Protein 4OH3 (pdb70)

CATH classification: 1.20.1250.20

Organism: Arabidopsis thaliana (NCBI:txid3702)

GO terms:
  GO:0005886 plasma membrane (C, IDA)
  GO:0009414 response to water deprivation (P, IMP)
  GO:0010167 response to nitrate (P, IMP)
  GO:0010540 basipetal auxin transport (P, IMP)
  GO:0015112 nitrate transmembrane transporter activity (F, IMP)
  GO:0015706 nitrate transmembrane transport (P, IMP)
  GO:0048527 lateral root development (P, IMP)
  GO:0048573 photoperiodism, flowering (P, IMP)
  GO:0005515 protein binding (F, IPI)

Structure (mmCIF, N/CA/C/O backbone):
data_4OH3
#
_entry.id   4OH3
#
_cell.length_a   84.800
_cell.length_b   188.465
_cell.length_c   262.848
_cell.angle_alpha   90.00
_cell.angle_beta   90.00
_cell.angle_gamma   90.00
#
_symmetry.space_group_name_H-M   'C 2 2 21'
#
loop_
_entity.id
_entity.type
_entity.pdbx_description
1 polymer 'Nitrate transporter 1.1'
2 non-polymer DODECYL-BETA-D-MALTOSIDE
3 non-polymer 'NITRATE ION'
#
loop_
_atom_site.group_PDB
_atom_site.id
_atom_site.type_symbol
_atom_site.label_atom_id
_atom_site.label_alt_id
_atom_site.label_comp_id
_atom_site.label_asym_id
_atom_site.label_entity_id
_atom_site.label_seq_id
_atom_site.pdbx_PDB_ins_code
_atom_site.Cartn_x
_atom_site.Cartn_y
_atom_site.Cartn_z
_atom_site.occupancy
_atom_site.B_iso_or_equiv
_atom_site.auth_seq_id
_atom_site.auth_comp_id
_atom_site.auth_asym_id
_atom_site.auth_atom_id
_atom_site.pdbx_PDB_model_num
ATOM 1 N N . ASP A 1 9 ? 36.705 25.115 -72.869 1.00 142.38 9 ASP A N 1
ATOM 2 C CA . ASP A 1 9 ? 36.325 25.738 -71.608 1.00 139.46 9 ASP A CA 1
ATOM 3 C C . ASP A 1 9 ? 36.932 25.009 -70.415 1.00 138.64 9 ASP A C 1
ATOM 4 O O . ASP A 1 9 ? 37.637 24.013 -70.567 1.00 140.97 9 ASP A O 1
ATOM 9 N N . ASP A 1 10 ? 36.626 25.530 -69.232 1.00 135.74 10 ASP A N 1
ATOM 10 C CA . ASP A 1 10 ? 37.077 25.015 -67.937 1.00 134.83 10 ASP A CA 1
ATOM 11 C C . ASP A 1 10 ? 35.974 24.192 -67.273 1.00 133.09 10 ASP A C 1
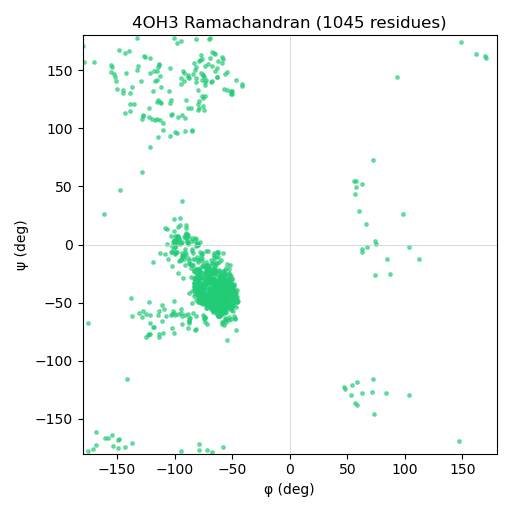ATOM 12 O O . ASP A 1 10 ? 36.217 23.082 -66.792 1.00 134.07 10 ASP A O 1
ATOM 17 N N . ILE A 1 11 ? 34.775 24.776 -67.248 1.00 124.03 11 ILE A N 1
ATOM 18 C CA . ILE A 1 11 ? 33.606 24.339 -66.482 1.00 122.50 11 ILE A CA 1
ATOM 19 C C . ILE A 1 11 ? 33.331 22.835 -66.455 1.00 124.35 11 ILE A C 1
ATOM 20 O O . ILE A 1 11 ? 33.428 22.148 -67.471 1.00 127.24 11 ILE A O 1
ATOM 25 N N . LEU A 1 12 ? 32.968 22.346 -65.272 1.00 139.57 12 LEU A N 1
ATOM 26 C CA . LEU A 1 12 ? 32.739 20.926 -65.021 1.00 141.68 12 LEU A CA 1
ATOM 27 C C . LEU A 1 12 ? 31.268 20.532 -65.207 1.00 142.42 12 LEU A C 1
ATOM 28 O O . LEU A 1 12 ? 30.364 21.341 -65.021 1.00 140.56 12 LEU A O 1
ATOM 33 N N . LEU A 1 13 ? 31.049 19.291 -65.627 1.00 99.92 13 LEU A N 1
ATOM 34 C CA . LEU A 1 13 ? 29.714 18.741 -65.853 1.00 100.47 13 LEU A CA 1
ATOM 35 C C . LEU A 1 13 ? 29.345 17.812 -64.697 1.00 100.62 13 LEU A C 1
ATOM 36 O O . LEU A 1 13 ? 30.231 17.272 -64.029 1.00 101.08 13 LEU A O 1
ATOM 41 N N . ASP A 1 14 ? 28.051 17.684 -64.409 1.00 152.07 14 ASP A N 1
ATOM 42 C CA . ASP A 1 14 ? 27.560 16.873 -63.277 1.00 152.82 14 ASP A CA 1
ATOM 43 C C . ASP A 1 14 ? 28.165 17.302 -61.926 1.00 148.56 14 ASP A C 1
ATOM 44 O O . ASP A 1 14 ? 28.600 16.478 -61.115 1.00 148.87 14 ASP A O 1
ATOM 49 N N . ALA A 1 15 ? 28.210 18.622 -61.757 1.00 94.64 15 ALA A N 1
ATOM 50 C CA . ALA A 1 15 ? 28.424 19.346 -60.510 1.00 93.13 15 ALA A CA 1
ATOM 51 C C . ALA A 1 15 ? 27.755 20.716 -60.719 1.00 91.82 15 ALA A C 1
ATOM 52 O O . ALA A 1 15 ? 27.648 21.176 -61.866 1.00 92.12 15 ALA A O 1
ATOM 54 N N . TRP A 1 16 ? 27.296 21.381 -59.662 1.00 95.85 16 TRP A N 1
ATOM 55 C CA . TRP A 1 16 ? 26.552 22.637 -59.861 1.00 95.17 16 TRP A CA 1
ATOM 56 C C . TRP A 1 16 ? 26.829 23.707 -58.802 1.00 91.79 16 TRP A C 1
ATOM 57 O O . TRP A 1 16 ? 27.694 23.536 -57.955 1.00 89.83 16 TRP A O 1
ATOM 68 N N . ASP A 1 17 ? 26.103 24.818 -58.863 1.00 111.58 17 ASP A N 1
ATOM 69 C CA . ASP A 1 17 ? 26.255 25.878 -57.871 1.00 109.10 17 ASP A CA 1
ATOM 70 C C . ASP A 1 17 ? 25.137 25.813 -56.821 1.00 110.28 17 ASP A C 1
ATOM 71 O O . ASP A 1 17 ? 24.238 24.961 -56.908 1.00 113.50 17 ASP A O 1
ATOM 76 N N . PHE A 1 18 ? 25.191 26.710 -55.833 1.00 88.10 18 PHE A N 1
ATOM 77 C CA . PHE A 1 18 ? 24.058 26.893 -54.937 1.00 88.78 18 PHE A CA 1
ATOM 78 C C . PHE A 1 18 ? 22.955 27.568 -55.745 1.00 90.39 18 PHE A C 1
ATOM 79 O O . PHE A 1 18 ? 21.763 27.373 -55.480 1.00 91.81 18 PHE A O 1
ATOM 87 N N . GLN A 1 19 ? 23.377 28.338 -56.751 1.00 90.65 19 GLN A N 1
ATOM 88 C CA . GLN A 1 19 ? 22.479 28.898 -57.764 1.00 92.78 19 GLN A CA 1
ATOM 89 C C . GLN A 1 19 ? 21.765 27.811 -58.566 1.00 93.91 19 GLN A C 1
ATOM 90 O O . GLN A 1 19 ? 20.605 27.962 -58.943 1.00 96.25 19 GLN A O 1
ATOM 96 N N . GLY A 1 20 ? 22.469 26.717 -58.830 1.00 99.49 20 GLY A N 1
ATOM 97 C CA . GLY A 1 20 ? 21.958 25.686 -59.712 1.00 103.50 20 GLY A CA 1
ATOM 98 C C . GLY A 1 20 ? 22.640 25.765 -61.068 1.00 102.86 20 GLY A C 1
ATOM 99 O O . GLY A 1 20 ? 22.382 24.957 -61.966 1.00 106.11 20 GLY A O 1
ATOM 100 N N . ARG A 1 21 ? 23.518 26.753 -61.207 1.00 129.48 21 ARG A N 1
ATOM 101 C CA . ARG A 1 21 ? 24.260 26.962 -62.442 1.00 129.11 21 ARG A CA 1
ATOM 102 C C . ARG A 1 21 ? 25.577 26.187 -62.405 1.00 126.94 21 ARG A C 1
ATOM 103 O O . ARG A 1 21 ? 26.361 26.343 -61.472 1.00 124.10 21 ARG A O 1
ATOM 111 N N . PRO A 1 22 ? 25.815 25.318 -63.402 1.00 124.73 22 PRO A N 1
ATOM 112 C CA . PRO A 1 22 ? 27.119 24.639 -63.449 1.00 123.65 22 PRO A CA 1
ATOM 113 C C . PRO A 1 22 ? 28.213 25.564 -63.989 1.00 122.21 22 PRO A C 1
ATOM 114 O O . PRO A 1 22 ? 27.836 26.365 -64.850 1.00 123.40 22 PRO A O 1
ATOM 118 N N . ALA A 1 23 ? 29.494 25.501 -63.590 1.00 91.49 23 ALA A N 1
ATOM 119 C CA . ALA A 1 23 ? 30.140 24.774 -62.480 1.00 90.52 23 ALA A CA 1
ATOM 120 C C . ALA A 1 23 ? 31.547 25.400 -62.454 1.00 90.69 23 ALA A C 1
ATOM 121 O O . ALA A 1 23 ? 31.710 26.497 -62.947 1.00 91.17 23 ALA A O 1
ATOM 123 N N . ASP A 1 24 ? 32.558 24.787 -61.850 1.00 132.95 24 ASP A N 1
ATOM 124 C CA . ASP A 1 24 ? 33.917 25.286 -62.143 1.00 133.62 24 ASP A CA 1
ATOM 125 C C . ASP A 1 24 ? 35.098 24.287 -62.126 1.00 135.83 24 ASP A C 1
ATOM 126 O O . ASP A 1 24 ? 34.984 23.124 -61.724 1.00 136.76 24 ASP A O 1
ATOM 131 N N . ARG A 1 25 ? 36.220 24.770 -62.650 1.00 179.78 25 ARG A N 1
ATOM 132 C CA . ARG A 1 25 ? 37.513 24.129 -62.524 1.00 182.65 25 ARG A CA 1
ATOM 133 C C . ARG A 1 25 ? 38.393 24.925 -61.555 1.00 182.80 25 ARG A C 1
ATOM 134 O O . ARG A 1 25 ? 38.814 24.405 -60.522 1.00 184.22 25 ARG A O 1
ATOM 142 N N . SER A 1 26 ? 38.675 26.180 -61.902 1.00 157.44 26 SER A N 1
ATOM 143 C CA . SER A 1 26 ? 39.654 26.998 -61.172 1.00 158.50 26 SER A CA 1
ATOM 144 C C . SER A 1 26 ? 39.141 28.003 -60.119 1.00 156.46 26 SER A C 1
ATOM 145 O O . SER A 1 26 ? 39.942 28.757 -59.571 1.00 157.92 26 SER A O 1
ATOM 148 N N . LYS A 1 27 ? 37.843 28.050 -59.834 1.00 133.64 27 LYS A N 1
ATOM 149 C CA . LYS A 1 27 ? 37.380 28.954 -58.772 1.00 132.51 27 LYS A CA 1
ATOM 150 C C . LYS A 1 27 ? 36.638 28.259 -57.598 1.00 130.79 27 LYS A C 1
ATOM 151 O O . LYS A 1 27 ? 37.159 28.217 -56.463 1.00 131.34 27 LYS A O 1
ATOM 157 N N . THR A 1 28 ? 35.445 27.714 -57.847 1.00 93.20 28 THR A N 1
ATOM 158 C CA . THR A 1 28 ? 34.665 27.120 -56.756 1.00 89.47 28 THR A CA 1
ATOM 159 C C . THR A 1 28 ? 34.974 25.649 -56.507 1.00 89.35 28 THR A C 1
ATOM 160 O O . THR A 1 28 ? 34.739 24.799 -57.359 1.00 91.49 28 THR A O 1
ATOM 164 N N . GLY A 1 29 ? 35.477 25.375 -55.310 1.00 98.96 29 GLY A N 1
ATOM 165 C CA . GLY A 1 29 ? 35.864 24.052 -54.848 1.00 98.46 29 GLY A CA 1
ATOM 166 C C . GLY A 1 29 ? 37.026 24.437 -53.969 1.00 97.73 29 GLY A C 1
ATOM 167 O O . GLY A 1 29 ? 37.191 25.628 -53.721 1.00 97.28 29 GLY A O 1
ATOM 168 N N . GLY A 1 30 ? 37.841 23.510 -53.486 1.00 90.95 30 GLY A N 1
ATOM 169 C CA . GLY A 1 30 ? 39.112 23.996 -52.990 1.00 91.63 30 GLY A CA 1
ATOM 170 C C . GLY A 1 30 ? 40.126 23.189 -52.211 1.00 91.50 30 GLY A C 1
ATOM 171 O O . GLY A 1 30 ? 39.830 22.176 -51.577 1.00 89.61 30 GLY A O 1
ATOM 172 N N . TRP A 1 31 ? 41.348 23.716 -52.239 1.00 190.50 31 TRP A N 1
ATOM 173 C CA . TRP A 1 31 ? 42.441 23.253 -51.403 1.00 190.55 31 TRP A CA 1
ATOM 174 C C . TRP A 1 31 ? 42.033 23.419 -49.938 1.00 186.51 31 TRP A C 1
ATOM 175 O O . TRP A 1 31 ? 41.993 22.464 -49.174 1.00 184.61 31 TRP A O 1
ATOM 186 N N . ALA A 1 32 ? 41.726 24.651 -49.567 1.00 137.20 32 ALA A N 1
ATOM 187 C CA . ALA A 1 32 ? 41.186 25.000 -48.267 1.00 133.63 32 ALA A CA 1
ATOM 188 C C . ALA A 1 32 ? 39.647 25.216 -48.245 1.00 130.83 32 ALA A C 1
ATOM 189 O O . ALA A 1 32 ? 39.114 25.709 -47.255 1.00 128.07 32 ALA A O 1
ATOM 191 N N . SER A 1 33 ? 38.933 24.931 -49.334 1.00 84.23 33 SER A N 1
ATOM 192 C CA . SER A 1 33 ? 37.462 25.029 -49.293 1.00 81.97 33 SER A CA 1
ATOM 193 C C . SER A 1 33 ? 36.779 23.842 -48.627 1.00 79.66 33 SER A C 1
ATOM 194 O O . SER A 1 33 ? 35.757 23.996 -47.951 1.00 77.06 33 SER A O 1
ATOM 197 N N . ALA A 1 34 ? 37.324 22.653 -48.855 1.00 106.30 34 ALA A N 1
ATOM 198 C CA . ALA A 1 34 ? 36.937 21.491 -48.069 1.00 104.04 34 ALA A CA 1
ATOM 199 C C . ALA A 1 34 ? 37.208 21.781 -46.598 1.00 101.27 34 ALA A C 1
ATOM 200 O O . ALA A 1 34 ? 36.423 21.405 -45.731 1.00 98.45 34 ALA A O 1
ATOM 202 N N . ALA A 1 35 ? 38.323 22.461 -46.337 1.00 71.08 35 ALA A N 1
ATOM 203 C CA . ALA A 1 35 ? 38.718 22.847 -44.989 1.00 69.21 35 ALA A CA 1
ATOM 204 C C . ALA A 1 35 ? 37.573 23.511 -44.242 1.00 66.36 35 ALA A C 1
ATOM 205 O O . ALA A 1 35 ? 37.356 23.261 -43.069 1.00 64.10 35 ALA A O 1
ATOM 207 N N . MET A 1 36 ? 36.814 24.346 -44.932 1.00 87.42 36 MET A N 1
ATOM 208 C CA . MET A 1 36 ? 35.645 24.954 -44.308 1.00 85.04 36 MET A CA 1
ATOM 209 C C . MET A 1 36 ? 34.555 23.917 -43.990 1.00 83.02 36 MET A C 1
ATOM 210 O O . MET A 1 36 ? 33.911 24.005 -42.956 1.00 80.66 36 MET A O 1
ATOM 215 N N . ILE A 1 37 ? 34.365 22.938 -44.874 1.00 71.61 37 ILE A N 1
ATOM 216 C CA . ILE A 1 37 ? 33.283 21.956 -44.755 1.00 70.44 37 ILE A CA 1
ATOM 217 C C . ILE A 1 37 ? 33.629 20.896 -43.762 1.00 69.08 37 ILE A C 1
ATOM 218 O O . ILE A 1 37 ? 32.756 20.247 -43.209 1.00 67.52 37 ILE A O 1
ATOM 223 N N . LEU A 1 38 ? 34.920 20.676 -43.581 1.00 62.03 38 LEU A N 1
ATOM 224 C CA . LEU A 1 38 ? 35.378 19.669 -42.629 1.00 60.96 38 LEU A CA 1
ATOM 225 C C . LEU A 1 38 ? 35.757 20.292 -41.288 1.00 59.19 38 LEU A C 1
ATOM 226 O O . LEU A 1 38 ? 36.325 19.618 -40.439 1.00 58.52 38 LEU A O 1
ATOM 231 N N . CYS A 1 39 ? 35.503 21.590 -41.129 1.00 94.75 39 CYS A N 1
ATOM 232 C CA . CYS A 1 39 ? 35.554 22.203 -39.808 1.00 92.99 39 CYS A CA 1
ATOM 233 C C . CYS A 1 39 ? 34.617 21.412 -38.911 1.00 90.57 39 CYS A C 1
ATOM 234 O O . CYS A 1 39 ? 34.906 21.165 -37.737 1.00 89.23 39 CYS A O 1
ATOM 237 N N . ILE A 1 40 ? 33.497 20.987 -39.489 1.00 77.74 40 ILE A N 1
ATOM 238 C CA . ILE A 1 40 ? 32.455 20.337 -38.707 1.00 75.73 40 ILE A CA 1
ATOM 239 C C . ILE A 1 40 ? 32.575 18.800 -38.729 1.00 75.78 40 ILE A C 1
ATOM 240 O O . ILE A 1 40 ? 31.786 18.096 -38.096 1.00 74.40 40 ILE A O 1
ATOM 245 N N . GLU A 1 41 ? 33.588 18.263 -39.401 1.00 98.29 41 GLU A N 1
ATOM 246 C CA . GLU A 1 41 ? 33.895 16.855 -39.178 1.00 98.16 41 GLU A CA 1
ATOM 247 C C . GLU A 1 41 ? 34.729 16.726 -37.918 1.00 96.97 41 GLU A C 1
ATOM 248 O O . GLU A 1 41 ? 34.305 16.094 -36.957 1.00 95.24 41 GLU A O 1
ATOM 254 N N . ALA A 1 42 ? 35.908 17.342 -37.933 1.00 54.57 42 ALA A N 1
ATOM 255 C CA . ALA A 1 42 ? 36.818 17.342 -36.786 1.00 54.04 42 ALA A CA 1
ATOM 256 C C . ALA A 1 42 ? 36.106 17.657 -35.481 1.00 51.69 42 ALA A C 1
ATOM 257 O O . ALA A 1 42 ? 36.391 17.014 -34.469 1.00 50.84 42 ALA A O 1
ATOM 259 N N . VAL A 1 43 ? 35.185 18.627 -35.500 1.00 53.44 43 VAL A N 1
ATOM 260 C CA . VAL A 1 43 ? 34.456 18.993 -34.284 1.00 51.51 43 VAL A CA 1
ATOM 261 C C . VAL A 1 43 ? 33.548 17.843 -33.846 1.00 50.27 43 VAL A C 1
ATOM 262 O O . VAL A 1 43 ? 33.591 17.445 -32.672 1.00 49.14 43 VAL A O 1
ATOM 266 N N . GLU A 1 44 ? 32.772 17.271 -34.773 1.00 97.16 44 GLU A N 1
ATOM 267 C CA . GLU A 1 44 ? 31.862 16.170 -34.424 1.00 96.16 44 GLU A CA 1
ATOM 268 C C . GLU A 1 44 ? 32.599 14.890 -34.011 1.00 95.99 44 GLU A C 1
ATOM 269 O O . GLU A 1 44 ? 32.093 14.104 -33.211 1.00 94.78 44 GLU A O 1
ATOM 275 N N . ARG A 1 45 ? 33.785 14.656 -34.548 1.00 90.41 45 ARG A N 1
ATOM 276 C CA . ARG A 1 45 ? 34.534 13.524 -34.053 1.00 90.35 45 ARG A CA 1
ATOM 277 C C . ARG A 1 45 ? 35.066 13.881 -32.672 1.00 89.20 45 ARG A C 1
ATOM 278 O O . ARG A 1 45 ? 34.862 13.127 -31.729 1.00 87.98 45 ARG A O 1
ATOM 286 N N . LEU A 1 46 ? 35.709 15.040 -32.527 1.00 64.18 46 LEU A N 1
ATOM 287 C CA . LEU A 1 46 ? 36.298 15.394 -31.230 1.00 63.57 46 LEU A CA 1
ATOM 288 C C . LEU A 1 46 ? 35.250 15.485 -30.110 1.00 61.60 46 LEU A C 1
ATOM 289 O O . LEU A 1 46 ? 35.574 15.243 -28.942 1.00 61.02 46 LEU A O 1
ATOM 294 N N . THR A 1 47 ? 34.006 15.812 -30.461 1.00 73.08 47 THR A N 1
ATOM 295 C CA . THR A 1 47 ? 32.889 15.783 -29.510 1.00 71.52 47 THR A CA 1
ATOM 296 C C . THR A 1 47 ? 32.430 14.374 -29.091 1.00 70.65 47 THR A C 1
ATOM 297 O O . THR A 1 47 ? 32.383 14.059 -27.894 1.00 69.71 47 THR A O 1
ATOM 301 N N . THR A 1 48 ? 32.103 13.536 -30.071 1.00 60.71 48 THR A N 1
ATOM 302 C CA . THR A 1 48 ? 31.549 12.210 -29.816 1.00 60.22 48 THR A CA 1
ATOM 303 C C . THR A 1 48 ? 32.553 11.312 -29.110 1.00 60.10 48 THR A C 1
ATOM 304 O O . THR A 1 48 ? 32.184 10.362 -28.426 1.00 59.44 48 THR A O 1
ATOM 308 N N . LEU A 1 49 ? 33.829 11.640 -29.253 1.00 50.13 49 LEU A N 1
ATOM 309 C CA . LEU A 1 49 ? 34.862 11.048 -28.406 1.00 50.25 49 LEU A CA 1
ATOM 310 C C . LEU A 1 49 ? 34.789 11.601 -26.976 1.00 49.09 49 LEU A C 1
ATOM 311 O O . LEU A 1 49 ? 34.423 10.887 -26.047 1.00 48.25 49 LEU A O 1
ATOM 316 N N . GLY A 1 50 ? 35.114 12.880 -26.810 1.00 62.38 50 GLY A N 1
ATOM 317 C CA . GLY A 1 50 ? 35.151 13.493 -25.496 1.00 61.86 50 GLY A CA 1
ATOM 318 C C . GLY A 1 50 ? 33.923 13.236 -24.636 1.00 60.42 50 GLY A C 1
ATOM 319 O O . GLY A 1 50 ? 34.063 12.917 -23.460 1.00 60.15 50 GLY A O 1
ATOM 320 N N . ILE A 1 51 ? 32.728 13.375 -25.212 1.00 56.42 51 ILE A N 1
ATOM 321 C CA . ILE A 1 51 ? 31.490 13.175 -24.460 1.00 55.65 51 ILE A CA 1
ATOM 322 C C . ILE A 1 51 ? 31.261 11.700 -24.099 1.00 55.25 51 ILE A C 1
ATOM 323 O O . ILE A 1 51 ? 31.037 11.356 -22.934 1.00 54.97 51 ILE A O 1
ATOM 328 N N . GLY A 1 52 ? 31.317 10.841 -25.111 1.00 64.77 52 GLY A N 1
ATOM 329 C CA . GLY A 1 52 ? 30.965 9.449 -24.951 1.00 64.78 52 GLY A CA 1
ATOM 330 C C . GLY A 1 52 ? 31.984 8.724 -24.119 1.00 64.80 52 GLY A C 1
ATOM 331 O O . GLY A 1 52 ? 31.611 7.935 -23.247 1.00 64.54 52 GLY A O 1
ATOM 332 N N . VAL A 1 53 ? 33.266 8.992 -24.356 1.00 43.17 53 VAL A N 1
ATOM 333 C CA . VAL A 1 53 ? 34.308 8.185 -23.726 1.00 43.57 53 VAL A CA 1
ATOM 334 C C . VAL A 1 53 ? 34.231 8.379 -22.216 1.00 42.87 53 VAL A C 1
ATOM 335 O O . VAL A 1 53 ? 34.445 7.453 -21.425 1.00 42.86 53 VAL A O 1
ATOM 339 N N . ASN A 1 54 ? 33.929 9.591 -21.798 1.00 50.84 54 ASN A N 1
ATOM 340 C CA . ASN A 1 54 ? 33.561 9.752 -20.434 1.00 50.70 54 ASN A CA 1
ATOM 341 C C . ASN A 1 54 ? 32.164 10.350 -20.331 1.00 50.46 54 ASN A C 1
ATOM 342 O O . ASN A 1 54 ? 32.023 11.563 -20.147 1.00 50.70 54 ASN A O 1
ATOM 347 N N . LEU A 1 55 ? 31.118 9.531 -20.411 1.00 40.30 55 LEU A N 1
ATOM 348 C CA . LEU A 1 55 ? 29.792 10.024 -20.028 1.00 40.00 55 LEU A CA 1
ATOM 349 C C . LEU A 1 55 ? 29.281 9.192 -18.872 1.00 41.03 55 LEU A C 1
ATOM 350 O O . LEU A 1 55 ? 28.363 9.582 -18.133 1.00 42.65 55 LEU A O 1
ATOM 355 N N . VAL A 1 56 ? 29.946 8.062 -18.679 1.00 45.16 56 VAL A N 1
ATOM 356 C CA . VAL A 1 56 ? 29.429 7.077 -17.753 1.00 45.42 56 VAL A CA 1
ATOM 357 C C . VAL A 1 56 ? 29.713 7.648 -16.367 1.00 45.99 56 VAL A C 1
ATOM 358 O O . VAL A 1 56 ? 28.963 7.453 -15.382 1.00 47.73 56 VAL A O 1
ATOM 362 N N . THR A 1 57 ? 30.777 8.438 -16.342 1.00 62.31 57 THR A N 1
ATOM 363 C CA . THR A 1 57 ? 31.231 9.060 -15.140 1.00 63.08 57 THR A CA 1
ATOM 364 C C . THR A 1 57 ? 30.317 10.209 -14.777 1.00 64.23 57 THR A C 1
ATOM 365 O O . THR A 1 57 ? 30.090 10.452 -13.606 1.00 65.66 57 THR A O 1
ATOM 369 N N . TYR A 1 58 ? 29.755 10.902 -15.762 1.00 45.65 58 TYR A N 1
ATOM 370 C CA . TYR A 1 58 ? 28.756 11.930 -15.439 1.00 47.05 58 TYR A CA 1
ATOM 371 C C . TYR A 1 58 ? 27.530 11.226 -14.885 1.00 49.25 58 TYR A C 1
ATOM 372 O O . TYR A 1 58 ? 26.893 11.733 -13.955 1.00 51.09 58 TYR A O 1
ATOM 381 N N . LEU A 1 59 ? 27.203 10.052 -15.427 1.00 42.93 59 LEU A N 1
ATOM 382 C CA . LEU A 1 59 ? 26.027 9.342 -14.925 1.00 44.74 59 LEU A CA 1
ATOM 383 C C . LEU A 1 59 ? 26.200 8.836 -13.500 1.00 46.32 59 LEU A C 1
ATOM 384 O O . LEU A 1 59 ? 25.394 9.157 -12.640 1.00 47.79 59 LEU A O 1
ATOM 389 N N . THR A 1 60 ? 27.250 8.077 -13.234 1.00 53.51 60 THR A N 1
ATOM 390 C CA . THR A 1 60 ? 27.444 7.570 -11.883 1.00 54.83 60 THR A CA 1
ATOM 391 C C . THR A 1 60 ? 27.788 8.678 -10.916 1.00 54.98 60 THR A C 1
ATOM 392 O O . THR A 1 60 ? 27.196 8.783 -9.860 1.00 56.67 60 THR A O 1
ATOM 396 N N . GLY A 1 61 ? 28.765 9.494 -11.284 1.00 54.23 61 GLY A N 1
ATOM 397 C CA . GLY A 1 61 ? 29.283 10.533 -10.414 1.00 54.01 61 GLY A CA 1
ATOM 398 C C . GLY A 1 61 ? 28.292 11.624 -10.038 1.00 55.49 61 GLY A C 1
ATOM 399 O O . GLY A 1 61 ? 28.086 11.891 -8.854 1.00 56.54 61 GLY A O 1
ATOM 400 N N . THR A 1 62 ? 27.680 12.247 -11.044 1.00 54.17 62 THR A N 1
ATOM 401 C CA . THR A 1 62 ? 26.800 13.408 -10.848 1.00 55.44 62 THR A CA 1
ATOM 402 C C . THR A 1 62 ? 25.331 13.015 -10.659 1.00 57.65 62 THR A C 1
ATOM 403 O O . THR A 1 62 ? 24.708 13.336 -9.638 1.00 59.19 62 THR A O 1
ATOM 407 N N . MET A 1 63 ? 24.786 12.361 -11.676 1.00 57.39 63 MET A N 1
ATOM 408 C CA . MET A 1 63 ? 23.423 11.847 -11.662 1.00 57.61 63 MET A CA 1
ATOM 409 C C . MET A 1 63 ? 23.179 10.701 -10.649 1.00 58.04 63 MET A C 1
ATOM 410 O O . MET A 1 63 ? 22.032 10.391 -10.330 1.00 58.25 63 MET A O 1
ATOM 415 N N . HIS A 1 64 ? 24.260 10.088 -10.166 1.00 54.65 64 HIS A N 1
ATOM 416 C CA . HIS A 1 64 ? 24.234 9.022 -9.154 1.00 54.84 64 HIS A CA 1
ATOM 417 C C . HIS A 1 64 ? 23.411 7.817 -9.517 1.00 54.15 64 HIS A C 1
ATOM 418 O O . HIS A 1 64 ? 22.594 7.382 -8.711 1.00 54.65 64 HIS A O 1
ATOM 425 N N . LEU A 1 65 ? 23.612 7.281 -10.711 1.00 62.35 65 LEU A N 1
ATOM 426 C CA . LEU A 1 65 ? 22.843 6.128 -11.133 1.00 62.39 65 LEU A CA 1
ATOM 427 C C . LEU A 1 65 ? 23.427 4.801 -10.658 1.00 62.30 65 LEU A C 1
ATOM 428 O O . LEU A 1 65 ? 22.684 3.900 -10.273 1.00 63.23 65 LEU A O 1
ATOM 433 N N . GLY A 1 66 ? 24.746 4.662 -10.689 1.00 61.61 66 GLY A N 1
ATOM 434 C CA . GLY A 1 66 ? 25.382 3.393 -10.316 1.00 61.34 66 GLY A CA 1
ATOM 435 C C . GLY A 1 66 ? 25.584 2.547 -11.558 1.00 60.79 66 GLY A C 1
ATOM 436 O O . GLY A 1 66 ? 24.720 2.530 -12.426 1.00 61.17 66 GLY A O 1
ATOM 437 N N . ASN A 1 67 ? 26.693 1.808 -11.615 1.00 66.15 67 ASN A N 1
ATOM 438 C CA . ASN A 1 67 ? 27.265 1.372 -12.910 1.00 65.31 67 ASN A CA 1
ATOM 439 C C . ASN A 1 67 ? 26.355 0.604 -13.853 1.00 65.76 67 ASN A C 1
ATOM 440 O O . ASN A 1 67 ? 26.272 0.949 -15.024 1.00 65.42 67 ASN A O 1
ATOM 445 N N . ALA A 1 68 ? 25.708 -0.445 -13.359 1.00 73.48 68 ALA A N 1
ATOM 446 C CA . ALA A 1 68 ? 24.847 -1.254 -14.202 1.00 75.08 68 ALA A CA 1
ATOM 447 C C . ALA A 1 68 ? 23.930 -0.341 -14.999 1.00 75.96 68 ALA A C 1
ATOM 448 O O . ALA A 1 68 ? 24.028 -0.283 -16.227 1.00 75.88 68 ALA A O 1
ATOM 450 N N . THR A 1 69 ? 23.078 0.397 -14.294 1.00 64.03 69 THR A N 1
ATOM 451 C CA . THR A 1 69 ? 22.135 1.330 -14.920 1.00 64.94 69 THR A CA 1
ATOM 452 C C . THR A 1 69 ? 22.823 2.450 -15.731 1.00 62.62 69 THR A C 1
ATOM 453 O O . THR A 1 69 ? 22.281 2.918 -16.735 1.00 63.00 69 THR A O 1
ATOM 457 N N . ALA A 1 70 ? 24.023 2.862 -15.318 1.00 51.78 70 ALA A N 1
ATOM 458 C CA . ALA A 1 70 ? 24.747 3.915 -16.032 1.00 50.02 70 ALA A CA 1
ATOM 459 C C . ALA A 1 70 ? 25.387 3.355 -17.274 1.00 49.05 70 ALA A C 1
ATOM 460 O O . ALA A 1 70 ? 25.370 3.991 -18.314 1.00 48.09 70 ALA A O 1
ATOM 462 N N . ALA A 1 71 ? 25.942 2.155 -17.166 1.00 55.00 71 ALA A N 1
ATOM 463 C CA . ALA A 1 71 ? 26.661 1.561 -18.280 1.00 54.24 71 ALA A CA 1
ATOM 464 C C . ALA A 1 71 ? 25.717 1.389 -19.440 1.00 55.47 71 ALA A C 1
ATOM 465 O O . ALA A 1 71 ? 26.113 1.479 -20.598 1.00 54.65 71 ALA A O 1
ATOM 467 N N . ASN A 1 72 ? 24.453 1.166 -19.134 1.00 52.20 72 ASN A N 1
ATOM 468 C CA . ASN A 1 72 ? 23.481 0.973 -20.195 1.00 54.41 72 ASN A CA 1
ATOM 469 C C . ASN A 1 72 ? 23.083 2.259 -20.877 1.00 53.48 72 ASN A C 1
ATOM 470 O O . ASN A 1 72 ? 22.868 2.267 -22.080 1.00 54.08 72 ASN A O 1
ATOM 475 N N . THR A 1 73 ? 22.972 3.347 -20.122 1.00 45.42 73 THR A N 1
ATOM 476 C CA . THR A 1 73 ? 22.528 4.595 -20.741 1.00 44.55 73 THR A CA 1
ATOM 477 C C . THR A 1 73 ? 23.563 5.006 -21.765 1.00 42.56 73 THR A C 1
ATOM 478 O O . THR A 1 73 ? 23.211 5.308 -22.900 1.00 43.12 73 THR A O 1
ATOM 482 N N . VAL A 1 74 ? 24.833 4.970 -21.368 1.00 44.85 74 VAL A N 1
ATOM 483 C CA . VAL A 1 74 ? 25.925 5.299 -22.265 1.00 42.74 74 VAL A CA 1
ATOM 484 C C . VAL A 1 74 ? 25.900 4.449 -23.523 1.00 43.76 74 VAL A C 1
ATOM 485 O O . VAL A 1 74 ? 25.969 4.951 -24.665 1.00 44.10 74 VAL A O 1
ATOM 489 N N . THR A 1 75 ? 25.760 3.152 -23.302 1.00 50.62 75 THR A N 1
ATOM 490 C CA . THR A 1 75 ? 25.789 2.193 -24.384 1.00 51.99 75 THR A CA 1
ATOM 491 C C . THR A 1 75 ? 24.530 2.228 -25.278 1.00 54.45 75 THR A C 1
ATOM 492 O O . THR A 1 75 ? 24.540 1.728 -26.400 1.00 55.70 75 THR A O 1
ATOM 496 N N . ASN A 1 76 ? 23.447 2.818 -24.787 1.00 48.33 76 ASN A N 1
ATOM 497 C CA . ASN A 1 76 ? 22.256 2.998 -25.607 1.00 50.75 76 ASN A CA 1
ATOM 498 C C . ASN A 1 76 ? 22.352 4.226 -26.483 1.00 48.54 76 ASN A C 1
ATOM 499 O O . ASN A 1 76 ? 21.890 4.227 -27.635 1.00 49.80 76 ASN A O 1
ATOM 504 N N . PHE A 1 77 ? 22.922 5.274 -25.891 1.00 77.55 77 PHE A N 1
ATOM 505 C CA . PHE A 1 77 ? 23.250 6.525 -26.556 1.00 75.08 77 PHE A CA 1
ATOM 506 C C . PHE A 1 77 ? 24.183 6.250 -27.759 1.00 74.10 77 PHE A C 1
ATOM 507 O O . PHE A 1 77 ? 23.887 6.625 -28.918 1.00 74.46 77 PHE A O 1
ATOM 515 N N . LEU A 1 78 ? 25.287 5.555 -27.485 1.00 53.71 78 LEU A N 1
ATOM 516 C CA . LEU A 1 78 ? 26.202 5.165 -28.546 1.00 53.23 78 LEU A CA 1
ATOM 517 C C . LEU A 1 78 ? 25.472 4.322 -29.591 1.00 56.14 78 LEU A C 1
ATOM 518 O O . LEU A 1 78 ? 25.580 4.576 -30.791 1.00 56.23 78 LEU A O 1
ATOM 523 N N . GLY A 1 79 ? 24.708 3.337 -29.142 1.00 49.05 79 GLY A N 1
ATOM 524 C CA . GLY A 1 79 ? 23.966 2.528 -30.082 1.00 52.17 79 GLY A CA 1
ATOM 525 C C . GLY A 1 79 ? 23.071 3.398 -30.947 1.00 52.85 79 GLY A C 1
ATOM 526 O O . GLY A 1 79 ? 23.252 3.421 -32.165 1.00 53.32 79 GLY A O 1
ATOM 527 N N . THR A 1 80 ? 22.166 4.154 -30.315 1.00 62.77 80 THR A N 1
ATOM 528 C CA . THR A 1 80 ? 21.180 4.973 -31.018 1.00 63.58 80 THR A CA 1
ATOM 529 C C . THR A 1 80 ? 21.842 5.967 -31.946 1.00 60.87 80 THR A C 1
ATOM 530 O O . THR A 1 80 ? 21.319 6.274 -33.029 1.00 61.99 80 THR A O 1
ATOM 534 N N . SER A 1 81 ? 22.991 6.480 -31.517 1.00 90.22 81 SER A N 1
ATOM 535 C CA . SER A 1 81 ? 23.742 7.397 -32.346 1.00 88.09 81 SER A CA 1
ATOM 536 C C . SER A 1 81 ? 24.106 6.770 -33.703 1.00 89.58 81 SER A C 1
ATOM 537 O O . SER A 1 81 ? 23.998 7.436 -34.730 1.00 90.48 81 SER A O 1
ATOM 540 N N . PHE A 1 82 ? 24.517 5.498 -33.714 1.00 57.91 82 PHE A N 1
ATOM 541 C CA . PHE A 1 82 ? 24.830 4.803 -34.981 1.00 59.61 82 PHE A CA 1
ATOM 542 C C . PHE A 1 82 ? 23.619 4.372 -35.747 1.00 62.90 82 PHE A C 1
ATOM 543 O O . PHE A 1 82 ? 23.586 4.484 -36.955 1.00 63.97 82 PHE A O 1
ATOM 551 N N . MET A 1 83 ? 22.647 3.841 -35.024 1.00 65.70 83 MET A N 1
ATOM 552 C CA . MET A 1 83 ? 21.339 3.578 -35.573 1.00 69.15 83 MET A CA 1
ATOM 553 C C . MET A 1 83 ? 20.902 4.801 -36.352 1.00 68.07 83 MET A C 1
ATOM 554 O O . MET A 1 83 ? 20.539 4.684 -37.507 1.00 69.65 83 MET A O 1
ATOM 559 N N . LEU A 1 84 ? 21.010 5.983 -35.747 1.00 56.37 84 LEU A N 1
ATOM 560 C CA . LEU A 1 84 ? 20.518 7.223 -36.373 1.00 56.68 84 LEU A CA 1
ATOM 561 C C . LEU A 1 84 ? 21.394 7.744 -37.512 1.00 57.12 84 LEU A C 1
ATOM 562 O O . LEU A 1 84 ? 20.895 8.286 -38.502 1.00 58.65 84 LEU A O 1
ATOM 567 N N . CYS A 1 85 ? 22.699 7.575 -37.357 1.00 63.94 85 CYS A N 1
ATOM 568 C CA . CYS A 1 85 ? 23.668 7.840 -38.411 1.00 64.72 85 CYS A CA 1
ATOM 569 C C . CYS A 1 85 ? 23.360 7.112 -39.732 1.00 67.80 85 CYS A C 1
ATOM 570 O O . CYS A 1 85 ? 23.709 7.576 -40.824 1.00 69.16 85 CYS A O 1
ATOM 573 N N . LEU A 1 86 ? 22.720 5.955 -39.600 1.00 61.05 86 LEU A N 1
ATOM 574 C CA . LEU A 1 86 ? 22.361 5.105 -40.720 1.00 64.18 86 LEU A CA 1
ATOM 575 C C . LEU A 1 86 ? 21.118 5.621 -41.427 1.00 66.03 86 LEU A C 1
ATOM 576 O O . LEU A 1 86 ? 21.069 5.677 -42.663 1.00 68.40 86 LEU A O 1
ATOM 581 N N . LEU A 1 87 ? 20.105 5.975 -40.635 1.00 71.59 87 LEU A N 1
ATOM 582 C CA . LEU A 1 87 ? 18.945 6.690 -41.147 1.00 73.18 87 LEU A CA 1
ATOM 583 C C . LEU A 1 87 ? 19.426 8.004 -41.733 1.00 72.44 87 LEU A C 1
ATOM 584 O O . LEU A 1 87 ? 18.920 8.464 -42.746 1.00 74.61 87 LEU A O 1
ATOM 589 N N . GLY A 1 88 ? 20.421 8.598 -41.082 1.00 66.51 88 GLY A N 1
ATOM 590 C CA . GLY A 1 88 ? 20.978 9.871 -41.504 1.00 65.69 88 GLY A CA 1
ATOM 591 C C . GLY A 1 88 ? 21.473 9.916 -42.942 1.00 68.03 88 GLY A C 1
ATOM 592 O O . GLY A 1 88 ? 21.119 10.821 -43.705 1.00 69.13 88 GLY A O 1
ATOM 593 N N . GLY A 1 89 ? 22.298 8.944 -43.312 1.00 65.43 89 GLY A N 1
ATOM 594 C CA . GLY A 1 89 ? 22.819 8.864 -44.666 1.00 67.87 89 GLY A CA 1
ATOM 595 C C . GLY A 1 89 ? 21.805 8.423 -45.710 1.00 71.21 89 GLY A C 1
ATOM 596 O O . GLY A 1 89 ? 22.004 8.591 -46.923 1.00 73.55 89 GLY A O 1
ATOM 597 N N . PHE A 1 90 ? 20.717 7.829 -45.241 1.00 74.27 90 PHE A N 1
ATOM 598 C CA . PHE A 1 90 ? 19.627 7.476 -46.128 1.00 77.63 90 PHE A CA 1
ATOM 599 C C . PHE A 1 90 ? 18.777 8.700 -46.446 1.00 77.91 90 PHE A C 1
ATOM 600 O O . PHE A 1 90 ? 18.469 8.945 -47.607 1.00 80.58 90 PHE A O 1
ATOM 608 N N . ILE A 1 91 ? 18.401 9.466 -45.423 1.00 82.46 91 ILE A N 1
ATOM 609 C CA . ILE A 1 91 ? 17.728 10.747 -45.633 1.00 82.51 91 ILE A CA 1
ATOM 610 C C . ILE A 1 91 ? 18.492 11.600 -46.635 1.00 82.97 91 ILE A C 1
ATOM 611 O O . ILE A 1 91 ? 17.915 12.149 -47.559 1.00 85.23 91 ILE A O 1
ATOM 616 N N . ALA A 1 92 ? 19.806 11.671 -46.443 1.00 94.93 92 ALA A N 1
ATOM 617 C CA . ALA A 1 92 ? 20.695 12.527 -47.223 1.00 95.11 92 ALA A CA 1
ATOM 618 C C . ALA A 1 92 ? 20.716 12.228 -48.705 1.00 98.75 92 ALA A C 1
ATOM 619 O O . ALA A 1 92 ? 20.926 13.123 -49.514 1.00 99.69 92 ALA A O 1
ATOM 621 N N . ASP A 1 93 ? 20.555 10.965 -49.063 1.00 94.46 93 ASP A N 1
ATOM 622 C CA . ASP A 1 93 ? 20.690 10.568 -50.457 1.00 98.20 93 ASP A CA 1
ATOM 623 C C . ASP A 1 93 ? 19.360 10.408 -51.193 1.00 101.58 93 ASP A C 1
ATOM 624 O O . ASP A 1 93 ? 19.337 10.142 -52.387 1.00 105.09 93 ASP A O 1
ATOM 629 N N . THR A 1 94 ? 18.261 10.597 -50.473 1.00 83.23 94 THR A N 1
ATOM 630 C CA . THR A 1 94 ? 16.909 10.441 -51.007 1.00 86.35 94 THR A CA 1
ATOM 631 C C . THR A 1 94 ? 16.145 11.774 -51.058 1.00 85.99 94 THR A C 1
ATOM 632 O O . THR A 1 94 ? 15.626 12.179 -52.102 1.00 88.86 94 THR A O 1
ATOM 636 N N . PHE A 1 95 ? 16.027 12.403 -49.896 1.00 101.00 95 PHE A N 1
ATOM 637 C CA . PHE A 1 95 ? 15.233 13.606 -49.700 1.00 100.52 95 PHE A CA 1
ATOM 638 C C . PHE A 1 95 ? 16.099 14.873 -49.687 1.00 98.10 95 PHE A C 1
ATOM 639 O O . PHE A 1 95 ? 16.149 15.609 -50.671 1.00 99.78 95 PHE A O 1
ATOM 647 N N . LEU A 1 96 ? 16.798 15.083 -48.566 1.00 79.58 96 LEU A N 1
ATOM 648 C CA . LEU A 1 96 ? 17.686 16.231 -48.314 1.00 77.10 96 LEU A CA 1
ATOM 649 C C . LEU A 1 96 ? 18.903 16.231 -49.229 1.00 77.85 96 LEU A C 1
ATOM 650 O O . LEU A 1 96 ? 19.192 15.230 -49.891 1.00 79.85 96 LEU A O 1
ATOM 655 N N . GLY A 1 97 ? 19.598 17.361 -49.308 1.00 73.24 97 GLY A N 1
ATOM 656 C CA . GLY A 1 97 ? 20.893 17.369 -49.965 1.00 73.70 97 GLY A CA 1
ATOM 657 C C . GLY A 1 97 ? 21.922 16.597 -49.154 1.00 71.76 97 GLY A C 1
ATOM 658 O O . GLY A 1 97 ? 21.612 16.083 -48.077 1.00 69.97 97 GLY A O 1
ATOM 659 N N . ARG A 1 98 ? 23.143 16.495 -49.670 1.00 72.36 98 ARG A N 1
ATOM 660 C CA . ARG A 1 98 ? 24.279 16.156 -48.814 1.00 70.25 98 ARG A CA 1
ATOM 661 C C . ARG A 1 98 ? 24.575 17.381 -47.948 1.00 67.58 98 ARG A C 1
ATOM 662 O O . ARG A 1 98 ? 24.680 17.271 -46.735 1.00 65.12 98 ARG A O 1
ATOM 670 N N . TYR A 1 99 ? 24.664 18.546 -48.604 1.00 72.34 99 TYR A N 1
ATOM 671 C CA . TYR A 1 99 ? 24.766 19.885 -47.978 1.00 70.36 99 TYR A CA 1
ATOM 672 C C . TYR A 1 99 ? 23.703 20.213 -46.928 1.00 68.32 99 TYR A C 1
ATOM 673 O O . TYR A 1 99 ? 24.019 20.636 -45.820 1.00 65.78 99 TYR A O 1
ATOM 682 N N . LEU A 1 100 ? 22.443 20.084 -47.320 1.00 65.75 100 LEU A N 1
ATOM 683 C CA . LEU A 1 100 ? 21.331 20.374 -46.444 1.00 64.53 100 LEU A CA 1
ATOM 684 C C . LEU A 1 100 ? 21.342 19.485 -45.226 1.00 62.65 100 LEU A C 1
ATOM 685 O O . LEU A 1 100 ? 21.082 19.957 -44.124 1.00 60.69 100 LEU A O 1
ATOM 690 N N . THR A 1 101 ? 21.650 18.200 -45.414 1.00 63.40 101 THR A N 1
ATOM 691 C CA . THR A 1 101 ? 21.783 17.268 -44.274 1.00 61.70 101 THR A CA 1
ATOM 692 C C . THR A 1 101 ? 22.801 17.776 -43.286 1.00 59.18 101 THR A C 1
ATOM 693 O O . THR A 1 101 ? 22.442 18.081 -42.161 1.00 57.36 101 THR A O 1
ATOM 697 N N . ILE A 1 102 ? 24.057 17.881 -43.715 1.00 60.18 102 ILE A N 1
ATOM 698 C CA . ILE A 1 102 ? 25.089 18.399 -42.834 1.00 58.20 102 ILE A CA 1
ATOM 699 C C . ILE A 1 102 ? 24.700 19.735 -42.189 1.00 56.83 102 ILE A C 1
ATOM 700 O O . ILE A 1 102 ? 24.910 19.879 -40.990 1.00 54.92 102 ILE A O 1
ATOM 705 N N . ALA A 1 103 ? 24.121 20.694 -42.923 1.00 57.08 103 ALA A N 1
ATOM 706 C CA . ALA A 1 103 ? 23.647 21.931 -42.265 1.00 55.93 103 ALA A CA 1
ATOM 707 C C . ALA A 1 103 ? 22.640 21.589 -41.178 1.00 54.76 103 ALA A C 1
ATOM 708 O O . ALA A 1 103 ? 22.933 21.758 -39.991 1.00 52.96 103 ALA A O 1
ATOM 710 N N . ILE A 1 104 ? 21.484 21.067 -41.587 1.00 56.05 104 ILE A N 1
ATOM 711 C CA . ILE A 1 104 ? 20.406 20.694 -40.664 1.00 55.51 104 ILE A CA 1
ATOM 712 C C . ILE A 1 104 ? 20.782 19.816 -39.450 1.00 53.80 104 ILE A C 1
ATOM 713 O O . ILE A 1 104 ? 20.388 20.101 -38.324 1.00 52.55 104 ILE A O 1
ATOM 718 N N . PHE A 1 105 ? 21.526 18.747 -39.653 1.00 68.17 105 PHE A N 1
ATOM 719 C CA . PHE A 1 105 ? 21.795 17.881 -38.517 1.00 66.52 105 PHE A CA 1
ATOM 720 C C . PHE A 1 105 ? 22.982 18.398 -37.696 1.00 64.52 105 PHE A C 1
ATOM 721 O O . PHE A 1 105 ? 23.177 17.996 -36.545 1.00 62.98 105 PHE A O 1
ATOM 729 N N . ALA A 1 106 ? 23.723 19.353 -38.242 1.00 50.77 106 ALA A N 1
ATOM 730 C CA . ALA A 1 106 ? 24.649 20.081 -37.404 1.00 49.33 106 ALA A CA 1
ATOM 731 C C . ALA A 1 106 ? 23.843 20.962 -36.455 1.00 48.40 106 ALA A C 1
ATOM 732 O O . ALA A 1 106 ? 24.044 20.900 -35.244 1.00 47.08 106 ALA A O 1
ATOM 734 N N . ALA A 1 107 ? 22.917 21.765 -36.986 1.00 52.11 107 ALA A N 1
ATOM 735 C CA . ALA A 1 107 ? 22.119 22.649 -36.127 1.00 51.55 107 ALA A CA 1
ATOM 736 C C . ALA A 1 107 ? 21.504 21.881 -34.945 1.00 50.74 107 ALA A C 1
ATOM 737 O O . ALA A 1 107 ? 21.666 22.291 -33.784 1.00 49.62 107 ALA A O 1
ATOM 739 N N . ILE A 1 108 ? 20.845 20.757 -35.236 1.00 48.68 108 ILE A N 1
ATOM 740 C CA . ILE A 1 108 ? 20.340 19.875 -34.186 1.00 48.14 108 ILE A CA 1
ATOM 741 C C . ILE A 1 108 ? 21.468 19.502 -33.207 1.00 46.51 108 ILE A C 1
ATOM 742 O O . ILE A 1 108 ? 21.319 19.641 -31.964 1.00 45.59 108 ILE A O 1
ATOM 747 N N . GLN A 1 109 ? 22.599 19.064 -33.768 1.00 56.89 109 GLN A N 1
ATOM 748 C CA . GLN A 1 109 ? 23.750 18.690 -32.947 1.00 55.50 109 GLN A CA 1
ATOM 749 C C . GLN A 1 109 ? 24.191 19.814 -32.014 1.00 54.50 109 GLN A C 1
ATOM 750 O O . GLN A 1 109 ? 24.642 19.543 -30.900 1.00 53.53 109 GLN A O 1
ATOM 756 N N . ALA A 1 110 ? 24.041 21.068 -32.444 1.00 60.92 110 ALA A N 1
ATOM 757 C CA . ALA A 1 110 ? 24.471 22.187 -31.603 1.00 60.39 110 ALA A CA 1
ATOM 758 C C . ALA A 1 110 ? 23.495 22.435 -30.442 1.00 60.26 110 ALA A C 1
ATOM 759 O O . ALA A 1 110 ? 23.935 22.613 -29.292 1.00 59.67 110 ALA A O 1
ATOM 761 N N . THR A 1 111 ? 22.185 22.423 -30.707 1.00 49.92 111 THR A N 1
ATOM 762 C CA . THR A 1 111 ? 21.258 22.573 -29.591 1.00 50.14 111 THR A CA 1
ATOM 763 C C . THR A 1 111 ? 21.365 21.353 -28.673 1.00 49.47 111 THR A C 1
ATOM 764 O O . THR A 1 111 ? 21.356 21.482 -27.434 1.00 49.21 111 THR A O 1
ATOM 768 N N . GLY A 1 112 ? 21.486 20.181 -29.293 1.00 47.26 112 GLY A N 1
ATOM 769 C CA . GLY A 1 112 ? 21.616 18.949 -28.540 1.00 46.75 112 GLY A CA 1
ATOM 770 C C . GLY A 1 112 ? 22.701 19.088 -27.492 1.00 45.65 112 GLY A C 1
ATOM 771 O O . GLY A 1 112 ? 22.432 18.895 -26.318 1.00 45.56 112 GLY A O 1
ATOM 772 N N . VAL A 1 113 ? 23.906 19.480 -27.899 1.00 44.88 113 VAL A N 1
ATOM 773 C CA . VAL A 1 113 ? 25.004 19.648 -26.952 1.00 44.15 113 VAL A CA 1
ATOM 774 C C . VAL A 1 113 ? 24.793 20.846 -26.026 1.00 44.13 113 VAL A C 1
ATOM 775 O O . VAL A 1 113 ? 25.119 20.777 -24.836 1.00 43.76 113 VAL A O 1
ATOM 779 N N . SER A 1 114 ? 24.239 21.937 -26.560 1.00 44.16 114 SER A N 1
ATOM 780 C CA . SER A 1 114 ? 23.918 23.097 -25.724 1.00 44.42 114 SER A CA 1
ATOM 781 C C . SER A 1 114 ? 23.064 22.699 -24.507 1.00 44.44 114 SER A C 1
ATOM 782 O O . SER A 1 114 ? 23.511 22.838 -23.348 1.00 44.24 114 SER A O 1
ATOM 785 N N . ILE A 1 115 ? 21.856 22.180 -24.777 1.00 43.41 115 ILE A N 1
ATOM 786 C CA . ILE A 1 115 ? 20.979 21.650 -23.726 1.00 43.73 115 ILE A CA 1
ATOM 787 C C . ILE A 1 115 ? 21.737 20.778 -22.734 1.00 43.67 115 ILE A C 1
ATOM 788 O O . ILE A 1 115 ? 21.623 20.981 -21.528 1.00 45.09 115 ILE A O 1
ATOM 793 N N . LEU A 1 116 ? 22.531 19.835 -23.232 1.00 42.39 116 LEU A N 1
ATOM 794 C CA . LEU A 1 116 ? 23.400 19.061 -22.348 1.00 41.73 116 LEU A CA 1
ATOM 795 C C . LEU A 1 116 ? 24.237 19.968 -21.456 1.00 41.83 116 LEU A C 1
ATOM 796 O O . LEU A 1 116 ? 24.253 19.782 -20.232 1.00 43.19 116 LEU A O 1
ATOM 801 N N . THR A 1 117 ? 24.926 20.937 -22.070 1.00 48.77 117 THR A N 1
ATOM 802 C CA . THR A 1 117 ? 25.734 21.894 -21.314 1.00 49.46 117 THR A CA 1
ATOM 803 C C . THR A 1 117 ? 24.849 22.608 -20.308 1.00 51.75 117 THR A C 1
ATOM 804 O O . THR A 1 117 ? 25.220 22.728 -19.138 1.00 52.96 117 THR A O 1
ATOM 808 N N . LEU A 1 118 ? 23.681 23.066 -20.766 1.00 45.11 118 LEU A N 1
ATOM 809 C CA . LEU A 1 118 ? 22.715 23.719 -19.887 1.00 47.47 118 LEU A CA 1
ATOM 810 C C . LEU A 1 118 ? 22.269 22.800 -18.743 1.00 49.07 118 LEU A C 1
ATOM 811 O O . LEU A 1 118 ? 22.117 23.263 -17.609 1.00 51.06 118 LEU A O 1
ATOM 816 N N . SER A 1 119 ? 22.056 21.515 -19.042 1.00 64.21 119 SER A N 1
ATOM 817 C CA . SER A 1 119 ? 21.724 20.527 -18.025 1.00 65.59 119 SER A CA 1
ATOM 818 C C . SER A 1 119 ? 22.734 20.593 -16.886 1.00 66.40 119 SER A C 1
ATOM 819 O O . SER A 1 119 ? 22.365 20.602 -15.714 1.00 68.39 119 SER A O 1
ATOM 822 N N . THR A 1 120 ? 24.015 20.670 -17.230 1.00 56.48 120 THR A N 1
ATOM 823 C CA . THR A 1 120 ? 25.039 20.739 -16.198 1.00 56.62 120 THR A CA 1
ATOM 824 C C . THR A 1 120 ? 25.199 22.099 -15.512 1.00 57.47 120 THR A C 1
ATOM 825 O O . THR A 1 120 ? 25.778 22.138 -14.442 1.00 57.32 120 THR A O 1
ATOM 829 N N . ILE A 1 121 ? 24.824 23.225 -16.115 1.00 71.93 121 ILE A N 1
ATOM 830 C CA . ILE A 1 121 ? 24.980 24.458 -15.341 1.00 72.60 121 ILE A CA 1
ATOM 831 C C . ILE A 1 121 ? 23.693 25.043 -14.709 1.00 74.65 121 ILE A C 1
ATOM 832 O O . ILE A 1 121 ? 23.788 25.765 -13.712 1.00 75.49 121 ILE A O 1
ATOM 837 N N . ILE A 1 122 ? 22.496 24.668 -15.162 1.00 59.05 122 ILE A N 1
ATOM 838 C CA . ILE A 1 122 ? 21.272 25.263 -14.563 1.00 61.48 122 ILE A CA 1
ATOM 839 C C . ILE A 1 122 ? 21.114 24.641 -13.179 1.00 62.96 122 ILE A C 1
ATOM 840 O O . ILE A 1 122 ? 21.406 23.438 -13.020 1.00 62.69 122 ILE A O 1
ATOM 845 N N . PRO A 1 123 ? 20.720 25.458 -12.167 1.00 54.99 123 PRO A N 1
ATOM 846 C CA . PRO A 1 123 ? 20.633 24.996 -10.768 1.00 56.11 123 PRO A CA 1
ATOM 847 C C . PRO A 1 123 ? 19.408 24.134 -10.518 1.00 56.72 123 PRO A C 1
ATOM 848 O O . PRO A 1 123 ? 18.332 24.416 -11.065 1.00 57.38 123 PRO A O 1
ATOM 852 N N . GLY A 1 124 ? 19.577 23.093 -9.709 1.00 51.79 124 GLY A N 1
ATOM 853 C CA . GLY A 1 124 ? 18.507 22.149 -9.469 1.00 52.48 124 GLY A CA 1
ATOM 854 C C . GLY A 1 124 ? 18.218 21.205 -10.625 1.00 51.03 124 GLY A C 1
ATOM 855 O O . GLY A 1 124 ? 17.319 20.383 -10.543 1.00 51.73 124 GLY A O 1
ATOM 856 N N . LEU A 1 125 ? 18.991 21.277 -11.697 1.00 68.81 125 LEU A N 1
ATOM 857 C CA . LEU A 1 125 ? 18.779 20.360 -12.806 1.00 67.24 125 LEU A CA 1
ATOM 858 C C . LEU A 1 125 ? 19.591 19.076 -12.583 1.00 66.60 125 LEU A C 1
ATOM 859 O O . LEU A 1 125 ? 19.693 18.241 -13.483 1.00 65.20 125 LEU A O 1
ATOM 864 N N . ARG A 1 126 ? 20.187 18.939 -11.394 1.00 83.15 126 ARG A N 1
ATOM 865 C CA . ARG A 1 126 ? 20.885 17.709 -10.975 1.00 82.87 126 ARG A CA 1
ATOM 866 C C . ARG A 1 126 ? 20.513 17.211 -9.561 1.00 83.92 126 ARG A C 1
ATOM 867 O O . ARG A 1 126 ? 19.721 17.836 -8.854 1.00 84.76 126 ARG A O 1
ATOM 875 N N . PRO A 1 127 ? 21.075 16.065 -9.145 1.00 75.59 127 PRO A N 1
ATOM 876 C CA . PRO A 1 127 ? 21.106 15.765 -7.717 1.00 76.35 127 PRO A CA 1
AT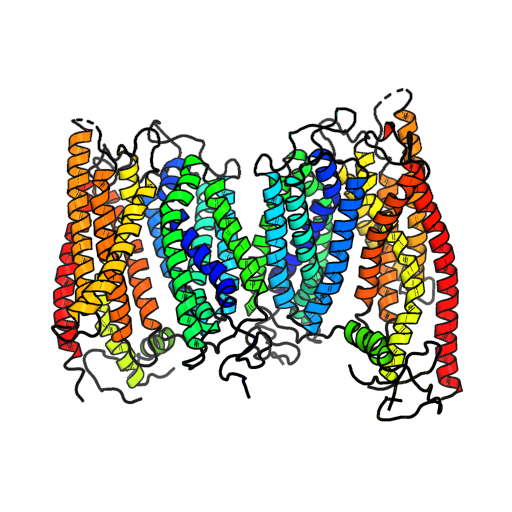OM 877 C C . PRO A 1 127 ? 22.214 16.577 -7.073 1.00 76.44 127 PRO A C 1
ATOM 878 O O . PRO A 1 127 ? 23.134 17.001 -7.773 1.00 74.97 127 PRO A O 1
ATOM 882 N N . PRO A 1 128 ? 22.131 16.791 -5.755 1.00 61.32 128 PRO A N 1
ATOM 883 C CA . PRO A 1 128 ? 23.080 17.613 -5.002 1.00 60.12 128 PRO A CA 1
ATOM 884 C C . PRO A 1 128 ? 24.415 16.910 -4.771 1.00 58.41 128 PRO A C 1
ATOM 885 O O . PRO A 1 128 ? 24.412 15.697 -4.553 1.00 58.60 128 PRO A O 1
ATOM 889 N N . ARG A 1 129 ? 25.516 17.655 -4.757 1.00 106.33 129 ARG A N 1
ATOM 890 C CA . ARG A 1 129 ? 26.847 17.066 -4.805 1.00 104.97 129 ARG A CA 1
ATOM 891 C C . ARG A 1 129 ? 27.074 15.944 -3.793 1.00 104.64 129 ARG A C 1
ATOM 892 O O . ARG A 1 129 ? 26.763 16.108 -2.628 1.00 105.58 129 ARG A O 1
ATOM 900 N N . CYS A 1 130 ? 27.585 14.808 -4.272 1.00 112.57 130 CYS A N 1
ATOM 901 C CA . CYS A 1 130 ? 28.297 13.810 -3.461 1.00 113.36 130 CYS A CA 1
ATOM 902 C C . CYS A 1 130 ? 28.756 12.685 -4.373 1.00 113.74 130 CYS A C 1
ATOM 903 O O . CYS A 1 130 ? 28.200 12.502 -5.457 1.00 113.15 130 CYS A O 1
ATOM 906 N N . ASN A 1 131 ? 29.778 11.938 -3.962 1.00 88.61 131 ASN A N 1
ATOM 907 C CA . ASN A 1 131 ? 30.183 10.770 -4.751 1.00 89.99 131 ASN A CA 1
ATOM 908 C C . ASN A 1 131 ? 29.940 9.494 -3.984 1.00 93.10 131 ASN A C 1
ATOM 909 O O . ASN A 1 131 ? 30.458 9.322 -2.882 1.00 93.88 131 ASN A O 1
ATOM 914 N N . PRO A 1 132 ? 29.170 8.579 -4.585 1.00 107.69 132 PRO A N 1
ATOM 915 C CA . PRO A 1 132 ? 28.764 7.327 -3.939 1.00 111.92 132 PRO A CA 1
ATOM 916 C C . PRO A 1 132 ? 29.977 6.582 -3.377 1.00 112.31 132 PRO A C 1
ATOM 917 O O . PRO A 1 132 ? 29.838 5.687 -2.539 1.00 115.00 132 PRO A O 1
ATOM 921 N N . THR A 1 133 ? 31.154 6.967 -3.864 1.00 80.88 133 THR A N 1
ATOM 922 C CA . THR A 1 133 ? 32.430 6.462 -3.382 1.00 80.01 133 THR A CA 1
ATOM 923 C C . THR A 1 133 ? 32.605 6.649 -1.892 1.00 80.10 133 THR A C 1
ATOM 924 O O . THR A 1 133 ? 32.847 5.697 -1.160 1.00 80.15 133 THR A O 1
ATOM 928 N N . THR A 1 134 ? 32.521 7.891 -1.448 1.00 70.82 134 THR A N 1
ATOM 929 C CA . THR A 1 134 ? 32.708 8.199 -0.043 1.00 71.21 134 THR A CA 1
ATOM 930 C C . THR A 1 134 ? 31.415 8.383 0.718 1.00 72.68 134 THR A C 1
ATOM 931 O O . THR A 1 134 ? 31.445 8.747 1.886 1.00 73.38 134 THR A O 1
ATOM 935 N N . SER A 1 135 ? 30.283 8.179 0.055 1.00 93.20 135 SER A N 1
ATOM 936 C CA . SER A 1 135 ? 28.991 8.493 0.658 1.00 94.09 135 SER A CA 1
ATOM 937 C C . SER A 1 135 ? 28.062 7.300 0.757 1.00 98.80 135 SER A C 1
ATOM 938 O O . SER A 1 135 ? 28.072 6.416 -0.096 1.00 101.10 135 SER A O 1
ATOM 941 N N . SER A 1 136 ? 27.241 7.293 1.797 1.00 81.84 136 SER A N 1
ATOM 942 C CA . SER A 1 136 ? 26.344 6.177 2.049 1.00 86.19 136 SER A CA 1
ATOM 943 C C . SER A 1 136 ? 25.167 6.088 1.084 1.00 86.91 136 SER A C 1
ATOM 944 O O . SER A 1 136 ? 24.951 5.048 0.476 1.00 88.53 136 SER A O 1
ATOM 947 N N . HIS A 1 137 ? 24.395 7.158 0.954 1.00 144.40 137 HIS A N 1
ATOM 948 C CA . HIS A 1 137 ? 23.264 7.147 0.036 1.00 145.86 137 HIS A CA 1
ATOM 949 C C . HIS A 1 137 ? 23.230 8.417 -0.768 1.00 139.88 137 HIS A C 1
ATOM 950 O O . HIS A 1 137 ? 23.147 9.504 -0.215 1.00 136.44 137 HIS A O 1
ATOM 957 N N . CYS A 1 138 ? 23.296 8.280 -2.081 1.00 106.52 138 CYS A N 1
ATOM 958 C CA . CYS A 1 138 ? 23.186 9.425 -2.949 1.00 101.07 138 CYS A CA 1
ATOM 959 C C . CYS A 1 138 ? 21.932 9.273 -3.777 1.00 101.38 138 CYS A C 1
ATOM 960 O O . CYS A 1 138 ? 21.584 8.161 -4.170 1.00 105.46 138 CYS A O 1
ATOM 963 N N . GLU A 1 139 ? 21.234 10.382 -4.013 1.00 107.46 139 GLU A N 1
ATOM 964 C CA . GLU A 1 139 ? 19.995 10.347 -4.779 1.00 107.31 139 GLU A CA 1
ATOM 965 C C . GLU A 1 139 ? 20.293 10.186 -6.236 1.00 105.98 139 GLU A C 1
ATOM 966 O O . GLU A 1 139 ? 21.036 10.969 -6.818 1.00 102.84 139 GLU A O 1
ATOM 972 N N . GLN A 1 140 ? 19.676 9.177 -6.827 1.00 81.48 140 GLN A N 1
ATOM 973 C CA . GLN A 1 140 ? 19.691 9.018 -8.265 1.00 81.29 140 GLN A CA 1
ATOM 974 C C . GLN A 1 140 ? 18.982 10.252 -8.780 1.00 79.09 140 GLN A C 1
ATOM 975 O O . GLN A 1 140 ? 18.252 10.882 -8.020 1.00 81.13 140 GLN A O 1
ATOM 981 N N . ALA A 1 141 ? 19.210 10.629 -10.031 1.00 75.15 141 ALA A N 1
ATOM 982 C CA . ALA A 1 141 ? 18.539 11.804 -10.569 1.00 75.07 141 ALA A CA 1
ATOM 983 C C . ALA A 1 141 ? 16.996 11.660 -10.624 1.00 78.06 141 ALA A C 1
ATOM 984 O O . ALA A 1 141 ? 16.451 10.581 -10.881 1.00 79.49 141 ALA A O 1
ATOM 986 N N . SER A 1 142 ? 16.306 12.771 -10.377 1.00 132.04 142 SER A N 1
ATOM 987 C CA . SER A 1 142 ? 14.846 12.828 -10.397 1.00 135.06 142 SER A CA 1
ATOM 988 C C . SER A 1 142 ? 14.350 12.549 -11.798 1.00 134.90 142 SER A C 1
ATOM 989 O O . SER A 1 142 ? 15.125 12.568 -12.740 1.00 133.23 142 SER A O 1
ATOM 992 N N . GLY A 1 143 ? 13.068 12.238 -11.928 1.00 85.23 143 GLY A N 1
ATOM 993 C CA . GLY A 1 143 ? 12.475 12.024 -13.233 1.00 84.13 143 GLY A CA 1
ATOM 994 C C . GLY A 1 143 ? 12.791 13.110 -14.252 1.00 81.27 143 GLY A C 1
ATOM 995 O O . GLY A 1 143 ? 13.051 12.792 -15.415 1.00 79.77 143 GLY A O 1
ATOM 996 N N . ILE A 1 144 ? 12.784 14.377 -13.830 1.00 78.90 144 ILE A N 1
ATOM 997 C CA . ILE A 1 144 ? 12.963 15.495 -14.764 1.00 76.93 144 ILE A CA 1
ATOM 998 C C . ILE A 1 144 ? 14.414 15.778 -15.144 1.00 75.77 144 ILE A C 1
ATOM 999 O O . ILE A 1 144 ? 14.710 16.029 -16.312 1.00 74.21 144 ILE A O 1
ATOM 1004 N N . GLN A 1 145 ? 15.323 15.740 -14.174 1.00 70.59 145 GLN A N 1
ATOM 1005 C CA . GLN A 1 145 ? 16.731 15.988 -14.471 1.00 69.74 145 GLN A CA 1
ATOM 1006 C C . GLN A 1 145 ? 17.278 14.887 -15.366 1.00 68.89 145 GLN A C 1
ATOM 1007 O O . GLN A 1 145 ? 18.291 15.077 -16.031 1.00 67.72 145 GLN A O 1
ATOM 1013 N N . LEU A 1 146 ? 16.599 13.744 -15.360 1.00 62.10 146 LEU A N 1
ATOM 1014 C CA . LEU A 1 146 ? 16.775 12.709 -16.361 1.00 61.73 146 LEU A CA 1
ATOM 1015 C C . LEU A 1 146 ? 16.267 13.200 -17.723 1.00 60.44 146 LEU A C 1
ATOM 1016 O O . LEU A 1 146 ? 16.998 13.213 -18.714 1.00 59.49 146 LEU A O 1
ATOM 1021 N N . THR A 1 147 ? 15.017 13.635 -17.770 1.00 76.46 147 THR A N 1
ATOM 1022 C CA . THR A 1 147 ? 14.426 14.030 -19.041 1.00 75.22 147 THR A CA 1
ATOM 1023 C C . THR A 1 147 ? 15.234 15.084 -19.818 1.00 73.67 147 THR A C 1
ATOM 1024 O O . THR A 1 147 ? 15.421 14.931 -21.030 1.00 72.63 147 THR A O 1
ATOM 1028 N N . VAL A 1 148 ? 15.733 16.128 -19.153 1.00 65.09 148 VAL A N 1
ATOM 1029 C CA . VAL A 1 148 ? 16.567 17.107 -19.864 1.00 63.95 148 VAL A CA 1
ATOM 1030 C C . VAL A 1 148 ? 17.869 16.463 -20.335 1.00 63.43 148 VAL A C 1
ATOM 1031 O O . VAL A 1 148 ? 18.371 16.777 -21.409 1.00 62.57 148 VAL A O 1
ATOM 1035 N N . LEU A 1 149 ? 18.411 15.559 -19.533 1.00 57.52 149 LEU A N 1
ATOM 1036 C CA . LEU A 1 149 ? 19.584 14.815 -19.960 1.00 57.41 149 LEU A CA 1
ATOM 1037 C C . LEU A 1 149 ? 19.256 13.987 -21.209 1.00 57.07 149 LEU A C 1
ATOM 1038 O O . LEU A 1 149 ? 19.913 14.132 -22.238 1.00 56.40 149 LEU A O 1
ATOM 1043 N N . TYR A 1 150 ? 18.229 13.140 -21.125 1.00 58.13 150 TYR A N 1
ATOM 1044 C CA . TYR A 1 150 ? 17.855 12.258 -22.235 1.00 58.13 150 TYR A CA 1
ATOM 1045 C C . TYR A 1 150 ? 17.552 13.004 -23.518 1.00 57.18 150 TYR A C 1
ATOM 1046 O O . TYR A 1 150 ? 17.994 12.615 -24.595 1.00 56.91 150 TYR A O 1
ATOM 1055 N N . LEU A 1 151 ? 16.769 14.065 -23.392 1.00 56.42 151 LEU A N 1
ATOM 1056 C CA . LEU A 1 151 ? 16.483 14.937 -24.505 1.00 55.67 151 LEU A CA 1
ATOM 1057 C C . LEU A 1 151 ? 17.787 15.502 -25.054 1.00 54.96 151 LEU A C 1
ATOM 1058 O O . LEU A 1 151 ? 17.973 15.557 -26.260 1.00 54.60 151 LEU A O 1
ATOM 1063 N N . ALA A 1 152 ? 18.700 15.902 -24.177 1.00 54.96 152 ALA A N 1
ATOM 1064 C CA . ALA A 1 152 ? 19.948 16.488 -24.632 1.00 54.49 152 ALA A CA 1
ATOM 1065 C C . ALA A 1 152 ? 20.731 15.455 -25.403 1.00 54.59 152 ALA A C 1
ATOM 1066 O O . ALA A 1 152 ? 21.161 15.698 -26.529 1.00 54.23 152 ALA A O 1
ATOM 1068 N N . LEU A 1 153 ? 20.883 14.286 -24.805 1.00 55.25 153 LEU A N 1
ATOM 1069 C CA . LEU A 1 153 ? 21.617 13.208 -25.441 1.00 55.58 153 LEU A CA 1
ATOM 1070 C C . LEU A 1 153 ? 21.037 12.790 -26.801 1.00 55.49 153 LEU A C 1
ATOM 1071 O O . LEU A 1 153 ? 21.769 12.715 -27.782 1.00 55.38 153 LEU A O 1
ATOM 1076 N N . TYR A 1 154 ? 19.739 12.521 -26.881 1.00 72.78 154 TYR A N 1
ATOM 1077 C CA . TYR A 1 154 ? 19.220 11.920 -28.101 1.00 73.02 154 TYR A CA 1
ATOM 1078 C C . TYR A 1 154 ? 19.220 12.931 -29.196 1.00 72.37 154 TYR A C 1
ATOM 1079 O O . TYR A 1 154 ? 19.475 12.595 -30.345 1.00 72.53 154 TYR A O 1
ATOM 1088 N N . LEU A 1 155 ? 19.004 14.186 -28.828 1.00 54.68 155 LEU A N 1
ATOM 1089 C CA . LEU A 1 155 ? 19.287 15.288 -29.733 1.00 54.16 155 LEU A CA 1
ATOM 1090 C C . LEU A 1 155 ? 20.745 15.234 -30.176 1.00 54.10 155 LEU A C 1
ATOM 1091 O O . LEU A 1 155 ? 21.037 15.192 -31.360 1.00 54.21 155 LEU A O 1
ATOM 1096 N N . THR A 1 156 ? 21.657 15.235 -29.218 1.00 54.10 156 THR A N 1
ATOM 1097 C CA . THR A 1 156 ? 23.060 15.211 -29.553 1.00 54.21 156 THR A CA 1
ATOM 1098 C C . THR A 1 156 ? 23.386 14.013 -30.426 1.00 54.77 156 THR A C 1
ATOM 1099 O O . THR A 1 156 ? 24.162 14.136 -31.362 1.00 54.91 156 THR A O 1
ATOM 1103 N N . ALA A 1 157 ? 22.767 12.870 -30.167 1.00 64.67 157 ALA A N 1
ATOM 1104 C CA . ALA A 1 157 ? 23.059 11.683 -30.970 1.00 65.38 157 ALA A CA 1
ATOM 1105 C C . ALA A 1 157 ? 22.468 11.817 -32.366 1.00 65.54 157 ALA A C 1
ATOM 1106 O O . ALA A 1 157 ? 23.131 11.500 -33.361 1.00 66.01 157 ALA A O 1
ATOM 1108 N N . LEU A 1 158 ? 21.217 12.272 -32.436 1.00 55.77 158 LEU A N 1
ATOM 1109 C CA . LEU A 1 158 ? 20.554 12.488 -33.726 1.00 55.98 158 LEU A CA 1
ATOM 1110 C C . LEU A 1 158 ? 21.340 13.512 -34.524 1.00 55.67 158 LEU A C 1
ATOM 1111 O O . LEU A 1 158 ? 21.641 13.309 -35.698 1.00 56.21 158 LEU A O 1
ATOM 1116 N N . GLY A 1 159 ? 21.668 14.613 -33.859 1.00 77.33 159 GLY A N 1
ATOM 1117 C CA . GLY A 1 159 ? 22.504 15.639 -34.431 1.00 77.18 159 GLY A CA 1
ATOM 1118 C C . GLY A 1 159 ? 23.773 15.013 -34.951 1.00 77.68 159 GLY A C 1
ATOM 1119 O O . GLY A 1 159 ? 24.102 15.182 -36.117 1.00 78.23 159 GLY A O 1
ATOM 1120 N N . THR A 1 160 ? 24.469 14.259 -34.107 1.00 55.48 160 THR A N 1
ATOM 1121 C CA . THR A 1 160 ? 25.733 13.654 -34.520 1.00 56.16 160 THR A CA 1
ATOM 1122 C C . THR A 1 160 ? 25.529 12.650 -35.643 1.00 57.00 160 THR A C 1
ATOM 1123 O O . THR A 1 160 ? 26.223 12.710 -36.661 1.00 57.59 160 THR A O 1
ATOM 1127 N N . GLY A 1 161 ? 24.559 11.755 -35.473 1.00 87.23 161 GLY A N 1
ATOM 1128 C CA . GLY A 1 161 ? 24.289 10.725 -36.459 1.00 88.31 161 GLY A CA 1
ATOM 1129 C C . GLY A 1 161 ? 24.139 11.260 -37.872 1.00 88.83 161 GLY A C 1
ATOM 1130 O O . GLY A 1 161 ? 24.821 10.797 -38.783 1.00 89.79 161 GLY A O 1
ATOM 1131 N N . GLY A 1 162 ? 23.268 12.256 -38.038 1.00 69.54 162 GLY A N 1
ATOM 1132 C CA . GLY A 1 162 ? 23.001 12.879 -39.330 1.00 70.16 162 GLY A CA 1
ATOM 1133 C C . GLY A 1 162 ? 24.228 13.492 -39.987 1.00 70.46 162 GLY A C 1
ATOM 1134 O O . GLY A 1 162 ? 24.477 13.285 -41.174 1.00 71.61 162 GLY A O 1
ATOM 1135 N N . VAL A 1 163 ? 24.994 14.248 -39.210 1.00 60.89 163 VAL A N 1
ATOM 1136 C CA . VAL A 1 163 ? 26.244 14.816 -39.689 1.00 61.29 163 VAL A CA 1
ATOM 1137 C C . VAL A 1 163 ? 27.219 13.745 -40.108 1.00 62.30 163 VAL A C 1
ATOM 1138 O O . VAL A 1 163 ? 27.746 13.812 -41.220 1.00 63.28 163 VAL A O 1
ATOM 1142 N N . LYS A 1 164 ? 27.441 12.755 -39.237 1.00 82.64 164 LYS A N 1
ATOM 1143 C CA . LYS A 1 164 ? 28.429 11.691 -39.473 1.00 83.72 164 LYS A CA 1
ATOM 1144 C C . LYS A 1 164 ? 28.256 11.076 -40.857 1.00 85.13 164 LYS A C 1
ATOM 1145 O O . LYS A 1 164 ? 29.225 10.718 -41.519 1.00 86.39 164 LYS A O 1
ATOM 1151 N N . ALA A 1 165 ? 27.001 10.996 -41.291 1.00 80.06 165 ALA A N 1
ATOM 1152 C CA . ALA A 1 165 ? 26.641 10.485 -42.607 1.00 81.55 165 ALA A CA 1
ATOM 1153 C C . ALA A 1 165 ? 27.227 11.286 -43.761 1.00 82.49 165 ALA A C 1
ATOM 1154 O O . ALA A 1 165 ? 28.011 10.768 -44.567 1.00 83.96 165 ALA A O 1
ATOM 1156 N N . SER A 1 166 ? 26.845 12.555 -43.838 1.00 72.84 166 SER A N 1
ATOM 1157 C CA . SER A 1 166 ? 27.029 13.289 -45.084 1.00 74.01 166 SER A CA 1
ATOM 1158 C C . SER A 1 166 ? 28.224 14.224 -45.207 1.00 74.16 166 SER A C 1
ATOM 1159 O O . SER A 1 166 ? 28.505 14.708 -46.294 1.00 75.46 166 SER A O 1
ATOM 1162 N N . VAL A 1 167 ? 28.967 14.454 -44.139 1.00 74.44 167 VAL A N 1
ATOM 1163 C CA . VAL A 1 167 ? 30.026 15.444 -44.248 1.00 74.73 167 VAL A CA 1
ATOM 1164 C C . VAL A 1 167 ? 31.222 14.931 -45.027 1.00 76.53 167 VAL A C 1
ATOM 1165 O O . VAL A 1 167 ? 31.851 15.689 -45.757 1.00 77.67 167 VAL A O 1
ATOM 1169 N N . SER A 1 168 ? 31.544 13.652 -44.878 1.00 90.14 168 SER A N 1
ATOM 1170 C CA . SER A 1 168 ? 32.642 13.089 -45.643 1.00 92.17 168 SER A CA 1
ATOM 1171 C C . SER A 1 168 ? 32.300 13.101 -47.128 1.00 93.90 168 SER A C 1
ATOM 1172 O O . SER A 1 168 ? 33.159 13.378 -47.969 1.00 95.63 168 SER A O 1
ATOM 1175 N N . GLY A 1 169 ? 31.033 12.830 -47.442 1.00 69.03 169 GLY A N 1
ATOM 1176 C CA . GLY A 1 169 ? 30.570 12.823 -48.817 1.00 70.52 169 GLY A CA 1
ATOM 1177 C C . GLY A 1 169 ? 30.621 14.195 -49.458 1.00 70.80 169 GLY A C 1
ATOM 1178 O O . GLY A 1 169 ? 31.062 14.347 -50.601 1.00 72.54 169 GLY A O 1
ATOM 1179 N N . PHE A 1 170 ? 30.157 15.197 -48.719 1.00 70.89 170 PHE A N 1
ATOM 1180 C CA . PHE A 1 170 ? 30.142 16.576 -49.201 1.00 71.10 170 PHE A CA 1
ATOM 1181 C C . PHE A 1 170 ? 31.539 17.171 -49.168 1.00 71.65 170 PHE A C 1
ATOM 1182 O O . PHE A 1 170 ? 31.848 18.095 -49.910 1.00 72.65 170 PHE A O 1
ATOM 1190 N N . GLY A 1 171 ? 32.380 16.647 -48.291 1.00 68.91 171 GLY A N 1
ATOM 1191 C CA . GLY A 1 171 ? 33.696 17.212 -48.100 1.00 69.45 171 GLY A CA 1
ATOM 1192 C C . GLY A 1 171 ? 34.563 16.882 -49.281 1.00 71.64 171 GLY A C 1
ATOM 1193 O O . GLY A 1 171 ? 35.205 17.767 -49.848 1.00 72.73 171 GLY A O 1
ATOM 1194 N N . SER A 1 172 ? 34.553 15.602 -49.650 1.00 96.15 172 SER A N 1
ATOM 1195 C CA . SER A 1 172 ? 35.352 15.064 -50.752 1.00 98.75 172 SER A CA 1
ATOM 1196 C C . SER A 1 172 ? 34.759 15.390 -52.110 1.00 100.65 172 SER A C 1
ATOM 1197 O O . SER A 1 172 ? 35.374 15.127 -53.141 1.00 103.55 172 SER A O 1
ATOM 1200 N N . ASP A 1 173 ? 33.546 15.930 -52.097 1.00 82.66 173 ASP A N 1
ATOM 1201 C CA . ASP A 1 173 ? 32.867 16.355 -53.317 1.00 84.36 173 ASP A CA 1
ATOM 1202 C C . ASP A 1 173 ? 33.415 17.665 -53.874 1.00 85.45 173 ASP A C 1
ATOM 1203 O O . ASP A 1 173 ? 33.037 18.068 -54.956 1.00 87.44 173 ASP A O 1
ATOM 1208 N N . GLN A 1 174 ? 34.292 18.332 -53.128 1.00 94.21 174 GLN A N 1
ATOM 1209 C CA . GLN A 1 174 ? 34.887 19.595 -53.573 1.00 95.54 174 GLN A CA 1
ATOM 1210 C C . GLN A 1 174 ? 36.162 19.352 -54.348 1.00 98.66 174 GLN A C 1
ATOM 1211 O O . GLN A 1 174 ? 36.779 20.292 -54.837 1.00 100.37 174 GLN A O 1
ATOM 1217 N N . PHE A 1 175 ? 36.630 18.111 -54.358 1.00 104.29 175 PHE A N 1
ATOM 1218 C CA . PHE A 1 175 ? 37.721 17.771 -55.242 1.00 107.62 175 PHE A CA 1
ATOM 1219 C C . PHE A 1 175 ? 37.405 16.946 -56.475 1.00 110.43 175 PHE A C 1
ATOM 1220 O O . PHE A 1 175 ? 38.241 16.860 -57.379 1.00 113.79 175 PHE A O 1
ATOM 1228 N N . ASP A 1 176 ? 36.221 16.367 -56.581 1.00 226.91 176 ASP A N 1
ATOM 1229 C CA . ASP A 1 176 ? 36.147 15.345 -57.604 1.00 229.77 176 ASP A CA 1
ATOM 1230 C C . ASP A 1 176 ? 35.968 15.981 -58.964 1.00 232.64 176 ASP A C 1
ATOM 1231 O O . ASP A 1 176 ? 35.001 16.672 -59.266 1.00 232.11 176 ASP A O 1
ATOM 1236 N N . GLU A 1 177 ? 36.985 15.760 -59.766 1.00 187.50 177 GLU A N 1
ATOM 1237 C CA . GLU A 1 177 ? 36.881 15.864 -61.188 1.00 191.10 177 GLU A CA 1
ATOM 1238 C C . GLU A 1 177 ? 37.543 14.571 -61.513 1.00 193.54 177 GLU A C 1
ATOM 1239 O O . GLU A 1 177 ? 38.376 14.102 -60.724 1.00 192.98 177 GLU A O 1
ATOM 1245 N N . THR A 1 178 ? 37.230 13.968 -62.645 1.00 165.23 178 THR A N 1
ATOM 1246 C CA . THR A 1 178 ? 38.022 12.821 -62.922 1.00 167.09 178 THR A CA 1
ATOM 1247 C C . THR A 1 178 ? 39.156 13.561 -63.559 1.00 170.66 178 THR A C 1
ATOM 1248 O O . THR A 1 178 ? 39.095 13.976 -64.709 1.00 174.99 178 THR A O 1
ATOM 1252 N N . GLU A 1 179 ? 40.173 13.788 -62.741 1.00 117.53 179 GLU A N 1
ATOM 1253 C CA . GLU A 1 179 ? 41.361 14.473 -63.182 1.00 120.52 179 GLU A CA 1
ATOM 1254 C C . GLU A 1 179 ? 42.569 13.997 -62.413 1.00 119.38 179 GLU A C 1
ATOM 1255 O O . GLU A 1 179 ? 42.526 13.945 -61.195 1.00 115.26 179 GLU A O 1
ATOM 1261 N N . PRO A 1 180 ? 43.676 13.715 -63.107 1.00 145.39 180 PRO A N 1
ATOM 1262 C CA . PRO A 1 180 ? 44.949 13.463 -62.429 1.00 144.82 180 PRO A CA 1
ATOM 1263 C C . PRO A 1 180 ? 45.584 14.721 -61.847 1.00 144.11 180 PRO A C 1
ATOM 1264 O O . PRO A 1 180 ? 46.507 14.609 -61.049 1.00 143.08 180 PRO A O 1
ATOM 1268 N N . LYS A 1 181 ? 45.116 15.896 -62.252 1.00 148.39 181 LYS A N 1
ATOM 1269 C CA . LYS A 1 181 ? 45.765 17.143 -61.863 1.00 148.57 181 LYS A CA 1
ATOM 1270 C C . LYS A 1 181 ? 45.241 17.706 -60.538 1.00 143.65 181 LYS A C 1
ATOM 1271 O O . LYS A 1 181 ? 45.939 17.657 -59.524 1.00 141.51 181 LYS A O 1
ATOM 1277 N N . GLU A 1 182 ? 44.018 18.227 -60.527 1.00 116.53 182 GLU A N 1
ATOM 1278 C CA . GLU A 1 182 ? 43.458 18.792 -59.288 1.00 112.12 182 GLU A CA 1
ATOM 1279 C C . GLU A 1 182 ? 43.038 17.742 -58.284 1.00 107.94 182 GLU A C 1
ATOM 1280 O O . GLU A 1 182 ? 43.319 17.867 -57.110 1.00 104.91 182 GLU A O 1
ATOM 1286 N N . ARG A 1 183 ? 42.373 16.697 -58.764 1.00 141.91 183 ARG A N 1
ATOM 1287 C CA . ARG A 1 183 ? 41.853 15.622 -57.921 1.00 138.30 183 ARG A CA 1
ATOM 1288 C C . ARG A 1 183 ? 43.016 14.897 -57.207 1.00 137.47 183 ARG A C 1
ATOM 1289 O O . ARG A 1 183 ? 42.799 14.016 -56.373 1.00 134.53 183 ARG A O 1
ATOM 1297 N N . SER A 1 184 ? 44.248 15.268 -57.562 1.00 111.83 184 SER A N 1
ATOM 1298 C CA . SER A 1 184 ? 45.442 14.859 -56.825 1.00 111.31 184 SER A CA 1
ATOM 1299 C C . SER A 1 184 ? 45.879 15.871 -55.754 1.00 109.24 184 SER A C 1
ATOM 1300 O O . SER A 1 184 ? 46.770 15.578 -54.957 1.00 108.43 184 SER A O 1
ATOM 1303 N N . LYS A 1 185 ? 45.269 17.060 -55.752 1.00 117.23 185 LYS A N 1
ATOM 1304 C CA . LYS A 1 185 ? 45.388 18.006 -54.628 1.00 115.29 185 LYS A CA 1
ATOM 1305 C C . LYS A 1 185 ? 44.480 17.549 -53.507 1.00 112.34 185 LYS A C 1
ATOM 1306 O O . LYS A 1 185 ? 44.549 18.064 -52.396 1.00 111.72 185 LYS A O 1
ATOM 1312 N N . MET A 1 186 ? 43.607 16.598 -53.833 1.00 110.47 186 MET A N 1
ATOM 1313 C CA . MET A 1 186 ? 42.716 15.961 -52.869 1.00 107.71 186 MET A CA 1
ATOM 1314 C C . MET A 1 186 ? 43.524 15.099 -51.937 1.00 106.71 186 MET A C 1
ATOM 1315 O O . MET A 1 186 ? 43.260 15.059 -50.744 1.00 104.83 186 MET A O 1
ATOM 1320 N N . THR A 1 187 ? 44.515 14.405 -52.480 1.00 111.97 187 THR A N 1
ATOM 1321 C CA . THR A 1 187 ? 45.344 13.553 -51.645 1.00 111.02 187 THR A CA 1
ATOM 1322 C C . THR A 1 187 ? 46.055 14.386 -50.584 1.00 111.51 187 THR A C 1
ATOM 1323 O O . THR A 1 187 ? 45.766 14.222 -49.407 1.00 109.62 187 THR A O 1
ATOM 1327 N N . TYR A 1 188 ? 46.902 15.327 -51.006 1.00 122.83 188 TYR A N 1
ATOM 1328 C CA . TYR A 1 188 ? 47.739 16.115 -50.091 1.00 124.04 188 TYR A CA 1
ATOM 1329 C C . TYR A 1 188 ? 46.925 16.669 -48.930 1.00 122.63 188 TYR A C 1
ATOM 1330 O O . TYR A 1 188 ? 47.316 16.555 -47.767 1.00 122.22 188 TYR A O 1
ATOM 1339 N N . PHE A 1 189 ? 45.783 17.260 -49.233 1.00 92.66 189 PHE A N 1
ATOM 1340 C CA . PHE A 1 189 ? 44.986 17.854 -48.171 1.00 91.46 189 PHE A CA 1
ATOM 1341 C C . PHE A 1 189 ? 44.436 16.767 -47.219 1.00 88.13 189 PHE A C 1
ATOM 1342 O O . PHE A 1 189 ? 44.665 16.830 -46.007 1.00 87.07 189 PHE A O 1
ATOM 1350 N N . PHE A 1 190 ? 43.787 15.741 -47.770 1.00 109.13 190 PHE A N 1
ATOM 1351 C CA . PHE A 1 190 ? 43.088 14.729 -46.967 1.00 105.02 190 PHE A CA 1
ATOM 1352 C C . PHE A 1 190 ? 44.024 13.940 -46.034 1.00 103.72 190 PHE A C 1
ATOM 1353 O O . PHE A 1 190 ? 43.580 13.150 -45.201 1.00 99.93 190 PHE A O 1
ATOM 1361 N N . ASN A 1 191 ? 45.320 14.174 -46.189 1.00 87.85 191 ASN A N 1
ATOM 1362 C CA . ASN A 1 191 ? 46.355 13.558 -45.379 1.00 87.30 191 ASN A CA 1
ATOM 1363 C C . ASN A 1 191 ? 46.760 14.437 -44.199 1.00 88.05 191 ASN A C 1
ATOM 1364 O O . ASN A 1 191 ? 46.806 13.958 -43.067 1.00 85.82 191 ASN A O 1
ATOM 1369 N N . ARG A 1 192 ? 47.162 15.677 -44.469 1.00 99.79 192 ARG A N 1
ATOM 1370 C CA . ARG A 1 192 ? 47.379 16.648 -43.399 1.00 100.94 192 ARG A CA 1
ATOM 1371 C C . ARG A 1 192 ? 46.199 16.590 -42.430 1.00 97.06 192 ARG A C 1
ATOM 1372 O O . ARG A 1 192 ? 46.376 16.442 -41.213 1.00 95.43 192 ARG A O 1
ATOM 1380 N N . PHE A 1 193 ? 44.997 16.643 -42.996 1.00 91.58 193 PHE A N 1
ATOM 1381 C CA . PHE A 1 193 ? 43.752 16.606 -42.232 1.00 87.18 193 PHE A CA 1
ATOM 1382 C C . PHE A 1 193 ? 43.610 15.349 -41.367 1.00 82.88 193 PHE A C 1
ATOM 1383 O O . PHE A 1 193 ? 43.451 15.453 -40.146 1.00 80.61 193 PHE A O 1
ATOM 1391 N N . PHE A 1 194 ? 43.665 14.176 -42.002 1.00 91.61 194 PHE A N 1
ATOM 1392 C CA . PHE A 1 194 ? 43.476 12.899 -41.308 1.00 87.86 194 PHE A CA 1
ATOM 1393 C C . PHE A 1 194 ? 44.449 12.734 -40.146 1.00 87.98 194 PHE A C 1
ATOM 1394 O O . PHE A 1 194 ? 44.075 12.248 -39.078 1.00 84.72 194 PHE A O 1
ATOM 1402 N N . PHE A 1 195 ? 45.692 13.150 -40.357 1.00 69.80 195 PHE A N 1
ATOM 1403 C CA . PHE A 1 195 ? 46.655 13.219 -39.273 1.00 69.63 195 PHE A CA 1
ATOM 1404 C C . PHE A 1 195 ? 46.170 14.151 -38.129 1.00 67.62 195 PHE A C 1
ATOM 1405 O O . PHE A 1 195 ? 46.209 13.778 -36.936 1.00 66.09 195 PHE A O 1
ATOM 1413 N N . CYS A 1 196 ? 45.734 15.360 -38.489 1.00 94.41 196 CYS A N 1
ATOM 1414 C CA . CYS A 1 196 ? 45.182 16.290 -37.508 1.00 93.47 196 CYS A CA 1
ATOM 1415 C C . CYS A 1 196 ? 44.086 15.658 -36.660 1.00 88.05 196 CYS A C 1
ATOM 1416 O O . CYS A 1 196 ? 43.979 15.945 -35.480 1.00 86.89 196 CYS A O 1
ATOM 1419 N N . ILE A 1 197 ? 43.269 14.806 -37.266 1.00 62.90 197 ILE A N 1
ATOM 1420 C CA . ILE A 1 197 ? 42.247 14.073 -36.530 1.00 60.64 197 ILE A CA 1
ATOM 1421 C C . ILE A 1 197 ? 42.827 13.198 -35.412 1.00 59.89 197 ILE A C 1
ATOM 1422 O O . ILE A 1 197 ? 42.463 13.353 -34.244 1.00 58.36 197 ILE A O 1
ATOM 1427 N N . ASN A 1 198 ? 43.731 12.289 -35.765 1.00 61.20 198 ASN A N 1
ATOM 1428 C CA . ASN A 1 198 ? 44.328 11.401 -34.777 1.00 60.82 198 ASN A CA 1
ATOM 1429 C C . ASN A 1 198 ? 45.098 12.164 -33.734 1.00 60.88 198 ASN A C 1
ATOM 1430 O O . ASN A 1 198 ? 45.063 11.807 -32.575 1.00 59.79 198 ASN A O 1
ATOM 1435 N N . VAL A 1 199 ? 45.797 13.213 -34.129 1.00 62.37 199 VAL A N 1
ATOM 1436 C CA . VAL A 1 199 ? 46.326 14.085 -33.114 1.00 62.43 199 VAL A CA 1
ATOM 1437 C C . VAL A 1 199 ? 45.177 14.594 -32.233 1.00 60.30 199 VAL A C 1
ATOM 1438 O O . VAL A 1 199 ? 45.184 14.412 -31.020 1.00 59.38 199 VAL A O 1
ATOM 1442 N N . GLY A 1 200 ? 44.159 15.179 -32.842 1.00 65.82 200 GLY A N 1
ATOM 1443 C CA . GLY A 1 200 ? 43.017 15.654 -32.086 1.00 62.96 200 GLY A CA 1
ATOM 1444 C C . GLY A 1 200 ? 42.227 14.534 -31.441 1.00 58.79 200 GLY A C 1
ATOM 1445 O O . GLY A 1 200 ? 41.480 14.762 -30.493 1.00 56.92 200 GLY A O 1
ATOM 1446 N N . SER A 1 201 ? 42.376 13.316 -31.943 1.00 64.28 201 SER A N 1
ATOM 1447 C CA . SER A 1 201 ? 41.681 12.189 -31.328 1.00 60.77 201 SER A CA 1
ATOM 1448 C C . SER A 1 201 ? 42.384 11.705 -30.087 1.00 60.99 201 SER A C 1
ATOM 1449 O O . SER A 1 201 ? 41.767 11.093 -29.241 1.00 58.47 201 SER A O 1
ATOM 1452 N N . LEU A 1 202 ? 43.681 11.964 -29.990 1.00 56.31 202 LEU A N 1
ATOM 1453 C CA . LEU A 1 202 ? 44.418 11.663 -28.774 1.00 56.50 202 LEU A CA 1
ATOM 1454 C C . LEU A 1 202 ? 43.989 12.666 -27.717 1.00 55.69 202 LEU A C 1
ATOM 1455 O O . LEU A 1 202 ? 43.774 12.310 -26.543 1.00 54.98 202 LEU A O 1
ATOM 1460 N N . LEU A 1 203 ? 43.863 13.921 -28.147 1.00 56.02 203 LEU A N 1
ATOM 1461 C CA . LEU A 1 203 ? 43.495 14.997 -27.235 1.00 55.61 203 LEU A CA 1
ATOM 1462 C C . LEU A 1 203 ? 42.074 14.839 -26.659 1.00 53.81 203 LEU A C 1
ATOM 1463 O O . LEU A 1 203 ? 41.808 15.172 -25.487 1.00 53.41 203 LEU A O 1
ATOM 1468 N N . ALA A 1 204 ? 41.164 14.327 -27.478 1.00 72.91 204 ALA A N 1
ATOM 1469 C CA . ALA A 1 204 ? 39.773 14.291 -27.074 1.00 69.75 204 ALA A CA 1
ATOM 1470 C C . ALA A 1 204 ? 39.546 13.295 -25.936 1.00 67.80 204 ALA A C 1
ATOM 1471 O O . ALA A 1 204 ? 38.608 13.460 -25.150 1.00 66.21 204 ALA A O 1
ATOM 1473 N N . VAL A 1 205 ? 40.383 12.257 -25.857 1.00 51.83 205 VAL A N 1
ATOM 1474 C CA . VAL A 1 205 ? 40.348 11.311 -24.728 1.00 51.55 205 VAL A CA 1
ATOM 1475 C C . VAL A 1 205 ? 41.390 11.632 -23.656 1.00 52.45 205 VAL A C 1
ATOM 1476 O O . VAL A 1 205 ? 41.617 10.834 -22.740 1.00 52.64 205 VAL A O 1
ATOM 1480 N N . THR A 1 206 ? 42.089 12.751 -23.796 1.00 52.82 206 THR A N 1
ATOM 1481 C CA . THR A 1 206 ? 42.951 13.177 -22.705 1.00 53.84 206 THR A CA 1
ATOM 1482 C C . THR A 1 206 ? 42.527 14.577 -22.261 1.00 53.85 206 THR A C 1
ATOM 1483 O O . THR A 1 206 ? 41.805 14.727 -21.280 1.00 53.32 206 THR A O 1
ATOM 1487 N N . VAL A 1 207 ? 42.906 15.590 -23.026 1.00 54.61 207 VAL A N 1
ATOM 1488 C CA . VAL A 1 207 ? 42.663 16.958 -22.613 1.00 55.07 207 VAL A CA 1
ATOM 1489 C C . VAL A 1 207 ? 41.166 17.234 -22.402 1.00 53.70 207 VAL A C 1
ATOM 1490 O O . VAL A 1 207 ? 40.766 17.613 -21.307 1.00 53.72 207 VAL A O 1
ATOM 1494 N N . LEU A 1 208 ? 40.346 17.010 -23.431 1.00 52.71 208 LEU A N 1
ATOM 1495 C CA . LEU A 1 208 ? 38.878 17.128 -23.333 1.00 51.51 208 LEU A CA 1
ATOM 1496 C C . LEU A 1 208 ? 38.280 16.350 -22.125 1.00 50.79 208 LEU A C 1
ATOM 1497 O O . LEU A 1 208 ? 37.341 16.801 -21.465 1.00 50.47 208 LEU A O 1
ATOM 1502 N N . VAL A 1 209 ? 38.818 15.162 -21.861 1.00 70.10 209 VAL A N 1
ATOM 1503 C CA . VAL A 1 209 ? 38.399 14.363 -20.718 1.00 68.60 209 VAL A CA 1
ATOM 1504 C C . VAL A 1 209 ? 38.860 15.057 -19.457 1.00 71.81 209 VAL A C 1
ATOM 1505 O O . VAL A 1 209 ? 38.091 15.232 -18.528 1.00 71.73 209 VAL A O 1
ATOM 1509 N N . TYR A 1 210 ? 40.120 15.467 -19.447 1.00 55.70 210 TYR A N 1
ATOM 1510 C CA . TYR A 1 210 ? 40.699 16.148 -18.302 1.00 59.30 210 TYR A CA 1
ATOM 1511 C C . TYR A 1 210 ? 39.952 17.414 -17.930 1.00 61.17 210 TYR A C 1
ATOM 1512 O O . TYR A 1 210 ? 39.710 17.683 -16.756 1.00 62.57 210 TYR A O 1
ATOM 1521 N N . VAL A 1 211 ? 39.659 18.237 -18.926 1.00 53.91 211 VAL A N 1
ATOM 1522 C CA . VAL A 1 211 ? 38.875 19.436 -18.680 1.00 54.22 211 VAL A CA 1
ATOM 1523 C C . VAL A 1 211 ? 37.529 19.058 -18.064 1.00 53.24 211 VAL A C 1
ATOM 1524 O O . VAL A 1 211 ? 37.078 19.689 -17.115 1.00 53.95 211 VAL A O 1
ATOM 1528 N N . GLN A 1 212 ? 36.873 18.027 -18.585 1.00 66.27 212 GLN A N 1
ATOM 1529 C CA . GLN A 1 212 ? 35.500 17.822 -18.159 1.00 64.12 212 GLN A CA 1
ATOM 1530 C C . GLN A 1 212 ? 35.469 17.131 -16.800 1.00 64.39 212 GLN A C 1
ATOM 1531 O O . GLN A 1 212 ? 34.450 17.144 -16.123 1.00 63.68 212 GLN A O 1
ATOM 1537 N N . ASP A 1 213 ? 36.602 16.569 -16.394 1.00 71.28 213 ASP A N 1
ATOM 1538 C CA . ASP A 1 213 ? 36.751 15.945 -15.080 1.00 71.56 213 ASP A CA 1
ATOM 1539 C C . ASP A 1 213 ? 37.184 16.970 -14.032 1.00 76.08 213 ASP A C 1
ATOM 1540 O O . ASP A 1 213 ? 36.522 17.149 -13.009 1.00 76.91 213 ASP A O 1
ATOM 1545 N N . ASP A 1 214 ? 38.344 17.581 -14.263 1.00 61.81 214 ASP A N 1
ATOM 1546 C CA . ASP A 1 214 ? 38.980 18.477 -13.288 1.00 66.55 214 ASP A CA 1
ATOM 1547 C C . ASP A 1 214 ? 38.740 20.018 -13.402 1.00 70.61 214 ASP A C 1
ATOM 1548 O O . ASP A 1 214 ? 39.023 20.759 -12.463 1.00 74.76 214 ASP A O 1
ATOM 1553 N N . VAL A 1 215 ? 38.190 20.489 -14.522 1.00 58.19 215 VAL A N 1
ATOM 1554 C CA . VAL A 1 215 ? 37.724 21.876 -14.654 1.00 59.99 215 VAL A CA 1
ATOM 1555 C C . VAL A 1 215 ? 36.226 21.896 -14.447 1.00 58.14 215 VAL A C 1
ATOM 1556 O O . VAL A 1 215 ? 35.725 22.609 -13.597 1.00 60.09 215 VAL A O 1
ATOM 1560 N N . GLY A 1 216 ? 35.498 21.190 -15.299 1.00 55.52 216 GLY A N 1
ATOM 1561 C CA . GLY A 1 216 ? 34.142 20.812 -14.962 1.00 54.82 216 GLY A CA 1
ATOM 1562 C C . GLY A 1 216 ? 33.318 20.415 -16.159 1.00 53.24 216 GLY A C 1
ATOM 1563 O O . GLY A 1 216 ? 33.651 20.749 -17.290 1.00 52.86 216 GLY A O 1
ATOM 1564 N N . ARG A 1 217 ? 32.204 19.753 -15.893 1.00 69.74 217 ARG A N 1
ATOM 1565 C CA . ARG A 1 217 ? 31.292 19.350 -16.943 1.00 65.88 217 ARG A CA 1
ATOM 1566 C C . ARG A 1 217 ? 30.779 20.554 -17.721 1.00 66.38 217 ARG A C 1
ATOM 1567 O O . ARG A 1 217 ? 30.744 20.523 -18.957 1.00 64.05 217 ARG A O 1
ATOM 1575 N N . LYS A 1 218 ? 30.382 21.611 -17.013 1.00 54.53 218 LYS A N 1
ATOM 1576 C CA . LYS A 1 218 ? 29.890 22.785 -17.725 1.00 55.07 218 LYS A CA 1
ATOM 1577 C C . LYS A 1 218 ? 30.961 23.305 -18.695 1.00 55.68 218 LYS A C 1
ATOM 1578 O O . LYS A 1 218 ? 30.631 23.680 -19.813 1.00 54.09 218 LYS A O 1
ATOM 1584 N N . TRP A 1 219 ? 32.234 23.286 -18.305 1.00 62.79 219 TRP A N 1
ATOM 1585 C CA . TRP A 1 219 ? 33.273 23.753 -19.221 1.00 63.78 219 TRP A CA 1
ATOM 1586 C C . TRP A 1 219 ? 33.581 22.773 -20.346 1.00 60.17 219 TRP A C 1
ATOM 1587 O O . TRP A 1 219 ? 33.648 23.162 -21.517 1.00 59.21 219 TRP A O 1
ATOM 1598 N N . GLY A 1 220 ? 33.794 21.510 -19.980 1.00 76.83 220 GLY A N 1
ATOM 1599 C CA . GLY A 1 220 ? 34.103 20.460 -20.933 1.00 73.71 220 GLY A CA 1
ATOM 1600 C C . GLY A 1 220 ? 33.009 20.231 -21.958 1.00 70.16 220 GLY A C 1
ATOM 1601 O O . GLY A 1 220 ? 33.308 20.028 -23.131 1.00 68.93 220 GLY A O 1
ATOM 1602 N N . TYR A 1 221 ? 31.744 20.238 -21.533 1.00 61.26 221 TYR A N 1
ATOM 1603 C CA . TYR A 1 221 ? 30.651 20.068 -22.491 1.00 58.22 221 TYR A CA 1
ATOM 1604 C C . TYR A 1 221 ? 30.376 21.409 -23.134 1.00 59.27 221 TYR A C 1
ATOM 1605 O O . TYR A 1 221 ? 29.925 21.475 -24.275 1.00 57.46 221 TYR A O 1
ATOM 1614 N N . GLY A 1 222 ? 30.668 22.486 -22.411 1.00 51.23 222 GLY A N 1
ATOM 1615 C CA . GLY A 1 222 ? 30.430 23.829 -22.926 1.00 52.36 222 GLY A CA 1
ATOM 1616 C C . GLY A 1 222 ? 31.334 24.179 -24.087 1.00 52.81 222 GLY A C 1
ATOM 1617 O O . GLY A 1 222 ? 30.966 24.934 -24.958 1.00 53.47 222 GLY A O 1
ATOM 1618 N N . ILE A 1 223 ? 32.530 23.617 -24.109 1.00 66.30 223 ILE A N 1
ATOM 1619 C CA . ILE A 1 223 ? 33.453 23.904 -25.193 1.00 67.12 223 ILE A CA 1
ATOM 1620 C C . ILE A 1 223 ? 32.969 23.244 -26.466 1.00 63.85 223 ILE A C 1
ATOM 1621 O O . ILE A 1 223 ? 32.933 23.877 -27.517 1.00 63.94 223 ILE A O 1
ATOM 1626 N N . CYS A 1 224 ? 32.566 21.983 -26.351 1.00 74.73 224 CYS A N 1
ATOM 1627 C CA . CYS A 1 224 ? 32.018 21.249 -27.477 1.00 71.76 224 CYS A CA 1
ATOM 1628 C C . CYS A 1 224 ? 30.852 21.981 -28.114 1.00 70.47 224 CYS A C 1
ATOM 1629 O O . CYS A 1 224 ? 30.813 22.104 -29.322 1.00 70.22 224 CYS A O 1
ATOM 1632 N N . ALA A 1 225 ? 29.904 22.466 -27.315 1.00 51.03 225 ALA A N 1
ATOM 1633 C CA . ALA A 1 225 ? 28.831 23.336 -27.831 1.00 51.75 225 ALA A CA 1
ATOM 1634 C C . ALA A 1 225 ? 29.374 24.451 -28.700 1.00 53.16 225 ALA A C 1
ATOM 1635 O O . ALA A 1 225 ? 29.042 24.521 -29.868 1.00 53.59 225 ALA A O 1
ATOM 1637 N N . PHE A 1 226 ? 30.200 25.324 -28.137 1.00 54.11 226 PHE A N 1
ATOM 1638 C CA . PHE A 1 226 ? 30.798 26.415 -28.919 1.00 55.77 226 PHE A CA 1
ATOM 1639 C C . PHE A 1 226 ? 31.579 25.913 -30.140 1.00 55.93 226 PHE A C 1
ATOM 1640 O O . PHE A 1 226 ? 31.705 26.648 -31.120 1.00 57.34 226 PHE A O 1
ATOM 1648 N N . ALA A 1 227 ? 32.095 24.678 -30.083 1.00 54.74 227 ALA A N 1
ATOM 1649 C CA . ALA A 1 227 ? 32.841 24.112 -31.203 1.00 55.04 227 ALA A CA 1
ATOM 1650 C C . ALA A 1 227 ? 31.987 23.997 -32.464 1.00 55.31 227 ALA A C 1
ATOM 1651 O O . ALA A 1 227 ? 32.362 24.577 -33.464 1.00 56.77 227 ALA A O 1
ATOM 1653 N N . ILE A 1 228 ? 30.847 23.294 -32.454 1.00 56.91 228 ILE A N 1
ATOM 1654 C CA . ILE A 1 228 ? 29.998 23.296 -33.666 1.00 57.44 228 ILE A CA 1
ATOM 1655 C C . ILE A 1 228 ? 29.418 24.663 -33.948 1.00 58.86 228 ILE A C 1
ATOM 1656 O O . ILE A 1 228 ? 29.481 25.124 -35.082 1.00 60.35 228 ILE A O 1
ATOM 1661 N N . VAL A 1 229 ? 28.850 25.323 -32.943 1.00 57.86 229 VAL A N 1
ATOM 1662 C CA . VAL A 1 229 ? 28.311 26.656 -33.177 1.00 59.42 229 VAL A CA 1
ATOM 1663 C C . VAL A 1 229 ? 29.393 27.520 -33.838 1.00 61.17 229 VAL A C 1
ATOM 1664 O O . VAL A 1 229 ? 29.079 28.389 -34.648 1.00 62.84 229 VAL A O 1
ATOM 1668 N N . LEU A 1 230 ? 30.666 27.241 -33.560 1.00 59.21 230 LEU A N 1
ATOM 1669 C CA . LEU A 1 230 ? 31.715 27.907 -34.311 1.00 61.06 230 LEU A CA 1
ATOM 1670 C C . LEU A 1 230 ? 31.828 27.316 -35.701 1.00 61.55 230 LEU A C 1
ATOM 1671 O O . LEU A 1 230 ? 31.880 28.053 -36.683 1.00 63.47 230 LEU A O 1
ATOM 1676 N N . ALA A 1 231 ? 31.844 25.994 -35.796 1.00 80.61 231 ALA A N 1
ATOM 1677 C CA . ALA A 1 231 ? 31.976 25.332 -37.092 1.00 81.28 231 ALA A CA 1
ATOM 1678 C C . ALA A 1 231 ? 30.784 25.580 -38.041 1.00 82.18 231 ALA A C 1
ATOM 1679 O O . ALA A 1 231 ? 30.995 25.851 -39.219 1.00 84.11 231 ALA A O 1
ATOM 1681 N N . LEU A 1 232 ? 29.552 25.499 -37.534 1.00 60.43 232 LEU A N 1
ATOM 1682 C CA . LEU A 1 232 ? 28.343 25.668 -38.349 1.00 61.24 232 LEU A CA 1
ATOM 1683 C C . LEU A 1 232 ? 28.354 27.021 -38.995 1.00 63.51 232 LEU A C 1
ATOM 1684 O O . LEU A 1 232 ? 27.771 27.230 -40.052 1.00 64.95 232 LEU A O 1
ATOM 1689 N N . SER A 1 233 ? 29.011 27.945 -38.317 1.00 68.98 233 SER A N 1
ATOM 1690 C CA . SER A 1 233 ? 29.141 29.310 -38.769 1.00 71.34 233 SER A CA 1
ATOM 1691 C C . SER A 1 233 ? 30.145 29.407 -39.912 1.00 73.20 233 SER A C 1
ATOM 1692 O O . SER A 1 233 ? 30.011 30.236 -40.814 1.00 75.51 233 SER A O 1
ATOM 1695 N N . VAL A 1 234 ? 31.160 28.556 -39.867 1.00 73.68 234 VAL A N 1
ATOM 1696 C CA . VAL A 1 234 ? 32.155 28.524 -40.926 1.00 75.67 234 VAL A CA 1
ATOM 1697 C C . VAL A 1 234 ? 31.609 27.773 -42.150 1.00 76.26 234 VAL A C 1
ATOM 1698 O O . VAL A 1 234 ? 31.717 28.269 -43.272 1.00 78.87 234 VAL A O 1
ATOM 1702 N N . PHE A 1 235 ? 31.008 26.602 -41.938 1.00 67.77 235 PHE A N 1
ATOM 1703 C CA . PHE A 1 235 ? 30.473 25.800 -43.036 1.00 68.32 235 PHE A CA 1
ATOM 1704 C C . PHE A 1 235 ? 29.483 26.621 -43.854 1.00 70.17 235 PHE A C 1
ATOM 1705 O O . PHE A 1 235 ? 29.748 26.919 -45.022 1.00 72.56 235 PHE A O 1
ATOM 1713 N N . LEU A 1 236 ? 28.370 27.029 -43.245 1.00 69.36 236 LEU A N 1
ATOM 1714 C CA . LEU A 1 236 ? 27.364 27.831 -43.958 1.00 71.24 236 LEU A CA 1
ATOM 1715 C C . LEU A 1 236 ? 27.945 29.063 -44.666 1.00 74.08 236 LEU A C 1
ATOM 1716 O O . LEU A 1 236 ? 27.473 29.442 -45.731 1.00 76.30 236 LEU A O 1
ATOM 1721 N N . ALA A 1 237 ? 28.983 29.664 -44.093 1.00 85.48 237 ALA A N 1
ATOM 1722 C CA . ALA A 1 237 ? 29.563 30.885 -44.653 1.00 88.54 237 ALA A CA 1
ATOM 1723 C C . ALA A 1 237 ? 30.494 30.575 -45.807 1.00 90.60 237 ALA A C 1
ATOM 1724 O O . ALA A 1 237 ? 31.086 31.472 -46.397 1.00 93.45 237 ALA A O 1
ATOM 1726 N N . GLY A 1 238 ? 30.641 29.298 -46.122 1.00 93.86 238 GLY A N 1
ATOM 1727 C CA . GLY A 1 238 ? 31.362 28.927 -47.317 1.00 96.11 238 GLY A CA 1
ATOM 1728 C C . GLY A 1 238 ? 30.443 28.430 -48.416 1.00 97.35 238 GLY A C 1
ATOM 1729 O O . GLY A 1 238 ? 30.921 27.861 -49.385 1.00 99.02 238 GLY A O 1
ATOM 1730 N N . THR A 1 239 ? 29.136 28.648 -48.286 1.00 80.52 239 THR A N 1
ATOM 1731 C CA . THR A 1 239 ? 28.185 28.006 -49.185 1.00 81.25 239 THR A CA 1
ATOM 1732 C C . THR A 1 239 ? 28.362 28.417 -50.640 1.00 84.90 239 THR A C 1
ATOM 1733 O O . THR A 1 239 ? 28.375 27.537 -51.505 1.00 85.78 239 THR A O 1
ATOM 1737 N N . ASN A 1 240 ? 28.527 29.714 -50.926 1.00 87.27 240 ASN A N 1
ATOM 1738 C CA . ASN A 1 240 ? 28.662 30.159 -52.332 1.00 91.12 240 ASN A CA 1
ATOM 1739 C C . ASN A 1 240 ? 29.741 29.415 -53.128 1.00 92.43 240 ASN A C 1
ATOM 1740 O O . ASN A 1 240 ? 29.537 29.076 -54.296 1.00 94.78 240 ASN A O 1
ATOM 1745 N N . ARG A 1 241 ? 30.859 29.127 -52.467 1.00 99.10 241 ARG A N 1
ATOM 1746 C CA . ARG A 1 241 ? 32.045 28.563 -53.098 1.00 100.60 241 ARG A CA 1
ATOM 1747 C C . ARG A 1 241 ? 32.086 27.029 -53.116 1.00 98.78 241 ARG A C 1
ATOM 1748 O O . ARG A 1 241 ? 33.140 26.440 -53.372 1.00 99.42 241 ARG A O 1
ATOM 1756 N N . TYR A 1 242 ? 30.982 26.376 -52.765 1.00 88.46 242 TYR A N 1
ATOM 1757 C CA . TYR A 1 242 ? 30.946 24.903 -52.770 1.00 86.94 242 TYR A CA 1
ATOM 1758 C C . TYR A 1 242 ? 30.532 24.305 -54.110 1.00 89.51 242 TYR A C 1
ATOM 1759 O O . TYR A 1 242 ? 29.713 24.887 -54.824 1.00 91.52 242 TYR A O 1
ATOM 1768 N N . ARG A 1 243 ? 31.108 23.146 -54.435 1.00 89.61 243 ARG A N 1
ATOM 1769 C CA . ARG A 1 243 ? 30.643 22.315 -55.546 1.00 91.66 243 ARG A CA 1
ATOM 1770 C C . ARG A 1 243 ? 29.506 21.400 -55.069 1.00 89.33 243 ARG A C 1
ATOM 1771 O O . ARG A 1 243 ? 29.715 20.560 -54.183 1.00 86.61 243 ARG A O 1
ATOM 1779 N N . PHE A 1 244 ? 28.311 21.570 -55.647 1.00 90.62 244 PHE A N 1
ATOM 1780 C CA . PHE A 1 244 ? 27.108 20.841 -55.216 1.00 88.80 244 PHE A CA 1
ATOM 1781 C C . PHE A 1 244 ? 26.732 19.700 -56.145 1.00 90.63 244 PHE A C 1
ATOM 1782 O O . PHE A 1 244 ? 26.291 19.914 -57.261 1.00 93.76 244 PHE A O 1
ATOM 1790 N N . LYS A 1 245 ? 26.885 18.485 -55.642 1.00 88.80 245 LYS A N 1
ATOM 1791 C CA . LYS A 1 245 ? 26.767 17.267 -56.427 1.00 90.54 245 LYS A CA 1
ATOM 1792 C C . LYS A 1 245 ? 25.338 16.978 -56.887 1.00 91.69 245 LYS A C 1
ATOM 1793 O O . LYS A 1 245 ? 24.376 17.502 -56.344 1.00 90.37 245 LYS A O 1
ATOM 1799 N N . LYS A 1 246 ? 25.200 16.147 -57.907 1.00 137.65 246 LYS A N 1
ATOM 1800 C CA . LYS A 1 246 ? 23.885 15.624 -58.209 1.00 138.87 246 LYS A CA 1
ATOM 1801 C C . LYS A 1 246 ? 23.567 14.742 -57.030 1.00 135.36 246 LYS A C 1
ATOM 1802 O O . LYS A 1 246 ? 24.475 14.233 -56.391 1.00 133.69 246 LYS A O 1
ATOM 1808 N N . LEU A 1 247 ? 22.297 14.547 -56.727 1.00 91.50 247 LEU A N 1
ATOM 1809 C CA . LEU A 1 247 ? 21.951 13.763 -55.548 1.00 88.47 247 LEU A CA 1
ATOM 1810 C C . LEU A 1 247 ? 22.186 12.276 -55.784 1.00 89.25 247 LEU A C 1
ATOM 1811 O O . LEU A 1 247 ? 21.474 11.684 -56.583 1.00 91.82 247 LEU A O 1
ATOM 1816 N N . ILE A 1 248 ? 23.116 11.642 -55.064 1.00 130.39 248 ILE A N 1
ATOM 1817 C CA . ILE A 1 248 ? 23.397 10.217 -55.315 1.00 131.50 248 ILE A CA 1
ATOM 1818 C C . ILE A 1 248 ? 22.344 9.402 -54.589 1.00 130.07 248 ILE A C 1
ATOM 1819 O O . ILE A 1 248 ? 21.967 9.744 -53.478 1.00 126.92 248 ILE A O 1
ATOM 1824 N N . GLY A 1 249 ? 21.858 8.340 -55.219 1.00 95.42 249 GLY A N 1
ATOM 1825 C CA . GLY A 1 249 ? 20.775 7.551 -54.655 1.00 94.77 249 GLY A CA 1
ATOM 1826 C C . GLY A 1 249 ? 21.192 6.707 -53.460 1.00 91.80 249 GLY A C 1
ATOM 1827 O O . GLY A 1 249 ? 22.339 6.784 -53.001 1.00 90.14 249 GLY A O 1
ATOM 1828 N N . SER A 1 250 ? 20.256 5.913 -52.939 1.00 114.33 250 SER A N 1
ATOM 1829 C CA . SER A 1 250 ? 20.549 4.976 -51.848 1.00 112.08 250 SER A CA 1
ATOM 1830 C C . SER A 1 250 ? 20.451 3.538 -52.342 1.00 114.93 250 SER A C 1
ATOM 1831 O O . SER A 1 250 ? 19.415 3.120 -52.847 1.00 117.36 250 SER A O 1
ATOM 1834 N N . PRO A 1 251 ? 21.537 2.773 -52.208 1.00 115.69 251 PRO A N 1
ATOM 1835 C CA . PRO A 1 251 ? 21.496 1.340 -52.523 1.00 118.29 251 PRO A CA 1
ATOM 1836 C C . PRO A 1 251 ? 20.421 0.626 -51.713 1.00 117.64 251 PRO A C 1
ATOM 1837 O O . PRO A 1 251 ? 19.964 -0.451 -52.105 1.00 120.42 251 PRO A O 1
ATOM 1841 N N . MET A 1 252 ? 20.035 1.244 -50.594 1.00 112.61 252 MET A N 1
ATOM 1842 C CA . MET A 1 252 ? 18.965 0.755 -49.728 1.00 111.81 252 MET A CA 1
ATOM 1843 C C . MET A 1 252 ? 17.642 0.585 -50.458 1.00 114.77 252 MET A C 1
ATOM 1844 O O . MET A 1 252 ? 16.960 -0.417 -50.264 1.00 116.19 252 MET A O 1
ATOM 1849 N N . THR A 1 253 ? 17.285 1.561 -51.292 1.00 109.50 253 THR A N 1
ATOM 1850 C CA . THR A 1 253 ? 15.976 1.580 -51.956 1.00 112.53 253 THR A CA 1
ATOM 1851 C C . THR A 1 253 ? 15.829 0.451 -52.977 1.00 116.77 253 THR A C 1
ATOM 1852 O O . THR A 1 253 ? 14.776 -0.184 -53.060 1.00 119.04 253 THR A O 1
ATOM 1856 N N . GLN A 1 254 ? 16.888 0.203 -53.747 1.00 150.49 254 GLN A N 1
ATOM 1857 C CA . GLN A 1 254 ? 16.911 -0.895 -54.715 1.00 154.76 254 GLN A CA 1
ATOM 1858 C C . GLN A 1 254 ? 16.843 -2.245 -53.995 1.00 154.95 254 GLN A C 1
ATOM 1859 O O . GLN A 1 254 ? 16.414 -3.247 -54.577 1.00 158.65 254 GLN A O 1
ATOM 1865 N N . VAL A 1 255 ? 17.285 -2.252 -52.732 1.00 115.54 255 VAL A N 1
ATOM 1866 C CA . VAL A 1 255 ? 17.294 -3.450 -51.880 1.00 115.29 255 VAL A CA 1
ATOM 1867 C C . VAL A 1 255 ? 15.935 -3.682 -51.223 1.00 115.27 255 VAL A C 1
ATOM 1868 O O . VAL A 1 255 ? 15.591 -4.807 -50.850 1.00 116.67 255 VAL A O 1
ATOM 1872 N N . ALA A 1 256 ? 15.155 -2.612 -51.110 1.00 133.75 256 ALA A N 1
ATOM 1873 C CA . ALA A 1 256 ? 13.800 -2.704 -50.586 1.00 134.33 256 ALA A CA 1
ATOM 1874 C C . ALA A 1 256 ? 12.846 -3.201 -51.665 1.00 139.18 256 ALA A C 1
ATOM 1875 O O . ALA A 1 256 ? 11.889 -3.913 -51.367 1.00 141.09 256 ALA A O 1
ATOM 1877 N N . ALA A 1 257 ? 13.130 -2.833 -52.915 1.00 171.26 257 ALA A N 1
ATOM 1878 C CA . ALA A 1 257 ? 12.237 -3.091 -54.048 1.00 166.04 257 ALA A CA 1
ATOM 1879 C C . ALA A 1 257 ? 11.978 -4.575 -54.299 1.00 169.67 257 ALA A C 1
ATOM 1880 O O . ALA A 1 257 ? 10.996 -4.931 -54.946 1.00 173.69 257 ALA A O 1
ATOM 1882 N N . VAL A 1 258 ? 12.888 -5.425 -53.833 1.00 146.57 258 VAL A N 1
ATOM 1883 C CA . VAL A 1 258 ? 12.709 -6.875 -53.883 1.00 149.89 258 VAL A CA 1
ATOM 1884 C C . VAL A 1 258 ? 11.876 -7.391 -52.708 1.00 148.95 258 VAL A C 1
ATOM 1885 O O . VAL A 1 258 ? 11.118 -8.355 -52.840 1.00 152.50 258 VAL A O 1
ATOM 1889 N N . ILE A 1 259 ? 12.021 -6.733 -51.561 1.00 143.01 259 ILE A N 1
ATOM 1890 C CA . ILE A 1 259 ? 11.430 -7.211 -50.315 1.00 141.74 259 ILE A CA 1
ATOM 1891 C C . ILE A 1 259 ? 9.924 -6.985 -50.258 1.00 143.48 259 ILE A C 1
ATOM 1892 O O . ILE A 1 259 ? 9.184 -7.817 -49.734 1.00 145.12 259 ILE A O 1
ATOM 1897 N N . VAL A 1 260 ? 9.466 -5.861 -50.795 1.00 107.88 260 VAL A N 1
ATOM 1898 C CA . VAL A 1 260 ? 8.036 -5.653 -50.976 1.00 110.20 260 VAL A CA 1
ATOM 1899 C C . VAL A 1 260 ? 7.536 -6.516 -52.135 1.00 115.35 260 VAL A C 1
ATOM 1900 O O . VAL A 1 260 ? 6.568 -7.258 -51.991 1.00 118.18 260 VAL A O 1
ATOM 1904 N N . ALA A 1 261 ? 8.255 -6.482 -53.253 1.00 161.57 261 ALA A N 1
ATOM 1905 C CA . ALA A 1 261 ? 7.704 -6.933 -54.523 1.00 167.00 261 ALA A CA 1
ATOM 1906 C C . ALA A 1 261 ? 7.676 -8.450 -54.665 1.00 170.57 261 ALA A C 1
ATOM 1907 O O . ALA A 1 261 ? 7.270 -8.963 -55.715 1.00 175.47 261 ALA A O 1
ATOM 1909 N N . ALA A 1 262 ? 8.105 -9.184 -53.642 1.00 175.12 262 ALA A N 1
ATOM 1910 C CA . ALA A 1 262 ? 7.740 -10.589 -53.655 1.00 178.90 262 ALA A CA 1
ATOM 1911 C C . ALA A 1 262 ? 6.617 -10.872 -52.658 1.00 179.09 262 ALA A C 1
ATOM 1912 O O . ALA A 1 262 ? 6.863 -11.127 -51.477 1.00 176.47 262 ALA A O 1
ATOM 1914 N N . TRP A 1 263 ? 5.387 -10.820 -53.179 1.00 219.58 263 TRP A N 1
ATOM 1915 C CA . TRP A 1 263 ? 4.231 -11.632 -52.800 1.00 222.99 263 TRP A CA 1
ATOM 1916 C C . TRP A 1 263 ? 3.540 -11.878 -54.127 1.00 228.79 263 TRP A C 1
ATOM 1917 O O . TRP A 1 263 ? 2.993 -10.934 -54.689 1.00 229.27 263 TRP A O 1
ATOM 1928 N N . ARG A 1 264 ? 3.507 -13.113 -54.620 1.00 172.86 264 ARG A N 1
ATOM 1929 C CA . ARG A 1 264 ? 3.100 -13.333 -56.015 1.00 178.83 264 ARG A CA 1
ATOM 1930 C C . ARG A 1 264 ? 2.403 -14.685 -56.256 1.00 182.17 264 ARG A C 1
ATOM 1931 O O . ARG A 1 264 ? 2.000 -15.367 -55.312 1.00 180.11 264 ARG A O 1
ATOM 1939 N N . ASN A 1 265 ? 2.241 -15.038 -57.533 1.00 198.20 265 ASN A N 1
ATOM 1940 C CA . ASN A 1 265 ? 1.652 -16.317 -57.935 1.00 202.08 265 ASN A CA 1
ATOM 1941 C C . ASN A 1 265 ? 2.347 -17.513 -57.289 1.00 199.60 265 ASN A C 1
ATOM 1942 O O . ASN A 1 265 ? 1.932 -17.995 -56.233 1.00 197.66 265 ASN A O 1
ATOM 1947 N N . ALA A 1 308 ? 8.149 -14.281 -56.417 1.00 114.20 299 ALA A N 1
ATOM 1948 C CA . ALA A 1 308 ? 9.251 -13.563 -57.055 1.00 114.08 299 ALA A CA 1
ATOM 1949 C C . ALA A 1 308 ? 10.651 -13.942 -56.488 1.00 110.67 299 ALA A C 1
ATOM 1950 O O . ALA A 1 308 ? 11.601 -14.191 -57.250 1.00 112.10 299 ALA A O 1
ATOM 1952 N N . ALA A 1 309 ? 10.779 -14.003 -55.163 1.00 100.68 300 ALA A N 1
ATOM 1953 C CA . ALA A 1 309 ? 12.087 -14.230 -54.554 1.00 97.46 300 ALA A CA 1
ATOM 1954 C C . ALA A 1 309 ? 12.145 -15.399 -53.547 1.00 95.52 300 ALA A C 1
ATOM 1955 O O . ALA A 1 309 ? 11.568 -15.332 -52.446 1.00 92.97 300 ALA A O 1
ATOM 1957 N N . ILE A 1 310 ? 12.861 -16.458 -53.933 1.00 131.39 301 ILE A N 1
ATOM 1958 C CA . ILE A 1 310 ? 13.068 -17.633 -53.079 1.00 131.49 301 ILE A CA 1
ATOM 1959 C C . ILE A 1 310 ? 14.421 -17.755 -52.342 1.00 130.10 301 ILE A C 1
ATOM 1960 O O . ILE A 1 310 ? 14.584 -18.669 -51.537 1.00 129.11 301 ILE A O 1
ATOM 1962 N N . ARG A 1 311 ? 15.361 -16.841 -52.591 1.00 112.93 302 ARG A N 1
ATOM 1963 C CA . ARG A 1 311 ? 16.780 -17.004 -52.203 1.00 112.39 302 ARG A CA 1
ATOM 1964 C C . ARG A 1 311 ? 17.380 -18.291 -52.795 1.00 113.84 302 ARG A C 1
ATOM 1965 O O . ARG A 1 311 ? 17.157 -18.602 -53.967 1.00 115.71 302 ARG A O 1
ATOM 1967 N N . ASP A 1 312 ? 18.133 -19.027 -51.976 1.00 137.37 303 ASP A N 1
ATOM 1968 C CA . ASP A 1 312 ? 18.813 -20.247 -52.411 1.00 137.86 303 ASP A CA 1
ATOM 1969 C C . ASP A 1 312 ? 19.776 -19.991 -53.578 1.00 139.34 303 ASP A C 1
ATOM 1970 O O . ASP A 1 312 ? 20.750 -19.254 -53.425 1.00 138.47 303 ASP A O 1
ATOM 1972 N N . GLN A 1 313 ? 19.517 -20.624 -54.726 1.00 113.59 304 GLN A N 1
ATOM 1973 C CA . GLN A 1 313 ? 20.351 -20.456 -55.922 1.00 115.17 304 GLN A CA 1
ATOM 1974 C C . GLN A 1 313 ? 19.473 -20.117 -57.090 1.00 117.27 304 GLN A C 1
ATOM 1975 O O . GLN A 1 313 ? 18.391 -20.665 -57.196 1.00 118.43 304 GLN A O 1
ATOM 1977 N N . GLU A 1 314 ? 19.921 -19.217 -57.959 1.00 211.41 305 GLU A N 1
ATOM 1978 C CA . GLU A 1 314 ? 19.152 -18.875 -59.158 1.00 213.38 305 GLU A CA 1
ATOM 1979 C C . GLU A 1 314 ? 20.017 -18.226 -60.233 1.00 215.08 305 GLU A C 1
ATOM 1980 O O . GLU A 1 314 ? 21.245 -18.245 -60.148 1.00 214.07 305 GLU A O 1
ATOM 1982 N N . ALA A 1 315 ? 19.358 -17.628 -61.226 1.00 109.51 306 ALA A N 1
ATOM 1983 C CA . ALA A 1 315 ? 20.018 -17.091 -62.416 1.00 112.43 306 ALA A CA 1
ATOM 1984 C C . ALA A 1 315 ? 21.072 -16.006 -62.133 1.00 109.57 306 ALA A C 1
ATOM 1985 O O . ALA A 1 315 ? 21.043 -15.362 -61.083 1.00 105.45 306 ALA A O 1
ATOM 1987 N N . GLY A 1 316 ? 22.019 -15.825 -63.057 1.00 113.75 307 GLY A N 1
ATOM 1988 C CA . GLY A 1 316 ? 23.050 -14.792 -62.896 1.00 111.53 307 GLY A CA 1
ATOM 1989 C C . GLY A 1 316 ? 22.667 -13.472 -63.593 1.00 112.97 307 GLY A C 1
ATOM 1990 O O . GLY A 1 316 ? 21.669 -13.419 -64.314 1.00 116.15 307 GLY A O 1
ATOM 1991 N N . VAL A 1 317 ? 23.490 -12.434 -63.417 1.00 195.91 308 VAL A N 1
ATOM 1992 C CA . VAL A 1 317 ? 23.107 -11.053 -63.747 1.00 196.22 308 VAL A CA 1
ATOM 1993 C C . VAL A 1 317 ? 23.887 -10.435 -64.919 1.00 199.41 308 VAL A C 1
ATOM 1994 O O . VAL A 1 317 ? 25.081 -10.686 -65.084 1.00 199.47 308 VAL A O 1
ATOM 1996 N N . THR A 1 318 ? 23.213 -9.602 -65.713 1.00 187.07 309 THR A N 1
ATOM 1997 C CA . THR A 1 318 ? 23.810 -9.048 -66.929 1.00 190.81 309 THR A CA 1
ATOM 1998 C C . THR A 1 318 ? 24.277 -7.599 -66.770 1.00 189.06 309 THR A C 1
ATOM 1999 O O . THR A 1 318 ? 25.478 -7.329 -66.733 1.00 188.01 309 THR A O 1
ATOM 2001 N N . SER A 1 319 ? 23.326 -6.671 -66.684 1.00 154.92 310 SER A N 1
ATOM 2002 C CA . SER A 1 319 ? 23.646 -5.245 -66.641 1.00 153.89 310 SER A CA 1
ATOM 2003 C C . SER A 1 319 ? 22.489 -4.413 -66.097 1.00 152.42 310 SER A C 1
ATOM 2004 O O . SER A 1 319 ? 22.139 -3.374 -66.663 1.00 154.52 310 SER A O 1
ATOM 2006 N N . THR A 1 326 ? 8.020 -1.043 -56.819 1.00 142.33 326 THR A N 1
ATOM 2007 C CA . THR A 1 326 ? 7.272 -1.430 -58.015 1.00 147.69 326 THR A CA 1
ATOM 2008 C C . THR A 1 326 ? 7.340 -2.941 -58.210 1.00 148.49 326 THR A C 1
ATOM 2009 O O . THR A 1 326 ? 7.347 -3.689 -57.228 1.00 145.28 326 THR A O 1
ATOM 2011 N N . LEU A 1 327 ? 7.369 -3.383 -59.471 1.00 163.34 327 LEU A N 1
ATOM 2012 C CA . LEU A 1 327 ? 7.614 -4.790 -59.816 1.00 164.53 327 LEU A CA 1
ATOM 2013 C C . LEU A 1 327 ? 9.116 -5.108 -59.795 1.00 162.12 327 LEU A C 1
ATOM 2014 O O . LEU A 1 327 ? 9.941 -4.224 -60.039 1.00 161.44 327 LEU A O 1
ATOM 2016 N N . SER A 1 328 ? 9.464 -6.369 -59.526 1.00 143.92 328 SER A N 1
ATOM 2017 C CA . SER A 1 328 ? 10.854 -6.768 -59.245 1.00 141.39 328 SER A CA 1
ATOM 2018 C C . SER A 1 328 ? 11.574 -7.492 -60.395 1.00 144.75 328 SER A C 1
ATOM 2019 O O . SER A 1 328 ? 11.127 -8.549 -60.848 1.00 147.66 328 SER A O 1
ATOM 2022 N N . THR A 1 329 ? 12.695 -6.926 -60.847 1.00 109.18 329 THR A N 1
ATOM 2023 C CA . THR A 1 329 ? 13.525 -7.540 -61.897 1.00 112.25 329 THR A CA 1
ATOM 2024 C C . THR A 1 329 ? 14.681 -8.380 -61.332 1.00 108.87 329 THR A C 1
ATOM 2025 O O . THR A 1 329 ? 15.295 -8.015 -60.311 1.00 104.00 329 THR A O 1
ATOM 2029 N N . LEU A 1 330 ? 14.982 -9.488 -62.016 1.00 126.16 330 LEU A N 1
ATOM 2030 C CA . LEU A 1 330 ? 15.841 -10.551 -61.480 1.00 124.00 330 LEU A CA 1
ATOM 2031 C C . LEU A 1 330 ? 17.274 -10.132 -61.123 1.00 120.85 330 LEU A C 1
ATOM 2032 O O . LEU A 1 330 ? 17.794 -10.551 -60.089 1.00 117.05 330 LEU A O 1
ATOM 2037 N N . THR A 1 331 ? 17.910 -9.323 -61.967 1.00 110.00 331 THR A N 1
ATOM 2038 C CA . THR A 1 331 ? 19.257 -8.832 -61.679 1.00 107.09 331 THR A CA 1
ATOM 2039 C C . THR A 1 331 ? 19.300 -8.068 -60.338 1.00 101.74 331 THR A C 1
ATOM 2040 O O . THR A 1 331 ? 20.293 -8.137 -59.611 1.00 98.58 331 THR A O 1
ATOM 2044 N N . ASP A 1 332 ? 18.221 -7.366 -59.998 1.00 221.54 332 ASP A N 1
ATOM 2045 C CA . ASP A 1 332 ? 18.167 -6.654 -58.722 1.00 216.72 332 ASP A CA 1
ATOM 2046 C C . ASP A 1 332 ? 17.814 -7.595 -57.560 1.00 213.89 332 ASP A C 1
ATOM 2047 O O . ASP A 1 332 ? 18.235 -7.357 -56.427 1.00 210.28 332 ASP A O 1
ATOM 2052 N N . VAL A 1 333 ? 17.054 -8.661 -57.829 1.00 119.69 333 VAL A N 1
ATOM 2053 C CA . VAL A 1 333 ? 16.709 -9.611 -56.764 1.00 117.94 333 VAL A CA 1
ATOM 2054 C C . VAL A 1 333 ? 17.843 -10.597 -56.473 1.00 118.98 333 VAL A C 1
ATOM 2055 O O . VAL A 1 333 ? 17.941 -11.125 -55.366 1.00 117.74 333 VAL A O 1
ATOM 2059 N N . GLU A 1 334 ? 18.692 -10.861 -57.458 1.00 127.54 334 GLU A N 1
ATOM 2060 C CA . GLU A 1 334 ? 19.859 -11.673 -57.187 1.00 128.32 334 GLU A CA 1
ATOM 2061 C C . GLU A 1 334 ? 20.920 -10.771 -56.590 1.00 126.23 334 GLU A C 1
ATOM 2062 O O . GLU A 1 334 ? 21.827 -11.248 -55.917 1.00 126.02 334 GLU A O 1
ATOM 2068 N N . GLU A 1 335 ? 20.789 -9.466 -56.820 1.00 122.93 335 GLU A N 1
ATOM 2069 C CA . GLU A 1 335 ? 21.664 -8.481 -56.180 1.00 120.55 335 GLU A CA 1
ATOM 2070 C C . GLU A 1 335 ? 21.383 -8.445 -54.682 1.00 117.64 335 GLU A C 1
ATOM 2071 O O . GLU A 1 335 ? 22.301 -8.437 -53.859 1.00 116.54 335 GLU A O 1
ATOM 2077 N N . VAL A 1 336 ? 20.097 -8.434 -54.349 1.00 87.19 336 VAL A N 1
ATOM 2078 C CA . VAL A 1 336 ? 19.634 -8.481 -52.969 1.00 84.32 336 VAL A CA 1
ATOM 2079 C C . VAL A 1 336 ? 19.915 -9.852 -52.384 1.00 85.63 336 VAL A C 1
ATOM 2080 O O . VAL A 1 336 ? 20.177 -9.983 -51.187 1.00 83.57 336 VAL A O 1
ATOM 2084 N N . LYS A 1 337 ? 19.881 -10.868 -53.243 1.00 83.19 337 LYS A N 1
ATOM 2085 C CA . LYS A 1 337 ? 20.171 -12.241 -52.837 1.00 83.06 337 LYS A CA 1
ATOM 2086 C C . LYS A 1 337 ? 21.596 -12.378 -52.304 1.00 82.02 337 LYS A C 1
ATOM 2087 O O . LYS A 1 337 ? 21.803 -12.888 -51.209 1.00 81.24 337 LYS A O 1
ATOM 2093 N N . GLN A 1 338 ? 22.578 -11.909 -53.061 1.00 110.06 338 GLN A N 1
ATOM 2094 C CA . GLN A 1 338 ? 23.957 -12.105 -52.649 1.00 110.11 338 GLN A CA 1
ATOM 2095 C C . GLN A 1 338 ? 24.441 -10.957 -51.770 1.00 107.27 338 GLN A C 1
ATOM 2096 O O . GLN A 1 338 ? 25.636 -10.836 -51.502 1.00 106.67 338 GLN A O 1
ATOM 2102 N N . ILE A 1 339 ? 23.511 -10.085 -51.379 1.00 99.85 339 ILE A N 1
ATOM 2103 C CA . ILE A 1 339 ? 23.676 -9.237 -50.189 1.00 95.78 339 ILE A CA 1
ATOM 2104 C C . ILE A 1 339 ? 23.334 -10.036 -48.932 1.00 94.04 339 ILE A C 1
ATOM 2105 O O . ILE A 1 339 ? 23.978 -9.892 -47.893 1.00 90.93 339 ILE A O 1
ATOM 2110 N N . VAL A 1 340 ? 22.315 -10.886 -49.039 1.00 80.45 340 VAL A N 1
ATOM 2111 C CA . VAL A 1 340 ? 21.948 -11.790 -47.949 1.00 79.41 340 VAL A CA 1
ATOM 2112 C C . VAL A 1 340 ? 23.067 -12.816 -47.677 1.00 80.77 340 VAL A C 1
ATOM 2113 O O . VAL A 1 340 ? 23.303 -13.195 -46.536 1.00 77.24 340 VAL A O 1
ATOM 2117 N N . ARG A 1 341 ? 23.764 -13.252 -48.718 1.00 121.13 341 ARG A N 1
ATOM 2118 C CA . ARG A 1 341 ? 24.812 -14.242 -48.540 1.00 120.01 341 ARG A CA 1
ATOM 2119 C C . ARG A 1 341 ? 25.879 -13.721 -47.565 1.00 115.48 341 ARG A C 1
ATOM 2120 O O . ARG A 1 341 ? 26.522 -14.513 -46.878 1.00 112.52 341 ARG A O 1
ATOM 2128 N N . MET A 1 342 ? 26.049 -12.396 -47.499 1.00 96.40 342 MET A N 1
ATOM 2129 C CA . MET A 1 342 ? 27.013 -11.756 -46.579 1.00 91.51 342 MET A CA 1
ATOM 2130 C C . MET A 1 342 ? 26.471 -11.600 -45.161 1.00 86.11 342 MET A C 1
ATOM 2131 O O . MET A 1 342 ? 27.231 -11.502 -44.193 1.00 81.99 342 MET A O 1
ATOM 2136 N N . LEU A 1 343 ? 25.150 -11.566 -45.059 1.00 59.62 343 LEU A N 1
ATOM 2137 C CA . LEU A 1 343 ? 24.484 -11.325 -43.793 1.00 57.07 343 LEU A CA 1
ATOM 2138 C C . LEU A 1 343 ? 24.867 -12.217 -42.617 1.00 55.81 343 LEU A C 1
ATOM 2139 O O . LEU A 1 343 ? 24.876 -11.714 -41.500 1.00 53.45 343 LEU A O 1
ATOM 2144 N N . PRO A 1 344 ? 25.134 -13.532 -42.823 1.00 57.15 344 PRO A N 1
ATOM 2145 C CA . PRO A 1 344 ? 25.577 -14.257 -41.625 1.00 55.96 344 PRO A CA 1
ATOM 2146 C C . PRO A 1 344 ? 26.916 -13.739 -41.109 1.00 54.73 344 PRO A C 1
ATOM 2147 O O . PRO A 1 344 ? 27.063 -13.592 -39.886 1.00 52.78 344 PRO A O 1
ATOM 2151 N N . ILE A 1 345 ? 27.846 -13.414 -42.007 1.00 63.52 345 ILE A N 1
ATOM 2152 C CA . ILE A 1 345 ? 29.148 -12.888 -41.576 1.00 62.61 345 ILE A CA 1
ATOM 2153 C C . ILE A 1 345 ? 29.011 -11.433 -41.041 1.00 60.25 345 ILE A C 1
ATOM 2154 O O . ILE A 1 345 ? 29.779 -10.985 -40.175 1.00 58.79 345 ILE A O 1
ATOM 2159 N N . TRP A 1 346 ? 28.019 -10.707 -41.538 1.00 63.65 346 TRP A N 1
ATOM 2160 C CA . TRP A 1 346 ? 27.664 -9.436 -40.946 1.00 60.69 346 TRP A CA 1
ATOM 2161 C C . TRP A 1 346 ? 27.241 -9.654 -39.512 1.00 57.39 346 TRP A C 1
ATOM 2162 O O . TRP A 1 346 ? 27.535 -8.836 -38.641 1.00 54.53 346 TRP A O 1
ATOM 2173 N N . ALA A 1 347 ? 26.545 -10.763 -39.270 1.00 64.40 347 ALA A N 1
ATOM 2174 C CA . ALA A 1 347 ? 25.976 -11.039 -37.956 1.00 61.83 347 ALA A CA 1
ATOM 2175 C C . ALA A 1 347 ? 27.063 -11.349 -36.950 1.00 59.97 347 ALA A C 1
ATOM 2176 O O . ALA A 1 347 ? 26.950 -10.987 -35.772 1.00 57.59 347 ALA A O 1
ATOM 2178 N N . THR A 1 348 ? 28.145 -11.965 -37.411 1.00 65.49 348 THR A N 1
ATOM 2179 C CA . THR A 1 348 ? 29.232 -12.294 -36.498 1.00 64.24 348 THR A CA 1
ATOM 2180 C C . THR A 1 348 ? 30.163 -11.089 -36.231 1.00 62.63 348 THR A C 1
ATOM 2181 O O . THR A 1 348 ? 31.200 -11.245 -35.596 1.00 62.50 348 THR A O 1
ATOM 2185 N N . CYS A 1 349 ? 29.860 -9.902 -36.746 1.00 67.51 349 CYS A N 1
ATOM 2186 C CA . CYS A 1 349 ? 30.590 -8.743 -36.238 1.00 65.71 349 CYS A CA 1
ATOM 2187 C C . CYS A 1 349 ? 29.877 -7.980 -35.133 1.00 63.41 349 CYS A C 1
ATOM 2188 O O . CYS A 1 349 ? 30.507 -7.170 -34.450 1.00 62.20 349 CYS A O 1
ATOM 2191 N N . ILE A 1 350 ? 28.588 -8.245 -34.939 1.00 57.59 350 ILE A N 1
ATOM 2192 C CA . ILE A 1 350 ? 27.828 -7.540 -33.919 1.00 55.60 350 ILE A CA 1
ATOM 2193 C C . ILE A 1 350 ? 28.510 -7.749 -32.568 1.00 54.59 350 ILE A C 1
ATOM 2194 O O . ILE A 1 350 ? 28.608 -6.835 -31.740 1.00 53.10 350 ILE A O 1
ATOM 2199 N N . LEU A 1 351 ? 29.023 -8.957 -32.363 1.00 63.23 351 LEU A N 1
ATOM 2200 C CA . LEU A 1 351 ? 29.599 -9.313 -31.078 1.00 62.83 351 LEU A CA 1
ATOM 2201 C C . LEU A 1 351 ? 30.992 -8.723 -30.826 1.00 62.80 351 LEU A C 1
ATOM 2202 O O . LEU A 1 351 ? 31.491 -8.787 -29.701 1.00 62.51 351 LEU A O 1
ATOM 2207 N N . PHE A 1 352 ? 31.641 -8.166 -31.845 1.00 45.12 352 PHE A N 1
ATOM 2208 C CA . PHE A 1 352 ? 32.901 -7.500 -31.560 1.00 45.11 352 PHE A CA 1
ATOM 2209 C C . PHE A 1 352 ? 32.614 -6.192 -30.874 1.00 43.36 352 PHE A C 1
ATOM 2210 O O . PHE A 1 352 ? 33.303 -5.799 -29.928 1.00 43.00 352 PHE A O 1
ATOM 2218 N N . TRP A 1 353 ? 31.608 -5.496 -31.399 1.00 64.00 353 TRP A N 1
ATOM 2219 C CA . TRP A 1 353 ? 31.307 -4.150 -30.963 1.00 62.49 353 TRP A CA 1
ATOM 2220 C C . TRP A 1 353 ? 30.742 -4.205 -29.577 1.00 61.38 353 TRP A C 1
ATOM 2221 O O . TRP A 1 353 ? 30.802 -3.223 -28.838 1.00 60.43 353 TRP A O 1
ATOM 2232 N N . THR A 1 354 ? 30.227 -5.367 -29.202 1.00 51.52 354 THR A N 1
ATOM 2233 C CA . THR A 1 354 ? 29.834 -5.535 -27.824 1.00 50.92 354 THR A CA 1
ATOM 2234 C C . THR A 1 354 ? 31.079 -5.533 -26.953 1.00 51.36 354 THR A C 1
ATOM 2235 O O . THR A 1 354 ? 31.064 -4.953 -25.875 1.00 50.99 354 THR A O 1
ATOM 2239 N N . VAL A 1 355 ? 32.171 -6.135 -27.418 1.00 36.66 355 VAL A N 1
ATOM 2240 C CA . VAL A 1 355 ? 33.423 -6.034 -26.662 1.00 37.38 355 VAL A CA 1
ATOM 2241 C C . VAL A 1 355 ? 33.760 -4.547 -26.524 1.00 36.43 355 VAL A C 1
ATOM 2242 O O . VAL A 1 355 ? 33.926 -4.040 -25.417 1.00 35.95 355 VAL A O 1
ATOM 2246 N N . HIS A 1 356 ? 33.771 -3.831 -27.637 1.00 47.92 356 HIS A N 1
ATOM 2247 C CA . HIS A 1 356 ? 34.149 -2.423 -27.615 1.00 47.35 356 HIS A CA 1
ATOM 2248 C C . HIS A 1 356 ? 33.422 -1.567 -26.574 1.00 46.57 356 HIS A C 1
ATOM 2249 O O . HIS A 1 356 ? 34.035 -0.670 -25.992 1.00 47.26 356 HIS A O 1
ATOM 2256 N N . ALA A 1 357 ? 32.133 -1.829 -26.340 1.00 53.63 357 ALA A N 1
ATOM 2257 C CA . ALA A 1 357 ? 31.352 -1.001 -25.414 1.00 53.73 357 ALA A CA 1
ATOM 2258 C C . ALA A 1 357 ? 31.899 -1.087 -23.993 1.00 55.05 357 ALA A C 1
ATOM 2259 O O . ALA A 1 357 ? 31.894 -0.086 -23.257 1.00 55.90 357 ALA A O 1
ATOM 2261 N N . GLN A 1 358 ? 32.396 -2.270 -23.619 1.00 50.07 358 GLN A N 1
ATOM 2262 C CA . GLN A 1 358 ? 32.882 -2.502 -22.264 1.00 51.52 358 GLN A CA 1
ATOM 2263 C C . GLN A 1 358 ? 34.069 -1.613 -21.993 1.00 52.56 358 GLN A C 1
ATOM 2264 O O . GLN A 1 358 ? 34.433 -1.384 -20.852 1.00 54.23 358 GLN A O 1
ATOM 2270 N N . LEU A 1 359 ? 34.659 -1.082 -23.047 1.00 48.21 359 LEU A N 1
ATOM 2271 C CA . LEU A 1 359 ? 35.700 -0.099 -22.872 1.00 49.36 359 LEU A CA 1
ATOM 2272 C C . LEU A 1 359 ? 35.144 1.285 -22.565 1.00 50.00 359 LEU A C 1
ATOM 2273 O O . LEU A 1 359 ? 35.839 2.110 -21.957 1.00 51.70 359 LEU A O 1
ATOM 2278 N N . THR A 1 360 ? 33.914 1.571 -22.985 1.00 43.52 360 THR A N 1
ATOM 2279 C CA . THR A 1 360 ? 33.387 2.908 -22.725 1.00 44.36 360 THR A CA 1
ATOM 2280 C C . THR A 1 360 ? 32.698 3.023 -21.362 1.00 45.66 360 THR A C 1
ATOM 2281 O O . THR A 1 360 ? 32.446 4.138 -20.889 1.00 47.14 360 THR A O 1
ATOM 2285 N N . THR A 1 361 ? 32.359 1.903 -20.727 1.00 42.34 361 THR A N 1
ATOM 2286 C CA . THR A 1 361 ? 31.691 2.037 -19.438 1.00 43.49 361 THR A CA 1
ATOM 2287 C C . THR A 1 361 ? 32.348 1.301 -18.250 1.00 44.99 361 THR A C 1
ATOM 2288 O O . THR A 1 361 ? 33.085 1.911 -17.483 1.00 46.95 361 THR A O 1
ATOM 2292 N N . LEU A 1 362 ? 32.132 -0.003 -18.126 1.00 34.23 362 LEU A N 1
ATOM 2293 C CA . LEU A 1 362 ? 32.634 -0.719 -16.967 1.00 35.61 362 LEU A CA 1
ATOM 2294 C C . LEU A 1 362 ? 34.142 -0.680 -16.866 1.00 37.24 362 LEU A C 1
ATOM 2295 O O . LEU A 1 362 ? 34.692 -0.804 -15.792 1.00 38.54 362 LEU A O 1
ATOM 2300 N N . SER A 1 363 ? 34.839 -0.513 -17.973 1.00 40.33 363 SER A N 1
ATOM 2301 C CA . SER A 1 363 ? 36.282 -0.457 -17.854 1.00 41.53 363 SER A CA 1
ATOM 2302 C C . SER A 1 363 ? 36.715 0.890 -17.335 1.00 43.45 363 SER A C 1
ATOM 2303 O O . SER A 1 363 ? 37.812 1.028 -16.829 1.00 45.10 363 SER A O 1
ATOM 2306 N N . VAL A 1 364 ? 35.845 1.885 -17.447 1.00 52.57 364 VAL A N 1
ATOM 2307 C CA . VAL A 1 364 ? 36.055 3.138 -16.744 1.00 55.09 364 VAL A CA 1
ATOM 2308 C C . VAL A 1 364 ? 35.831 2.935 -15.234 1.00 56.86 364 VAL A C 1
ATOM 2309 O O . VAL A 1 364 ? 36.664 3.328 -14.408 1.00 58.99 364 VAL A O 1
ATOM 2313 N N . ALA A 1 365 ? 34.711 2.309 -14.876 1.00 62.15 365 ALA A N 1
ATOM 2314 C CA . ALA A 1 365 ? 34.363 2.128 -13.475 1.00 63.26 365 ALA A CA 1
ATOM 2315 C C . ALA A 1 365 ? 35.439 1.343 -12.745 1.00 64.56 365 ALA A C 1
ATOM 2316 O O . ALA A 1 365 ? 35.652 1.533 -11.549 1.00 66.26 365 ALA A O 1
ATOM 2318 N N . GLN A 1 366 ? 36.106 0.446 -13.461 1.00 53.66 366 GLN A N 1
ATOM 2319 C CA . GLN A 1 366 ? 37.265 -0.252 -12.916 1.00 54.72 366 GLN A CA 1
ATOM 2320 C C . GLN A 1 366 ? 38.402 0.731 -12.740 1.00 56.52 366 GLN A C 1
ATOM 2321 O O . GLN A 1 366 ? 39.002 0.819 -11.669 1.00 58.53 366 GLN A O 1
ATOM 2327 N N . SER A 1 367 ? 38.708 1.438 -13.827 1.00 41.30 367 SER A N 1
ATOM 2328 C CA . SER A 1 367 ? 39.808 2.372 -13.861 1.00 42.40 367 SER A CA 1
ATOM 2329 C C . SER A 1 367 ? 39.661 3.400 -12.774 1.00 42.61 367 SER A C 1
ATOM 2330 O O . SER A 1 367 ? 40.663 3.896 -12.270 1.00 44.44 367 SER A O 1
ATOM 2333 N N . GLU A 1 368 ? 38.419 3.727 -12.417 1.00 84.09 368 GLU A N 1
ATOM 2334 C CA . GLU A 1 368 ? 38.161 4.727 -11.389 1.00 86.23 368 GLU A CA 1
ATOM 2335 C C . GLU A 1 368 ? 38.810 4.314 -10.079 1.00 87.78 368 GLU A C 1
ATOM 2336 O O . GLU A 1 368 ? 39.320 5.156 -9.350 1.00 90.01 368 GLU A O 1
ATOM 2342 N N . THR A 1 369 ? 38.821 3.008 -9.805 1.00 44.59 369 THR A N 1
ATOM 2343 C CA . THR A 1 369 ? 39.353 2.479 -8.543 1.00 47.27 369 THR A CA 1
ATOM 2344 C C . THR A 1 369 ? 40.820 2.076 -8.553 1.00 49.98 369 THR A C 1
ATOM 2345 O O . THR A 1 369 ? 41.337 1.769 -7.513 1.00 52.50 369 THR A O 1
ATOM 2349 N N . LEU A 1 370 ? 41.503 2.035 -9.684 1.00 59.56 370 LEU A N 1
ATOM 2350 C CA . LEU A 1 370 ? 42.930 1.713 -9.622 1.00 60.56 370 LEU A CA 1
ATOM 2351 C C . LEU A 1 370 ? 43.716 2.966 -9.259 1.00 62.87 370 LEU A C 1
ATOM 2352 O O . LEU A 1 370 ? 43.113 4.042 -9.177 1.00 63.53 370 LEU A O 1
ATOM 2357 N N . ASP A 1 371 ? 45.041 2.858 -9.083 1.00 94.14 371 ASP A N 1
ATOM 2358 C CA . ASP A 1 371 ? 45.816 3.989 -8.555 1.00 96.55 371 ASP A CA 1
ATOM 2359 C C . ASP A 1 371 ? 45.830 5.206 -9.459 1.00 96.24 371 ASP A C 1
ATOM 2360 O O . ASP A 1 371 ? 45.451 6.301 -9.036 1.00 97.53 371 ASP A O 1
ATOM 2365 N N . ARG A 1 372 ? 46.312 5.028 -10.685 1.00 64.97 372 ARG A N 1
ATOM 2366 C CA . ARG A 1 372 ? 46.223 6.075 -11.722 1.00 64.10 372 ARG A CA 1
ATOM 2367 C C . ARG A 1 372 ? 47.067 7.312 -11.442 1.00 65.92 372 ARG A C 1
ATOM 2368 O O . ARG A 1 372 ? 47.083 8.239 -12.253 1.00 65.18 372 ARG A O 1
ATOM 2376 N N . SER A 1 373 ? 47.741 7.336 -10.294 1.00 60.22 373 SER A N 1
ATOM 2377 C CA . SER A 1 373 ? 48.644 8.428 -9.988 1.00 62.19 373 SER A CA 1
ATOM 2378 C C . SER A 1 373 ? 49.901 8.282 -10.804 1.00 63.96 373 SER A C 1
ATOM 2379 O O . SER A 1 373 ? 50.334 7.165 -11.077 1.00 65.01 373 SER A O 1
ATOM 2382 N N . ILE A 1 374 ? 50.457 9.409 -11.231 1.00 84.15 374 ILE A N 1
ATOM 2383 C CA . ILE A 1 374 ? 51.827 9.446 -11.723 1.00 84.87 374 ILE A CA 1
ATOM 2384 C C . ILE A 1 374 ? 52.591 10.553 -10.993 1.00 86.80 374 ILE A C 1
ATOM 2385 O O . ILE A 1 374 ? 52.384 11.738 -11.274 1.00 85.52 374 ILE A O 1
ATOM 2390 N N . GLY A 1 375 ? 53.506 10.175 -10.102 1.00 139.03 375 GLY A N 1
ATOM 2391 C CA . GLY A 1 375 ? 54.193 11.173 -9.309 1.00 141.54 375 GLY A CA 1
ATOM 2392 C C . GLY A 1 375 ? 53.147 12.036 -8.628 1.00 140.77 375 GLY A C 1
ATOM 2393 O O . GLY A 1 375 ? 52.294 11.534 -7.894 1.00 141.04 375 GLY A O 1
ATOM 2394 N N . SER A 1 376 ? 53.205 13.338 -8.910 1.00 127.92 376 SER A N 1
ATOM 2395 C CA . SER A 1 376 ? 52.263 14.320 -8.370 1.00 126.69 376 SER A CA 1
ATOM 2396 C C . SER A 1 376 ? 50.882 14.231 -9.033 1.00 123.49 376 SER A C 1
ATOM 2397 O O . SER A 1 376 ? 49.888 13.955 -8.363 1.00 123.43 376 SER A O 1
ATOM 2400 N N . PHE A 1 377 ? 50.833 14.484 -10.340 1.00 124.29 377 PHE A N 1
ATOM 2401 C CA . PHE A 1 377 ? 49.585 14.508 -11.113 1.00 120.88 377 PHE A CA 1
ATOM 2402 C C . PHE A 1 377 ? 48.866 13.161 -11.191 1.00 121.53 377 PHE A C 1
ATOM 2403 O O . PHE A 1 377 ? 49.506 12.115 -11.179 1.00 123.39 377 PHE A O 1
ATOM 2411 N N . GLU A 1 378 ? 47.536 13.202 -11.292 1.00 90.83 378 GLU A N 1
ATOM 2412 C CA . GLU A 1 378 ? 46.695 11.997 -11.332 1.00 91.31 378 GLU A CA 1
ATOM 2413 C C . GLU A 1 378 ? 45.850 11.937 -12.602 1.00 87.93 378 GLU A C 1
ATOM 2414 O O . GLU A 1 378 ? 45.004 12.793 -12.824 1.00 84.69 378 GLU A O 1
ATOM 2420 N N . ILE A 1 379 ? 46.071 10.925 -13.432 1.00 53.94 379 ILE A N 1
ATOM 2421 C CA . ILE A 1 379 ? 45.410 10.859 -14.734 1.00 51.53 379 ILE A CA 1
ATOM 2422 C C . ILE A 1 379 ? 43.914 10.482 -14.600 1.00 49.02 379 ILE A C 1
ATOM 2423 O O . ILE A 1 379 ? 43.541 9.603 -13.813 1.00 49.19 379 ILE A O 1
ATOM 2428 N N . PRO A 1 380 ? 43.039 11.160 -15.357 1.00 50.99 380 PRO A N 1
ATOM 2429 C CA . PRO A 1 380 ? 41.585 10.992 -15.189 1.00 48.77 380 PRO A CA 1
ATOM 2430 C C . PRO A 1 380 ? 41.154 9.622 -15.615 1.00 50.17 380 PRO A C 1
ATOM 2431 O O . PRO A 1 380 ? 41.659 9.162 -16.625 1.00 50.22 380 PRO A O 1
ATOM 2435 N N . PRO A 1 381 ? 40.219 8.997 -14.886 1.00 44.64 381 PRO A N 1
ATOM 2436 C CA . PRO A 1 381 ? 39.924 7.570 -15.083 1.00 45.12 381 PRO A CA 1
ATOM 2437 C C . PRO A 1 381 ? 39.574 7.238 -16.514 1.00 43.01 381 PRO A C 1
ATOM 2438 O O . PRO A 1 381 ? 40.198 6.356 -17.082 1.00 43.83 381 PRO A O 1
ATOM 2442 N N . ALA A 1 382 ? 38.659 7.990 -17.117 1.00 58.47 382 ALA A N 1
ATOM 2443 C CA . ALA A 1 382 ? 38.157 7.636 -18.439 1.00 56.56 382 ALA A CA 1
ATOM 2444 C C . ALA A 1 382 ? 39.190 7.908 -19.516 1.00 56.08 382 ALA A C 1
ATOM 2445 O O . ALA A 1 382 ? 38.990 7.567 -20.670 1.00 54.82 382 ALA A O 1
ATOM 2447 N N . SER A 1 383 ? 40.303 8.510 -19.139 1.00 39.50 383 SER A N 1
ATOM 2448 C CA . SER A 1 383 ? 41.293 8.881 -20.130 1.00 40.49 383 SER A CA 1
ATOM 2449 C C . SER A 1 383 ? 42.289 7.754 -20.345 1.00 42.11 383 SER A C 1
ATOM 2450 O O . SER A 1 383 ? 43.300 7.937 -21.023 1.00 43.40 383 SER A O 1
ATOM 2453 N N . MET A 1 384 ? 42.016 6.607 -19.722 1.00 71.56 384 MET A N 1
ATOM 2454 C CA . MET A 1 384 ? 42.693 5.343 -20.035 1.00 71.10 384 MET A CA 1
ATOM 2455 C C . MET A 1 384 ? 42.470 4.976 -21.496 1.00 68.83 384 MET A C 1
ATOM 2456 O O . MET A 1 384 ? 43.273 4.285 -22.126 1.00 68.44 384 MET A O 1
ATOM 2461 N N . ALA A 1 385 ? 41.365 5.465 -22.033 1.00 54.92 385 ALA A N 1
ATOM 2462 C CA . ALA A 1 385 ? 41.015 5.211 -23.408 1.00 53.04 385 ALA A CA 1
ATOM 2463 C C . ALA A 1 385 ? 42.039 5.796 -24.374 1.00 53.32 385 ALA A C 1
ATOM 2464 O O . ALA A 1 385 ? 41.929 5.568 -25.571 1.00 52.40 385 ALA A O 1
ATOM 2466 N N . VAL A 1 386 ? 43.022 6.553 -23.879 1.00 46.17 386 VAL A N 1
ATOM 2467 C CA . VAL A 1 386 ? 44.161 6.935 -24.728 1.00 46.58 386 VAL A CA 1
ATOM 2468 C C . VAL A 1 386 ? 44.919 5.684 -25.167 1.00 46.84 386 VAL A C 1
ATOM 2469 O O . VAL A 1 386 ? 45.450 5.638 -26.276 1.00 46.75 386 VAL A O 1
ATOM 2473 N N . PHE A 1 387 ? 44.950 4.660 -24.314 1.00 44.50 387 PHE A N 1
ATOM 2474 C CA . PHE A 1 387 ? 45.678 3.449 -24.651 1.00 46.18 387 PHE A CA 1
ATOM 2475 C C . PHE A 1 387 ? 44.933 2.651 -25.718 1.00 45.27 387 PHE A C 1
ATOM 2476 O O . PHE A 1 387 ? 45.503 1.851 -26.442 1.00 46.61 387 PHE A O 1
ATOM 2484 N N . TYR A 1 388 ? 43.642 2.869 -25.820 1.00 60.55 388 TYR A N 1
ATOM 2485 C CA . TYR A 1 388 ? 42.881 2.214 -26.854 1.00 59.21 388 TYR A CA 1
ATOM 2486 C C . TYR A 1 388 ? 43.061 2.909 -28.186 1.00 59.51 388 TYR A C 1
ATOM 2487 O O . TYR A 1 388 ? 43.362 2.263 -29.199 1.00 60.19 388 TYR A O 1
ATOM 2496 N N . VAL A 1 389 ? 42.898 4.232 -28.183 1.00 41.83 389 VAL A N 1
ATOM 2497 C CA . VAL A 1 389 ? 43.109 5.031 -29.396 1.00 42.22 389 VAL A CA 1
ATOM 2498 C C . VAL A 1 389 ? 44.559 4.851 -29.916 1.00 44.54 389 VAL A C 1
ATOM 2499 O O . VAL A 1 389 ? 44.783 4.720 -31.120 1.00 45.40 389 VAL A O 1
ATOM 2503 N N . GLY A 1 390 ? 45.522 4.809 -28.997 1.00 58.58 390 GLY A N 1
ATOM 2504 C CA . GLY A 1 390 ? 46.909 4.588 -29.342 1.00 60.73 390 GLY A CA 1
ATOM 2505 C C . GLY A 1 390 ? 47.114 3.256 -30.032 1.00 61.60 390 GLY A C 1
ATOM 2506 O O . GLY A 1 390 ? 47.719 3.208 -31.110 1.00 63.01 390 GLY A O 1
ATOM 2507 N N . GLY A 1 391 ? 46.613 2.175 -29.425 1.00 63.48 391 GLY A N 1
ATOM 2508 C CA . GLY A 1 391 ? 46.697 0.844 -30.019 1.00 64.37 391 GLY A CA 1
ATOM 2509 C C . GLY A 1 391 ? 46.028 0.787 -31.388 1.00 63.79 391 GLY A C 1
ATOM 2510 O O . GLY A 1 391 ? 46.470 0.074 -32.299 1.00 65.35 391 GLY A O 1
ATOM 2511 N N . LEU A 1 392 ? 44.953 1.562 -31.519 1.00 51.55 392 LEU A N 1
ATOM 2512 C CA . LEU A 1 392 ? 44.205 1.681 -32.765 1.00 51.14 392 LEU A CA 1
ATOM 2513 C C . LEU A 1 392 ? 44.978 2.432 -33.873 1.00 52.78 392 LEU A C 1
ATOM 2514 O O . LEU A 1 392 ? 44.934 2.040 -35.038 1.00 53.79 392 LEU A O 1
ATOM 2519 N N . LEU A 1 393 ? 45.671 3.511 -33.518 1.00 53.65 393 LEU A N 1
ATOM 2520 C CA . LEU A 1 393 ? 46.470 4.242 -34.497 1.00 55.40 393 LEU A CA 1
ATOM 2521 C C . LEU A 1 393 ? 47.728 3.454 -34.821 1.00 57.80 393 LEU A C 1
ATOM 2522 O O . LEU A 1 393 ? 48.151 3.373 -35.978 1.00 59.43 393 LEU A O 1
ATOM 2527 N N . LEU A 1 394 ? 48.319 2.872 -33.786 1.00 54.16 394 LEU A N 1
ATOM 2528 C CA . LEU A 1 394 ? 49.587 2.171 -33.926 1.00 56.72 394 LEU A CA 1
ATOM 2529 C C . LEU A 1 394 ? 49.531 0.921 -34.806 1.00 57.78 394 LEU A C 1
ATOM 2530 O O . LEU A 1 394 ? 50.470 0.612 -35.535 1.00 60.24 394 LEU A O 1
ATOM 2535 N N . THR A 1 395 ? 48.431 0.190 -34.696 1.00 57.01 395 THR A N 1
ATOM 2536 C CA . THR A 1 395 ? 48.202 -0.994 -35.497 1.00 57.87 395 THR A CA 1
ATOM 2537 C C . THR A 1 395 ? 48.188 -0.606 -36.955 1.00 58.69 395 THR A C 1
ATOM 2538 O O . THR A 1 395 ? 48.963 -1.151 -37.738 1.00 60.93 395 THR A O 1
ATOM 2542 N N . THR A 1 396 ? 47.323 0.349 -37.310 1.00 55.55 396 THR A N 1
ATOM 2543 C CA . THR A 1 396 ? 47.265 0.908 -38.674 1.00 56.43 396 THR A CA 1
ATOM 2544 C C . THR A 1 396 ? 48.628 1.378 -39.224 1.00 58.81 396 THR A C 1
ATOM 2545 O O . THR A 1 396 ? 49.048 0.959 -40.307 1.00 60.79 396 THR A O 1
ATOM 2549 N N . ALA A 1 397 ? 49.293 2.250 -38.464 1.00 58.32 397 ALA A N 1
ATOM 2550 C CA . ALA A 1 397 ? 50.584 2.798 -38.832 1.00 60.55 397 ALA A CA 1
ATOM 2551 C C . ALA A 1 397 ? 51.512 1.694 -39.281 1.00 63.07 397 ALA A C 1
ATOM 2552 O O . ALA A 1 397 ? 52.170 1.812 -40.309 1.00 65.32 397 ALA A O 1
ATOM 2554 N N . VAL A 1 398 ? 51.536 0.610 -38.518 1.00 62.99 398 VAL A N 1
ATOM 2555 C CA . VAL A 1 398 ? 52.410 -0.505 -38.817 1.00 65.48 398 VAL A CA 1
ATOM 2556 C C . VAL A 1 398 ? 51.845 -1.363 -39.958 1.00 66.04 398 VAL A C 1
ATOM 2557 O O . VAL A 1 398 ? 52.576 -1.700 -40.896 1.00 68.50 398 VAL A O 1
ATOM 2561 N N . TYR A 1 399 ? 50.553 -1.692 -39.913 1.00 63.96 399 TYR A N 1
ATOM 2562 C CA . TYR A 1 399 ? 49.973 -2.587 -40.926 1.00 64.63 399 TYR A CA 1
ATOM 2563 C C . TYR A 1 399 ? 50.152 -2.031 -42.343 1.00 66.14 399 TYR A C 1
ATOM 2564 O O . TYR A 1 399 ? 50.242 -2.794 -43.301 1.00 67.97 399 TYR A O 1
ATOM 2573 N N . ASP A 1 400 ? 50.182 -0.708 -42.475 1.00 83.24 400 ASP A N 1
ATOM 2574 C CA . ASP A 1 400 ? 50.357 -0.073 -43.777 1.00 85.13 400 ASP A CA 1
ATOM 2575 C C . ASP A 1 400 ? 51.827 -0.002 -44.211 1.00 88.32 400 ASP A C 1
ATOM 2576 O O . ASP A 1 400 ? 52.116 -0.057 -45.405 1.00 90.76 400 ASP A O 1
ATOM 2581 N N . ARG A 1 401 ? 52.764 0.122 -43.277 1.00 121.60 401 ARG A N 1
ATOM 2582 C CA . ARG A 1 401 ? 54.167 0.092 -43.685 1.00 124.92 401 ARG A CA 1
ATOM 2583 C C . ARG A 1 401 ? 54.651 -1.337 -43.892 1.00 127.05 401 ARG A C 1
ATOM 2584 O O . ARG A 1 401 ? 55.630 -1.561 -44.599 1.00 130.27 401 ARG A O 1
ATOM 2592 N N . VAL A 1 402 ? 53.956 -2.303 -43.296 1.00 74.06 402 VAL A N 1
ATOM 2593 C CA . VAL A 1 402 ? 54.437 -3.686 -43.284 1.00 75.97 402 VAL A CA 1
ATOM 2594 C C . VAL A 1 402 ? 53.513 -4.698 -43.977 1.00 75.87 402 VAL A C 1
ATOM 2595 O O . VAL A 1 402 ? 53.849 -5.211 -45.045 1.00 78.25 402 VAL A O 1
ATOM 2599 N N . ALA A 1 403 ? 52.366 -4.988 -43.361 1.00 73.38 403 ALA A N 1
ATOM 2600 C CA . ALA A 1 403 ? 51.441 -6.007 -43.872 1.00 73.26 403 ALA A CA 1
ATOM 2601 C C . ALA A 1 403 ? 50.969 -5.715 -45.296 1.00 74.09 403 ALA A C 1
ATOM 2602 O O . ALA A 1 403 ? 50.735 -6.628 -46.068 1.00 75.58 403 ALA A O 1
ATOM 2604 N N . ILE A 1 404 ? 50.824 -4.450 -45.660 1.00 102.39 404 ILE A N 1
ATOM 2605 C CA . ILE A 1 404 ? 50.584 -4.144 -47.059 1.00 103.08 404 ILE A CA 1
ATOM 2606 C C . ILE A 1 404 ? 51.789 -4.581 -47.880 1.00 106.57 404 ILE A C 1
ATOM 2607 O O . ILE A 1 404 ? 51.671 -5.394 -48.794 1.00 106.44 404 ILE A O 1
ATOM 2612 N N . ARG A 1 405 ? 52.953 -4.057 -47.508 1.00 110.96 405 ARG A N 1
ATOM 2613 C CA . ARG A 1 405 ? 54.168 -4.186 -48.305 1.00 115.13 405 ARG A CA 1
ATOM 2614 C C . ARG A 1 405 ? 54.637 -5.632 -48.453 1.00 114.63 405 ARG A C 1
ATOM 2615 O O . ARG A 1 405 ? 54.715 -6.158 -49.557 1.00 116.21 405 ARG A O 1
ATOM 2623 N N . LEU A 1 406 ? 54.922 -6.282 -47.335 1.00 127.30 406 LEU A N 1
ATOM 2624 C CA . LEU A 1 406 ? 55.559 -7.595 -47.373 1.00 127.34 406 LEU A CA 1
ATOM 2625 C C . LEU A 1 406 ? 54.605 -8.793 -47.228 1.00 122.48 406 LEU A C 1
ATOM 2626 O O . LEU A 1 406 ? 55.059 -9.928 -47.137 1.00 121.91 406 LEU A O 1
ATOM 2631 N N . CYS A 1 407 ? 53.298 -8.551 -47.148 1.00 127.99 407 CYS A N 1
ATOM 2632 C CA . CYS A 1 407 ? 52.330 -9.642 -47.325 1.00 123.99 407 CYS A CA 1
ATOM 2633 C C . CYS A 1 407 ? 51.995 -9.869 -48.789 1.00 126.96 407 CYS A C 1
ATOM 2634 O O . CYS A 1 407 ? 51.619 -10.967 -49.183 1.00 126.07 407 CYS A O 1
ATOM 2637 N N . LYS A 1 408 ? 52.101 -8.816 -49.589 1.00 154.63 408 LYS A N 1
ATOM 2638 C CA . LYS A 1 408 ? 51.695 -8.898 -50.985 1.00 158.69 408 LYS A CA 1
ATOM 2639 C C . LYS A 1 408 ? 52.877 -9.196 -51.875 1.00 166.02 408 LYS A C 1
ATOM 2640 O O . LYS A 1 408 ? 52.750 -9.270 -53.094 1.00 171.38 408 LYS A O 1
ATOM 2646 N N . LYS A 1 409 ? 54.038 -9.329 -51.252 1.00 131.96 409 LYS A N 1
ATOM 2647 C CA . LYS A 1 409 ? 55.231 -9.798 -51.943 1.00 138.29 409 LYS A CA 1
ATOM 2648 C C . LYS A 1 409 ? 55.478 -11.296 -51.730 1.00 136.93 409 LYS A C 1
ATOM 2649 O O . LYS A 1 409 ? 56.544 -11.803 -52.072 1.00 140.37 409 LYS A O 1
ATOM 2655 N N . LEU A 1 410 ? 54.527 -11.985 -51.103 1.00 123.26 410 LEU A N 1
ATOM 2656 C CA . LEU A 1 410 ? 54.582 -13.449 -51.024 1.00 120.93 410 LEU A CA 1
ATOM 2657 C C . LEU A 1 410 ? 53.444 -14.112 -51.809 1.00 119.65 410 LEU A C 1
ATOM 2658 O O . LEU A 1 410 ? 53.652 -14.604 -52.919 1.00 124.47 410 LEU A O 1
ATOM 2663 N N . PHE A 1 411 ? 52.238 -14.103 -51.253 1.00 134.33 411 PHE A N 1
ATOM 2664 C CA . PHE A 1 411 ? 51.154 -14.886 -51.829 1.00 131.65 411 PHE A CA 1
ATOM 2665 C C . PHE A 1 411 ? 50.344 -14.104 -52.867 1.00 135.38 411 PHE A C 1
ATOM 2666 O O . PHE A 1 411 ? 49.293 -14.577 -53.306 1.00 132.85 411 PHE A O 1
ATOM 2674 N N . ASN A 1 412 ? 50.818 -12.912 -53.236 1.00 162.91 412 ASN A N 1
ATOM 2675 C CA . ASN A 1 412 ? 50.133 -12.037 -54.203 1.00 167.27 412 ASN A CA 1
ATOM 2676 C C . ASN A 1 412 ? 48.744 -11.566 -53.739 1.00 162.67 412 ASN A C 1
ATOM 2677 O O . ASN A 1 412 ? 47.748 -11.728 -54.451 1.00 162.71 412 ASN A O 1
ATOM 2682 N N . TYR A 1 413 ? 48.688 -11.004 -52.534 1.00 130.79 413 TYR A N 1
ATOM 2683 C CA . TYR A 1 413 ? 47.470 -10.404 -52.015 1.00 125.15 413 TYR A CA 1
ATOM 2684 C C . TYR A 1 413 ? 47.308 -8.972 -52.554 1.00 126.55 413 TYR A C 1
ATOM 2685 O O . TYR A 1 413 ? 48.297 -8.319 -52.884 1.00 130.47 413 TYR A O 1
ATOM 2694 N N . PRO A 1 414 ? 46.048 -8.514 -52.714 1.00 200.32 414 PRO A N 1
ATOM 2695 C CA . PRO A 1 414 ? 45.643 -7.117 -52.976 1.00 199.14 414 PRO A CA 1
ATOM 2696 C C . PRO A 1 414 ? 45.778 -6.154 -51.789 1.00 194.69 414 PRO A C 1
ATOM 2697 O O . PRO A 1 414 ? 46.284 -5.041 -51.929 1.00 196.79 414 PRO A O 1
ATOM 2701 N N . HIS A 1 415 ? 45.311 -6.610 -50.631 1.00 143.99 415 HIS A N 1
ATOM 2702 C CA . HIS A 1 415 ? 45.425 -5.898 -49.366 1.00 141.44 415 HIS A CA 1
ATOM 2703 C C . HIS A 1 415 ? 46.192 -6.854 -48.483 1.00 140.28 415 HIS A C 1
ATOM 2704 O O . HIS A 1 415 ? 46.240 -8.046 -48.777 1.00 139.85 415 HIS A O 1
ATOM 2711 N N . GLY A 1 416 ? 46.785 -6.347 -47.412 1.00 108.02 416 GLY A N 1
ATOM 2712 C CA . GLY A 1 416 ? 47.711 -7.148 -46.636 1.00 108.04 416 GLY A CA 1
ATOM 2713 C C . GLY A 1 416 ? 47.146 -8.507 -46.288 1.00 103.36 416 GLY A C 1
ATOM 2714 O O . GLY A 1 416 ? 47.699 -9.506 -46.694 1.00 104.73 416 GLY A O 1
ATOM 2715 N N . LEU A 1 417 ? 46.000 -8.546 -45.625 1.00 86.84 417 LEU A N 1
ATOM 2716 C CA . LEU A 1 417 ? 45.298 -9.804 -45.409 1.00 85.01 417 LEU A CA 1
ATOM 2717 C C . LEU A 1 417 ? 43.970 -9.794 -46.177 1.00 84.75 417 LEU A C 1
ATOM 2718 O O . LEU A 1 417 ? 43.420 -8.728 -46.485 1.00 85.15 417 LEU A O 1
ATOM 2723 N N . ARG A 1 418 ? 43.460 -10.976 -46.504 1.00 118.19 418 ARG A N 1
ATOM 2724 C CA . ARG A 1 418 ? 42.092 -11.072 -46.993 1.00 115.86 418 ARG A CA 1
ATOM 2725 C C . ARG A 1 418 ? 41.201 -10.446 -45.935 1.00 110.57 418 ARG A C 1
ATOM 2726 O O . ARG A 1 418 ? 41.509 -10.526 -44.749 1.00 107.85 418 ARG A O 1
ATOM 2734 N N . PRO A 1 419 ? 40.105 -9.809 -46.360 1.00 90.05 419 PRO A N 1
ATOM 2735 C CA . PRO A 1 419 ? 39.235 -9.113 -45.418 1.00 86.30 419 PRO A CA 1
ATOM 2736 C C . PRO A 1 419 ? 38.800 -10.025 -44.270 1.00 81.18 419 PRO A C 1
ATOM 2737 O O . PRO A 1 419 ? 38.792 -9.587 -43.110 1.00 79.03 419 PRO A O 1
ATOM 2741 N N . LEU A 1 420 ? 38.471 -11.280 -44.587 1.00 65.80 420 LEU A N 1
ATOM 2742 C CA . LEU A 1 420 ? 37.983 -12.209 -43.575 1.00 62.64 420 LEU A CA 1
ATOM 2743 C C . LEU A 1 420 ? 39.110 -12.558 -42.618 1.00 61.70 420 LEU A C 1
ATOM 2744 O O . LEU A 1 420 ? 38.846 -12.848 -41.459 1.00 59.04 420 LEU A O 1
ATOM 2749 N N . GLN A 1 421 ? 40.360 -12.502 -43.076 1.00 83.67 421 GLN A N 1
ATOM 2750 C CA . GLN A 1 421 ? 41.485 -12.714 -42.160 1.00 83.76 421 GLN A CA 1
ATOM 2751 C C . GLN A 1 421 ? 41.495 -11.622 -41.092 1.00 83.09 421 GLN A C 1
ATOM 2752 O O . GLN A 1 421 ? 41.680 -11.894 -39.911 1.00 81.17 421 GLN A O 1
ATOM 2758 N N . ARG A 1 422 ? 41.281 -10.383 -41.509 1.00 77.91 422 ARG A N 1
ATOM 2759 C CA . ARG A 1 422 ? 41.308 -9.288 -40.564 1.00 76.11 422 ARG A CA 1
ATOM 2760 C C . ARG A 1 422 ? 40.041 -9.297 -39.710 1.00 74.80 422 ARG A C 1
ATOM 2761 O O . ARG A 1 422 ? 40.100 -9.021 -38.505 1.00 74.03 422 ARG A O 1
ATOM 2769 N N . ILE A 1 423 ? 38.899 -9.626 -40.314 1.00 74.08 423 ILE A N 1
ATOM 2770 C CA . ILE A 1 423 ? 37.662 -9.747 -39.540 1.00 73.10 423 ILE A CA 1
ATOM 2771 C C . ILE A 1 423 ? 37.847 -10.817 -38.472 1.00 74.15 423 ILE A C 1
ATOM 2772 O O . ILE A 1 423 ? 37.791 -10.530 -37.268 1.00 73.32 423 ILE A O 1
ATOM 2777 N N . GLY A 1 424 ? 38.135 -12.037 -38.904 1.00 54.81 424 GLY A N 1
ATOM 2778 C CA . GLY A 1 424 ? 38.372 -13.105 -37.952 1.00 56.21 424 GLY A CA 1
ATOM 2779 C C . GLY A 1 424 ? 39.431 -12.785 -36.907 1.00 56.38 424 GLY A C 1
ATOM 2780 O O . GLY A 1 424 ? 39.308 -13.195 -35.742 1.00 56.73 424 GLY A O 1
ATOM 2781 N N . LEU A 1 425 ? 40.458 -12.041 -37.335 1.00 54.85 425 LEU A N 1
ATOM 2782 C CA . LEU A 1 425 ? 41.589 -11.667 -36.483 1.00 55.13 425 LEU A CA 1
ATOM 2783 C C . LEU A 1 425 ? 41.134 -10.724 -35.399 1.00 53.47 425 LEU A C 1
ATOM 2784 O O . LEU A 1 425 ? 41.567 -10.823 -34.254 1.00 53.88 425 LEU A O 1
ATOM 2789 N N . GLY A 1 426 ? 40.259 -9.802 -35.773 1.00 61.24 426 GLY A N 1
ATOM 2790 C CA . GLY A 1 426 ? 39.678 -8.914 -34.792 1.00 59.50 426 GLY A CA 1
ATOM 2791 C C . GLY A 1 426 ? 38.938 -9.686 -33.703 1.00 59.81 426 GLY A C 1
ATOM 2792 O O . GLY A 1 426 ? 39.297 -9.596 -32.517 1.00 59.81 426 GLY A O 1
ATOM 2793 N N . LEU A 1 427 ? 37.944 -10.483 -34.102 1.00 59.21 427 LEU A N 1
ATOM 2794 C CA . LEU A 1 427 ? 37.151 -11.243 -33.143 1.00 59.65 427 LEU A CA 1
ATOM 2795 C C . LEU A 1 427 ? 38.031 -11.995 -32.162 1.00 61.14 427 LEU A C 1
ATOM 2796 O O . LEU A 1 427 ? 37.715 -12.063 -30.979 1.00 61.09 427 LEU A O 1
ATOM 2801 N N . PHE A 1 428 ? 39.139 -12.553 -32.643 1.00 62.82 428 PHE A N 1
ATOM 2802 C CA . PHE A 1 428 ? 40.032 -13.315 -31.765 1.00 64.59 428 PHE A CA 1
ATOM 2803 C C . PHE A 1 428 ? 40.669 -12.405 -30.714 1.00 63.73 428 PHE A C 1
ATOM 2804 O O . PHE A 1 428 ? 40.731 -12.775 -29.544 1.00 64.36 428 PHE A O 1
ATOM 2812 N N . PHE A 1 429 ? 41.151 -11.231 -31.118 1.00 62.16 429 PHE A N 1
ATOM 2813 C CA . PHE A 1 429 ? 41.675 -10.295 -30.124 1.00 61.31 429 PHE A CA 1
ATOM 2814 C C . PHE A 1 429 ? 40.527 -9.818 -29.256 1.00 59.75 429 PHE A C 1
ATOM 2815 O O . PHE A 1 429 ? 40.646 -9.759 -28.029 1.00 59.89 429 PHE A O 1
ATOM 2823 N N . GLY A 1 430 ? 39.400 -9.540 -29.901 1.00 56.93 430 GLY A N 1
ATOM 2824 C CA . GLY A 1 430 ? 38.181 -9.184 -29.201 1.00 55.69 430 GLY A CA 1
ATOM 2825 C C . GLY A 1 430 ? 37.775 -10.151 -28.104 1.00 56.77 430 GLY A C 1
ATOM 2826 O O . GLY A 1 430 ? 37.370 -9.727 -27.033 1.00 56.10 430 GLY A O 1
ATOM 2827 N N . SER A 1 431 ? 37.878 -11.447 -28.366 1.00 50.37 431 SER A N 1
ATOM 2828 C CA . SER A 1 431 ? 37.476 -12.441 -27.389 1.00 51.55 431 SER A CA 1
ATOM 2829 C C . SER A 1 431 ? 38.557 -12.606 -26.313 1.00 52.68 431 SER A C 1
ATOM 2830 O O . SER A 1 431 ? 38.286 -13.061 -25.186 1.00 53.36 431 SER A O 1
ATOM 2833 N N . MET A 1 432 ? 39.779 -12.225 -26.677 1.00 69.98 432 MET A N 1
ATOM 2834 C CA . MET A 1 432 ? 40.949 -12.409 -25.825 1.00 71.32 432 MET A CA 1
ATOM 2835 C C . MET A 1 432 ? 41.225 -11.187 -24.998 1.00 69.93 432 MET A C 1
ATOM 2836 O O . MET A 1 432 ? 42.049 -11.207 -24.087 1.00 70.90 432 MET A O 1
ATOM 2841 N N . ALA A 1 433 ? 40.541 -10.105 -25.320 1.00 61.68 433 ALA A N 1
ATOM 2842 C CA . ALA A 1 433 ? 40.631 -8.942 -24.463 1.00 60.39 433 ALA A CA 1
ATOM 2843 C C . ALA A 1 433 ? 39.774 -9.197 -23.238 1.00 60.42 433 ALA A C 1
ATOM 2844 O O . ALA A 1 433 ? 40.222 -9.006 -22.116 1.00 60.85 433 ALA A O 1
ATOM 2846 N N . MET A 1 434 ? 38.554 -9.666 -23.446 1.00 68.49 434 MET A N 1
ATOM 2847 C CA . MET A 1 434 ? 37.687 -9.972 -22.328 1.00 68.69 434 MET A CA 1
ATOM 2848 C C . MET A 1 434 ? 38.297 -11.026 -21.405 1.00 70.83 434 MET A C 1
ATOM 2849 O O . MET A 1 434 ? 38.167 -10.937 -20.183 1.00 71.12 434 MET A O 1
ATOM 2854 N N . ALA A 1 435 ? 38.968 -12.020 -21.981 1.00 61.27 435 ALA A N 1
ATOM 2855 C CA . ALA A 1 435 ? 39.624 -13.031 -21.167 1.00 63.53 435 ALA A CA 1
ATOM 2856 C C . ALA A 1 435 ? 40.700 -12.412 -20.263 1.00 63.79 435 ALA A C 1
ATOM 2857 O O . ALA A 1 435 ? 40.728 -12.686 -19.058 1.00 64.77 435 ALA A O 1
ATOM 2859 N N . VAL A 1 436 ? 41.577 -11.586 -20.838 1.00 55.25 436 VAL A N 1
ATOM 2860 C CA . VAL A 1 436 ? 42.594 -10.881 -20.051 1.00 55.52 436 VAL A CA 1
ATOM 2861 C C . VAL A 1 436 ? 41.956 -10.033 -18.971 1.00 54.33 436 VAL A C 1
ATOM 2862 O O . VAL A 1 436 ? 42.341 -10.054 -17.801 1.00 55.24 436 VAL A O 1
ATOM 2866 N N . ALA A 1 437 ? 40.952 -9.296 -19.395 1.00 52.40 437 ALA A N 1
ATOM 2867 C CA . ALA A 1 437 ? 40.267 -8.353 -18.536 1.00 51.13 437 ALA A CA 1
ATOM 2868 C C . ALA A 1 437 ? 39.553 -9.055 -17.390 1.00 51.98 437 ALA A C 1
ATOM 2869 O O . ALA A 1 437 ? 39.483 -8.532 -16.282 1.00 51.86 437 ALA A O 1
ATOM 2871 N N . ALA A 1 438 ? 38.991 -10.220 -17.674 1.00 59.14 438 ALA A N 1
ATOM 2872 C CA . ALA A 1 438 ? 38.349 -10.991 -16.640 1.00 60.40 438 ALA A CA 1
ATOM 2873 C C . ALA A 1 438 ? 39.390 -11.268 -15.592 1.00 62.11 438 ALA A C 1
ATOM 2874 O O . ALA A 1 438 ? 39.240 -10.868 -14.453 1.00 62.22 438 ALA A O 1
ATOM 2876 N N . LEU A 1 439 ? 40.473 -11.916 -15.998 1.00 62.21 439 LEU A N 1
ATOM 2877 C CA . LEU A 1 439 ? 41.531 -12.301 -15.077 1.00 64.15 439 LEU A CA 1
ATOM 2878 C C . LEU A 1 439 ? 42.158 -11.135 -14.351 1.00 63.56 439 LEU A C 1
ATOM 2879 O O . LEU A 1 439 ? 42.595 -11.286 -13.225 1.00 64.87 439 LEU A O 1
ATOM 2884 N N . VAL A 1 440 ? 42.241 -9.985 -14.999 1.00 56.56 440 VAL A N 1
ATOM 2885 C CA . VAL A 1 440 ? 42.826 -8.832 -14.343 1.00 56.04 440 VAL A CA 1
ATOM 2886 C C . VAL A 1 440 ? 41.891 -8.355 -13.223 1.00 55.32 440 VAL A C 1
ATOM 2887 O O . VAL A 1 440 ? 42.306 -8.232 -12.080 1.00 56.29 440 VAL A O 1
ATOM 2891 N N . GLU A 1 441 ? 40.625 -8.110 -13.552 1.00 75.19 441 GLU A N 1
ATOM 2892 C CA . GLU A 1 441 ? 39.611 -7.760 -12.555 1.00 74.78 441 GLU A CA 1
ATOM 2893 C C . GLU A 1 441 ? 39.600 -8.736 -11.394 1.00 76.91 441 GLU A C 1
ATOM 2894 O O . GLU A 1 441 ? 39.530 -8.351 -10.240 1.00 77.35 441 GLU A O 1
ATOM 2900 N N . LEU A 1 442 ? 39.654 -10.010 -11.748 1.00 56.49 442 LEU A N 1
ATOM 2901 C CA . LEU A 1 442 ? 39.812 -11.138 -10.837 1.00 58.68 442 LEU A CA 1
ATOM 2902 C C . LEU A 1 442 ? 41.008 -10.961 -9.897 1.00 60.13 442 LEU A C 1
ATOM 2903 O O . LEU A 1 442 ? 40.872 -11.022 -8.692 1.00 61.02 442 LEU A O 1
ATOM 2908 N N . LYS A 1 443 ? 42.174 -10.721 -10.477 1.00 70.96 443 LYS A N 1
ATOM 2909 C CA . LYS A 1 443 ? 43.431 -10.592 -9.744 1.00 72.62 443 LYS A CA 1
ATOM 2910 C C . LYS A 1 443 ? 43.679 -9.147 -9.352 1.00 71.26 443 LYS A C 1
ATOM 2911 O O . LYS A 1 443 ? 44.810 -8.753 -9.100 1.00 72.15 443 LYS A O 1
ATOM 2917 N N . ARG A 1 444 ? 42.632 -8.340 -9.466 1.00 80.10 444 ARG A N 1
ATOM 2918 C CA . ARG A 1 444 ? 42.561 -7.011 -8.848 1.00 78.88 444 ARG A CA 1
ATOM 2919 C C . ARG A 1 444 ? 41.694 -7.081 -7.597 1.00 79.35 444 ARG A C 1
ATOM 2920 O O . ARG A 1 444 ? 42.115 -6.743 -6.492 1.00 80.43 444 ARG A O 1
ATOM 2928 N N . LEU A 1 445 ? 40.449 -7.481 -7.820 1.00 63.40 445 LEU A N 1
ATOM 2929 C CA . LEU A 1 445 ? 39.518 -7.863 -6.766 1.00 64.20 445 LEU A CA 1
ATOM 2930 C C . LEU A 1 445 ? 40.151 -8.792 -5.727 1.00 67.00 445 LEU A C 1
ATOM 2931 O O . LEU A 1 445 ? 39.974 -8.573 -4.532 1.00 67.88 445 LEU A O 1
ATOM 2936 N N . ARG A 1 446 ? 40.891 -9.814 -6.167 1.00 105.98 446 ARG A N 1
ATOM 2937 C CA . ARG A 1 446 ? 41.505 -10.756 -5.222 1.00 108.75 446 ARG A CA 1
ATOM 2938 C C . ARG A 1 446 ? 42.545 -10.040 -4.352 1.00 109.63 446 ARG A C 1
ATOM 2939 O O . ARG A 1 446 ? 42.867 -10.512 -3.268 1.00 111.75 446 ARG A O 1
ATOM 2947 N N . THR A 1 447 ? 43.076 -8.911 -4.819 1.00 78.68 447 THR A N 1
ATOM 2948 C CA . THR A 1 447 ? 43.938 -8.082 -3.966 1.00 79.43 447 THR A CA 1
ATOM 2949 C C . THR A 1 447 ? 43.231 -6.886 -3.329 1.00 78.05 447 THR A C 1
ATOM 2950 O O . THR A 1 447 ? 43.834 -6.192 -2.509 1.00 78.87 447 THR A O 1
ATOM 2954 N N . ALA A 1 448 ? 41.973 -6.642 -3.705 1.00 75.66 448 ALA A N 1
ATOM 2955 C CA . ALA A 1 448 ? 41.157 -5.594 -3.080 1.00 74.49 448 ALA A CA 1
ATOM 2956 C C . ALA A 1 448 ? 40.757 -6.007 -1.687 1.00 76.39 448 ALA A C 1
ATOM 2957 O O . ALA A 1 448 ? 40.670 -5.184 -0.795 1.00 76.58 448 ALA A O 1
ATOM 2959 N N . HIS A 1 449 ? 40.496 -7.300 -1.532 1.00 62.68 449 HIS A N 1
ATOM 2960 C CA . HIS A 1 449 ? 39.967 -7.874 -0.318 1.00 64.18 449 HIS A CA 1
ATOM 2961 C C . HIS A 1 449 ? 41.043 -8.455 0.571 1.00 66.79 449 HIS A C 1
ATOM 2962 O O . HIS A 1 449 ? 40.743 -9.053 1.607 1.00 68.41 449 HIS A O 1
ATOM 2969 N N . ALA A 1 450 ? 42.294 -8.294 0.156 1.00 76.67 450 ALA A N 1
ATOM 2970 C CA . ALA A 1 450 ? 43.422 -9.013 0.747 1.00 79.71 450 ALA A CA 1
ATOM 2971 C C . ALA A 1 450 ? 43.543 -8.846 2.257 1.00 81.52 450 ALA A C 1
ATOM 2972 O O . ALA A 1 450 ? 43.573 -7.728 2.759 1.00 80.57 450 ALA A O 1
ATOM 2974 N N . PRO A 1 459 ? 48.388 0.483 -4.364 1.00 143.06 459 PRO A N 1
ATOM 2975 C CA . PRO A 1 459 ? 47.534 -0.627 -4.801 1.00 140.68 459 PRO A CA 1
ATOM 2976 C C . PRO A 1 459 ? 47.927 -1.173 -6.173 1.00 140.13 459 PRO A C 1
ATOM 2977 O O . PRO A 1 459 ? 49.018 -1.731 -6.363 1.00 141.66 459 PRO A O 1
ATOM 2981 N N . LEU A 1 460 ? 47.001 -1.020 -7.116 1.00 92.32 460 LEU A N 1
ATOM 2982 C CA . LEU A 1 460 ? 47.215 -1.400 -8.497 1.00 91.75 460 LEU A CA 1
ATOM 2983 C C . LEU A 1 460 ? 47.172 -0.149 -9.349 1.00 90.75 460 LEU A C 1
ATOM 2984 O O . LEU A 1 460 ? 46.187 0.594 -9.340 1.00 89.54 460 LEU A O 1
ATOM 2989 N N . GLY A 1 461 ? 48.248 0.092 -10.083 1.00 73.69 461 GLY A N 1
ATOM 2990 C CA . GLY A 1 461 ? 48.267 1.202 -11.009 1.00 73.39 461 GLY A CA 1
ATOM 2991 C C . GLY A 1 461 ? 47.303 0.981 -12.153 1.00 69.82 461 GLY A C 1
ATOM 2992 O O . GLY A 1 461 ? 46.821 -0.125 -12.398 1.00 67.63 461 GLY A O 1
ATOM 2993 N N . PHE A 1 462 ? 47.041 2.059 -12.869 1.00 66.85 462 PHE A N 1
ATOM 2994 C CA . PHE A 1 462 ? 46.235 2.016 -14.069 1.00 63.86 462 PHE A CA 1
ATOM 2995 C C . PHE A 1 462 ? 46.789 1.015 -15.089 1.00 62.81 462 PHE A C 1
ATOM 2996 O O . PHE A 1 462 ? 46.058 0.564 -15.981 1.00 59.90 462 PHE A O 1
ATOM 3004 N N . TYR A 1 463 ? 48.067 0.667 -14.938 1.00 71.82 463 TYR A N 1
ATOM 3005 C CA . TYR A 1 463 ? 48.756 -0.269 -15.818 1.00 71.71 463 TYR A CA 1
ATOM 3006 C C . TYR A 1 463 ? 48.001 -1.540 -16.103 1.00 68.68 463 TYR A C 1
ATOM 3007 O O . TYR A 1 463 ? 48.043 -2.046 -17.212 1.00 67.66 463 TYR A O 1
ATOM 3016 N N . LEU A 1 464 ? 47.329 -2.069 -15.093 1.00 72.34 464 LEU A N 1
ATOM 3017 C CA . LEU A 1 464 ? 46.660 -3.347 -15.240 1.00 71.33 464 LEU A CA 1
ATOM 3018 C C . LEU A 1 464 ? 45.539 -3.271 -16.257 1.00 68.30 464 LEU A C 1
ATOM 3019 O O . LEU A 1 464 ? 45.109 -4.278 -16.816 1.00 67.94 464 LEU A O 1
ATOM 3024 N N . LEU A 1 465 ? 45.054 -2.069 -16.502 1.00 54.98 465 LEU A N 1
ATOM 3025 C CA . LEU A 1 465 ? 44.046 -1.897 -17.521 1.00 52.53 465 LEU A CA 1
ATOM 3026 C C . LEU A 1 465 ? 44.629 -1.565 -18.891 1.00 52.58 465 LEU A C 1
ATOM 3027 O O . LEU A 1 465 ? 43.907 -1.554 -19.876 1.00 50.84 465 LEU A O 1
ATOM 3032 N N . ILE A 1 466 ? 45.919 -1.278 -18.975 1.00 44.25 466 ILE A N 1
ATOM 3033 C CA . ILE A 1 466 ? 46.497 -1.051 -20.289 1.00 44.84 466 ILE A CA 1
ATOM 3034 C C . ILE A 1 466 ? 46.286 -2.260 -21.222 1.00 44.83 466 ILE A C 1
ATOM 3035 O O . ILE A 1 466 ? 45.957 -2.069 -22.385 1.00 44.03 466 ILE A O 1
ATOM 3040 N N . PRO A 1 467 ? 46.452 -3.503 -20.722 1.00 46.04 467 PRO A N 1
ATOM 3041 C CA . PRO A 1 467 ? 46.150 -4.614 -21.638 1.00 46.22 467 PRO A CA 1
ATOM 3042 C C . PRO A 1 467 ? 44.748 -4.641 -22.274 1.00 43.66 467 PRO A C 1
ATOM 3043 O O . PRO A 1 467 ? 44.718 -4.844 -23.477 1.00 43.77 467 PRO A O 1
ATOM 3047 N N . GLN A 1 468 ? 43.645 -4.457 -21.542 1.00 57.91 468 GLN A N 1
ATOM 3048 C CA . GLN A 1 468 ? 42.342 -4.546 -22.200 1.00 56.05 468 GLN A CA 1
ATOM 3049 C C . GLN A 1 468 ? 42.236 -3.409 -23.191 1.00 54.97 468 GLN A C 1
ATOM 3050 O O . GLN A 1 468 ? 42.010 -3.633 -24.376 1.00 54.89 468 GLN A O 1
ATOM 3056 N N . TYR A 1 469 ? 42.418 -2.188 -22.706 1.00 52.80 469 TYR A N 1
ATOM 3057 C CA . TYR A 1 469 ? 42.359 -1.019 -23.563 1.00 52.42 469 TYR A CA 1
ATOM 3058 C C . TYR A 1 469 ? 43.276 -1.176 -24.792 1.00 54.29 469 TYR A C 1
ATOM 3059 O O . TYR A 1 469 ? 42.935 -0.738 -25.886 1.00 54.61 469 TYR A O 1
ATOM 3068 N N . LEU A 1 470 ? 44.416 -1.843 -24.636 1.00 43.26 470 LEU A N 1
ATOM 3069 C CA . LEU A 1 470 ? 45.330 -2.015 -25.765 1.00 45.27 470 LEU A CA 1
ATOM 3070 C C . LEU A 1 470 ? 44.813 -3.059 -26.746 1.00 45.27 470 LEU A C 1
ATOM 3071 O O . LEU A 1 470 ? 44.619 -2.745 -27.916 1.00 45.38 470 LEU A O 1
ATOM 3076 N N . ILE A 1 471 ? 44.641 -4.299 -26.268 1.00 46.65 471 ILE A N 1
ATOM 3077 C CA . ILE A 1 471 ? 44.207 -5.429 -27.097 1.00 47.28 471 ILE A CA 1
ATOM 3078 C C . ILE A 1 471 ? 43.023 -5.032 -27.961 1.00 45.38 471 ILE A C 1
ATOM 3079 O O . ILE A 1 471 ? 43.040 -5.270 -29.166 1.00 46.43 471 ILE A O 1
ATOM 3084 N N . VAL A 1 472 ? 42.005 -4.414 -27.365 1.00 61.91 472 VAL A N 1
ATOM 3085 C CA . VAL A 1 472 ? 40.807 -4.081 -28.130 1.00 60.62 472 VAL A CA 1
ATOM 3086 C C . VAL A 1 472 ? 41.161 -3.145 -29.279 1.00 61.66 472 VAL A C 1
ATOM 3087 O O . VAL A 1 472 ? 40.707 -3.330 -30.413 1.00 62.66 472 VAL A O 1
ATOM 3091 N N . GLY A 1 473 ? 41.996 -2.155 -28.989 1.00 41.73 473 GLY A N 1
ATOM 3092 C CA . GLY A 1 473 ? 42.484 -1.247 -30.012 1.00 44.28 473 GLY A CA 1
ATOM 3093 C C . GLY A 1 473 ? 43.288 -1.899 -31.128 1.00 46.99 473 GLY A C 1
ATOM 3094 O O . GLY A 1 473 ? 43.163 -1.497 -32.273 1.00 49.20 473 GLY A O 1
ATOM 3095 N N . ILE A 1 474 ? 44.131 -2.878 -30.812 1.00 45.02 474 ILE A N 1
ATOM 3096 C CA . ILE A 1 474 ? 44.858 -3.578 -31.872 1.00 47.79 474 ILE A CA 1
ATOM 3097 C C . ILE A 1 474 ? 43.828 -4.341 -32.691 1.00 47.26 474 ILE A C 1
ATOM 3098 O O . ILE A 1 474 ? 43.922 -4.418 -33.927 1.00 48.96 474 ILE A O 1
ATOM 3103 N N . GLY A 1 475 ? 42.834 -4.881 -31.979 1.00 66.87 475 GLY A N 1
ATOM 3104 C CA . GLY A 1 475 ? 41.847 -5.780 -32.545 1.00 66.90 475 GLY A CA 1
ATOM 3105 C C . GLY A 1 475 ? 40.950 -5.055 -33.518 1.00 67.60 475 GLY A C 1
ATOM 3106 O O . GLY A 1 475 ? 40.734 -5.534 -34.633 1.00 70.29 475 GLY A O 1
ATOM 3107 N N . GLU A 1 476 ? 40.462 -3.886 -33.104 1.00 87.05 476 GLU A N 1
ATOM 3108 C CA . GLU A 1 476 ? 39.470 -3.119 -33.860 1.00 87.97 476 GLU A CA 1
ATOM 3109 C C . GLU A 1 476 ? 39.954 -2.645 -35.248 1.00 92.30 476 GLU A C 1
ATOM 3110 O O . GLU A 1 476 ? 39.222 -2.773 -36.242 1.00 94.57 476 GLU A O 1
ATOM 3116 N N . ALA A 1 477 ? 41.176 -2.108 -35.304 1.00 74.11 477 ALA A N 1
ATOM 3117 C CA . ALA A 1 477 ? 41.780 -1.627 -36.544 1.00 78.65 477 ALA A CA 1
ATOM 3118 C C . ALA A 1 477 ? 41.644 -2.668 -37.634 1.00 80.76 477 ALA A C 1
ATOM 3119 O O . ALA A 1 477 ? 41.247 -2.359 -38.763 1.00 83.98 477 ALA A O 1
ATOM 3121 N N . LEU A 1 478 ? 41.968 -3.908 -37.286 1.00 60.50 478 LEU A N 1
ATOM 3122 C CA . LEU A 1 478 ? 41.817 -5.008 -38.216 1.00 62.79 478 LEU A CA 1
ATOM 3123 C C . LEU A 1 478 ? 40.353 -5.238 -38.576 1.00 63.07 478 LEU A C 1
ATOM 3124 O O . LEU A 1 478 ? 40.001 -5.267 -39.763 1.00 66.56 478 LEU A O 1
ATOM 3129 N N . ILE A 1 479 ? 39.492 -5.381 -37.566 1.00 52.69 479 ILE A N 1
ATOM 3130 C CA . ILE A 1 479 ? 38.120 -5.809 -37.845 1.00 53.50 479 ILE A CA 1
ATOM 3131 C C . ILE A 1 479 ? 37.297 -4.695 -38.444 1.00 54.74 479 ILE A C 1
ATOM 3132 O O . ILE A 1 479 ? 36.277 -4.950 -39.052 1.00 56.79 479 ILE A O 1
ATOM 3137 N N . TYR A 1 480 ? 37.723 -3.457 -38.299 1.00 58.77 480 TYR A N 1
ATOM 3138 C CA . TYR A 1 480 ? 37.011 -2.428 -39.019 1.00 61.08 480 TYR A CA 1
ATOM 3139 C C . TYR A 1 480 ? 37.402 -2.446 -40.518 1.00 66.47 480 TYR A C 1
ATOM 3140 O O . TYR A 1 480 ? 36.539 -2.500 -41.394 1.00 69.40 480 TYR A O 1
ATOM 3149 N N . THR A 1 481 ? 38.699 -2.446 -40.806 1.00 51.94 481 THR A N 1
ATOM 3150 C CA . THR A 1 481 ? 39.174 -2.382 -42.181 1.00 55.19 481 THR A CA 1
ATOM 3151 C C . THR A 1 481 ? 39.113 -3.744 -42.821 1.00 56.92 481 THR A C 1
ATOM 3152 O O . THR A 1 481 ? 39.323 -3.894 -44.017 1.00 59.91 481 THR A O 1
ATOM 3156 N N . GLY A 1 482 ? 38.873 -4.755 -42.005 1.00 56.44 482 GLY A N 1
ATOM 3157 C CA . GLY A 1 482 ? 38.450 -6.030 -42.539 1.00 57.98 482 GLY A CA 1
ATOM 3158 C C . GLY A 1 482 ? 36.978 -5.937 -42.912 1.00 58.68 482 GLY A C 1
ATOM 3159 O O . GLY A 1 482 ? 36.596 -6.268 -44.031 1.00 61.52 482 GLY A O 1
ATOM 3160 N N . GLN A 1 483 ? 36.157 -5.450 -41.978 1.00 70.90 483 GLN A N 1
ATOM 3161 C CA . GLN A 1 483 ? 34.713 -5.380 -42.188 1.00 72.40 483 GLN A CA 1
ATOM 3162 C C . GLN A 1 483 ? 34.421 -4.455 -43.333 1.00 76.15 483 GLN A C 1
ATOM 3163 O O . GLN A 1 483 ? 33.592 -4.744 -44.189 1.00 79.92 483 GLN A O 1
ATOM 3169 N N . LEU A 1 484 ? 35.107 -3.323 -43.337 1.00 84.88 484 LEU A N 1
ATOM 3170 C CA . LEU A 1 484 ? 34.825 -2.308 -44.329 1.00 88.10 484 LEU A CA 1
ATOM 3171 C C . LEU A 1 484 ? 35.227 -2.804 -45.700 1.00 90.78 484 LEU A C 1
ATOM 3172 O O . LEU A 1 484 ? 34.509 -2.591 -46.659 1.00 93.09 484 LEU A O 1
ATOM 3177 N N . ASP A 1 485 ? 36.355 -3.493 -45.787 1.00 75.10 485 ASP A N 1
ATOM 3178 C CA . ASP A 1 485 ? 36.823 -3.948 -47.089 1.00 77.23 485 ASP A CA 1
ATOM 3179 C C . ASP A 1 485 ? 36.007 -5.125 -47.594 1.00 79.46 485 ASP A C 1
ATOM 3180 O O . ASP A 1 485 ? 35.812 -5.249 -48.776 1.00 81.51 485 ASP A O 1
ATOM 3185 N N . PHE A 1 486 ? 35.513 -5.979 -46.709 1.00 68.99 486 PHE A N 1
ATOM 3186 C CA . PHE A 1 486 ? 34.739 -7.147 -47.140 1.00 71.62 486 PHE A CA 1
ATOM 3187 C C . PHE A 1 486 ? 33.354 -6.768 -47.601 1.00 74.14 486 PHE A C 1
ATOM 3188 O O . PHE A 1 486 ? 32.854 -7.327 -48.562 1.00 76.61 486 PHE A O 1
ATOM 3196 N N . PHE A 1 487 ? 32.707 -5.860 -46.880 1.00 71.49 487 PHE A N 1
ATOM 3197 C CA . PHE A 1 487 ? 31.397 -5.369 -47.291 1.00 72.75 487 PHE A CA 1
ATOM 3198 C C . PHE A 1 487 ? 31.540 -4.651 -48.647 1.00 72.55 487 PHE A C 1
ATOM 3199 O O . PHE A 1 487 ? 30.798 -4.919 -49.597 1.00 74.13 487 PHE A O 1
ATOM 3207 N N . LEU A 1 488 ? 32.551 -3.788 -48.731 1.00 93.52 488 LEU A N 1
ATOM 3208 C CA . LEU A 1 488 ? 32.896 -3.032 -49.938 1.00 93.53 488 LEU A CA 1
ATOM 3209 C C . LEU A 1 488 ? 33.204 -3.881 -51.167 1.00 95.55 488 LEU A C 1
ATOM 3210 O O . LEU A 1 488 ? 32.700 -3.598 -52.243 1.00 96.27 488 LEU A O 1
ATOM 3215 N N . ARG A 1 489 ? 34.049 -4.898 -51.032 1.00 137.29 489 ARG A N 1
ATOM 3216 C CA . ARG A 1 489 ? 34.488 -5.653 -52.205 1.00 139.22 489 ARG A CA 1
ATOM 3217 C C . ARG A 1 489 ? 33.592 -6.857 -52.494 1.00 141.76 489 ARG A C 1
ATOM 3218 O O . ARG A 1 489 ? 33.825 -7.571 -53.450 1.00 144.46 489 ARG A O 1
ATOM 3226 N N . GLU A 1 490 ? 32.605 -7.121 -51.647 1.00 77.95 490 GLU A N 1
ATOM 3227 C CA . GLU A 1 490 ? 31.566 -8.105 -51.976 1.00 79.76 490 GLU A CA 1
ATOM 3228 C C . GLU A 1 490 ? 30.217 -7.532 -52.442 1.00 81.05 490 GLU A C 1
ATOM 3229 O O . GLU A 1 490 ? 29.288 -8.280 -52.706 1.00 82.90 490 GLU A O 1
ATOM 3235 N N . CYS A 1 491 ? 30.063 -6.221 -52.486 1.00 102.38 491 CYS A N 1
ATOM 3236 C CA . CYS A 1 491 ? 28.748 -5.679 -52.802 1.00 102.53 491 CYS A CA 1
ATOM 3237 C C . CYS A 1 491 ? 28.561 -5.358 -54.283 1.00 103.53 491 CYS A C 1
ATOM 3238 O O . CYS A 1 491 ? 29.438 -4.756 -54.905 1.00 103.19 491 CYS A O 1
ATOM 3241 N N . PRO A 1 492 ? 27.377 -5.693 -54.824 1.00 107.06 492 PRO A N 1
ATOM 3242 C CA . PRO A 1 492 ? 26.974 -5.617 -56.238 1.00 108.75 492 PRO A CA 1
ATOM 3243 C C . PRO A 1 492 ? 27.080 -4.228 -56.872 1.00 108.65 492 PRO A C 1
ATOM 3244 O O . PRO A 1 492 ? 27.590 -3.297 -56.249 1.00 105.66 492 PRO A O 1
ATOM 3248 N N . LYS A 1 493 ? 26.605 -4.116 -58.112 1.00 116.80 493 LYS A N 1
ATOM 3249 C CA . LYS A 1 493 ? 26.831 -2.954 -58.974 1.00 119.97 493 LYS A CA 1
ATOM 3250 C C . LYS A 1 493 ? 26.618 -1.581 -58.367 1.00 118.12 493 LYS A C 1
ATOM 3251 O O . LYS A 1 493 ? 27.576 -0.864 -58.093 1.00 116.39 493 LYS A O 1
ATOM 3257 N N . GLY A 1 494 ? 25.360 -1.218 -58.157 1.00 191.88 494 GLY A N 1
ATOM 3258 C CA . GLY A 1 494 ? 25.027 0.138 -57.771 1.00 191.55 494 GLY A CA 1
ATOM 3259 C C . GLY A 1 494 ? 25.058 0.324 -56.275 1.00 185.88 494 GLY A C 1
ATOM 3260 O O . GLY A 1 494 ? 24.774 1.410 -55.766 1.00 185.29 494 GLY A O 1
ATOM 3261 N N . MET A 1 495 ? 25.400 -0.743 -55.562 1.00 109.05 495 MET A N 1
ATOM 3262 C CA . MET A 1 495 ? 25.383 -0.673 -54.110 1.00 104.22 495 MET A CA 1
ATOM 3263 C C . MET A 1 495 ? 26.767 -0.815 -53.491 1.00 101.69 495 MET A C 1
ATOM 3264 O O . MET A 1 495 ? 27.224 -1.926 -53.238 1.00 102.94 495 MET A O 1
ATOM 3269 N N . LYS A 1 496 ? 27.436 0.310 -53.246 1.00 125.00 496 LYS A N 1
ATOM 3270 C CA . LYS A 1 496 ? 28.573 0.362 -52.328 1.00 123.48 496 LYS A CA 1
ATOM 3271 C C . LYS A 1 496 ? 28.251 1.186 -51.090 1.00 120.19 496 LYS A C 1
ATOM 3272 O O . LYS A 1 496 ? 29.037 1.240 -50.148 1.00 118.83 496 LYS A O 1
ATOM 3278 N N . GLY A 1 497 ? 27.093 1.838 -51.103 1.00 145.06 497 GLY A N 1
ATOM 3279 C CA . GLY A 1 497 ? 26.680 2.685 -49.996 1.00 142.45 497 GLY A CA 1
ATOM 3280 C C . GLY A 1 497 ? 25.903 1.790 -49.074 1.00 141.10 497 GLY A C 1
ATOM 3281 O O . GLY A 1 497 ? 25.483 2.170 -47.982 1.00 138.61 497 GLY A O 1
ATOM 3282 N N . MET A 1 498 ? 25.699 0.582 -49.575 1.00 81.07 498 MET A N 1
ATOM 3283 C CA . MET A 1 498 ? 25.181 -0.529 -48.814 1.00 81.15 498 MET A CA 1
ATOM 3284 C C . MET A 1 498 ? 26.199 -0.930 -47.757 1.00 79.65 498 MET A C 1
ATOM 3285 O O . MET A 1 498 ? 25.839 -1.271 -46.623 1.00 77.64 498 MET A O 1
ATOM 3290 N N . SER A 1 499 ? 27.473 -0.881 -48.144 1.00 90.27 499 SER A N 1
ATOM 3291 C CA . SER A 1 499 ? 28.577 -1.274 -47.274 1.00 89.72 499 SER A CA 1
ATOM 3292 C C . SER A 1 499 ? 28.556 -0.515 -45.949 1.00 85.43 499 SER A C 1
ATOM 3293 O O . SER A 1 499 ? 28.512 -1.123 -44.881 1.00 83.61 499 SER A O 1
ATOM 3296 N N . THR A 1 500 ? 28.573 0.812 -46.033 1.00 100.10 500 THR A N 1
ATOM 3297 C CA . THR A 1 500 ? 28.602 1.670 -44.851 1.00 96.18 500 THR A CA 1
ATOM 3298 C C . THR A 1 500 ? 27.410 1.417 -43.925 1.00 93.59 500 THR A C 1
ATOM 3299 O O . THR A 1 500 ? 27.573 1.342 -42.699 1.00 90.64 500 THR A O 1
ATOM 3303 N N . GLY A 1 501 ? 26.222 1.281 -44.510 1.00 72.92 501 GLY A N 1
ATOM 3304 C CA . GLY A 1 501 ? 25.057 0.874 -43.753 1.00 71.82 501 GLY A CA 1
ATOM 3305 C C . GLY A 1 501 ? 25.360 -0.394 -42.977 1.00 71.58 501 GLY A C 1
ATOM 3306 O O . GLY A 1 501 ? 25.187 -0.434 -41.759 1.00 68.78 501 GLY A O 1
ATOM 3307 N N . LEU A 1 502 ? 25.862 -1.413 -43.680 1.00 62.21 502 LEU A N 1
ATOM 3308 C CA . LEU A 1 502 ? 26.167 -2.729 -43.081 1.00 60.55 502 LEU A CA 1
ATOM 3309 C C . LEU A 1 502 ? 27.136 -2.617 -41.904 1.00 57.00 502 LEU A C 1
ATOM 3310 O O . LEU A 1 502 ? 26.953 -3.264 -40.877 1.00 55.61 502 LEU A O 1
ATOM 3315 N N . LEU A 1 503 ? 28.162 -1.794 -42.069 1.00 63.18 503 LEU A N 1
ATOM 3316 C CA . LEU A 1 503 ? 29.142 -1.575 -41.031 1.00 59.70 503 LEU A CA 1
ATOM 3317 C C . LEU A 1 503 ? 28.509 -0.964 -39.782 1.00 55.31 503 LEU A C 1
ATOM 3318 O O . LEU A 1 503 ? 28.533 -1.595 -38.712 1.00 53.27 503 LEU A O 1
ATOM 3323 N N . LEU A 1 504 ? 27.926 0.239 -39.934 1.00 57.25 504 LEU A N 1
ATOM 3324 C CA . LEU A 1 504 ? 27.259 0.982 -38.838 1.00 53.86 504 LEU A CA 1
ATOM 3325 C C . LEU A 1 504 ? 26.317 0.083 -38.084 1.00 53.76 504 LEU A C 1
ATOM 3326 O O . LEU A 1 504 ? 26.309 0.047 -36.855 1.00 51.28 504 LEU A O 1
ATOM 3331 N N . SER A 1 505 ? 25.543 -0.652 -38.877 1.00 54.44 505 SER A N 1
ATOM 3332 C CA . SER A 1 505 ? 24.589 -1.647 -38.426 1.00 55.52 505 SER A CA 1
ATOM 3333 C C . SER A 1 505 ? 25.199 -2.579 -37.372 1.00 53.06 505 SER A C 1
ATOM 3334 O O . SER A 1 505 ? 24.674 -2.695 -36.260 1.00 52.87 505 SER A O 1
ATOM 3337 N N . THR A 1 506 ? 26.330 -3.198 -37.690 1.00 61.83 506 THR A N 1
ATOM 3338 C CA . THR A 1 506 ? 26.994 -4.046 -36.706 1.00 60.73 506 THR A CA 1
ATOM 3339 C C . THR A 1 506 ? 27.375 -3.291 -35.431 1.00 55.95 506 THR A C 1
ATOM 3340 O O . THR A 1 506 ? 27.443 -3.886 -34.356 1.00 55.20 506 THR A O 1
ATOM 3344 N N . LEU A 1 507 ? 27.644 -1.995 -35.542 1.00 50.94 507 LEU A N 1
ATOM 3345 C CA . LEU A 1 507 ? 28.062 -1.231 -34.364 1.00 46.84 507 LEU A CA 1
ATOM 3346 C C . LEU A 1 507 ? 26.877 -0.879 -33.500 1.00 47.39 507 LEU A C 1
ATOM 3347 O O . LEU A 1 507 ? 26.910 -1.062 -32.276 1.00 46.44 507 LEU A O 1
ATOM 3352 N N . ALA A 1 508 ? 25.833 -0.369 -34.143 1.00 48.66 508 ALA A N 1
ATOM 3353 C CA . ALA A 1 508 ? 24.618 -0.034 -33.425 1.00 50.60 508 ALA A CA 1
ATOM 3354 C C . ALA A 1 508 ? 24.182 -1.306 -32.720 1.00 50.90 508 ALA A C 1
ATOM 3355 O O . ALA A 1 508 ? 24.025 -1.333 -31.507 1.00 50.58 508 ALA A O 1
ATOM 3357 N N . LEU A 1 509 ? 24.065 -2.377 -33.487 1.00 51.72 509 LEU A N 1
ATOM 3358 C CA . LEU A 1 509 ? 23.667 -3.652 -32.931 1.00 52.53 509 LEU A CA 1
ATOM 3359 C C . LEU A 1 509 ? 24.620 -4.152 -31.806 1.00 49.98 509 LEU A C 1
ATOM 3360 O O . LEU A 1 509 ? 24.157 -4.697 -30.795 1.00 50.82 509 LEU A O 1
ATOM 3365 N N . GLY A 1 510 ? 25.931 -3.962 -31.962 1.00 54.41 510 GLY A N 1
ATOM 3366 C CA . GLY A 1 510 ? 26.879 -4.406 -30.950 1.00 52.47 510 GLY A CA 1
ATOM 3367 C C . GLY A 1 510 ? 26.644 -3.705 -29.620 1.00 49.99 510 GLY A C 1
ATOM 3368 O O . GLY A 1 510 ? 26.489 -4.329 -28.561 1.00 51.47 510 GLY A O 1
ATOM 3369 N N . PHE A 1 511 ? 26.616 -2.379 -29.688 1.00 63.65 511 PHE A N 1
ATOM 3370 C CA . PHE A 1 511 ? 26.220 -1.550 -28.558 1.00 63.47 511 PHE A CA 1
ATOM 3371 C C . PHE A 1 511 ? 24.862 -1.902 -27.981 1.00 66.77 511 PHE A C 1
ATOM 3372 O O . PHE A 1 511 ? 24.727 -2.053 -26.784 1.00 67.22 511 PHE A O 1
ATOM 3380 N N . PHE A 1 512 ? 23.851 -1.986 -28.838 1.00 50.18 512 PHE A N 1
ATOM 3381 C CA . PHE A 1 512 ? 22.520 -2.364 -28.401 1.00 53.55 512 PHE A CA 1
ATOM 3382 C C . PHE A 1 512 ? 22.574 -3.767 -27.834 1.00 53.78 512 PHE A C 1
ATOM 3383 O O . PHE A 1 512 ? 21.779 -4.106 -26.966 1.00 56.18 512 PHE A O 1
ATOM 3391 N N . PHE A 1 513 ? 23.505 -4.596 -28.296 1.00 62.14 513 PHE A N 1
ATOM 3392 C CA . PHE A 1 513 ? 23.568 -5.925 -27.713 1.00 66.28 513 PHE A CA 1
ATOM 3393 C C . PHE A 1 513 ? 24.049 -5.907 -26.261 1.00 65.20 513 PHE A C 1
ATOM 3394 O O . PHE A 1 513 ? 23.551 -6.674 -25.438 1.00 69.38 513 PHE A O 1
ATOM 3402 N N . SER A 1 514 ? 25.013 -5.038 -25.953 1.00 53.86 514 SER A N 1
ATOM 3403 C CA . SER A 1 514 ? 25.662 -5.006 -24.632 1.00 52.94 514 SER A CA 1
ATOM 3404 C C . SER A 1 514 ? 24.738 -4.612 -23.499 1.00 54.88 514 SER A C 1
ATOM 3405 O O . SER A 1 514 ? 24.857 -5.152 -22.404 1.00 57.49 514 SER A O 1
ATOM 3408 N N . SER A 1 515 ? 23.834 -3.668 -23.732 1.00 72.59 515 SER A N 1
ATOM 3409 C CA . SER A 1 515 ? 22.863 -3.321 -22.697 1.00 75.21 515 SER A CA 1
ATOM 3410 C C . SER A 1 515 ? 21.921 -4.491 -22.440 1.00 81.30 515 SER A C 1
ATOM 3411 O O . SER A 1 515 ? 21.403 -4.652 -21.336 1.00 84.80 515 SER A O 1
ATOM 3414 N N . VAL A 1 516 ? 21.706 -5.306 -23.470 1.00 58.31 516 VAL A N 1
ATOM 3415 C CA . VAL A 1 516 ? 20.926 -6.530 -23.318 1.00 64.23 516 VAL A CA 1
ATOM 3416 C C . VAL A 1 516 ? 21.694 -7.525 -22.436 1.00 67.12 516 VAL A C 1
ATOM 3417 O O . VAL A 1 516 ? 21.110 -8.159 -21.555 1.00 71.86 516 VAL A O 1
ATOM 3421 N N . LEU A 1 517 ? 23.003 -7.631 -22.646 1.00 65.71 517 LEU A N 1
ATOM 3422 C CA . LEU A 1 517 ? 23.836 -8.476 -21.798 1.00 68.56 517 LEU A CA 1
ATOM 3423 C C . LEU A 1 517 ? 23.792 -8.080 -20.323 1.00 69.81 517 LEU A C 1
ATOM 3424 O O . LEU A 1 517 ? 23.391 -8.891 -19.471 1.00 75.40 517 LEU A O 1
ATOM 3429 N N . VAL A 1 518 ? 24.199 -6.837 -20.034 1.00 55.36 518 VAL A N 1
ATOM 3430 C CA . VAL A 1 518 ? 24.180 -6.279 -18.682 1.00 56.23 518 VAL A CA 1
ATOM 3431 C C . VAL A 1 518 ? 22.833 -6.433 -17.991 1.00 60.79 518 VAL A C 1
ATOM 3432 O O . VAL A 1 518 ? 22.794 -6.832 -16.837 1.00 62.74 518 VAL A O 1
ATOM 3436 N N . THR A 1 519 ? 21.736 -6.161 -18.697 1.00 62.95 519 THR A N 1
ATOM 3437 C CA . THR A 1 519 ? 20.391 -6.333 -18.139 1.00 68.05 519 THR A CA 1
ATOM 3438 C C . THR A 1 519 ? 20.077 -7.777 -17.775 1.00 71.00 519 THR A C 1
ATOM 3439 O O . THR A 1 519 ? 19.387 -8.023 -16.777 1.00 75.04 519 THR A O 1
ATOM 3443 N N . ILE A 1 520 ? 20.583 -8.734 -18.549 1.00 70.23 520 ILE A N 1
ATOM 3444 C CA . ILE A 1 520 ? 20.312 -10.137 -18.226 1.00 75.68 520 ILE A CA 1
ATOM 3445 C C . ILE A 1 520 ? 20.972 -10.554 -16.928 1.00 77.82 520 ILE A C 1
ATOM 3446 O O . ILE A 1 520 ? 20.328 -11.148 -16.058 1.00 81.31 520 ILE A O 1
ATOM 3451 N N . VAL A 1 521 ? 22.253 -10.239 -16.788 1.00 68.68 521 VAL A N 1
ATOM 3452 C CA . VAL A 1 521 ? 22.942 -10.642 -15.585 1.00 69.08 521 VAL A CA 1
ATOM 3453 C C . VAL A 1 521 ? 22.407 -9.871 -14.372 1.00 71.37 521 VAL A C 1
ATOM 3454 O O . VAL A 1 521 ? 22.376 -10.416 -13.265 1.00 74.23 521 VAL A O 1
ATOM 3458 N N . GLU A 1 522 ? 21.933 -8.641 -14.578 1.00 121.28 522 GLU A N 1
ATOM 3459 C CA . GLU A 1 522 ? 21.404 -7.837 -13.479 1.00 121.39 522 GLU A CA 1
ATOM 3460 C C . GLU A 1 522 ? 20.188 -8.520 -12.871 1.00 125.55 522 GLU A C 1
ATOM 3461 O O . GLU A 1 522 ? 20.015 -8.517 -11.656 1.00 127.35 522 GLU A O 1
ATOM 3467 N N . LYS A 1 523 ? 19.354 -9.107 -13.723 1.00 123.83 523 LYS A N 1
ATOM 3468 C CA . LYS A 1 523 ? 18.131 -9.764 -13.278 1.00 127.90 523 LYS A CA 1
ATOM 3469 C C . LYS A 1 523 ? 18.368 -11.170 -12.742 1.00 131.51 523 LYS A C 1
ATOM 3470 O O . LYS A 1 523 ? 17.602 -11.657 -11.908 1.00 134.87 523 LYS A O 1
ATOM 3476 N N . PHE A 1 524 ? 19.408 -11.832 -13.242 1.00 91.44 524 PHE A N 1
ATOM 3477 C CA . PHE A 1 524 ? 19.678 -13.223 -12.864 1.00 94.51 524 PHE A CA 1
ATOM 3478 C C . PHE A 1 524 ? 20.729 -13.459 -11.770 1.00 93.87 524 PHE A C 1
ATOM 3479 O O . PHE A 1 524 ? 21.082 -14.595 -11.482 1.00 95.22 524 PHE A O 1
ATOM 3487 N N . THR A 1 525 ? 21.240 -12.386 -11.187 1.00 85.32 525 THR A N 1
ATOM 3488 C CA . THR A 1 525 ? 22.270 -12.448 -10.152 1.00 84.39 525 THR A CA 1
ATOM 3489 C C . THR A 1 525 ? 21.900 -11.585 -8.936 1.00 86.69 525 THR A C 1
ATOM 3490 O O . THR A 1 525 ? 21.883 -12.040 -7.792 1.00 90.35 525 THR A O 1
ATOM 3494 N N . GLY A 1 526 ? 21.711 -10.296 -9.201 1.00 165.91 526 GLY A N 1
ATOM 3495 C CA . GLY A 1 526 ? 21.223 -9.367 -8.203 1.00 166.14 526 GLY A CA 1
ATOM 3496 C C . GLY A 1 526 ? 19.878 -9.806 -7.661 1.00 170.15 526 GLY A C 1
ATOM 3497 O O . GLY A 1 526 ? 19.147 -10.562 -8.309 1.00 172.19 526 GLY A O 1
ATOM 3498 N N . LYS A 1 527 ? 19.524 -9.296 -6.486 1.00 189.08 527 LYS A N 1
ATOM 3499 C CA . LYS A 1 527 ? 20.241 -8.187 -5.855 1.00 186.75 527 LYS A CA 1
ATOM 3500 C C . LYS A 1 527 ? 21.392 -8.581 -4.894 1.00 185.99 527 LYS A C 1
ATOM 3501 O O . LYS A 1 527 ? 21.935 -7.714 -4.210 1.00 184.23 527 LYS A O 1
ATOM 3507 N N . ALA A 1 528 ? 21.762 -9.864 -4.838 1.00 94.74 528 ALA A N 1
ATOM 3508 C CA . ALA A 1 528 ? 22.615 -10.387 -3.745 1.00 95.91 528 ALA A CA 1
ATOM 3509 C C . ALA A 1 528 ? 24.152 -10.307 -3.895 1.00 90.64 528 ALA A C 1
ATOM 3510 O O . ALA A 1 528 ? 24.803 -9.630 -3.109 1.00 89.91 528 ALA A O 1
ATOM 3512 N N . HIS A 1 529 ? 24.736 -11.035 -4.850 1.00 175.72 529 HIS A N 1
ATOM 3513 C CA . HIS A 1 529 ? 26.190 -10.979 -5.107 1.00 172.08 529 HIS A CA 1
ATOM 3514 C C . HIS A 1 529 ? 26.497 -10.726 -6.585 1.00 169.64 529 HIS A C 1
ATOM 3515 O O . HIS A 1 529 ? 27.146 -11.550 -7.224 1.00 168.76 529 HIS A O 1
ATOM 3522 N N . PRO A 1 530 ? 26.067 -9.576 -7.123 1.00 75.81 530 PRO A N 1
ATOM 3523 C CA . PRO A 1 530 ? 25.900 -9.375 -8.565 1.00 72.54 530 PRO A CA 1
ATOM 3524 C C . PRO A 1 530 ? 27.198 -9.180 -9.377 1.00 67.48 530 PRO A C 1
ATOM 3525 O O . PRO A 1 530 ? 28.169 -8.574 -8.902 1.00 65.59 530 PRO A O 1
ATOM 3529 N N . TRP A 1 531 ? 27.207 -9.682 -10.610 1.00 66.80 531 TRP A N 1
ATOM 3530 C CA . TRP A 1 531 ? 28.394 -9.568 -11.460 1.00 62.74 531 TRP A CA 1
ATOM 3531 C C . TRP A 1 531 ? 28.797 -8.094 -11.739 1.00 59.17 531 TRP A C 1
ATOM 3532 O O . TRP A 1 531 ? 29.957 -7.695 -11.544 1.00 56.06 531 TRP A O 1
ATOM 3543 N N . ILE A 1 532 ? 27.831 -7.298 -12.197 1.00 69.60 532 ILE A N 1
ATOM 3544 C CA . ILE A 1 532 ? 28.009 -5.855 -12.312 1.00 67.06 532 ILE A CA 1
ATOM 3545 C C . ILE A 1 532 ? 27.298 -5.172 -11.153 1.00 68.52 532 ILE A C 1
ATOM 3546 O O . ILE A 1 532 ? 26.065 -5.206 -11.055 1.00 70.84 532 ILE A O 1
ATOM 3551 N N . ALA A 1 533 ? 28.089 -4.567 -10.270 1.00 74.56 533 ALA A N 1
ATOM 3552 C CA . ALA A 1 533 ? 27.569 -4.054 -9.007 1.00 76.26 533 ALA A CA 1
ATOM 3553 C C . ALA A 1 533 ? 27.931 -2.601 -8.811 1.00 74.45 533 ALA A C 1
ATOM 3554 O O . ALA A 1 533 ? 28.838 -2.102 -9.460 1.00 71.82 533 ALA A O 1
ATOM 3556 N N . ASP A 1 534 ? 27.230 -1.931 -7.902 1.00 66.12 534 ASP A N 1
ATOM 3557 C CA . ASP A 1 534 ? 27.503 -0.531 -7.609 1.00 64.98 534 ASP A CA 1
ATOM 3558 C C . ASP A 1 534 ? 28.868 -0.298 -6.943 1.00 63.10 534 ASP A C 1
ATOM 3559 O O . ASP A 1 534 ? 29.732 0.416 -7.484 1.00 60.12 534 ASP A O 1
ATOM 3564 N N . ASP A 1 535 ? 29.105 -0.930 -5.802 1.00 72.00 535 ASP A N 1
ATOM 3565 C CA . ASP A 1 535 ? 30.477 -1.013 -5.335 1.00 69.69 535 ASP A CA 1
ATOM 3566 C C . ASP A 1 535 ? 31.150 -2.135 -6.142 1.00 67.55 535 ASP A C 1
ATOM 3567 O O . ASP A 1 535 ? 30.714 -3.286 -6.075 1.00 69.56 535 ASP A O 1
ATOM 3572 N N . LEU A 1 536 ? 32.182 -1.815 -6.926 1.00 72.67 536 LEU A N 1
ATOM 3573 C CA . LEU A 1 536 ? 32.837 -2.849 -7.747 1.00 70.31 536 LEU A CA 1
ATOM 3574 C C . LEU A 1 536 ? 33.685 -3.837 -6.916 1.00 70.53 536 LEU A C 1
ATOM 3575 O O . LEU A 1 536 ? 34.028 -4.938 -7.385 1.00 69.83 536 LEU A O 1
ATOM 3580 N N . ASN A 1 537 ? 34.037 -3.446 -5.693 1.00 60.78 537 ASN A N 1
ATOM 3581 C CA . ASN A 1 537 ? 34.725 -4.358 -4.814 1.00 61.90 537 ASN A CA 1
ATOM 3582 C C . ASN A 1 537 ? 33.716 -5.301 -4.194 1.00 66.00 537 ASN A C 1
ATOM 3583 O O . ASN A 1 537 ? 34.074 -6.292 -3.568 1.00 67.41 537 ASN A O 1
ATOM 3588 N N . LYS A 1 538 ? 32.441 -4.963 -4.329 1.00 64.81 538 LYS A N 1
ATOM 3589 C CA . LYS A 1 538 ? 31.366 -5.791 -3.790 1.00 68.57 538 LYS A CA 1
ATOM 3590 C C . LYS A 1 538 ? 30.675 -6.681 -4.844 1.00 68.00 538 LYS A C 1
ATOM 3591 O O . LYS A 1 538 ? 29.624 -7.234 -4.587 1.00 71.16 538 LYS A O 1
ATOM 3597 N N . GLY A 1 539 ? 31.226 -6.804 -6.040 1.00 73.58 539 GLY A N 1
ATOM 3598 C CA . GLY A 1 539 ? 30.661 -7.766 -6.971 1.00 75.06 539 GLY A CA 1
ATOM 3599 C C . GLY A 1 539 ? 31.698 -8.476 -7.831 1.00 71.90 539 GLY A C 1
ATOM 3600 O O . GLY A 1 539 ? 32.844 -8.012 -7.915 1.00 67.87 539 GLY A O 1
ATOM 3601 N N . ARG A 1 540 ? 31.311 -9.587 -8.478 1.00 84.46 540 ARG A N 1
ATOM 3602 C CA . ARG A 1 540 ? 32.253 -10.301 -9.347 1.00 81.80 540 ARG A CA 1
ATOM 3603 C C . ARG A 1 540 ? 32.116 -9.740 -10.779 1.00 79.18 540 ARG A C 1
ATOM 3604 O O . ARG A 1 540 ? 31.314 -10.213 -11.572 1.00 81.06 540 ARG A O 1
ATOM 3612 N N . LEU A 1 541 ? 33.003 -8.826 -11.148 1.00 54.53 541 LEU A N 1
ATOM 3613 C CA . LEU A 1 541 ? 32.967 -8.212 -12.473 1.00 51.45 541 LEU A CA 1
ATOM 3614 C C . LEU A 1 541 ? 33.748 -9.104 -13.408 1.00 50.70 541 LEU A C 1
ATOM 3615 O O . LEU A 1 541 ? 33.614 -9.012 -14.626 1.00 48.95 541 LEU A O 1
ATOM 3620 N N . TYR A 1 542 ? 34.559 -9.986 -12.827 1.00 63.04 542 TYR A N 1
ATOM 3621 C CA . TYR A 1 542 ? 35.486 -10.777 -13.610 1.00 60.90 542 TYR A CA 1
ATOM 3622 C C . TYR A 1 542 ? 34.770 -11.832 -14.393 1.00 63.95 542 TYR A C 1
ATOM 3623 O O . TYR A 1 542 ? 35.295 -12.277 -15.414 1.00 62.08 542 TYR A O 1
ATOM 3632 N N . ASN A 1 543 ? 33.593 -12.272 -13.946 1.00 55.65 543 ASN A N 1
ATOM 3633 C CA . ASN A 1 543 ? 32.929 -13.249 -14.808 1.00 56.96 543 ASN A CA 1
ATOM 3634 C C . ASN A 1 543 ? 31.703 -12.675 -15.528 1.00 55.92 543 ASN A C 1
ATOM 3635 O O . ASN A 1 543 ? 30.929 -13.397 -16.141 1.00 57.48 543 ASN A O 1
ATOM 3640 N N . PHE A 1 544 ? 31.562 -11.362 -15.523 1.00 68.02 544 PHE A N 1
ATOM 3641 C CA . PHE A 1 544 ? 30.824 -10.781 -16.627 1.00 67.98 544 PHE A CA 1
ATOM 3642 C C . PHE A 1 544 ? 31.788 -10.639 -17.793 1.00 62.17 544 PHE A C 1
ATOM 3643 O O . PHE A 1 544 ? 31.409 -10.830 -18.947 1.00 62.34 544 PHE A O 1
ATOM 3651 N N . TYR A 1 545 ? 33.038 -10.305 -17.510 1.00 68.57 545 TYR A N 1
ATOM 3652 C CA . TYR A 1 545 ? 34.020 -10.309 -18.578 1.00 63.86 545 TYR A CA 1
ATOM 3653 C C . TYR A 1 545 ? 34.185 -11.712 -19.154 1.00 66.61 545 TYR A C 1
ATOM 3654 O O . TYR A 1 545 ? 34.142 -11.882 -20.377 1.00 65.84 545 TYR A O 1
ATOM 3663 N N . TRP A 1 546 ? 34.358 -12.704 -18.277 1.00 66.23 546 TRP A N 1
ATOM 3664 C CA . TRP A 1 546 ? 34.482 -14.091 -18.703 1.00 69.31 546 TRP A CA 1
ATOM 3665 C C . TRP A 1 546 ? 33.370 -14.459 -19.666 1.00 72.91 546 TRP A C 1
ATOM 3666 O O . TRP A 1 546 ? 33.628 -15.002 -20.746 1.00 72.81 546 TRP A O 1
ATOM 3677 N N . LEU A 1 547 ? 32.136 -14.150 -19.258 1.00 54.52 547 LEU A N 1
ATOM 3678 C CA . LEU A 1 547 ? 30.957 -14.329 -20.103 1.00 55.30 547 LEU A CA 1
ATOM 3679 C C . LEU A 1 547 ? 31.184 -13.758 -21.490 1.00 52.80 547 LEU A C 1
ATOM 3680 O O . LEU A 1 547 ? 31.185 -14.508 -22.455 1.00 53.85 547 LEU A O 1
ATOM 3685 N N . VAL A 1 548 ? 31.373 -12.443 -21.599 1.00 58.12 548 VAL A N 1
ATOM 3686 C CA . VAL A 1 548 ? 31.560 -11.844 -22.919 1.00 54.22 548 VAL A CA 1
ATOM 3687 C C . VAL A 1 548 ? 32.736 -12.498 -23.641 1.00 52.54 548 VAL A C 1
ATOM 3688 O O . VAL A 1 548 ? 32.641 -12.759 -24.839 1.00 53.37 548 VAL A O 1
ATOM 3692 N N . ALA A 1 549 ? 33.817 -12.791 -22.918 1.00 48.26 549 ALA A N 1
ATOM 3693 C CA . ALA A 1 549 ? 34.931 -13.531 -23.501 1.00 49.25 549 ALA A CA 1
ATOM 3694 C C . ALA A 1 549 ? 34.472 -14.852 -24.121 1.00 52.06 549 ALA A C 1
ATOM 3695 O O . ALA A 1 549 ? 34.716 -15.120 -25.294 1.00 52.40 549 ALA A O 1
ATOM 3697 N N . VAL A 1 550 ? 33.791 -15.674 -23.343 1.00 54.45 550 VAL A N 1
ATOM 3698 C CA . VAL A 1 550 ? 33.374 -16.966 -23.842 1.00 57.68 550 VAL A CA 1
ATOM 3699 C C . VAL A 1 550 ? 32.305 -16.815 -24.917 1.00 57.50 550 VAL A C 1
ATOM 3700 O O . VAL A 1 550 ? 32.248 -17.590 -25.866 1.00 59.35 550 VAL A O 1
ATOM 3704 N N . LEU A 1 551 ? 31.483 -15.785 -24.801 1.00 55.56 551 LEU A N 1
ATOM 3705 C CA . LEU A 1 551 ? 30.491 -15.487 -25.845 1.00 55.48 551 LEU A CA 1
ATOM 3706 C C . LEU A 1 551 ? 31.124 -15.124 -27.192 1.00 53.96 551 LEU A C 1
ATOM 3707 O O . LEU A 1 551 ? 30.755 -15.680 -28.216 1.00 55.58 551 LEU A O 1
ATOM 3712 N N . VAL A 1 552 ? 32.071 -14.188 -27.178 1.00 53.56 552 VAL A N 1
ATOM 3713 C CA . VAL A 1 552 ? 32.781 -13.792 -28.392 1.00 51.06 552 VAL A CA 1
ATOM 3714 C C . VAL A 1 552 ? 33.622 -14.953 -28.909 1.00 52.84 552 VAL A C 1
ATOM 3715 O O . VAL A 1 552 ? 33.821 -15.081 -30.112 1.00 53.49 552 VAL A O 1
ATOM 3719 N N . ALA A 1 553 ? 34.085 -15.817 -28.009 1.00 57.67 553 ALA A N 1
ATOM 3720 C CA . ALA A 1 553 ? 34.820 -17.010 -28.432 1.00 60.64 553 ALA A CA 1
ATOM 3721 C C . ALA A 1 553 ? 33.949 -17.893 -29.305 1.00 63.24 553 ALA A C 1
ATOM 3722 O O . ALA A 1 553 ? 34.354 -18.248 -30.417 1.00 64.56 553 ALA A O 1
ATOM 3724 N N . LEU A 1 554 ? 32.757 -18.237 -28.812 1.00 60.89 554 LEU A N 1
ATOM 3725 C CA . LEU A 1 554 ? 31.841 -19.059 -29.595 1.00 63.77 554 LEU A CA 1
ATOM 3726 C C . LEU A 1 554 ? 31.516 -18.344 -30.905 1.00 62.39 554 LEU A C 1
ATOM 3727 O O . LEU A 1 554 ? 31.481 -18.971 -31.947 1.00 64.61 554 LEU A O 1
ATOM 3732 N N . ASN A 1 555 ? 31.314 -17.028 -30.854 1.00 64.39 555 ASN A N 1
ATOM 3733 C CA . ASN A 1 555 ? 30.912 -16.263 -32.039 1.00 63.99 555 ASN A CA 1
ATOM 3734 C C . ASN A 1 555 ? 31.950 -16.421 -33.131 1.00 62.23 555 ASN A C 1
ATOM 3735 O O . ASN A 1 555 ? 31.613 -16.699 -34.280 1.00 65.38 555 ASN A O 1
ATOM 3740 N N . PHE A 1 556 ? 33.210 -16.259 -32.752 1.00 62.09 556 PHE A N 1
ATOM 3741 C CA . PHE A 1 556 ? 34.359 -16.480 -33.631 1.00 60.90 556 PHE A CA 1
ATOM 3742 C C . PHE A 1 556 ? 34.330 -17.826 -34.373 1.00 65.56 556 PHE A C 1
ATOM 3743 O O . PHE A 1 556 ? 34.456 -17.877 -35.599 1.00 66.94 556 PHE A O 1
ATOM 3751 N N . LEU A 1 557 ? 34.183 -18.915 -33.630 1.00 64.84 557 LEU A N 1
ATOM 3752 C CA . LEU A 1 557 ? 34.118 -20.237 -34.247 1.00 69.15 557 LEU A CA 1
ATOM 3753 C C . LEU A 1 557 ? 33.018 -20.276 -35.289 1.00 70.22 557 LEU A C 1
ATOM 3754 O O . LEU A 1 557 ? 33.169 -20.874 -36.348 1.00 73.05 557 LEU A O 1
ATOM 3759 N N . ILE A 1 558 ? 31.905 -19.629 -34.977 1.00 68.35 558 ILE A N 1
ATOM 3760 C CA . ILE A 1 558 ? 30.763 -19.620 -35.863 1.00 69.67 558 ILE A CA 1
ATOM 3761 C C . ILE A 1 558 ? 31.149 -18.867 -37.133 1.00 68.68 558 ILE A C 1
ATOM 3762 O O . ILE A 1 558 ? 30.636 -19.135 -38.219 1.00 70.93 558 ILE A O 1
ATOM 3767 N N . PHE A 1 559 ? 32.100 -17.953 -37.007 1.00 71.73 559 PHE A N 1
ATOM 3768 C CA . PHE A 1 559 ? 32.520 -17.125 -38.133 1.00 70.09 559 PHE A CA 1
ATOM 3769 C C . PHE A 1 559 ? 33.381 -17.913 -39.112 1.00 71.45 559 PHE A C 1
ATOM 3770 O O . PHE A 1 559 ? 33.246 -17.764 -40.327 1.00 73.61 559 PHE A O 1
ATOM 3778 N N . LEU A 1 560 ? 34.263 -18.748 -38.575 1.00 69.67 560 LEU A N 1
ATOM 3779 C CA . LEU A 1 560 ? 35.091 -19.618 -39.404 1.00 73.49 560 LEU A CA 1
ATOM 3780 C C . LEU A 1 560 ? 34.239 -20.586 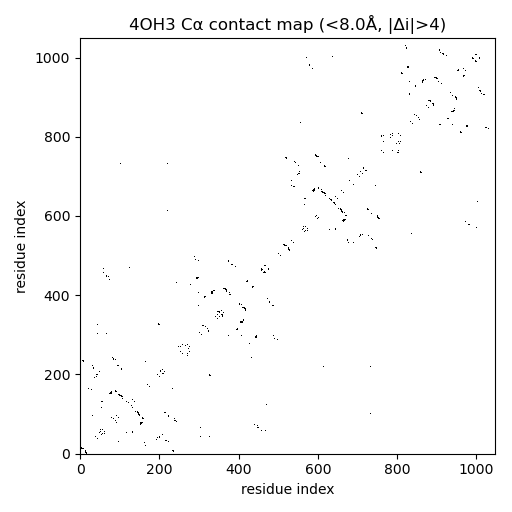-40.233 1.00 77.28 560 LEU A C 1
ATOM 3781 O O . LEU A 1 560 ? 34.552 -20.857 -41.390 1.00 80.03 560 LEU A O 1
ATOM 3786 N N . VAL A 1 561 ? 33.175 -21.111 -39.634 1.00 77.83 561 VAL A N 1
ATOM 3787 C CA . VAL A 1 561 ? 32.240 -21.948 -40.361 1.00 81.52 561 VAL A CA 1
ATOM 3788 C C . VAL A 1 561 ? 31.542 -21.112 -41.428 1.00 80.72 561 VAL A C 1
ATOM 3789 O O . VAL A 1 561 ? 31.433 -21.523 -42.577 1.00 83.89 561 VAL A O 1
ATOM 3793 N N . PHE A 1 562 ? 31.081 -19.927 -41.049 1.00 78.48 562 PHE A N 1
ATOM 3794 C CA . PHE A 1 562 ? 30.353 -19.070 -41.976 1.00 79.85 562 PHE A CA 1
ATOM 3795 C C . PHE A 1 562 ? 31.199 -18.612 -43.145 1.00 78.41 562 PHE A C 1
ATOM 3796 O O . PHE A 1 562 ? 30.699 -18.443 -44.267 1.00 80.66 562 PHE A O 1
ATOM 3804 N N . SER A 1 563 ? 32.475 -18.380 -42.855 1.00 81.43 563 SER A N 1
ATOM 3805 C CA . SER A 1 563 ? 33.408 -17.880 -43.847 1.00 79.77 563 SER A CA 1
ATOM 3806 C C . SER A 1 563 ? 34.048 -19.040 -44.617 1.00 82.91 563 SER A C 1
ATOM 3807 O O . SER A 1 563 ? 34.704 -18.835 -45.633 1.00 84.77 563 SER A O 1
ATOM 3810 N N . LYS A 1 564 ? 33.857 -20.260 -44.138 1.00 96.00 564 LYS A N 1
ATOM 3811 C CA . LYS A 1 564 ? 34.247 -21.405 -44.940 1.00 98.35 564 LYS A CA 1
ATOM 3812 C C . LYS A 1 564 ? 33.141 -21.602 -45.962 1.00 102.23 564 LYS A C 1
ATOM 3813 O O . LYS A 1 564 ? 33.420 -21.818 -47.135 1.00 103.44 564 LYS A O 1
ATOM 3819 N N . TRP A 1 565 ? 31.890 -21.487 -45.517 1.00 89.27 565 TRP A N 1
ATOM 3820 C CA . TRP A 1 565 ? 30.729 -21.608 -46.402 1.00 91.70 565 TRP A CA 1
ATOM 3821 C C . TRP A 1 565 ? 30.625 -20.486 -47.401 1.00 90.67 565 TRP A C 1
ATOM 3822 O O . TRP A 1 565 ? 30.249 -20.696 -48.554 1.00 94.07 565 TRP A O 1
ATOM 3833 N N . TYR A 1 566 ? 30.904 -19.277 -46.931 1.00 87.30 566 TYR A N 1
ATOM 3834 C CA . TYR A 1 566 ? 30.708 -18.114 -47.767 1.00 86.81 566 TYR A CA 1
ATOM 3835 C C . TYR A 1 566 ? 31.590 -18.196 -49.010 1.00 88.32 566 TYR A C 1
ATOM 3836 O O . TYR A 1 566 ? 31.095 -18.056 -50.122 1.00 90.89 566 TYR A O 1
ATOM 3845 N N . VAL A 1 567 ? 32.887 -18.428 -48.837 1.00 91.53 567 VAL A N 1
ATOM 3846 C CA . VAL A 1 567 ? 33.761 -18.535 -49.998 1.00 92.06 567 VAL A CA 1
ATOM 3847 C C . VAL A 1 567 ? 33.440 -19.811 -50.801 1.00 97.45 567 VAL A C 1
ATOM 3848 O O . VAL A 1 567 ? 33.716 -19.887 -52.006 1.00 101.18 567 VAL A O 1
ATOM 3852 N N . TYR A 1 568 ? 32.841 -20.798 -50.132 1.00 194.69 568 TYR A N 1
ATOM 3853 C CA . TYR A 1 568 ? 32.410 -22.044 -50.776 1.00 197.89 568 TYR A CA 1
ATOM 3854 C C . TYR A 1 568 ? 31.070 -21.910 -51.510 1.00 200.63 568 TYR A C 1
ATOM 3855 O O . TYR A 1 568 ? 30.913 -22.436 -52.613 1.00 202.59 568 TYR A O 1
ATOM 3864 N N . LYS A 1 569 ? 30.103 -21.225 -50.899 1.00 160.83 569 LYS A N 1
ATOM 3865 C CA . LYS A 1 569 ? 28.792 -21.049 -51.526 1.00 163.40 569 LYS A CA 1
ATOM 3866 C C . LYS A 1 569 ? 28.749 -19.829 -52.451 1.00 162.31 569 LYS A C 1
ATOM 3867 O O . LYS A 1 569 ? 27.828 -19.705 -53.260 1.00 164.43 569 LYS A O 1
ATOM 3873 N N . GLU A 1 570 ? 29.719 -18.922 -52.323 1.00 130.59 570 GLU A N 1
ATOM 3874 C CA . GLU A 1 570 ? 29.860 -17.820 -53.285 1.00 129.36 570 GLU A CA 1
ATOM 3875 C C . GLU A 1 570 ? 30.946 -18.037 -54.343 1.00 129.25 570 GLU A C 1
ATOM 3876 O O . GLU A 1 570 ? 31.207 -17.123 -55.118 1.00 128.97 570 GLU A O 1
ATOM 3882 N N . LYS A 1 571 ? 31.627 -19.186 -54.366 1.00 131.87 571 LYS A N 1
ATOM 3883 C CA . LYS A 1 571 ? 32.444 -19.505 -55.555 1.00 133.22 571 LYS A CA 1
ATOM 3884 C C . LYS A 1 571 ? 31.796 -20.492 -56.575 1.00 139.08 571 LYS A C 1
ATOM 3885 O O . LYS A 1 571 ? 32.327 -20.699 -57.673 1.00 143.77 571 LYS A O 1
ATOM 3891 N N . ARG A 1 572 ? 30.652 -21.082 -56.221 1.00 192.85 572 ARG A N 1
ATOM 3892 C CA . ARG A 1 572 ? 29.816 -21.809 -57.182 1.00 198.61 572 ARG A CA 1
ATOM 3893 C C . ARG A 1 572 ? 28.890 -20.816 -57.883 1.00 198.52 572 ARG A C 1
ATOM 3894 O O . ARG A 1 572 ? 28.368 -21.082 -58.963 1.00 203.56 572 ARG A O 1
ATOM 3902 N N . LEU A 1 573 ? 28.708 -19.663 -57.241 1.00 158.39 573 LEU A N 1
ATOM 3903 C CA . LEU A 1 573 ? 27.856 -18.579 -57.726 1.00 157.79 573 LEU A CA 1
ATOM 3904 C C . LEU A 1 573 ? 28.681 -17.678 -58.625 1.00 158.38 573 LEU A C 1
ATOM 3905 O O . LEU A 1 573 ? 28.234 -16.609 -59.034 1.00 157.49 573 LEU A O 1
ATOM 3910 N N . ALA A 1 574 ? 29.909 -18.112 -58.891 1.00 155.43 574 ALA A N 1
ATOM 3911 C CA . ALA A 1 574 ? 30.863 -17.350 -59.684 1.00 156.64 574 ALA A CA 1
ATOM 3912 C C . ALA A 1 574 ? 30.748 -17.609 -61.194 1.00 163.57 574 ALA A C 1
ATOM 3913 O O . ALA A 1 574 ? 30.387 -16.725 -61.976 1.00 165.16 574 ALA A O 1
ATOM 3915 N N . GLU A 1 575 ? 31.054 -18.830 -61.601 1.00 135.82 575 GLU A N 1
ATOM 3916 C CA . GLU A 1 575 ? 31.204 -19.129 -63.013 1.00 142.86 575 GLU A CA 1
ATOM 3917 C C . GLU A 1 575 ? 29.869 -19.317 -63.731 1.00 146.47 575 GLU A C 1
ATOM 3918 O O . GLU A 1 575 ? 29.071 -20.177 -63.353 1.00 147.22 575 GLU A O 1
ATOM 3924 N N . VAL A 1 576 ? 29.629 -18.494 -64.755 1.00 148.86 576 VAL A N 1
ATOM 3925 C CA . VAL A 1 576 ? 28.528 -18.710 -65.696 1.00 153.58 576 VAL A CA 1
ATOM 3926 C C . VAL A 1 576 ? 28.976 -18.394 -67.126 1.00 159.17 576 VAL A C 1
ATOM 3927 O O . VAL A 1 576 ? 29.304 -19.292 -67.906 1.00 164.78 576 VAL A O 1
ATOM 3931 N N . ASP B 1 9 ? -3.899 24.299 -60.639 1.00 139.33 9 ASP B N 1
ATOM 3932 C CA . ASP B 1 9 ? -4.789 24.549 -59.510 1.00 139.96 9 ASP B CA 1
ATOM 3933 C C . ASP B 1 9 ? -4.019 24.475 -58.191 1.00 134.88 9 ASP B C 1
ATOM 3934 O O . ASP B 1 9 ? -3.700 25.498 -57.576 1.00 130.65 9 ASP B O 1
ATOM 3939 N N . ASP B 1 10 ? -3.723 23.251 -57.765 1.00 197.27 10 ASP B N 1
ATOM 3940 C CA . ASP B 1 10 ? -3.016 23.014 -56.513 1.00 192.79 10 ASP B CA 1
ATOM 3941 C C . ASP B 1 10 ? -1.533 23.372 -56.628 1.00 186.80 10 ASP B C 1
ATOM 3942 O O . ASP B 1 10 ? -0.905 23.750 -55.638 1.00 181.27 10 ASP B O 1
ATOM 3947 N N . ILE B 1 11 ? -0.981 23.242 -57.834 1.00 114.43 11 ILE B N 1
ATOM 3948 C CA . ILE B 1 11 ? 0.432 23.553 -58.092 1.00 111.70 11 ILE B CA 1
ATOM 3949 C C . ILE B 1 11 ? 0.593 25.012 -58.539 1.00 111.17 11 ILE B C 1
ATOM 3950 O O . ILE B 1 11 ? -0.247 25.527 -59.279 1.00 113.89 11 ILE B O 1
ATOM 3955 N N . LEU B 1 12 ? 1.648 25.689 -58.079 1.00 120.56 12 LEU B N 1
ATOM 3956 C CA . LEU B 1 12 ? 1.847 27.090 -58.457 1.00 116.73 12 LEU B CA 1
ATOM 3957 C C . LEU B 1 12 ? 3.139 27.352 -59.247 1.00 114.51 12 LEU B C 1
ATOM 3958 O O . LEU B 1 12 ? 4.152 26.663 -59.103 1.00 114.17 12 LEU B O 1
ATOM 3963 N N . LEU B 1 13 ? 3.055 28.352 -60.118 1.00 124.16 13 LEU B N 1
ATOM 3964 C CA . LEU B 1 13 ? 4.182 28.810 -60.910 1.00 121.91 13 LEU B CA 1
ATOM 3965 C C . LEU B 1 13 ? 4.842 29.959 -60.179 1.00 117.50 13 LEU B C 1
ATOM 3966 O O . LEU B 1 13 ? 5.784 30.578 -60.678 1.00 115.59 13 LEU B O 1
ATOM 3971 N N . ASP B 1 14 ? 4.304 30.252 -58.999 1.00 164.68 14 ASP B N 1
ATOM 3972 C CA . ASP B 1 14 ? 4.717 31.393 -58.196 1.00 160.60 14 ASP B CA 1
ATOM 3973 C C . ASP B 1 14 ? 5.987 31.093 -57.398 1.00 158.50 14 ASP B C 1
ATOM 3974 O O . ASP B 1 14 ? 6.850 31.953 -57.238 1.00 155.89 14 ASP B O 1
ATOM 3979 N N . ALA B 1 15 ? 6.093 29.859 -56.912 1.00 109.25 15 ALA B N 1
ATOM 3980 C CA . ALA B 1 15 ? 7.202 29.440 -56.070 1.00 107.57 15 ALA B CA 1
ATOM 3981 C C . ALA B 1 15 ? 7.657 28.044 -56.449 1.00 110.89 15 ALA B C 1
ATOM 3982 O O . ALA B 1 15 ? 6.978 27.348 -57.201 1.00 114.65 15 ALA B O 1
ATOM 3984 N N . TRP B 1 16 ? 8.827 27.652 -55.949 1.00 123.91 16 TRP B N 1
ATOM 3985 C CA . TRP B 1 16 ? 9.333 26.285 -56.086 1.00 126.86 16 TRP B CA 1
ATOM 3986 C C . TRP B 1 16 ? 9.653 25.775 -54.696 1.00 125.73 16 TRP B C 1
ATOM 3987 O O . TRP B 1 16 ? 9.831 26.572 -53.781 1.00 122.19 16 TRP B O 1
ATOM 3998 N N . ASP B 1 17 ? 9.758 24.464 -54.521 1.00 100.73 17 ASP B N 1
ATOM 3999 C CA . ASP B 1 17 ? 10.171 23.945 -53.215 1.00 99.26 17 ASP B CA 1
ATOM 4000 C C . ASP B 1 17 ? 11.690 23.710 -53.172 1.00 98.37 17 ASP B C 1
ATOM 4001 O O . ASP B 1 17 ? 12.389 24.006 -54.150 1.00 98.38 17 ASP B O 1
ATOM 4006 N N . PHE B 1 18 ? 12.186 23.186 -52.047 1.00 90.54 18 PHE B N 1
ATOM 4007 C CA . PHE B 1 18 ? 13.626 23.079 -51.803 1.00 90.28 18 PHE B CA 1
ATOM 4008 C C . PHE B 1 18 ? 14.395 22.178 -52.785 1.00 93.01 18 PHE B C 1
ATOM 4009 O O . PHE B 1 18 ? 15.630 22.137 -52.742 1.00 93.45 18 PHE B O 1
ATOM 4017 N N . GLN B 1 19 ? 13.668 21.420 -53.614 1.00 95.16 19 GLN B N 1
ATOM 4018 C CA . GLN B 1 19 ? 14.256 20.643 -54.711 1.00 98.17 19 GLN B CA 1
ATOM 4019 C C . GLN B 1 19 ? 14.502 21.552 -55.888 1.00 99.07 19 GLN B C 1
ATOM 4020 O O . GLN B 1 19 ? 15.556 21.519 -56.511 1.00 100.78 19 GLN B O 1
ATOM 4026 N N . GLY B 1 20 ? 13.517 22.402 -56.146 1.00 98.24 20 GLY B N 1
ATOM 4027 C CA . GLY B 1 20 ? 13.426 23.140 -57.388 1.00 99.85 20 GLY B CA 1
ATOM 4028 C C . GLY B 1 20 ? 12.253 22.723 -58.262 1.00 101.82 20 GLY B C 1
ATOM 4029 O O . GLY B 1 20 ? 11.922 23.422 -59.205 1.00 103.15 20 GLY B O 1
ATOM 4030 N N . ARG B 1 21 ? 11.610 21.603 -57.955 1.00 150.93 21 ARG B N 1
ATOM 4031 C CA . ARG B 1 21 ? 10.394 21.232 -58.673 1.00 155.09 21 ARG B CA 1
ATOM 4032 C C . ARG B 1 21 ? 9.287 22.177 -58.206 1.00 154.07 21 ARG B C 1
ATOM 4033 O O . ARG B 1 21 ? 9.248 22.518 -57.028 1.00 151.81 21 ARG B O 1
ATOM 4041 N N . PRO B 1 22 ? 8.397 22.616 -59.122 1.00 105.87 22 PRO B N 1
ATOM 4042 C CA . PRO B 1 22 ? 7.405 23.660 -58.800 1.00 104.97 22 PRO B CA 1
ATOM 4043 C C . PRO B 1 22 ? 6.590 23.386 -57.522 1.00 103.46 22 PRO B C 1
ATOM 4044 O O . PRO B 1 22 ? 6.067 22.285 -57.340 1.00 105.73 22 PRO B O 1
ATOM 4048 N N . ALA B 1 23 ? 6.486 24.398 -56.659 1.00 100.56 23 ALA B N 1
ATOM 4049 C CA . ALA B 1 23 ? 5.895 24.257 -55.328 1.00 99.04 23 ALA B CA 1
ATOM 4050 C C . ALA B 1 23 ? 4.419 23.868 -55.359 1.00 101.22 23 ALA B C 1
ATOM 4051 O O . ALA B 1 23 ? 3.708 24.200 -56.297 1.00 103.41 23 ALA B O 1
ATOM 4053 N N . ASP B 1 24 ? 3.964 23.180 -54.319 1.00 138.00 24 ASP B N 1
ATOM 4054 C CA . ASP B 1 24 ? 2.562 22.806 -54.204 1.00 141.42 24 ASP B CA 1
ATOM 4055 C C . ASP B 1 24 ? 1.926 23.538 -53.019 1.00 138.41 24 ASP B C 1
ATOM 4056 O O . ASP B 1 24 ? 2.628 23.929 -52.090 1.00 134.26 24 ASP B O 1
ATOM 4061 N N . ARG B 1 25 ? 0.612 23.752 -53.058 1.00 172.26 25 ARG B N 1
ATOM 4062 C CA . ARG B 1 25 ? -0.058 24.528 -52.013 1.00 170.23 25 ARG B CA 1
ATOM 4063 C C . ARG B 1 25 ? -0.385 23.730 -50.742 1.00 171.24 25 ARG B C 1
ATOM 4064 O O . ARG B 1 25 ? -0.342 24.276 -49.639 1.00 168.62 25 ARG B O 1
ATOM 4072 N N . SER B 1 26 ? -0.729 22.453 -50.896 1.00 127.39 26 SER B N 1
ATOM 4073 C CA . SER B 1 26 ? -1.041 21.599 -49.746 1.00 128.69 26 SER B CA 1
ATOM 4074 C C . SER B 1 26 ? 0.148 20.750 -49.271 1.00 125.68 26 SER B C 1
ATOM 4075 O O . SER B 1 26 ? -0.005 19.894 -48.395 1.00 126.84 26 SER B O 1
ATOM 4078 N N . LYS B 1 27 ? 1.316 20.951 -49.876 1.00 163.50 27 LYS B N 1
ATOM 4079 C CA . LYS B 1 27 ? 2.559 20.398 -49.339 1.00 160.06 27 LYS B CA 1
ATOM 4080 C C . LYS B 1 27 ? 3.339 21.514 -48.652 1.00 153.95 27 LYS B C 1
ATOM 4081 O O . LYS B 1 27 ? 3.634 21.438 -47.459 1.00 150.64 27 LYS B O 1
ATOM 4087 N N . THR B 1 28 ? 3.696 22.536 -49.424 1.00 102.69 28 THR B N 1
ATOM 4088 C CA . THR B 1 28 ? 4.429 23.681 -48.896 1.00 97.42 28 THR B CA 1
ATOM 4089 C C . THR B 1 28 ? 3.497 24.868 -48.560 1.00 95.81 28 THR B C 1
ATOM 4090 O O . THR B 1 28 ? 2.967 25.523 -49.464 1.00 96.88 28 THR B O 1
ATOM 4094 N N . GLY B 1 29 ? 3.318 25.155 -47.267 1.00 135.13 29 GLY B N 1
ATOM 4095 C CA . GLY B 1 29 ? 2.347 26.150 -46.825 1.00 134.79 29 GLY B CA 1
ATOM 4096 C C . GLY B 1 29 ? 2.475 26.491 -45.350 1.00 131.06 29 GLY B C 1
ATOM 4097 O O . GLY B 1 29 ? 2.966 25.679 -44.573 1.00 129.98 29 GLY B O 1
ATOM 4098 N N . GLY B 1 30 ? 1.989 27.668 -44.955 1.00 108.00 30 GLY B N 1
ATOM 4099 C CA . GLY B 1 30 ? 2.359 28.259 -43.677 1.00 103.99 30 GLY B CA 1
ATOM 4100 C C . GLY B 1 30 ? 1.495 28.286 -42.411 1.00 105.10 30 GLY B C 1
ATOM 4101 O O . GLY B 1 30 ? 1.912 28.917 -41.437 1.00 101.86 30 GLY B O 1
ATOM 4102 N N . TRP B 1 31 ? 0.342 27.605 -42.370 1.00 155.79 31 TRP B N 1
ATOM 4103 C CA . TRP B 1 31 ? -0.477 27.525 -41.133 1.00 158.37 31 TRP B CA 1
ATOM 4104 C C . TRP B 1 31 ? 0.380 27.084 -39.943 1.00 155.66 31 TRP B C 1
ATOM 4105 O O . TRP B 1 31 ? 0.085 27.390 -38.782 1.00 156.15 31 TRP B O 1
ATOM 4116 N N . ALA B 1 32 ? 1.436 26.347 -40.276 1.00 165.68 32 ALA B N 1
ATOM 4117 C CA . ALA B 1 32 ? 2.473 25.912 -39.352 1.00 162.30 32 ALA B CA 1
ATOM 4118 C C . ALA B 1 32 ? 3.838 26.429 -39.808 1.00 156.66 32 ALA B C 1
ATOM 4119 O O . ALA B 1 32 ? 4.497 27.188 -39.104 1.00 152.26 32 ALA B O 1
ATOM 4121 N N . SER B 1 33 ? 4.238 26.009 -41.004 1.00 121.93 33 SER B N 1
ATOM 4122 C CA . SER B 1 33 ? 5.593 26.203 -41.541 1.00 118.68 33 SER B CA 1
ATOM 4123 C C . SER B 1 33 ? 6.129 27.641 -41.540 1.00 115.07 33 SER B C 1
ATOM 4124 O O . SER B 1 33 ? 7.340 27.860 -41.632 1.00 112.61 33 SER B O 1
ATOM 4127 N N . ALA B 1 34 ? 5.234 28.619 -41.472 1.00 103.18 34 ALA B N 1
ATOM 4128 C CA . ALA B 1 34 ? 5.657 30.012 -41.429 1.00 100.23 34 ALA B CA 1
ATOM 4129 C C . ALA B 1 34 ? 6.241 30.385 -40.071 1.00 96.93 34 ALA B C 1
ATOM 4130 O O . ALA B 1 34 ? 7.002 31.336 -39.961 1.00 94.50 34 ALA B O 1
ATOM 4132 N N . ALA B 1 35 ? 5.863 29.650 -39.033 1.00 85.95 35 ALA B N 1
ATOM 4133 C CA . ALA B 1 35 ? 6.425 29.856 -37.702 1.00 83.48 35 ALA B CA 1
ATOM 4134 C C . ALA B 1 35 ? 7.912 29.478 -37.624 1.00 81.31 35 ALA B C 1
ATOM 4135 O O . ALA B 1 35 ? 8.729 30.316 -37.241 1.00 79.51 35 ALA B O 1
ATOM 4137 N N . MET B 1 36 ? 8.256 28.236 -38.003 1.00 87.65 36 MET B N 1
ATOM 4138 C CA . MET B 1 36 ? 9.648 27.739 -37.976 1.00 86.47 36 MET B CA 1
ATOM 4139 C C . MET B 1 36 ? 10.645 28.694 -38.654 1.00 85.11 36 MET B C 1
ATOM 4140 O O . MET B 1 36 ? 11.790 28.792 -38.214 1.00 83.86 36 MET B O 1
ATOM 4145 N N . ILE B 1 37 ? 10.219 29.369 -39.728 1.00 80.06 37 ILE B N 1
ATOM 4146 C CA . ILE B 1 37 ? 10.999 30.460 -40.327 1.00 79.97 37 ILE B CA 1
ATOM 4147 C C . ILE B 1 37 ? 11.093 31.650 -39.390 1.00 77.68 37 ILE B C 1
ATOM 4148 O O . ILE B 1 37 ? 12.176 32.108 -39.032 1.00 76.75 37 ILE B O 1
ATOM 4153 N N . LEU B 1 38 ? 9.924 32.138 -38.995 1.00 91.64 38 LEU B N 1
ATOM 4154 C CA . LEU B 1 38 ? 9.790 33.422 -38.320 1.00 90.53 38 LEU B CA 1
ATOM 4155 C C . LEU B 1 38 ? 10.311 33.495 -36.895 1.00 88.98 38 LEU B C 1
ATOM 4156 O O . LEU B 1 38 ? 10.623 34.595 -36.434 1.00 88.20 38 LEU B O 1
ATOM 4161 N N . CYS B 1 39 ? 10.387 32.360 -36.191 1.00 78.08 39 CYS B N 1
ATOM 4162 C CA . CYS B 1 39 ? 10.866 32.371 -34.806 1.00 76.95 39 CYS B CA 1
ATOM 4163 C C . CYS B 1 39 ? 12.253 33.001 -34.750 1.00 75.64 39 CYS B C 1
ATOM 4164 O O . CYS B 1 39 ? 12.624 33.611 -33.748 1.00 74.72 39 CYS B O 1
ATOM 4167 N N . ILE B 1 40 ? 12.999 32.880 -35.849 1.00 69.91 40 ILE B N 1
ATOM 4168 C CA . ILE B 1 40 ? 14.289 33.549 -35.975 1.00 69.15 40 ILE B CA 1
ATOM 4169 C C . ILE B 1 40 ? 14.141 35.069 -35.876 1.00 68.94 40 ILE B C 1
ATOM 4170 O O . ILE B 1 40 ? 14.939 35.719 -35.196 1.00 68.72 40 ILE B O 1
ATOM 4175 N N . GLU B 1 41 ? 13.107 35.630 -36.506 1.00 83.57 41 GLU B N 1
ATOM 4176 C CA . GLU B 1 41 ? 12.871 37.078 -36.449 1.00 83.93 41 GLU B CA 1
ATOM 4177 C C . GLU B 1 41 ? 12.489 37.500 -35.049 1.00 82.99 41 GLU B C 1
ATOM 4178 O O . GLU B 1 41 ? 12.765 38.619 -34.632 1.00 83.05 41 GLU B O 1
ATOM 4184 N N . ALA B 1 42 ? 11.837 36.596 -34.327 1.00 87.42 42 ALA B N 1
ATOM 4185 C CA . ALA B 1 42 ? 11.459 36.865 -32.953 1.00 87.27 42 ALA B CA 1
ATOM 4186 C C . ALA B 1 42 ? 12.706 36.973 -32.088 1.00 86.06 42 ALA B C 1
ATOM 4187 O O . ALA B 1 42 ? 12.918 38.019 -31.462 1.00 86.01 42 ALA B O 1
ATOM 4189 N N . VAL B 1 43 ? 13.536 35.915 -32.095 1.00 66.59 43 VAL B N 1
ATOM 4190 C CA . VAL B 1 43 ? 14.761 35.836 -31.279 1.00 65.89 43 VAL B CA 1
ATOM 4191 C C . VAL B 1 43 ? 15.755 36.942 -31.641 1.00 65.55 43 VAL B C 1
ATOM 4192 O O . VAL B 1 43 ? 16.478 37.450 -30.773 1.00 65.30 43 VAL B O 1
ATOM 4196 N N . GLU B 1 44 ? 15.763 37.336 -32.913 1.00 83.51 44 GLU B N 1
ATOM 4197 C CA . GLU B 1 44 ? 16.619 38.421 -33.367 1.00 86.37 44 GLU B CA 1
ATOM 4198 C C . GLU B 1 44 ? 16.193 39.795 -32.831 1.00 86.86 44 GLU B C 1
ATOM 4199 O O . GLU B 1 44 ? 17.034 40.552 -32.346 1.00 88.62 44 GLU B O 1
ATOM 4205 N N . ARG B 1 45 ? 14.912 40.140 -32.920 1.00 94.80 45 ARG B N 1
ATOM 4206 C CA . ARG B 1 45 ? 14.481 41.456 -32.442 1.00 95.58 45 ARG B CA 1
ATOM 4207 C C . ARG B 1 45 ? 14.693 41.532 -30.948 1.00 94.64 45 ARG B C 1
ATOM 4208 O O . ARG B 1 45 ? 15.342 42.442 -30.434 1.00 96.26 45 ARG B O 1
ATOM 4216 N N . LEU B 1 46 ? 14.173 40.517 -30.274 1.00 82.30 46 LEU B N 1
ATOM 4217 C CA . LEU B 1 46 ? 14.306 40.323 -28.833 1.00 81.92 46 LEU B CA 1
ATOM 4218 C C . LEU B 1 46 ? 15.764 40.311 -28.331 1.00 81.42 46 LEU B C 1
ATOM 4219 O O . LEU B 1 46 ? 16.015 40.445 -27.129 1.00 81.33 46 LEU B O 1
ATOM 4224 N N . THR B 1 47 ? 16.710 40.127 -29.255 1.00 81.07 47 THR B N 1
ATOM 4225 C CA . THR B 1 47 ? 18.139 40.183 -28.959 1.00 82.87 47 THR B CA 1
ATOM 4226 C C . THR B 1 47 ? 18.732 41.601 -29.035 1.00 86.53 47 THR B C 1
ATOM 4227 O O . THR B 1 47 ? 19.183 42.113 -28.015 1.00 87.51 47 THR B O 1
ATOM 4231 N N . THR B 1 48 ? 18.732 42.248 -30.202 1.00 118.52 48 THR B N 1
ATOM 4232 C CA . THR B 1 48 ? 19.432 43.535 -30.328 1.00 122.08 48 THR B CA 1
ATOM 4233 C C . THR B 1 48 ? 18.778 44.620 -29.468 1.00 122.89 48 THR B C 1
ATOM 4234 O O . THR B 1 48 ? 19.298 45.729 -29.338 1.00 126.16 48 THR B O 1
ATOM 4238 N N . LEU B 1 49 ? 17.630 44.287 -28.891 1.00 71.28 49 LEU B N 1
ATOM 4239 C CA . LEU B 1 49 ? 16.951 45.140 -27.924 1.00 72.01 49 LEU B CA 1
ATOM 4240 C C . LEU B 1 49 ? 17.477 44.844 -26.504 1.00 71.38 49 LEU B C 1
ATOM 4241 O O . LEU B 1 49 ? 18.164 45.678 -25.899 1.00 73.54 49 LEU B O 1
ATOM 4246 N N . GLY B 1 50 ? 17.188 43.643 -25.996 1.00 67.72 50 GLY B N 1
ATOM 4247 C CA . GLY B 1 50 ? 17.694 43.210 -24.709 1.00 67.40 50 GLY B CA 1
ATOM 4248 C C . GLY B 1 50 ? 19.190 43.421 -24.584 1.00 67.50 50 GLY B C 1
ATOM 4249 O O . GLY B 1 50 ? 19.717 43.642 -23.503 1.00 67.87 50 GLY B O 1
ATOM 4250 N N . ILE B 1 51 ? 19.886 43.353 -25.703 1.00 67.50 51 ILE B N 1
ATOM 4251 C CA . ILE B 1 51 ? 21.307 43.637 -25.719 1.00 68.21 51 ILE B CA 1
ATOM 4252 C C . ILE B 1 51 ? 21.552 45.130 -25.917 1.00 69.73 51 ILE B C 1
ATOM 4253 O O . ILE B 1 51 ? 22.100 45.784 -25.042 1.00 70.59 51 ILE B O 1
ATOM 4258 N N . GLY B 1 52 ? 21.145 45.663 -27.062 1.00 71.61 52 GLY B N 1
ATOM 4259 C CA . GLY B 1 52 ? 21.421 47.047 -27.409 1.00 73.65 52 GLY B CA 1
ATOM 4260 C C . GLY B 1 52 ? 20.977 48.084 -26.388 1.00 74.58 52 GLY B C 1
ATOM 4261 O O . GLY B 1 52 ? 21.731 49.014 -26.080 1.00 77.11 52 GLY B O 1
ATOM 4262 N N . VAL B 1 53 ? 19.758 47.927 -25.870 1.00 87.80 53 VAL B N 1
ATOM 4263 C CA . VAL B 1 53 ? 19.190 48.866 -24.899 1.00 88.58 53 VAL B CA 1
ATOM 4264 C C . VAL B 1 53 ? 20.100 49.031 -23.698 1.00 91.02 53 VAL B C 1
ATOM 4265 O O . VAL B 1 53 ? 20.416 50.135 -23.253 1.00 94.25 53 VAL B O 1
ATOM 4269 N N . ASN B 1 54 ? 20.494 47.890 -23.171 1.00 90.72 54 ASN B N 1
ATOM 4270 C CA . ASN B 1 54 ? 21.295 47.804 -21.969 1.00 91.61 54 ASN B CA 1
ATOM 4271 C C . ASN B 1 54 ? 22.815 47.548 -22.198 1.00 90.52 54 ASN B C 1
ATOM 4272 O O . ASN B 1 54 ? 23.562 47.367 -21.226 1.00 89.16 54 ASN B O 1
ATOM 4277 N N . LEU B 1 55 ? 23.268 47.501 -23.463 1.00 80.72 55 LEU B N 1
ATOM 4278 C CA . LEU B 1 55 ? 24.709 47.341 -23.742 1.00 80.55 55 LEU B CA 1
ATOM 4279 C C . LEU B 1 55 ? 25.493 48.500 -23.115 1.00 82.80 55 LEU B C 1
ATOM 4280 O O . LEU B 1 55 ? 26.605 48.308 -22.615 1.00 83.73 55 LEU B O 1
ATOM 4285 N N . VAL B 1 56 ? 24.899 49.690 -23.114 1.00 102.89 56 VAL B N 1
ATOM 4286 C CA . VAL B 1 56 ? 25.545 50.860 -22.530 1.00 106.69 56 VAL B CA 1
ATOM 4287 C C . VAL B 1 56 ? 26.078 50.624 -21.105 1.00 104.93 56 VAL B C 1
ATOM 4288 O O . VAL B 1 56 ? 27.219 50.981 -20.822 1.00 105.19 56 VAL B O 1
ATOM 4292 N N . THR B 1 57 ? 25.298 50.000 -20.220 1.00 90.71 57 THR B N 1
ATOM 4293 C CA . THR B 1 57 ? 25.741 49.872 -18.826 1.00 89.10 57 THR B CA 1
ATOM 4294 C C . THR B 1 57 ? 26.773 48.777 -18.633 1.00 83.18 57 THR B C 1
ATOM 4295 O O . THR B 1 57 ? 27.515 48.796 -17.651 1.00 81.84 57 THR B O 1
ATOM 4299 N N . TYR B 1 58 ? 26.807 47.802 -19.535 1.00 95.43 58 TYR B N 1
ATOM 4300 C CA . TYR B 1 58 ? 27.806 46.746 -19.418 1.00 95.65 58 TYR B CA 1
ATOM 4301 C C . TYR B 1 58 ? 29.178 47.383 -19.524 1.00 97.03 58 TYR B C 1
ATOM 4302 O O . TYR B 1 58 ? 30.085 47.071 -18.760 1.00 98.94 58 TYR B O 1
ATOM 4311 N N . LEU B 1 59 ? 29.294 48.311 -20.466 1.00 68.70 59 LEU B N 1
ATOM 4312 C CA . LEU B 1 59 ? 30.507 49.077 -20.674 1.00 69.82 59 LEU B CA 1
ATOM 4313 C C . LEU B 1 59 ? 30.817 50.050 -19.531 1.00 73.27 59 LEU B C 1
ATOM 4314 O O . LEU B 1 59 ? 31.984 50.318 -19.256 1.00 75.21 59 LEU B O 1
ATOM 4319 N N . THR B 1 60 ? 29.806 50.610 -18.879 1.00 91.48 60 THR B N 1
ATOM 4320 C CA . THR B 1 60 ? 30.099 51.435 -17.709 1.00 96.99 60 THR B CA 1
ATOM 4321 C C . THR B 1 60 ? 30.024 50.724 -16.345 1.00 98.85 60 THR B C 1
ATOM 4322 O O . THR B 1 60 ? 30.478 51.268 -15.339 1.00 101.86 60 THR B O 1
ATOM 4326 N N . GLY B 1 61 ? 29.455 49.526 -16.298 1.00 113.02 61 GLY B N 1
ATOM 4327 C CA . GLY B 1 61 ? 29.357 48.817 -15.036 1.00 113.17 61 GLY B CA 1
ATOM 4328 C C . GLY B 1 61 ? 30.448 47.793 -14.798 1.00 113.40 61 GLY B C 1
ATOM 4329 O O . GLY B 1 61 ? 30.767 47.473 -13.650 1.00 114.62 61 GLY B O 1
ATOM 4330 N N . THR B 1 62 ? 31.031 47.292 -15.885 1.00 108.29 62 THR B N 1
ATOM 4331 C CA . THR B 1 62 ? 32.021 46.213 -15.817 1.00 105.90 62 THR B CA 1
ATOM 4332 C C . THR B 1 62 ? 33.301 46.610 -16.573 1.00 105.24 62 THR B C 1
ATOM 4333 O O . THR B 1 62 ? 34.398 46.544 -16.012 1.00 106.19 62 THR B O 1
ATOM 4337 N N . MET B 1 63 ? 33.176 46.947 -17.856 1.00 86.95 63 MET B N 1
ATOM 4338 C CA . MET B 1 63 ? 34.297 47.521 -18.610 1.00 86.33 63 MET B CA 1
ATOM 4339 C C . MET B 1 63 ? 34.801 48.860 -18.056 1.00 91.33 63 MET B C 1
ATOM 4340 O O . MET B 1 63 ? 35.889 49.306 -18.429 1.00 91.96 63 MET B O 1
ATOM 4345 N N . HIS B 1 64 ? 34.011 49.492 -17.182 1.00 113.43 64 HIS B N 1
ATOM 4346 C CA . HIS B 1 64 ? 34.392 50.729 -16.481 1.00 118.67 64 HIS B CA 1
ATOM 4347 C C . HIS B 1 64 ? 34.765 51.879 -17.418 1.00 118.97 64 HIS B C 1
ATOM 4348 O O . HIS B 1 64 ? 35.863 52.436 -17.320 1.00 120.89 64 HIS B O 1
ATOM 4355 N N . LEU B 1 65 ? 33.870 52.217 -18.342 1.00 102.80 65 LEU B N 1
ATOM 4356 C CA . LEU B 1 65 ? 34.139 53.323 -19.251 1.00 102.40 65 LEU B CA 1
ATOM 4357 C C . LEU B 1 65 ? 33.453 54.592 -18.760 1.00 106.43 65 LEU B C 1
ATOM 4358 O O . LEU B 1 65 ? 32.641 54.539 -17.842 1.00 106.99 65 LEU B O 1
ATOM 4363 N N . GLY B 1 66 ? 33.724 55.711 -19.424 1.00 209.70 66 GLY B N 1
ATOM 4364 C CA . GLY B 1 66 ? 33.530 57.015 -18.812 1.00 212.06 66 GLY B CA 1
ATOM 4365 C C . GLY B 1 66 ? 32.183 57.694 -18.960 1.00 209.19 66 GLY B C 1
ATOM 4366 O O . GLY B 1 66 ? 32.079 58.903 -18.753 1.00 210.07 66 GLY B O 1
ATOM 4367 N N . ASN B 1 67 ? 31.174 56.912 -19.338 1.00 110.98 67 ASN B N 1
ATOM 4368 C CA . ASN B 1 67 ? 29.794 57.354 -19.604 1.00 107.92 67 ASN B CA 1
ATOM 4369 C C . ASN B 1 67 ? 29.682 58.107 -20.932 1.00 106.03 67 ASN B C 1
ATOM 4370 O O . ASN B 1 67 ? 28.633 58.073 -21.578 1.00 103.33 67 ASN B O 1
ATOM 4375 N N . ALA B 1 68 ? 30.776 58.727 -21.370 1.00 119.32 68 ALA B N 1
ATOM 4376 C CA . ALA B 1 68 ? 30.821 59.383 -22.676 1.00 117.58 68 ALA B CA 1
ATOM 4377 C C . ALA B 1 68 ? 31.170 58.406 -23.793 1.00 113.89 68 ALA B C 1
ATOM 4378 O O . ALA B 1 68 ? 30.468 58.303 -24.802 1.00 110.26 68 ALA B O 1
ATOM 4380 N N . THR B 1 69 ? 32.246 57.656 -23.582 1.00 114.36 69 THR B N 1
ATOM 4381 C CA . THR B 1 69 ? 32.767 56.785 -24.618 1.00 110.91 69 THR B CA 1
ATOM 4382 C C . THR B 1 69 ? 32.034 55.463 -24.593 1.00 107.27 69 THR B C 1
ATOM 4383 O O . THR B 1 69 ? 32.296 54.586 -25.412 1.00 104.35 69 THR B O 1
ATOM 4387 N N . ALA B 1 70 ? 31.137 55.309 -23.628 1.00 147.24 70 ALA B N 1
ATOM 4388 C CA . ALA B 1 70 ? 30.226 54.176 -23.626 1.00 143.90 70 ALA B CA 1
ATOM 4389 C C . ALA B 1 70 ? 29.104 54.453 -24.605 1.00 140.68 70 ALA B C 1
ATOM 4390 O O . ALA B 1 70 ? 28.600 53.548 -25.269 1.00 137.03 70 ALA B O 1
ATOM 4392 N N . ALA B 1 71 ? 28.723 55.722 -24.689 1.00 144.37 71 ALA B N 1
ATOM 4393 C CA . ALA B 1 71 ? 27.664 56.139 -25.589 1.00 141.87 71 ALA B CA 1
ATOM 4394 C C . ALA B 1 71 ? 28.084 55.966 -27.039 1.00 139.43 71 ALA B C 1
ATOM 4395 O O . ALA B 1 71 ? 27.366 55.341 -27.826 1.00 136.22 71 ALA B O 1
ATOM 4397 N N . ASN B 1 72 ? 29.245 56.513 -27.392 1.00 93.22 72 ASN B N 1
ATOM 4398 C CA . ASN B 1 72 ? 29.720 56.410 -28.766 1.00 91.48 72 ASN B CA 1
ATOM 4399 C C . ASN B 1 72 ? 29.869 54.958 -29.211 1.00 88.44 72 ASN B C 1
ATOM 4400 O O . ASN B 1 72 ? 29.377 54.596 -30.283 1.00 85.91 72 ASN B O 1
ATOM 4405 N N . THR B 1 73 ? 30.507 54.128 -28.380 1.00 98.53 73 THR B N 1
ATOM 4406 C CA . THR B 1 73 ? 30.665 52.697 -28.672 1.00 95.70 73 THR B CA 1
ATOM 4407 C C . THR B 1 73 ? 29.330 52.033 -28.989 1.00 92.49 73 THR B C 1
ATOM 4408 O O . THR B 1 73 ? 29.217 51.278 -29.964 1.00 89.94 73 THR B O 1
ATOM 4412 N N . VAL B 1 74 ? 28.321 52.327 -28.170 1.00 61.27 74 VAL B N 1
ATOM 4413 C CA . VAL B 1 74 ? 27.015 51.721 -28.348 1.00 59.53 74 VAL B CA 1
ATOM 4414 C C . VAL B 1 74 ? 26.327 52.266 -29.604 1.00 58.78 74 VAL B C 1
ATOM 4415 O O . VAL B 1 74 ? 25.855 51.477 -30.421 1.00 57.02 74 VAL B O 1
ATOM 4419 N N . THR B 1 75 ? 26.277 53.587 -29.786 1.00 90.76 75 THR B N 1
ATOM 4420 C CA . THR B 1 75 ? 25.555 54.129 -30.943 1.00 89.75 75 THR B CA 1
ATOM 4421 C C . THR B 1 75 ? 26.217 53.708 -32.236 1.00 88.39 75 THR B C 1
ATOM 4422 O O . THR B 1 75 ? 25.541 53.522 -33.246 1.00 86.54 75 THR B O 1
ATOM 4426 N N . ASN B 1 76 ? 27.539 53.559 -32.200 1.00 61.03 76 ASN B N 1
ATOM 4427 C CA . ASN B 1 76 ? 28.278 53.057 -33.354 1.00 60.58 76 ASN B CA 1
ATOM 4428 C C . ASN B 1 76 ? 27.948 51.594 -33.640 1.00 58.32 76 ASN B C 1
ATOM 4429 O O . ASN B 1 76 ? 27.563 51.270 -34.758 1.00 57.52 76 ASN B O 1
ATOM 4434 N N . PHE B 1 77 ? 28.094 50.728 -32.632 1.00 81.24 77 PHE B N 1
ATOM 4435 C CA . PHE B 1 77 ? 27.661 49.338 -32.745 1.00 77.79 77 PHE B CA 1
ATOM 4436 C C . PHE B 1 77 ? 26.226 49.274 -33.275 1.00 75.63 77 PHE B C 1
ATOM 4437 O O . PHE B 1 77 ? 25.897 48.453 -34.133 1.00 73.22 77 PHE B O 1
ATOM 4445 N N . LEU B 1 78 ? 25.365 50.138 -32.760 1.00 72.91 78 LEU B N 1
ATOM 4446 C CA . LEU B 1 78 ? 23.984 50.157 -33.214 1.00 71.36 78 LEU B CA 1
ATOM 4447 C C . LEU B 1 78 ? 23.892 50.592 -34.674 1.00 71.07 78 LEU B C 1
ATOM 4448 O O . LEU B 1 78 ? 23.342 49.879 -35.514 1.00 68.97 78 LEU B O 1
ATOM 4453 N N . GLY B 1 79 ? 24.444 51.757 -34.973 1.00 70.71 79 GLY B N 1
ATOM 4454 C CA . GLY B 1 79 ? 24.446 52.258 -36.335 1.00 70.66 79 GLY B CA 1
ATOM 4455 C C . GLY B 1 79 ? 25.149 51.314 -37.295 1.00 69.24 79 GLY B C 1
ATOM 4456 O O . GLY B 1 79 ? 24.727 51.136 -38.437 1.00 68.41 79 GLY B O 1
ATOM 4457 N N . THR B 1 80 ? 26.240 50.718 -36.837 1.00 67.55 80 THR B N 1
ATOM 4458 C CA . THR B 1 80 ? 26.923 49.716 -37.633 1.00 66.48 80 THR B CA 1
ATOM 4459 C C . THR B 1 80 ? 25.956 48.568 -37.890 1.00 63.73 80 THR B C 1
ATOM 4460 O O . THR B 1 80 ? 25.843 48.097 -39.006 1.00 63.17 80 THR B O 1
ATOM 4464 N N . SER B 1 81 ? 25.220 48.136 -36.880 1.00 68.45 81 SER B N 1
ATOM 4465 C CA . SER B 1 81 ? 24.335 47.012 -37.098 1.00 66.10 81 SER B CA 1
ATOM 4466 C C . SER B 1 81 ? 23.205 47.388 -38.064 1.00 65.93 81 SER B C 1
ATOM 4467 O O . SER B 1 81 ? 22.581 46.519 -38.671 1.00 64.66 81 SER B O 1
ATOM 4470 N N . PHE B 1 82 ? 22.933 48.685 -38.192 1.00 75.72 82 PHE B N 1
ATOM 4471 C CA . PHE B 1 82 ? 21.943 49.186 -39.154 1.00 76.05 82 PHE B CA 1
ATOM 4472 C C . PHE B 1 82 ? 22.457 49.367 -40.570 1.00 76.92 82 PHE B C 1
ATOM 4473 O O . PHE B 1 82 ? 21.682 49.290 -41.504 1.00 77.00 82 PHE B O 1
ATOM 4481 N N . MET B 1 83 ? 23.744 49.665 -40.730 1.00 86.80 83 MET B N 1
ATOM 4482 C CA . MET B 1 83 ? 24.353 49.701 -42.060 1.00 88.12 83 MET B CA 1
ATOM 4483 C C . MET B 1 83 ? 24.419 48.300 -42.630 1.00 87.03 83 MET B C 1
ATOM 4484 O O . MET B 1 83 ? 24.157 48.087 -43.809 1.00 87.83 83 MET B O 1
ATOM 4489 N N . LEU B 1 84 ? 24.771 47.346 -41.771 1.00 75.58 84 LEU B N 1
ATOM 4490 C CA . LEU B 1 84 ? 24.991 45.958 -42.168 1.00 74.75 84 LEU B CA 1
ATOM 4491 C C . LEU B 1 84 ? 23.681 45.274 -42.507 1.00 73.52 84 LEU B C 1
ATOM 4492 O O . LEU B 1 84 ? 23.657 44.269 -43.209 1.00 73.61 84 LEU B O 1
ATOM 4497 N N . CYS B 1 85 ? 22.582 45.815 -42.008 1.00 76.22 85 CYS B N 1
ATOM 4498 C CA . CYS B 1 85 ? 21.289 45.287 -42.391 1.00 75.78 85 CYS B CA 1
ATOM 4499 C C . CYS B 1 85 ? 20.941 45.696 -43.810 1.00 77.61 85 CYS B C 1
ATOM 4500 O O . CYS B 1 85 ? 20.355 44.928 -44.568 1.00 78.08 85 CYS B O 1
ATOM 4503 N N . LEU B 1 86 ? 21.304 46.930 -44.143 1.00 71.14 86 LEU B N 1
ATOM 4504 C CA . LEU B 1 86 ? 21.120 47.501 -45.474 1.00 73.26 86 LEU B CA 1
ATOM 4505 C C . LEU B 1 86 ? 21.912 46.715 -46.518 1.00 74.45 86 LEU B C 1
ATOM 4506 O O . LEU B 1 86 ? 21.517 46.626 -47.673 1.00 76.12 86 LEU B O 1
ATOM 4511 N N . LEU B 1 87 ? 23.034 46.143 -46.105 1.00 79.53 87 LEU B N 1
ATOM 4512 C CA . LEU B 1 87 ? 23.827 45.327 -47.008 1.00 81.12 87 LEU B CA 1
ATOM 4513 C C . LEU B 1 87 ? 23.270 43.919 -47.178 1.00 80.45 87 LEU B C 1
ATOM 4514 O O . LEU B 1 87 ? 23.251 43.379 -48.280 1.00 82.34 87 LEU B O 1
ATOM 4519 N N . GLY B 1 88 ? 22.831 43.324 -46.078 1.00 63.63 88 GLY B N 1
ATOM 4520 C CA . GLY B 1 88 ? 22.319 41.970 -46.112 1.00 63.17 88 GLY B CA 1
ATOM 4521 C C . GLY B 1 88 ? 21.238 41.807 -47.157 1.00 64.87 88 GLY B C 1
ATOM 4522 O O . GLY B 1 88 ? 21.203 40.800 -47.871 1.00 66.39 88 GLY B O 1
ATOM 4523 N N . GLY B 1 89 ? 20.372 42.815 -47.255 1.00 57.01 89 GLY B N 1
ATOM 4524 C CA . GLY B 1 89 ? 19.251 42.793 -48.179 1.00 58.84 89 GLY B CA 1
ATOM 4525 C C . GLY B 1 89 ? 19.734 42.833 -49.610 1.00 61.51 89 GLY B C 1
ATOM 4526 O O . GLY B 1 89 ? 19.166 42.217 -50.509 1.00 63.46 89 GLY B O 1
ATOM 4527 N N . PHE B 1 90 ? 20.810 43.571 -49.818 1.00 80.36 90 PHE B N 1
ATOM 4528 C CA . PHE B 1 90 ? 21.446 43.602 -51.118 1.00 82.92 90 PHE B CA 1
ATOM 4529 C C . PHE B 1 90 ? 22.068 42.239 -51.450 1.00 83.61 90 PHE B C 1
ATOM 4530 O O . PHE B 1 90 ? 22.170 41.875 -52.625 1.00 85.74 90 PHE B O 1
ATOM 4538 N N . ILE B 1 91 ? 22.485 41.493 -50.417 1.00 78.94 91 ILE B N 1
ATOM 4539 C CA . ILE B 1 91 ? 23.080 40.166 -50.607 1.00 79.39 91 ILE B CA 1
ATOM 4540 C C . ILE B 1 91 ? 21.999 39.119 -50.841 1.00 79.64 91 ILE B C 1
ATOM 4541 O O . ILE B 1 91 ? 22.139 38.246 -51.698 1.00 80.42 91 ILE B O 1
ATOM 4546 N N . ALA B 1 92 ? 20.921 39.215 -50.075 1.00 57.52 92 ALA B N 1
ATOM 4547 C CA . ALA B 1 92 ? 19.740 38.406 -50.324 1.00 58.44 92 ALA B CA 1
ATOM 4548 C C . ALA B 1 92 ? 19.266 38.548 -51.763 1.00 61.07 92 ALA B C 1
ATOM 4549 O O . ALA B 1 92 ? 18.814 37.592 -52.406 1.00 62.30 92 ALA B O 1
ATOM 4551 N N . ASP B 1 93 ? 19.320 39.784 -52.227 1.00 77.14 93 ASP B N 1
ATOM 4552 C CA . ASP B 1 93 ? 18.747 40.152 -53.490 1.00 79.54 93 ASP B CA 1
ATOM 4553 C C . ASP B 1 93 ? 19.641 39.882 -54.703 1.00 81.15 93 ASP B C 1
ATOM 4554 O O . ASP B 1 93 ? 19.179 39.406 -55.749 1.00 83.28 93 ASP B O 1
ATOM 4559 N N . THR B 1 94 ? 20.915 40.222 -54.579 1.00 69.44 94 THR B N 1
ATOM 4560 C CA . THR B 1 94 ? 21.855 39.982 -55.661 1.00 70.97 94 THR B CA 1
ATOM 4561 C C . THR B 1 94 ? 22.364 38.541 -55.681 1.00 70.16 94 THR B C 1
ATOM 4562 O O . THR B 1 94 ? 22.359 37.875 -56.736 1.00 72.24 94 THR B O 1
ATOM 4566 N N . PHE B 1 95 ? 22.775 38.053 -54.508 1.00 80.37 95 PHE B N 1
ATOM 4567 C CA . PHE B 1 95 ? 23.616 36.871 -54.474 1.00 78.87 95 PHE B CA 1
ATOM 4568 C C . PHE B 1 95 ? 22.982 35.611 -53.847 1.00 76.32 95 PHE B C 1
ATOM 4569 O O . PHE B 1 95 ? 22.502 34.744 -54.578 1.00 76.99 95 PHE B O 1
ATOM 4577 N N . LEU B 1 96 ? 22.928 35.502 -52.522 1.00 66.42 96 LEU B N 1
ATOM 4578 C CA . LEU B 1 96 ? 22.362 34.286 -51.917 1.00 63.54 96 LEU B CA 1
ATOM 4579 C C . LEU B 1 96 ? 20.838 34.347 -51.956 1.00 64.53 96 LEU B C 1
ATOM 4580 O O . LEU B 1 96 ? 20.249 35.306 -52.466 1.00 67.85 96 LEU B O 1
ATOM 4585 N N . GLY B 1 97 ? 20.191 33.341 -51.385 1.00 60.79 97 GLY B N 1
ATOM 4586 C CA . GLY B 1 97 ? 18.746 33.368 -51.324 1.00 61.80 97 GLY B CA 1
ATOM 4587 C C . GLY B 1 97 ? 18.251 34.470 -50.399 1.00 61.70 97 GLY B C 1
ATOM 4588 O O . GLY B 1 97 ? 19.029 35.273 -49.880 1.00 61.41 97 GLY B O 1
ATOM 4589 N N . ARG B 1 98 ? 16.933 34.540 -50.254 1.00 89.25 98 ARG B N 1
ATOM 4590 C CA . ARG B 1 98 ? 16.342 35.038 -49.029 1.00 86.82 98 ARG B CA 1
ATOM 4591 C C . ARG B 1 98 ? 16.791 34.011 -48.009 1.00 82.20 98 ARG B C 1
ATOM 4592 O O . ARG B 1 98 ? 17.487 34.324 -47.050 1.00 80.12 98 ARG B O 1
ATOM 4600 N N . TYR B 1 99 ? 16.438 32.758 -48.301 1.00 71.93 99 TYR B N 1
ATOM 4601 C CA . TYR B 1 99 ? 16.651 31.606 -47.413 1.00 68.14 99 TYR B CA 1
ATOM 4602 C C . TYR B 1 99 ? 18.065 31.446 -46.872 1.00 66.35 99 TYR B C 1
ATOM 4603 O O . TYR B 1 99 ? 18.276 31.528 -45.668 1.00 64.25 99 TYR B O 1
ATOM 4612 N N . LEU B 1 100 ? 19.043 31.206 -47.732 1.00 72.54 100 LEU B N 1
ATOM 4613 C CA . LEU B 1 100 ? 20.340 30.913 -47.170 1.00 71.07 100 LEU B CA 1
ATOM 4614 C C . LEU B 1 100 ? 21.006 32.217 -46.754 1.00 71.95 100 LEU B C 1
ATOM 4615 O O . LEU B 1 100 ? 22.109 32.216 -46.235 1.00 71.35 100 LEU B O 1
ATOM 4620 N N . THR B 1 101 ? 20.340 33.343 -46.963 1.00 63.63 101 THR B N 1
ATOM 4621 C CA . THR B 1 101 ? 20.786 34.534 -46.267 1.00 64.08 101 THR B CA 1
ATOM 4622 C C . THR B 1 101 ? 20.391 34.371 -44.822 1.00 61.12 101 THR B C 1
ATOM 4623 O O . THR B 1 101 ? 21.222 34.458 -43.932 1.00 60.08 101 THR B O 1
ATOM 4627 N N . ILE B 1 102 ? 19.130 34.076 -44.561 1.00 61.42 102 ILE B N 1
ATOM 4628 C CA . ILE B 1 102 ? 18.736 34.044 -43.170 1.00 59.05 102 ILE B CA 1
ATOM 4629 C C . ILE B 1 102 ? 19.302 32.800 -42.485 1.00 56.76 102 ILE B C 1
ATOM 4630 O O . ILE B 1 102 ? 19.441 32.783 -41.277 1.00 55.36 102 ILE B O 1
ATOM 4635 N N . ALA B 1 103 ? 19.673 31.779 -43.254 1.00 59.02 103 ALA B N 1
ATOM 4636 C CA . ALA B 1 103 ? 20.304 30.583 -42.680 1.00 57.41 103 ALA B CA 1
ATOM 4637 C C . ALA B 1 103 ? 21.761 30.831 -42.344 1.00 57.96 103 ALA B C 1
ATOM 4638 O O . ALA B 1 103 ? 22.196 30.522 -41.246 1.00 57.15 103 ALA B O 1
ATOM 4640 N N . ILE B 1 104 ? 22.513 31.391 -43.284 1.00 48.47 104 ILE B N 1
ATOM 4641 C CA . ILE B 1 104 ? 23.898 31.777 -43.020 1.00 48.55 104 ILE B CA 1
ATOM 4642 C C . ILE B 1 104 ? 24.012 32.809 -41.884 1.00 47.54 104 ILE B C 1
ATOM 4643 O O . ILE B 1 104 ? 24.876 32.693 -41.025 1.00 47.49 104 ILE B O 1
ATOM 4648 N N . PHE B 1 105 ? 23.152 33.819 -41.853 1.00 64.94 105 PHE B N 1
ATOM 4649 C CA . PHE B 1 105 ? 23.437 34.950 -40.974 1.00 65.46 105 PHE B CA 1
ATOM 4650 C C . PHE B 1 105 ? 22.897 34.757 -39.561 1.00 63.70 105 PHE B C 1
ATOM 4651 O O . PHE B 1 105 ? 23.283 35.491 -38.637 1.00 64.03 105 PHE B O 1
ATOM 4659 N N . ALA B 1 106 ? 22.033 33.761 -39.370 1.00 69.13 106 ALA B N 1
ATOM 4660 C CA . ALA B 1 106 ? 21.576 33.459 -38.020 1.00 67.92 106 ALA B CA 1
ATOM 4661 C C . ALA B 1 106 ? 22.683 32.677 -37.335 1.00 68.10 106 ALA B C 1
ATOM 4662 O O . ALA B 1 106 ? 22.953 32.889 -36.159 1.00 68.49 106 ALA B O 1
ATOM 4664 N N . ALA B 1 107 ? 23.353 31.806 -38.087 1.00 63.36 107 ALA B N 1
ATOM 4665 C CA . ALA B 1 107 ? 24.478 31.029 -37.556 1.00 64.00 107 ALA B CA 1
ATOM 4666 C C . ALA B 1 107 ? 25.589 31.952 -37.081 1.00 65.61 107 ALA B C 1
ATOM 4667 O O . ALA B 1 107 ? 26.234 31.703 -36.061 1.00 66.23 107 ALA B O 1
ATOM 4669 N N . ILE B 1 108 ? 25.800 33.021 -37.843 1.00 53.30 108 ILE B N 1
ATOM 4670 C CA . ILE B 1 108 ? 26.804 34.026 -37.532 1.00 54.71 108 ILE B CA 1
ATOM 4671 C C . ILE B 1 108 ? 26.417 34.828 -36.283 1.00 54.39 108 ILE B C 1
ATOM 4672 O O . ILE B 1 108 ? 27.229 34.990 -35.336 1.00 55.01 108 ILE B O 1
ATOM 4677 N N . GLN B 1 109 ? 25.169 35.308 -36.289 1.00 73.00 109 GLN B N 1
ATOM 4678 C CA . GLN B 1 109 ? 24.580 35.945 -35.126 1.00 72.91 109 GLN B CA 1
ATOM 4679 C C . GLN B 1 109 ? 24.858 35.079 -33.913 1.00 72.99 109 GLN B C 1
ATOM 4680 O O . GLN B 1 109 ? 25.286 35.566 -32.873 1.00 73.98 109 GLN B O 1
ATOM 4686 N N . ALA B 1 110 ? 24.660 33.779 -34.075 1.00 72.27 110 ALA B N 1
ATOM 4687 C CA . ALA B 1 110 ? 24.847 32.851 -32.978 1.00 72.71 110 ALA B CA 1
ATOM 4688 C C . ALA B 1 110 ? 26.264 32.861 -32.386 1.00 74.20 110 ALA B C 1
ATOM 4689 O O . ALA B 1 110 ? 26.394 32.847 -31.166 1.00 75.31 110 ALA B O 1
ATOM 4691 N N . THR B 1 111 ? 27.324 32.891 -33.193 1.00 48.72 111 THR B N 1
ATOM 4692 C CA . THR B 1 111 ? 28.652 32.881 -32.571 1.00 50.07 111 THR B CA 1
ATOM 4693 C C . THR B 1 111 ? 28.989 34.210 -31.975 1.00 50.24 111 THR B C 1
ATOM 4694 O O . THR B 1 111 ? 29.683 34.272 -30.979 1.00 51.60 111 THR B O 1
ATOM 4698 N N . GLY B 1 112 ? 28.537 35.279 -32.603 1.00 53.22 112 GLY B N 1
ATOM 4699 C CA . GLY B 1 112 ? 28.792 36.583 -32.033 1.00 54.23 112 GLY B CA 1
ATOM 4700 C C . GLY B 1 112 ? 28.277 36.615 -30.604 1.00 54.85 112 GLY B C 1
ATOM 4701 O O . GLY B 1 112 ? 29.033 36.911 -29.661 1.00 56.42 112 GLY B O 1
ATOM 4702 N N . VAL B 1 113 ? 26.998 36.263 -30.447 1.00 73.08 113 VAL B N 1
ATOM 4703 C CA . VAL B 1 113 ? 26.328 36.267 -29.146 1.00 74.22 113 VAL B CA 1
ATOM 4704 C C . VAL B 1 113 ? 26.849 35.144 -28.239 1.00 75.17 113 VAL B C 1
ATOM 4705 O O . VAL B 1 113 ? 26.691 35.198 -27.022 1.00 76.95 113 VAL B O 1
ATOM 4709 N N . SER B 1 114 ? 27.478 34.132 -28.832 1.00 59.08 114 SER B N 1
ATOM 4710 C CA . SER B 1 114 ? 28.216 33.139 -28.052 1.00 60.17 114 SER B CA 1
ATOM 4711 C C . SER B 1 114 ? 29.536 33.700 -27.553 1.00 61.62 114 SER B C 1
ATOM 4712 O O . SER B 1 114 ? 29.826 33.626 -26.345 1.00 63.37 114 SER B O 1
ATOM 4715 N N . ILE B 1 115 ? 30.316 34.275 -28.476 1.00 54.89 115 ILE B N 1
ATOM 4716 C CA . ILE B 1 115 ? 31.572 34.932 -28.124 1.00 56.35 115 ILE B CA 1
ATOM 4717 C C . ILE B 1 115 ? 31.300 36.013 -27.077 1.00 57.07 115 ILE B C 1
ATOM 4718 O O . ILE B 1 115 ? 32.082 36.161 -26.126 1.00 59.20 115 ILE B O 1
ATOM 4723 N N . LEU B 1 116 ? 30.180 36.731 -27.220 1.00 54.94 116 LEU B N 1
ATOM 4724 C CA . LEU B 1 116 ? 29.791 37.715 -26.210 1.00 55.84 116 LEU B CA 1
ATOM 4725 C C . LEU B 1 116 ? 29.531 37.081 -24.814 1.00 57.90 116 LEU B C 1
ATOM 4726 O O . LEU B 1 116 ? 30.119 37.503 -23.807 1.00 60.04 116 LEU B O 1
ATOM 4731 N N . THR B 1 117 ? 28.650 36.084 -24.758 1.00 62.24 117 THR B N 1
ATOM 4732 C CA . THR B 1 117 ? 28.329 35.419 -23.507 1.00 64.09 117 THR B CA 1
ATOM 4733 C C . THR B 1 117 ? 29.613 34.919 -22.916 1.00 65.22 117 THR B C 1
ATOM 4734 O O . THR B 1 117 ? 29.850 35.041 -21.708 1.00 67.69 117 THR B O 1
ATOM 4738 N N . LEU B 1 118 ? 30.456 34.382 -23.791 1.00 61.39 118 LEU B N 1
ATOM 4739 C CA . LEU B 1 118 ? 31.763 33.885 -23.393 1.00 63.64 118 LEU B CA 1
ATOM 4740 C C . LEU B 1 118 ? 32.619 34.973 -22.730 1.00 65.32 118 LEU B C 1
ATOM 4741 O O . LEU B 1 118 ? 33.241 34.724 -21.695 1.00 68.25 118 LEU B O 1
ATOM 4746 N N . SER B 1 119 ? 32.631 36.176 -23.310 1.00 65.17 119 SER B N 1
ATOM 4747 C CA . SER B 1 119 ? 33.529 37.227 -22.854 1.00 66.80 119 SER B CA 1
ATOM 4748 C C . SER B 1 119 ? 33.223 37.650 -21.424 1.00 69.32 119 SER B C 1
ATOM 4749 O O . SER B 1 119 ? 34.104 38.172 -20.732 1.00 71.99 119 SER B O 1
ATOM 4752 N N . THR B 1 120 ? 31.985 37.420 -20.972 1.00 78.31 120 THR B N 1
ATOM 4753 C CA . THR B 1 120 ? 31.573 37.802 -19.609 1.00 81.59 120 THR B CA 1
ATOM 4754 C C . THR B 1 120 ? 31.834 36.701 -18.602 1.00 82.61 120 THR B C 1
ATOM 4755 O O . THR B 1 120 ? 31.469 36.833 -17.440 1.00 85.30 120 THR B O 1
ATOM 4759 N N . ILE B 1 121 ? 32.434 35.605 -19.052 1.00 85.69 121 ILE B N 1
ATOM 4760 C CA . ILE B 1 121 ? 32.575 34.429 -18.204 1.00 86.56 121 ILE B CA 1
ATOM 4761 C C . ILE B 1 121 ? 34.024 34.123 -17.883 1.00 87.92 121 ILE B C 1
ATOM 4762 O O . ILE B 1 121 ? 34.403 34.073 -16.698 1.00 90.60 121 ILE B O 1
ATOM 4767 N N . ILE B 1 122 ? 34.816 33.858 -18.924 1.00 91.91 122 ILE B N 1
ATOM 4768 C CA . ILE B 1 122 ? 36.214 33.492 -18.728 1.00 93.45 122 ILE B CA 1
ATOM 4769 C C . ILE B 1 122 ? 36.902 34.609 -17.931 1.00 96.27 122 ILE B C 1
ATOM 4770 O O . ILE B 1 122 ? 36.680 35.804 -18.186 1.00 96.39 122 ILE B O 1
ATOM 4775 N N . PRO B 1 123 ? 37.681 34.219 -16.910 1.00 87.50 123 PRO B N 1
ATOM 4776 C CA . PRO B 1 123 ? 38.246 35.212 -15.986 1.00 90.79 123 PRO B CA 1
ATOM 4777 C C . PRO B 1 123 ? 39.393 36.049 -16.564 1.00 91.07 123 PRO B C 1
ATOM 4778 O O . PRO B 1 123 ? 40.100 35.602 -17.478 1.00 90.09 123 PRO B O 1
ATOM 4782 N N . GLY B 1 124 ? 39.561 37.257 -16.023 1.00 121.69 124 GLY B N 1
ATOM 4783 C CA . GLY B 1 124 ? 40.680 38.116 -16.365 1.00 122.98 124 GLY B CA 1
ATOM 4784 C C . GLY B 1 124 ? 40.469 38.720 -17.727 1.00 120.43 124 GLY B C 1
ATOM 4785 O O . GLY B 1 124 ? 41.308 39.453 -18.249 1.00 121.27 124 GLY B O 1
ATOM 4786 N N . LEU B 1 125 ? 39.334 38.369 -18.310 1.00 83.96 125 LEU B N 1
ATOM 4787 C CA . LEU B 1 125 ? 38.920 38.877 -19.607 1.00 80.10 125 LEU B CA 1
ATOM 4788 C C . LEU B 1 125 ? 37.957 40.063 -19.435 1.00 78.67 125 LEU B C 1
ATOM 4789 O O . LEU B 1 125 ? 37.304 40.501 -20.394 1.00 75.48 125 LEU B O 1
ATOM 4794 N N . ARG B 1 126 ? 37.803 40.501 -18.182 1.00 112.85 126 ARG B N 1
ATOM 4795 C CA . ARG B 1 126 ? 37.180 41.777 -17.828 1.00 115.23 126 ARG B CA 1
ATOM 4796 C C . ARG B 1 126 ? 37.965 42.323 -16.645 1.00 119.43 126 ARG B C 1
ATOM 4797 O O . ARG B 1 126 ? 38.464 41.553 -15.826 1.00 120.13 126 ARG B O 1
ATOM 4805 N N . PRO B 1 127 ? 38.078 43.651 -16.541 1.00 103.44 127 PRO B N 1
ATOM 4806 C CA . PRO B 1 127 ? 38.850 44.266 -15.455 1.00 107.56 127 PRO B CA 1
ATOM 4807 C C . PRO B 1 127 ? 38.241 43.945 -14.116 1.00 109.26 127 PRO B C 1
ATOM 4808 O O . PRO B 1 127 ? 37.019 43.889 -14.020 1.00 108.64 127 PRO B O 1
ATOM 4812 N N . PRO B 1 128 ? 39.082 43.757 -13.095 1.00 100.63 128 PRO B N 1
ATOM 4813 C CA . PRO B 1 128 ? 38.694 43.444 -11.718 1.00 104.23 128 PRO B CA 1
ATOM 4814 C C . PRO B 1 128 ? 37.566 44.342 -11.217 1.00 104.18 128 PRO B C 1
ATOM 4815 O O . PRO B 1 128 ? 37.543 45.537 -11.516 1.00 103.46 128 PRO B O 1
ATOM 4819 N N . ARG B 1 129 ? 36.643 43.760 -10.457 1.00 128.63 129 ARG B N 1
ATOM 4820 C CA . ARG B 1 129 ? 35.336 44.368 -10.190 1.00 129.57 129 ARG B CA 1
ATOM 4821 C C . ARG B 1 129 ? 35.337 45.629 -9.321 1.00 133.66 129 ARG B C 1
ATOM 4822 O O . ARG B 1 129 ? 36.070 45.699 -8.342 1.00 135.96 129 ARG B O 1
ATOM 4830 N N . CYS B 1 130 ? 34.497 46.603 -9.687 1.00 177.65 130 CYS B N 1
ATOM 4831 C CA . CYS B 1 130 ? 34.231 47.811 -8.887 1.00 181.10 130 CYS B CA 1
ATOM 4832 C C . CYS B 1 130 ? 33.221 48.733 -9.579 1.00 181.05 130 CYS B C 1
ATOM 4833 O O . CYS B 1 130 ? 32.860 48.506 -10.733 1.00 178.73 130 CYS B O 1
ATOM 4836 N N . ASN B 1 131 ? 32.768 49.766 -8.867 1.00 176.81 131 ASN B N 1
ATOM 4837 C CA . ASN B 1 131 ? 31.805 50.737 -9.401 1.00 176.73 131 ASN B CA 1
ATOM 4838 C C . ASN B 1 131 ? 32.373 52.141 -9.604 1.00 179.53 131 ASN B C 1
ATOM 4839 O O . ASN B 1 131 ? 32.875 52.745 -8.659 1.00 182.28 131 ASN B O 1
ATOM 4844 N N . PRO B 1 132 ? 32.308 52.662 -10.841 1.00 160.54 132 PRO B N 1
ATOM 4845 C CA . PRO B 1 132 ? 32.786 54.024 -11.127 1.00 162.92 132 PRO B CA 1
ATOM 4846 C C . PRO B 1 132 ? 31.999 55.205 -10.502 1.00 163.70 132 PRO B C 1
ATOM 4847 O O . PRO B 1 132 ? 32.646 56.093 -9.946 1.00 166.68 132 PRO B O 1
ATOM 4851 N N . THR B 1 133 ? 30.665 55.222 -10.566 1.00 159.71 133 THR B N 1
ATOM 4852 C CA . THR B 1 133 ? 29.907 56.432 -10.197 1.00 160.08 133 THR B CA 1
ATOM 4853 C C . THR B 1 133 ? 29.765 56.593 -8.674 1.00 162.35 133 THR B C 1
ATOM 4854 O O . THR B 1 133 ? 29.293 55.685 -7.979 1.00 162.81 133 THR B O 1
ATOM 4858 N N . THR B 1 134 ? 30.218 57.746 -8.172 1.00 225.33 134 THR B N 1
ATOM 4859 C CA . THR B 1 134 ? 30.162 58.131 -6.751 1.00 227.90 134 THR B CA 1
ATOM 4860 C C . THR B 1 134 ? 30.989 57.208 -5.835 1.00 229.53 134 THR B C 1
ATOM 4861 O O . THR B 1 134 ? 31.092 57.471 -4.631 1.00 231.54 134 THR B O 1
ATOM 4865 N N . SER B 1 135 ? 31.577 56.144 -6.398 1.00 159.64 135 SER B N 1
ATOM 4866 C CA . SER B 1 135 ? 32.350 55.164 -5.615 1.00 160.91 135 SER B CA 1
ATOM 4867 C C . SER B 1 135 ? 33.879 55.146 -5.864 1.00 163.07 135 SER B C 1
ATOM 4868 O O . SER B 1 135 ? 34.642 55.458 -4.947 1.00 166.09 135 SER B O 1
ATOM 4871 N N . SER B 1 136 ? 34.333 54.761 -7.061 1.00 154.15 136 SER B N 1
ATOM 4872 C CA . SER B 1 136 ? 35.782 54.697 -7.350 1.00 156.12 136 SER B CA 1
ATOM 4873 C C . SER B 1 136 ? 36.152 54.756 -8.850 1.00 155.44 136 SER B C 1
ATOM 4874 O O . SER B 1 136 ? 35.329 55.126 -9.686 1.00 153.93 136 SER B O 1
ATOM 4877 N N . HIS B 1 137 ? 37.409 54.426 -9.170 1.00 216.56 137 HIS B N 1
ATOM 4878 C CA . HIS B 1 137 ? 37.880 54.285 -10.561 1.00 214.84 137 HIS B CA 1
ATOM 4879 C C . HIS B 1 137 ? 38.807 53.070 -10.735 1.00 208.28 137 HIS B C 1
ATOM 4880 O O . HIS B 1 137 ? 39.750 52.888 -9.963 1.00 209.94 137 HIS B O 1
ATOM 4887 N N . CYS B 1 138 ? 38.538 52.232 -11.738 1.00 177.76 138 CYS B N 1
ATOM 4888 C CA . CYS B 1 138 ? 39.194 50.924 -11.793 1.00 170.13 138 CYS B CA 1
ATOM 4889 C C . CYS B 1 138 ? 39.698 50.375 -13.146 1.00 161.64 138 CYS B C 1
ATOM 4890 O O . CYS B 1 138 ? 38.905 50.073 -14.039 1.00 155.19 138 CYS B O 1
ATOM 4893 N N . GLU B 1 139 ? 41.018 50.224 -13.268 1.00 202.73 139 GLU B N 1
ATOM 4894 C CA . GLU B 1 139 ? 41.649 49.348 -14.267 1.00 194.22 139 GLU B CA 1
ATOM 4895 C C . GLU B 1 139 ? 41.408 49.703 -15.735 1.00 189.14 139 GLU B C 1
ATOM 4896 O O . GLU B 1 139 ? 42.004 49.086 -16.621 1.00 182.22 139 GLU B O 1
ATOM 4902 N N . GLN B 1 140 ? 40.546 50.685 -15.987 1.00 148.07 140 GLN B N 1
ATOM 4903 C CA . GLN B 1 140 ? 40.021 50.932 -17.327 1.00 141.93 140 GLN B CA 1
ATOM 4904 C C . GLN B 1 140 ? 39.442 49.620 -17.821 1.00 132.70 140 GLN B C 1
ATOM 4905 O O . GLN B 1 140 ? 38.649 48.993 -17.125 1.00 131.63 140 GLN B O 1
ATOM 4911 N N . ALA B 1 141 ? 39.840 49.221 -19.025 1.00 119.75 141 ALA B N 1
ATOM 4912 C CA . ALA B 1 141 ? 39.693 47.846 -19.492 1.00 113.04 141 ALA B CA 1
ATOM 4913 C C . ALA B 1 141 ? 40.899 47.527 -20.359 1.00 111.59 141 ALA B C 1
ATOM 4914 O O . ALA B 1 141 ? 41.261 48.315 -21.231 1.00 112.86 141 ALA B O 1
ATOM 4916 N N . SER B 1 142 ? 41.512 46.374 -20.126 1.00 154.49 142 SER B N 1
ATOM 4917 C CA . SER B 1 142 ? 42.696 45.984 -20.871 1.00 153.15 142 SER B CA 1
ATOM 4918 C C . SER B 1 142 ? 42.399 46.045 -22.363 1.00 148.77 142 SER B C 1
ATOM 4919 O O . SER B 1 142 ? 41.254 45.874 -22.783 1.00 145.31 142 SER B O 1
ATOM 4922 N N . GLY B 1 143 ? 43.421 46.353 -23.154 1.00 103.19 143 GLY B N 1
ATOM 4923 C CA . GLY B 1 143 ? 43.317 46.278 -24.600 1.00 100.12 143 GLY B CA 1
ATOM 4924 C C . GLY B 1 143 ? 43.021 44.860 -25.077 1.00 96.47 143 GLY B C 1
ATOM 4925 O O . GLY B 1 143 ? 42.528 44.668 -26.177 1.00 94.37 143 GLY B O 1
ATOM 4926 N N . ILE B 1 144 ? 43.327 43.855 -24.270 1.00 106.46 144 ILE B N 1
ATOM 4927 C CA . ILE B 1 144 ? 42.946 42.515 -24.665 1.00 102.81 144 ILE B CA 1
ATOM 4928 C C . ILE B 1 144 ? 41.442 42.378 -24.526 1.00 100.03 144 ILE B C 1
ATOM 4929 O O . ILE B 1 144 ? 40.762 41.994 -25.472 1.00 97.30 144 ILE B O 1
ATOM 4934 N N . GLN B 1 145 ? 40.924 42.736 -23.354 1.00 102.47 145 GLN B N 1
ATOM 4935 C CA . GLN B 1 145 ? 39.557 42.388 -22.997 1.00 100.08 145 GLN B CA 1
ATOM 4936 C C . GLN B 1 145 ? 38.571 43.279 -23.714 1.00 99.55 145 GLN B C 1
ATOM 4937 O O . GLN B 1 145 ? 37.365 43.061 -23.632 1.00 97.80 145 GLN B O 1
ATOM 4943 N N . LEU B 1 146 ? 39.079 44.287 -24.408 1.00 82.73 146 LEU B N 1
ATOM 4944 C CA . LEU B 1 146 ? 38.203 45.124 -25.211 1.00 82.50 146 LEU B CA 1
ATOM 4945 C C . LEU B 1 146 ? 38.044 44.626 -26.652 1.00 80.16 146 LEU B C 1
ATOM 4946 O O . LEU B 1 146 ? 37.099 45.014 -27.349 1.00 79.30 146 LEU B O 1
ATOM 4951 N N . THR B 1 147 ? 38.948 43.759 -27.096 1.00 84.04 147 THR B N 1
ATOM 4952 C CA . THR B 1 147 ? 38.915 43.300 -28.485 1.00 82.37 147 THR B CA 1
ATOM 4953 C C . THR B 1 147 ? 37.906 42.170 -28.684 1.00 78.99 147 THR B C 1
ATOM 4954 O O . THR B 1 147 ? 37.207 42.139 -29.697 1.00 77.78 147 THR B O 1
ATOM 4958 N N . VAL B 1 148 ? 37.791 41.264 -27.717 1.00 72.63 148 VAL B N 1
ATOM 4959 C CA . VAL B 1 148 ? 36.723 40.270 -27.798 1.00 69.67 148 VAL B CA 1
ATOM 4960 C C . VAL B 1 148 ? 35.320 40.932 -27.686 1.00 69.34 148 VAL B C 1
ATOM 4961 O O . VAL B 1 148 ? 34.413 40.598 -28.467 1.00 67.66 148 VAL B O 1
ATOM 4965 N N . LEU B 1 149 ? 35.136 41.874 -26.756 1.00 64.50 149 LEU B N 1
ATOM 4966 C CA . LEU B 1 149 ? 33.856 42.565 -26.685 1.00 64.59 149 LEU B CA 1
ATOM 4967 C C . LEU B 1 149 ? 33.567 43.202 -28.044 1.00 64.98 149 LEU B C 1
ATOM 4968 O O . LEU B 1 149 ? 32.413 43.270 -28.458 1.00 64.27 149 LEU B O 1
ATOM 4973 N N . TYR B 1 150 ? 34.595 43.623 -28.774 1.00 80.81 150 TYR B N 1
ATOM 4974 C CA . TYR B 1 150 ? 34.335 44.239 -30.075 1.00 81.46 150 TYR B CA 1
ATOM 4975 C C . TYR B 1 150 ? 33.940 43.209 -31.129 1.00 79.19 150 TYR B C 1
ATOM 4976 O O . TYR B 1 150 ? 32.826 43.267 -31.667 1.00 78.55 150 TYR B O 1
ATOM 4985 N N . LEU B 1 151 ? 34.851 42.282 -31.414 1.00 63.55 151 LEU B N 1
ATOM 4986 C CA . LEU B 1 151 ? 34.600 41.224 -32.374 1.00 61.67 151 LEU B CA 1
ATOM 4987 C C . LEU B 1 151 ? 33.215 40.615 -32.109 1.00 59.70 151 LEU B C 1
ATOM 4988 O O . LEU B 1 151 ? 32.412 40.500 -33.042 1.00 59.39 151 LEU B O 1
ATOM 4993 N N . ALA B 1 152 ? 32.903 40.291 -30.849 1.00 55.99 152 ALA B N 1
ATOM 4994 C CA . ALA B 1 152 ? 31.613 39.653 -30.544 1.00 54.42 152 ALA B CA 1
ATOM 4995 C C . ALA B 1 152 ? 30.454 40.598 -30.797 1.00 55.44 152 ALA B C 1
ATOM 4996 O O . ALA B 1 152 ? 29.432 40.207 -31.359 1.00 54.79 152 ALA B O 1
ATOM 4998 N N . LEU B 1 153 ? 30.607 41.834 -30.352 1.00 66.31 153 LEU B N 1
ATOM 4999 C CA . LEU B 1 153 ? 29.607 42.839 -30.620 1.00 67.72 153 LEU B CA 1
ATOM 5000 C C . LEU B 1 153 ? 29.389 42.919 -32.107 1.00 68.07 153 LEU B C 1
ATOM 5001 O O . LEU B 1 153 ? 28.257 42.820 -32.589 1.00 67.86 153 LEU B O 1
ATOM 5006 N N . TYR B 1 154 ? 30.493 43.070 -32.831 1.00 70.10 154 TYR B N 1
ATOM 5007 C CA . TYR B 1 154 ? 30.424 43.422 -34.241 1.00 71.30 154 TYR B CA 1
ATOM 5008 C C . TYR B 1 154 ? 30.027 42.234 -35.077 1.00 69.61 154 TYR B C 1
ATOM 5009 O O . TYR B 1 154 ? 29.394 42.381 -36.107 1.00 70.51 154 TYR B O 1
ATOM 5018 N N . LEU B 1 155 ? 30.361 41.049 -34.598 1.00 59.13 155 LEU B N 1
ATOM 5019 C CA . LEU B 1 155 ? 29.842 39.840 -35.199 1.00 57.75 155 LEU B CA 1
ATOM 5020 C C . LEU B 1 155 ? 28.347 39.779 -35.027 1.00 57.46 155 LEU B C 1
ATOM 5021 O O . LEU B 1 155 ? 27.630 39.545 -35.989 1.00 58.02 155 LEU B O 1
ATOM 5026 N N . THR B 1 156 ? 27.887 39.964 -33.791 1.00 50.52 156 THR B N 1
ATOM 5027 C CA . THR B 1 156 ? 26.465 40.031 -33.504 1.00 50.60 156 THR B CA 1
ATOM 5028 C C . THR B 1 156 ? 25.831 41.117 -34.348 1.00 52.97 156 THR B C 1
ATOM 5029 O O . THR B 1 156 ? 24.745 40.920 -34.902 1.00 53.50 156 THR B O 1
ATOM 5033 N N . ALA B 1 157 ? 26.511 42.262 -34.448 1.00 55.59 157 ALA B N 1
ATOM 5034 C CA . ALA B 1 157 ? 26.030 43.364 -35.279 1.00 58.27 157 ALA B CA 1
ATOM 5035 C C . ALA B 1 157 ? 25.755 42.835 -36.676 1.00 58.75 157 ALA B C 1
ATOM 5036 O O . ALA B 1 157 ? 24.664 43.009 -37.195 1.00 60.07 157 ALA B O 1
ATOM 5038 N N . LEU B 1 158 ? 26.729 42.135 -37.247 1.00 51.99 158 LEU B N 1
ATOM 5039 C CA . LEU B 1 158 ? 26.604 41.561 -38.583 1.00 52.70 158 LEU B CA 1
ATOM 5040 C C . LEU B 1 158 ? 25.537 40.488 -38.673 1.00 51.61 158 LEU B C 1
ATOM 5041 O O . LEU B 1 158 ? 24.773 40.433 -39.622 1.00 53.17 158 LEU B O 1
ATOM 5046 N N . GLY B 1 159 ? 25.486 39.613 -37.691 1.00 61.38 159 GLY B N 1
ATOM 5047 C CA . GLY B 1 159 ? 24.489 38.555 -37.706 1.00 60.29 159 GLY B CA 1
ATOM 5048 C C 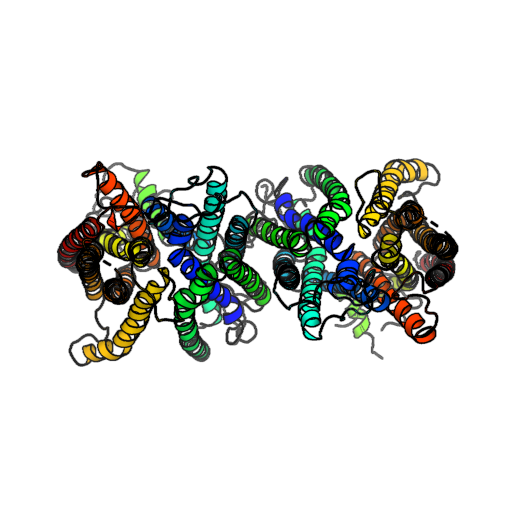. GLY B 1 159 ? 23.076 39.111 -37.691 1.00 61.86 159 GLY B C 1
ATOM 5049 O O . GLY B 1 159 ? 22.295 38.836 -38.599 1.00 63.22 159 GLY B O 1
ATOM 5050 N N . THR B 1 160 ? 22.765 39.911 -36.675 1.00 76.96 160 THR B N 1
ATOM 5051 C CA . THR B 1 160 ? 21.461 40.529 -36.576 1.00 78.73 160 THR B CA 1
ATOM 5052 C C . THR B 1 160 ? 21.205 41.348 -37.845 1.00 81.77 160 THR B C 1
ATOM 5053 O O . THR B 1 160 ? 20.078 41.398 -38.347 1.00 83.52 160 THR B O 1
ATOM 5057 N N . GLY B 1 161 ? 22.262 41.951 -38.383 1.00 71.41 161 GLY B N 1
ATOM 5058 C CA . GLY B 1 161 ? 22.156 42.739 -39.602 1.00 74.51 161 GLY B CA 1
ATOM 5059 C C . GLY B 1 161 ? 21.591 41.969 -40.782 1.00 75.53 161 GLY B C 1
ATOM 5060 O O . GLY B 1 161 ? 20.577 42.361 -41.352 1.00 78.07 161 GLY B O 1
ATOM 5061 N N . GLY B 1 162 ? 22.229 40.855 -41.127 1.00 92.22 162 GLY B N 1
ATOM 5062 C CA . GLY B 1 162 ? 21.810 40.039 -42.254 1.00 93.35 162 GLY B CA 1
ATOM 5063 C C . GLY B 1 162 ? 20.435 39.392 -42.148 1.00 93.50 162 GLY B C 1
ATOM 5064 O O . GLY B 1 162 ? 19.720 39.304 -43.145 1.00 96.12 162 GLY B O 1
ATOM 5065 N N . VAL B 1 163 ? 20.056 38.902 -40.969 1.00 65.76 163 VAL B N 1
ATOM 5066 C CA . VAL B 1 163 ? 18.764 38.234 -40.878 1.00 66.08 163 VAL B CA 1
ATOM 5067 C C . VAL B 1 163 ? 17.662 39.234 -40.720 1.00 68.61 163 VAL B C 1
ATOM 5068 O O . VAL B 1 163 ? 16.560 38.963 -41.157 1.00 70.50 163 VAL B O 1
ATOM 5072 N N . LYS B 1 164 ? 17.942 40.389 -40.121 1.00 104.03 164 LYS B N 1
ATOM 5073 C CA . LYS B 1 164 ? 16.916 41.426 -40.021 1.00 106.85 164 LYS B CA 1
ATOM 5074 C C . LYS B 1 164 ? 16.414 41.727 -41.436 1.00 110.59 164 LYS B C 1
ATOM 5075 O O . LYS B 1 164 ? 15.221 41.959 -41.656 1.00 113.24 164 LYS B O 1
ATOM 5081 N N . ALA B 1 165 ? 17.341 41.661 -42.390 1.00 66.63 165 ALA B N 1
ATOM 5082 C CA . ALA B 1 165 ? 17.069 41.926 -43.795 1.00 70.26 165 ALA B CA 1
ATOM 5083 C C . ALA B 1 165 ? 16.176 40.897 -44.456 1.00 71.40 165 ALA B C 1
ATOM 5084 O O . ALA B 1 165 ? 15.236 41.247 -45.165 1.00 75.02 165 ALA B O 1
ATOM 5086 N N . SER B 1 166 ? 16.534 39.627 -44.358 1.00 82.43 166 SER B N 1
ATOM 5087 C CA . SER B 1 166 ? 15.769 38.662 -45.135 1.00 84.10 166 SER B CA 1
ATOM 5088 C C . SER B 1 166 ? 14.825 37.697 -44.448 1.00 82.74 166 SER B C 1
ATOM 5089 O O . SER B 1 166 ? 14.051 37.038 -45.122 1.00 84.88 166 SER B O 1
ATOM 5092 N N . VAL B 1 167 ? 14.824 37.628 -43.131 1.00 88.87 167 VAL B N 1
ATOM 5093 C CA . VAL B 1 167 ? 14.007 36.587 -42.512 1.00 87.57 167 VAL B CA 1
ATOM 5094 C C . VAL B 1 167 ? 12.528 36.964 -42.639 1.00 91.01 167 VAL B C 1
ATOM 5095 O O . VAL B 1 167 ? 11.667 36.095 -42.754 1.00 91.87 167 VAL B O 1
ATOM 5099 N N . SER B 1 168 ? 12.237 38.257 -42.663 1.00 92.18 168 SER B N 1
ATOM 5100 C CA . SER B 1 168 ? 10.855 38.704 -42.769 1.00 95.82 168 SER B CA 1
ATOM 5101 C C . SER B 1 168 ? 10.239 38.309 -44.108 1.00 99.71 168 SER B C 1
ATOM 5102 O O . SER B 1 168 ? 9.210 37.633 -44.151 1.00 101.22 168 SER B O 1
ATOM 5105 N N . GLY B 1 169 ? 10.888 38.718 -45.194 1.00 92.75 169 GLY B N 1
ATOM 5106 C CA . GLY B 1 169 ? 10.386 38.465 -46.532 1.00 97.05 169 GLY B CA 1
ATOM 5107 C C . GLY B 1 169 ? 10.143 37.003 -46.841 1.00 96.53 169 GLY B C 1
ATOM 5108 O O . GLY B 1 169 ? 9.225 36.666 -47.582 1.00 100.24 169 GLY B O 1
ATOM 5109 N N . PHE B 1 170 ? 10.962 36.135 -46.258 1.00 81.54 170 PHE B N 1
ATOM 5110 C CA . PHE B 1 170 ? 10.936 34.713 -46.567 1.00 80.67 170 PHE B CA 1
ATOM 5111 C C . PHE B 1 170 ? 9.757 34.032 -45.901 1.00 80.64 170 PHE B C 1
ATOM 5112 O O . PHE B 1 170 ? 9.156 33.134 -46.476 1.00 83.13 170 PHE B O 1
ATOM 5120 N N . GLY B 1 171 ? 9.428 34.468 -44.689 1.00 93.37 171 GLY B N 1
ATOM 5121 C CA . GLY B 1 171 ? 8.358 33.856 -43.922 1.00 93.26 171 GLY B CA 1
ATOM 5122 C C . GLY B 1 171 ? 6.995 34.070 -44.548 1.00 98.43 171 GLY B C 1
ATOM 5123 O O . GLY B 1 171 ? 6.067 33.296 -44.314 1.00 99.46 171 GLY B O 1
ATOM 5124 N N . SER B 1 172 ? 6.881 35.130 -45.346 1.00 105.50 172 SER B N 1
ATOM 5125 C CA . SER B 1 172 ? 5.644 35.489 -46.035 1.00 111.09 172 SER B CA 1
ATOM 5126 C C . SER B 1 172 ? 5.566 34.923 -47.449 1.00 114.79 172 SER B C 1
ATOM 5127 O O . SER B 1 172 ? 4.533 35.038 -48.122 1.00 119.94 172 SER B O 1
ATOM 5130 N N . ASP B 1 173 ? 6.665 34.332 -47.911 1.00 90.65 173 ASP B N 1
ATOM 5131 C CA . ASP B 1 173 ? 6.648 33.582 -49.160 1.00 93.57 173 ASP B CA 1
ATOM 5132 C C . ASP B 1 173 ? 5.785 32.340 -48.955 1.00 93.84 173 ASP B C 1
ATOM 5133 O O . ASP B 1 173 ? 5.331 31.726 -49.920 1.00 97.45 173 ASP B O 1
ATOM 5138 N N . GLN B 1 174 ? 5.526 32.013 -47.688 1.00 90.38 174 GLN B N 1
ATOM 5139 C CA . GLN B 1 174 ? 4.838 30.783 -47.309 1.00 89.87 174 GLN B CA 1
ATOM 5140 C C . GLN B 1 174 ? 3.326 30.869 -47.443 1.00 94.49 174 GLN B C 1
ATOM 5141 O O . GLN B 1 174 ? 2.613 29.912 -47.127 1.00 94.68 174 GLN B O 1
ATOM 5147 N N . PHE B 1 175 ? 2.834 32.011 -47.911 1.00 100.74 175 PHE B N 1
ATOM 5148 C CA . PHE B 1 175 ? 1.405 32.172 -48.046 1.00 105.57 175 PHE B CA 1
ATOM 5149 C C . PHE B 1 175 ? 0.976 32.564 -49.449 1.00 111.74 175 PHE B C 1
ATOM 5150 O O . PHE B 1 175 ? 0.223 31.819 -50.080 1.00 115.41 175 PHE B O 1
ATOM 5158 N N . ASP B 1 176 ? 1.432 33.692 -49.983 1.00 111.04 176 ASP B N 1
ATOM 5159 C CA . ASP B 1 176 ? 0.526 34.355 -50.922 1.00 117.83 176 ASP B CA 1
ATOM 5160 C C . ASP B 1 176 ? 0.608 33.832 -52.345 1.00 121.94 176 ASP B C 1
ATOM 5161 O O . ASP B 1 176 ? 1.413 34.270 -53.166 1.00 122.84 176 ASP B O 1
ATOM 5166 N N . GLU B 1 177 ? -0.339 32.960 -52.644 1.00 161.28 177 GLU B N 1
ATOM 5167 C CA . GLU B 1 177 ? -0.765 32.734 -53.997 1.00 167.89 177 GLU B CA 1
ATOM 5168 C C . GLU B 1 177 ? -1.828 33.802 -54.078 1.00 173.29 177 GLU B C 1
ATOM 5169 O O . GLU B 1 177 ? -2.489 34.058 -53.068 1.00 172.45 177 GLU B O 1
ATOM 5175 N N . THR B 1 178 ? -1.985 34.449 -55.228 1.00 109.38 178 THR B N 1
ATOM 5176 C CA . THR B 1 178 ? -2.901 35.569 -55.338 1.00 107.99 178 THR B CA 1
ATOM 5177 C C . THR B 1 178 ? -4.263 35.144 -54.806 1.00 109.57 178 THR B C 1
ATOM 5178 O O . THR B 1 178 ? -5.034 35.960 -54.324 1.00 107.54 178 THR B O 1
ATOM 5182 N N . GLU B 1 179 ? -4.519 33.841 -54.870 1.00 125.65 179 GLU B N 1
ATOM 5183 C CA . GLU B 1 179 ? -5.718 33.204 -54.330 1.00 127.67 179 GLU B CA 1
ATOM 5184 C C . GLU B 1 179 ? -6.021 33.598 -52.873 1.00 124.69 179 GLU B C 1
ATOM 5185 O O . GLU B 1 179 ? -5.128 33.570 -52.030 1.00 122.61 179 GLU B O 1
ATOM 5191 N N . PRO B 1 180 ? -7.292 33.973 -52.585 1.00 128.83 180 PRO B N 1
ATOM 5192 C CA . PRO B 1 180 ? -7.759 34.587 -51.326 1.00 125.88 180 PRO B CA 1
ATOM 5193 C C . PRO B 1 180 ? -7.670 33.740 -50.047 1.00 126.47 180 PRO B C 1
ATOM 5194 O O . PRO B 1 180 ? -7.246 34.280 -49.022 1.00 123.49 180 PRO B O 1
ATOM 5198 N N . LYS B 1 181 ? -8.065 32.467 -50.100 1.00 111.53 181 LYS B N 1
ATOM 5199 C CA . LYS B 1 181 ? -8.115 31.616 -48.904 1.00 112.42 181 LYS B CA 1
ATOM 5200 C C . LYS B 1 181 ? -6.737 31.505 -48.237 1.00 109.95 181 LYS B C 1
ATOM 5201 O O . LYS B 1 181 ? -6.633 31.418 -47.012 1.00 108.30 181 LYS B O 1
ATOM 5207 N N . GLU B 1 182 ? -5.676 31.522 -49.034 1.00 113.84 182 GLU B N 1
ATOM 5208 C CA . GLU B 1 182 ? -4.350 31.569 -48.447 1.00 111.05 182 GLU B CA 1
ATOM 5209 C C . GLU B 1 182 ? -4.124 32.951 -47.856 1.00 1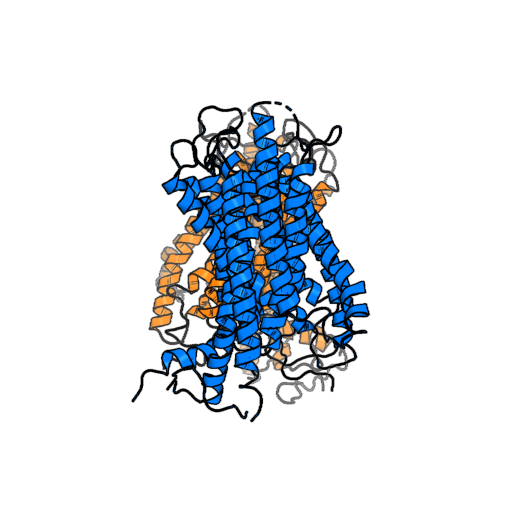05.54 182 GLU B C 1
ATOM 5210 O O . GLU B 1 182 ? -3.791 33.059 -46.682 1.00 102.82 182 GLU B O 1
ATOM 5216 N N . ARG B 1 183 ? -4.347 34.002 -48.645 1.00 167.81 183 ARG B N 1
ATOM 5217 C CA . ARG B 1 183 ? -4.207 35.376 -48.152 1.00 163.09 183 ARG B CA 1
ATOM 5218 C C . ARG B 1 183 ? -5.003 35.589 -46.870 1.00 161.75 183 ARG B C 1
ATOM 5219 O O . ARG B 1 183 ? -4.616 36.377 -46.008 1.00 159.33 183 ARG B O 1
ATOM 5227 N N . SER B 1 184 ? -6.117 34.873 -46.756 1.00 118.96 184 SER B N 1
ATOM 5228 C CA . SER B 1 184 ? -6.929 34.886 -45.548 1.00 120.52 184 SER B CA 1
ATOM 5229 C C . SER B 1 184 ? -6.256 34.133 -44.408 1.00 118.67 184 SER B C 1
ATOM 5230 O O . SER B 1 184 ? -6.254 34.611 -43.276 1.00 118.01 184 SER B O 1
ATOM 5233 N N . LYS B 1 185 ? -5.700 32.957 -44.706 1.00 112.78 185 LYS B N 1
ATOM 5234 C CA . LYS B 1 185 ? -4.949 32.181 -43.711 1.00 112.31 185 LYS B CA 1
ATOM 5235 C C . LYS B 1 185 ? -3.790 33.014 -43.167 1.00 107.26 185 LYS B C 1
ATOM 5236 O O . LYS B 1 185 ? -3.495 32.984 -41.971 1.00 105.27 185 LYS B O 1
ATOM 5242 N N . MET B 1 186 ? -3.163 33.771 -44.068 1.00 98.73 186 MET B N 1
ATOM 5243 C CA . MET B 1 186 ? -2.027 34.645 -43.763 1.00 94.06 186 MET B CA 1
ATOM 5244 C C . MET B 1 186 ? -2.341 35.828 -42.853 1.00 92.16 186 MET B C 1
ATOM 5245 O O . MET B 1 186 ? -1.723 36.001 -41.800 1.00 90.48 186 MET B O 1
ATOM 5250 N N . THR B 1 187 ? -3.292 36.655 -43.279 1.00 132.65 187 THR B N 1
ATOM 5251 C CA . THR B 1 187 ? -3.665 37.839 -42.517 1.00 133.35 187 THR B CA 1
ATOM 5252 C C . THR B 1 187 ? -4.187 37.388 -41.156 1.00 134.86 187 THR B C 1
ATOM 5253 O O . THR B 1 187 ? -3.979 38.054 -40.142 1.00 134.45 187 THR B O 1
ATOM 5257 N N . TYR B 1 188 ? -4.831 36.227 -41.147 1.00 117.29 188 TYR B N 1
ATOM 5258 C CA . TYR B 1 188 ? -5.262 35.584 -39.920 1.00 118.83 188 TYR B CA 1
ATOM 5259 C C . TYR B 1 188 ? -4.055 35.292 -39.044 1.00 115.71 188 TYR B C 1
ATOM 5260 O O . TYR B 1 188 ? -4.082 35.544 -37.845 1.00 116.10 188 TYR B O 1
ATOM 5269 N N . PHE B 1 189 ? -2.990 34.782 -39.649 1.00 116.70 189 PHE B N 1
ATOM 5270 C CA . PHE B 1 189 ? -1.805 34.364 -38.893 1.00 113.93 189 PHE B CA 1
ATOM 5271 C C . PHE B 1 189 ? -1.033 35.504 -38.217 1.00 111.89 189 PHE B C 1
ATOM 5272 O O . PHE B 1 189 ? -0.659 35.395 -37.049 1.00 111.42 189 PHE B O 1
ATOM 5280 N N . PHE B 1 190 ? -0.795 36.591 -38.948 1.00 99.67 190 PHE B N 1
ATOM 5281 C CA . PHE B 1 190 ? 0.120 37.639 -38.492 1.00 97.63 190 PHE B CA 1
ATOM 5282 C C . PHE B 1 190 ? -0.415 38.590 -37.416 1.00 99.51 190 PHE B C 1
ATOM 5283 O O . PHE B 1 190 ? 0.326 38.939 -36.499 1.00 98.41 190 PHE B O 1
ATOM 5291 N N . ASN B 1 191 ? -1.673 39.018 -37.516 1.00 112.09 191 ASN B N 1
ATOM 5292 C CA . ASN B 1 191 ? -2.253 39.868 -36.472 1.00 114.46 191 ASN B CA 1
ATOM 5293 C C . ASN B 1 191 ? -2.171 39.200 -35.108 1.00 115.01 191 ASN B C 1
ATOM 5294 O O . ASN B 1 191 ? -2.172 39.871 -34.074 1.00 116.13 191 ASN B O 1
ATOM 5299 N N . ARG B 1 192 ? -2.122 37.871 -35.121 1.00 109.35 192 ARG B N 1
ATOM 5300 C CA . ARG B 1 192 ? -1.926 37.094 -33.911 1.00 109.63 192 ARG B CA 1
ATOM 5301 C C . ARG B 1 192 ? -0.453 37.002 -33.571 1.00 106.23 192 ARG B C 1
ATOM 5302 O O . ARG B 1 192 ? -0.088 36.776 -32.427 1.00 106.34 192 ARG B O 1
ATOM 5310 N N . PHE B 1 193 ? 0.389 37.185 -34.579 1.00 80.73 193 PHE B N 1
ATOM 5311 C CA . PHE B 1 193 ? 1.846 37.057 -34.421 1.00 77.62 193 PHE B CA 1
ATOM 5312 C C . PHE B 1 193 ? 2.524 38.306 -33.878 1.00 76.95 193 PHE B C 1
ATOM 5313 O O . PHE B 1 193 ? 3.484 38.229 -33.117 1.00 75.70 193 PHE B O 1
ATOM 5321 N N . PHE B 1 194 ? 2.038 39.463 -34.293 1.00 99.73 194 PHE B N 1
ATOM 5322 C CA . PHE B 1 194 ? 2.660 40.697 -33.876 1.00 99.44 194 PHE B CA 1
ATOM 5323 C C . PHE B 1 194 ? 2.273 41.080 -32.462 1.00 101.85 194 PHE B C 1
ATOM 5324 O O . PHE B 1 194 ? 3.061 41.730 -31.776 1.00 101.50 194 PHE B O 1
ATOM 5332 N N . PHE B 1 195 ? 1.076 40.682 -32.023 1.00 97.42 195 PHE B N 1
ATOM 5333 C CA . PHE B 1 195 ? 0.682 40.952 -30.644 1.00 100.09 195 PHE B CA 1
ATOM 5334 C C . PHE B 1 195 ? 1.754 40.361 -29.767 1.00 98.45 195 PHE B C 1
ATOM 5335 O O . PHE B 1 195 ? 2.163 40.955 -28.772 1.00 99.35 195 PHE B O 1
ATOM 5343 N N . CYS B 1 196 ? 2.224 39.194 -30.175 1.00 110.39 196 CYS B N 1
ATOM 5344 C CA . CYS B 1 196 ? 3.326 38.547 -29.506 1.00 108.63 196 CYS B CA 1
ATOM 5345 C C . CYS B 1 196 ? 4.580 39.408 -29.498 1.00 106.75 196 CYS B C 1
ATOM 5346 O O . CYS B 1 196 ? 4.996 39.846 -28.424 1.00 107.71 196 CYS B O 1
ATOM 5349 N N . ILE B 1 197 ? 5.170 39.659 -30.672 1.00 81.94 197 ILE B N 1
ATOM 5350 C CA . ILE B 1 197 ? 6.403 40.461 -30.767 1.00 80.31 197 ILE B CA 1
ATOM 5351 C C . ILE B 1 197 ? 6.276 41.738 -29.949 1.00 82.48 197 ILE B C 1
ATOM 5352 O O . ILE B 1 197 ? 7.193 42.118 -29.219 1.00 82.36 197 ILE B O 1
ATOM 5357 N N . ASN B 1 198 ? 5.121 42.382 -30.062 1.00 84.32 198 ASN B N 1
ATOM 5358 C CA . ASN B 1 198 ? 4.828 43.535 -29.241 1.00 87.03 198 ASN B CA 1
ATOM 5359 C C . ASN B 1 198 ? 4.923 43.185 -27.751 1.00 88.74 198 ASN B C 1
ATOM 5360 O O . ASN B 1 198 ? 5.861 43.611 -27.065 1.00 88.70 198 ASN B O 1
ATOM 5365 N N . VAL B 1 199 ? 3.979 42.375 -27.271 1.00 73.01 199 VAL B N 1
ATOM 5366 C CA . VAL B 1 199 ? 3.968 41.895 -25.885 1.00 74.78 199 VAL B CA 1
ATOM 5367 C C . VAL B 1 199 ? 5.313 41.291 -25.497 1.00 72.59 199 VAL B C 1
ATOM 5368 O O . VAL B 1 199 ? 5.764 41.427 -24.366 1.00 73.87 199 VAL B O 1
ATOM 5372 N N . GLY B 1 200 ? 5.964 40.661 -26.466 1.00 85.18 200 GLY B N 1
ATOM 5373 C CA . GLY B 1 200 ? 7.287 40.087 -26.273 1.00 82.89 200 GLY B CA 1
ATOM 5374 C C . GLY B 1 200 ? 8.455 41.062 -26.267 1.00 82.05 200 GLY B C 1
ATOM 5375 O O . GLY B 1 200 ? 9.452 40.861 -25.568 1.00 81.70 200 GLY B O 1
ATOM 5376 N N . SER B 1 201 ? 8.349 42.121 -27.051 1.00 77.00 201 SER B N 1
ATOM 5377 C CA . SER B 1 201 ? 9.363 43.148 -26.987 1.00 76.87 201 SER B CA 1
ATOM 5378 C C . SER B 1 201 ? 9.269 43.892 -25.653 1.00 80.04 201 SER B C 1
ATOM 5379 O O . SER B 1 201 ? 10.295 44.207 -25.044 1.00 80.37 201 SER B O 1
ATOM 5382 N N . LEU B 1 202 ? 8.042 44.165 -25.200 1.00 70.22 202 LEU B N 1
ATOM 5383 C CA . LEU B 1 202 ? 7.805 44.722 -23.859 1.00 73.56 202 LEU B CA 1
ATOM 5384 C C . LEU B 1 202 ? 8.500 43.875 -22.803 1.00 73.62 202 LEU B C 1
ATOM 5385 O O . LEU B 1 202 ? 8.951 44.388 -21.776 1.00 75.69 202 LEU B O 1
ATOM 5390 N N . LEU B 1 203 ? 8.556 42.568 -23.061 1.00 71.60 203 LEU B N 1
ATOM 5391 C CA . LEU B 1 203 ? 9.220 41.635 -22.168 1.00 71.46 203 LEU B CA 1
ATOM 5392 C C . LEU B 1 203 ? 10.710 41.899 -22.159 1.00 70.04 203 LEU B C 1
ATOM 5393 O O . LEU B 1 203 ? 11.322 41.980 -21.100 1.00 71.53 203 LEU B O 1
ATOM 5398 N N . ALA B 1 204 ? 11.290 42.050 -23.344 1.00 67.45 204 ALA B N 1
ATOM 5399 C CA . ALA B 1 204 ? 12.739 42.108 -23.456 1.00 66.01 204 ALA B CA 1
ATOM 5400 C C . ALA B 1 204 ? 13.357 43.373 -22.862 1.00 68.00 204 ALA B C 1
ATOM 5401 O O . ALA B 1 204 ? 14.475 43.332 -22.373 1.00 68.09 204 ALA B O 1
ATOM 5403 N N . VAL B 1 205 ? 12.663 44.500 -22.887 1.00 84.83 205 VAL B N 1
ATOM 5404 C CA . VAL B 1 205 ? 13.244 45.678 -22.248 1.00 87.33 205 VAL B CA 1
ATOM 5405 C C . VAL B 1 205 ? 12.922 45.714 -20.755 1.00 90.90 205 VAL B C 1
ATOM 5406 O O . VAL B 1 205 ? 13.277 46.670 -20.061 1.00 93.73 205 VAL B O 1
ATOM 5410 N N . THR B 1 206 ? 12.244 44.678 -20.261 1.00 77.86 206 THR B N 1
ATOM 5411 C CA . THR B 1 206 ? 12.004 44.545 -18.820 1.00 81.03 206 THR B CA 1
ATOM 5412 C C . THR B 1 206 ? 12.593 43.236 -18.267 1.00 79.96 206 THR B C 1
ATOM 5413 O O . THR B 1 206 ? 13.666 43.235 -17.678 1.00 80.41 206 THR B O 1
ATOM 5417 N N . VAL B 1 207 ? 11.911 42.124 -18.509 1.00 76.49 207 VAL B N 1
ATOM 5418 C CA . VAL B 1 207 ? 12.335 40.837 -17.994 1.00 75.72 207 VAL B CA 1
ATOM 5419 C C . VAL B 1 207 ? 13.761 40.478 -18.417 1.00 73.20 207 VAL B C 1
ATOM 5420 O O . VAL B 1 207 ? 14.600 40.175 -17.584 1.00 74.04 207 VAL B O 1
ATOM 5424 N N . LEU B 1 208 ? 14.038 40.500 -19.714 1.00 88.04 208 LEU B N 1
ATOM 5425 C CA . LEU B 1 208 ? 15.370 40.143 -20.203 1.00 87.00 208 LEU B CA 1
ATOM 5426 C C . LEU B 1 208 ? 16.397 41.126 -19.638 1.00 89.72 208 LEU B C 1
ATOM 5427 O O . LEU B 1 208 ? 17.460 40.724 -19.174 1.00 91.17 208 LEU B O 1
ATOM 5432 N N . VAL B 1 209 ? 16.062 42.410 -19.656 1.00 83.95 209 VAL B N 1
ATOM 5433 C CA . VAL B 1 209 ? 16.913 43.428 -19.052 1.00 86.90 209 VAL B CA 1
ATOM 5434 C C . VAL B 1 209 ? 17.120 43.129 -17.561 1.00 90.29 209 VAL B C 1
ATOM 5435 O O . VAL B 1 209 ? 18.194 43.379 -17.006 1.00 93.39 209 VAL B O 1
ATOM 5439 N N . TYR B 1 210 ? 16.095 42.566 -16.926 1.00 87.81 210 TYR B N 1
ATOM 5440 C CA . TYR B 1 210 ? 16.150 42.213 -15.504 1.00 91.13 210 TYR B CA 1
ATOM 5441 C C . TYR B 1 210 ? 17.246 41.198 -15.251 1.00 92.83 210 TYR B C 1
ATOM 5442 O O . TYR B 1 210 ? 18.061 41.373 -14.356 1.00 96.82 210 TYR B O 1
ATOM 5451 N N . VAL B 1 211 ? 17.261 40.144 -16.062 1.00 78.62 211 VAL B N 1
ATOM 5452 C CA . VAL B 1 211 ? 18.230 39.060 -15.913 1.00 79.10 211 VAL B CA 1
ATOM 5453 C C . VAL B 1 211 ? 19.672 39.551 -16.036 1.00 79.57 211 VAL B C 1
ATOM 5454 O O . VAL B 1 211 ? 20.486 39.289 -15.149 1.00 81.47 211 VAL B O 1
ATOM 5458 N N . GLN B 1 212 ? 19.997 40.258 -17.120 1.00 77.61 212 GLN B N 1
ATOM 5459 C CA . GLN B 1 212 ? 21.396 40.586 -17.360 1.00 77.32 212 GLN B CA 1
ATOM 5460 C C . GLN B 1 212 ? 21.846 41.587 -16.322 1.00 80.73 212 GLN B C 1
ATOM 5461 O O . GLN B 1 212 ? 23.023 41.647 -15.980 1.00 81.55 212 GLN B O 1
ATOM 5467 N N . ASP B 1 213 ? 20.891 42.338 -15.784 1.00 121.58 213 ASP B N 1
ATOM 5468 C CA . ASP B 1 213 ? 21.178 43.309 -14.735 1.00 125.52 213 ASP B CA 1
ATOM 5469 C C . ASP B 1 213 ? 21.316 42.707 -13.324 1.00 127.99 213 ASP B C 1
ATOM 5470 O O . ASP B 1 213 ? 22.259 43.032 -12.607 1.00 129.28 213 ASP B O 1
ATOM 5475 N N . ASP B 1 214 ? 20.388 41.832 -12.934 1.00 106.18 214 ASP B N 1
ATOM 5476 C CA . ASP B 1 214 ? 20.340 41.286 -11.569 1.00 108.45 214 ASP B CA 1
ATOM 5477 C C . ASP B 1 214 ? 21.080 39.966 -11.420 1.00 106.31 214 ASP B C 1
ATOM 5478 O O . ASP B 1 214 ? 22.005 39.862 -10.620 1.00 106.53 214 ASP B O 1
ATOM 5483 N N . VAL B 1 215 ? 20.624 38.952 -12.159 1.00 83.13 215 VAL B N 1
ATOM 5484 C CA . VAL B 1 215 ? 21.244 37.625 -12.192 1.00 81.44 215 VAL B CA 1
ATOM 5485 C C . VAL B 1 215 ? 22.685 37.687 -12.703 1.00 80.34 215 VAL B C 1
ATOM 5486 O O . VAL B 1 215 ? 23.598 37.144 -12.082 1.00 81.42 215 VAL B O 1
ATOM 5490 N N . GLY B 1 216 ? 22.877 38.312 -13.859 1.00 80.89 216 GLY B N 1
ATOM 5491 C CA . GLY B 1 216 ? 24.205 38.654 -14.335 1.00 79.33 216 GLY B CA 1
ATOM 5492 C C . GLY B 1 216 ? 24.253 38.631 -15.848 1.00 75.93 216 GLY B C 1
ATOM 5493 O O . GLY B 1 216 ? 23.297 38.199 -16.489 1.00 74.28 216 GLY B O 1
ATOM 5494 N N . ARG B 1 217 ? 25.382 39.035 -16.422 1.00 94.26 217 ARG B N 1
ATOM 5495 C CA . ARG B 1 217 ? 25.526 39.080 -17.873 1.00 91.36 217 ARG B CA 1
ATOM 5496 C C . ARG B 1 217 ? 25.556 37.713 -18.513 1.00 88.70 217 ARG B C 1
ATOM 5497 O O . ARG B 1 217 ? 24.918 37.502 -19.537 1.00 86.38 217 ARG B O 1
ATOM 5505 N N . LYS B 1 218 ? 26.319 36.800 -17.917 1.00 75.35 218 LYS B N 1
ATOM 5506 C CA . LYS B 1 218 ? 26.501 35.472 -18.486 1.00 73.25 218 LYS B CA 1
ATOM 5507 C C . LYS B 1 218 ? 25.147 34.838 -18.771 1.00 71.98 218 LYS B C 1
ATOM 5508 O O . LYS B 1 218 ? 24.897 34.400 -19.892 1.00 69.68 218 LYS B O 1
ATOM 5514 N N . TRP B 1 219 ? 24.261 34.830 -17.781 1.00 67.06 219 TRP B N 1
ATOM 5515 C CA . TRP B 1 219 ? 22.920 34.306 -17.984 1.00 65.93 219 TRP B CA 1
ATOM 5516 C C . TRP B 1 219 ? 22.162 35.146 -18.985 1.00 64.56 219 TRP B C 1
ATOM 5517 O O . TRP B 1 219 ? 21.492 34.626 -19.872 1.00 62.58 219 TRP B O 1
ATOM 5528 N N . GLY B 1 220 ? 22.272 36.456 -18.822 1.00 81.01 220 GLY B N 1
ATOM 5529 C CA . GLY B 1 220 ? 21.496 37.392 -19.604 1.00 80.04 220 GLY B CA 1
ATOM 5530 C C . GLY B 1 220 ? 21.791 37.279 -21.079 1.00 76.23 220 GLY B C 1
ATOM 5531 O O . GLY B 1 220 ? 20.876 37.214 -21.899 1.00 74.03 220 GLY B O 1
ATOM 5532 N N . TYR B 1 221 ? 23.072 37.258 -21.427 1.00 80.48 221 TYR B N 1
ATOM 5533 C CA . TYR B 1 221 ? 23.452 37.084 -22.819 1.00 77.43 221 TYR B CA 1
ATOM 5534 C C . TYR B 1 221 ? 23.393 35.604 -23.201 1.00 75.31 221 TYR B C 1
ATOM 5535 O O . TYR B 1 221 ? 23.272 35.267 -24.378 1.00 72.84 221 TYR B O 1
ATOM 5544 N N . GLY B 1 222 ? 23.458 34.726 -22.202 1.00 59.24 222 GLY B N 1
ATOM 5545 C CA . GLY B 1 222 ? 23.415 33.295 -22.427 1.00 58.14 222 GLY B CA 1
ATOM 5546 C C . GLY B 1 222 ? 22.078 32.817 -22.954 1.00 56.91 222 GLY B C 1
ATOM 5547 O O . GLY B 1 222 ? 22.017 32.100 -23.954 1.00 55.32 222 GLY B O 1
ATOM 5548 N N . ILE B 1 223 ? 21.003 33.216 -22.286 1.00 88.36 223 ILE B N 1
ATOM 5549 C CA . ILE B 1 223 ? 19.664 32.825 -22.705 1.00 87.14 223 ILE B CA 1
ATOM 5550 C C . ILE B 1 223 ? 19.398 33.332 -24.129 1.00 84.07 223 ILE B C 1
ATOM 5551 O O . ILE B 1 223 ? 18.617 32.735 -24.869 1.00 82.27 223 ILE B O 1
ATOM 5556 N N . CYS B 1 224 ? 20.079 34.409 -24.521 1.00 74.53 224 CYS B N 1
ATOM 5557 C CA . CYS B 1 224 ? 20.020 34.915 -25.896 1.00 72.33 224 CYS B CA 1
ATOM 5558 C C . CYS B 1 224 ? 20.664 34.011 -26.913 1.00 70.28 224 CYS B C 1
ATOM 5559 O O . CYS B 1 224 ? 20.036 33.647 -27.906 1.00 68.37 224 CYS B O 1
ATOM 5562 N N . ALA B 1 225 ? 21.936 33.686 -26.672 1.00 53.08 225 ALA B N 1
ATOM 5563 C CA . ALA B 1 225 ? 22.710 32.839 -27.572 1.00 52.06 225 ALA B CA 1
ATOM 5564 C C . ALA B 1 225 ? 22.021 31.502 -27.737 1.00 51.50 225 ALA B C 1
ATOM 5565 O O . ALA B 1 225 ? 21.908 30.990 -28.847 1.00 50.48 225 ALA B O 1
ATOM 5567 N N . PHE B 1 226 ? 21.534 30.941 -26.635 1.00 58.60 226 PHE B N 1
ATOM 5568 C CA . PHE B 1 226 ? 20.781 29.702 -26.735 1.00 58.15 226 PHE B CA 1
ATOM 5569 C C . PHE B 1 226 ? 19.514 29.841 -27.590 1.00 56.90 226 PHE B C 1
ATOM 5570 O O . PHE B 1 226 ? 19.167 28.934 -28.345 1.00 56.04 226 PHE B O 1
ATOM 5578 N N . ALA B 1 227 ? 18.829 30.976 -27.475 1.00 65.05 227 ALA B N 1
ATOM 5579 C CA . ALA B 1 227 ? 17.631 31.220 -28.271 1.00 64.02 227 ALA B CA 1
ATOM 5580 C C . ALA B 1 227 ? 17.912 31.174 -29.785 1.00 62.13 227 ALA B C 1
ATOM 5581 O O . ALA B 1 227 ? 17.181 30.523 -30.532 1.00 61.55 227 ALA B O 1
ATOM 5583 N N . ILE B 1 228 ? 18.969 31.835 -30.251 1.00 66.26 228 ILE B N 1
ATOM 5584 C CA . ILE B 1 228 ? 19.256 31.792 -31.685 1.00 64.90 228 ILE B CA 1
ATOM 5585 C C . ILE B 1 228 ? 19.732 30.398 -32.127 1.00 64.54 228 ILE B C 1
ATOM 5586 O O . ILE B 1 228 ? 19.335 29.922 -33.186 1.00 63.89 228 ILE B O 1
ATOM 5591 N N . VAL B 1 229 ? 20.534 29.717 -31.313 1.00 48.23 229 VAL B N 1
ATOM 5592 C CA . VAL B 1 229 ? 20.928 28.339 -31.643 1.00 48.36 229 VAL B CA 1
ATOM 5593 C C . VAL B 1 229 ? 19.709 27.399 -31.654 1.00 48.67 229 VAL B C 1
ATOM 5594 O O . VAL B 1 229 ? 19.663 26.450 -32.431 1.00 48.74 229 VAL B O 1
ATOM 5598 N N . LEU B 1 230 ? 18.711 27.674 -30.820 1.00 53.44 230 LEU B N 1
ATOM 5599 C CA . LEU B 1 230 ? 17.511 26.853 -30.849 1.00 54.06 230 LEU B CA 1
ATOM 5600 C C . LEU B 1 230 ? 16.736 27.156 -32.109 1.00 53.60 230 LEU B C 1
ATOM 5601 O O . LEU B 1 230 ? 16.400 26.248 -32.878 1.00 53.86 230 LEU B O 1
ATOM 5606 N N . ALA B 1 231 ? 16.476 28.443 -32.320 1.00 93.07 231 ALA B N 1
ATOM 5607 C CA . ALA B 1 231 ? 15.669 28.924 -33.443 1.00 92.67 231 ALA B CA 1
ATOM 5608 C C . ALA B 1 231 ? 16.189 28.464 -34.800 1.00 92.28 231 ALA B C 1
ATOM 5609 O O . ALA B 1 231 ? 15.399 28.083 -35.665 1.00 93.43 231 ALA B O 1
ATOM 5611 N N . LEU B 1 232 ? 17.512 28.500 -34.971 1.00 47.49 232 LEU B N 1
ATOM 5612 C CA . LEU B 1 232 ? 18.131 28.268 -36.262 1.00 47.21 232 LEU B CA 1
ATOM 5613 C C . LEU B 1 232 ? 17.953 26.820 -36.649 1.00 47.97 232 LEU B C 1
ATOM 5614 O O . LEU B 1 232 ? 17.875 26.479 -37.832 1.00 48.23 232 LEU B O 1
ATOM 5619 N N . SER B 1 233 ? 17.882 25.967 -35.637 1.00 51.93 233 SER B N 1
ATOM 5620 C CA . SER B 1 233 ? 17.683 24.553 -35.869 1.00 52.94 233 SER B CA 1
ATOM 5621 C C . SER B 1 233 ? 16.207 24.277 -36.140 1.00 53.71 233 SER B C 1
ATOM 5622 O O . SER B 1 233 ? 15.857 23.351 -36.868 1.00 54.69 233 SER B O 1
ATOM 5625 N N . VAL B 1 234 ? 15.327 25.070 -35.557 1.00 58.40 234 VAL B N 1
ATOM 5626 C CA . VAL B 1 234 ? 13.941 24.957 -35.952 1.00 59.33 234 VAL B CA 1
ATOM 5627 C C . VAL B 1 234 ? 13.813 25.388 -37.418 1.00 59.07 234 VAL B C 1
ATOM 5628 O O . VAL B 1 234 ? 13.184 24.699 -38.222 1.00 61.13 234 VAL B O 1
ATOM 5632 N N . PHE B 1 235 ? 14.424 26.520 -37.764 1.00 73.64 235 PHE B N 1
ATOM 5633 C CA . PHE B 1 235 ? 14.388 27.033 -39.133 1.00 73.80 235 PHE B CA 1
ATOM 5634 C C . PHE B 1 235 ? 14.839 25.967 -40.124 1.00 76.34 235 PHE B C 1
ATOM 5635 O O . PHE B 1 235 ? 14.049 25.503 -40.925 1.00 80.13 235 PHE B O 1
ATOM 5643 N N . LEU B 1 236 ? 16.094 25.559 -40.043 1.00 51.25 236 LEU B N 1
ATOM 5644 C CA . LEU B 1 236 ? 16.621 24.505 -40.913 1.00 52.27 236 LEU B CA 1
ATOM 5645 C C . LEU B 1 236 ? 15.736 23.238 -40.958 1.00 53.91 236 LEU B C 1
ATOM 5646 O O . LEU B 1 236 ? 15.571 22.629 -42.015 1.00 55.17 236 LEU B O 1
ATOM 5651 N N . ALA B 1 237 ? 15.161 22.848 -39.822 1.00 57.49 237 ALA B N 1
ATOM 5652 C CA . ALA B 1 237 ? 14.319 21.654 -39.769 1.00 59.30 237 ALA B CA 1
ATOM 5653 C C . ALA B 1 237 ? 13.051 21.822 -40.611 1.00 60.36 237 ALA B C 1
ATOM 5654 O O . ALA B 1 237 ? 12.426 20.841 -41.024 1.00 65.51 237 ALA B O 1
ATOM 5656 N N . GLY B 1 238 ? 12.676 23.066 -40.881 1.00 74.68 238 GLY B N 1
ATOM 5657 C CA . GLY B 1 238 ? 11.551 23.321 -41.759 1.00 78.64 238 GLY B CA 1
ATOM 5658 C C . GLY B 1 238 ? 11.910 23.445 -43.235 1.00 80.28 238 GLY B C 1
ATOM 5659 O O . GLY B 1 238 ? 11.024 23.668 -44.040 1.00 84.39 238 GLY B O 1
ATOM 5660 N N . THR B 1 239 ? 13.187 23.274 -43.589 1.00 58.27 239 THR B N 1
ATOM 5661 C CA . THR B 1 239 ? 13.693 23.584 -44.935 1.00 58.50 239 THR B CA 1
ATOM 5662 C C . THR B 1 239 ? 12.856 23.009 -46.049 1.00 62.43 239 THR B C 1
ATOM 5663 O O . THR B 1 239 ? 12.456 23.738 -46.944 1.00 63.45 239 THR B O 1
ATOM 5667 N N . ASN B 1 240 ? 12.579 21.712 -45.987 1.00 64.48 240 ASN B N 1
ATOM 5668 C CA . ASN B 1 240 ? 11.798 21.057 -47.036 1.00 70.75 240 ASN B CA 1
ATOM 5669 C C . ASN B 1 240 ? 10.320 21.518 -47.073 1.00 74.51 240 ASN B C 1
ATOM 5670 O O . ASN B 1 240 ? 9.706 21.606 -48.146 1.00 79.68 240 ASN B O 1
ATOM 5675 N N . ARG B 1 241 ? 9.775 21.831 -45.899 1.00 108.49 241 ARG B N 1
ATOM 5676 C CA . ARG B 1 241 ? 8.409 22.319 -45.756 1.00 110.69 241 ARG B CA 1
ATOM 5677 C C . ARG B 1 241 ? 8.187 23.629 -46.536 1.00 108.04 241 ARG B C 1
ATOM 5678 O O . ARG B 1 241 ? 7.058 23.950 -46.887 1.00 110.77 241 ARG B O 1
ATOM 5686 N N . TYR B 1 242 ? 9.261 24.386 -46.779 1.00 84.60 242 TYR B N 1
ATOM 5687 C CA . TYR B 1 242 ? 9.187 25.730 -47.384 1.00 81.13 242 TYR B CA 1
ATOM 5688 C C . TYR B 1 242 ? 9.102 25.772 -48.906 1.00 85.55 242 TYR B C 1
ATOM 5689 O O . TYR B 1 242 ? 9.559 24.848 -49.587 1.00 90.43 242 TYR B O 1
ATOM 5698 N N . ARG B 1 243 ? 8.547 26.879 -49.418 1.00 62.74 243 ARG B N 1
ATOM 5699 C CA . ARG B 1 243 ? 8.527 27.185 -50.848 1.00 63.92 243 ARG B CA 1
ATOM 5700 C C . ARG B 1 243 ? 9.312 28.480 -51.145 1.00 62.02 243 ARG B C 1
ATOM 5701 O O . ARG B 1 243 ? 9.243 29.463 -50.387 1.00 60.36 243 ARG B O 1
ATOM 5709 N N . PHE B 1 244 ? 10.050 28.470 -52.258 1.00 82.34 244 PHE B N 1
ATOM 5710 C CA . PHE B 1 244 ? 11.201 29.359 -52.419 1.00 77.61 244 PHE B CA 1
ATOM 5711 C C . PHE B 1 244 ? 11.088 30.476 -53.467 1.00 77.70 244 PHE B C 1
ATOM 5712 O O . PHE B 1 244 ? 10.639 30.273 -54.590 1.00 82.80 244 PHE B O 1
ATOM 5720 N N . LYS B 1 245 ? 11.528 31.659 -53.048 1.00 114.97 245 LYS B N 1
ATOM 5721 C CA . LYS B 1 245 ? 11.588 32.864 -53.873 1.00 113.92 245 LYS B CA 1
ATOM 5722 C C . LYS B 1 245 ? 12.687 32.768 -54.944 1.00 116.52 245 LYS B C 1
ATOM 5723 O O . LYS B 1 245 ? 13.663 32.037 -54.780 1.00 117.63 245 LYS B O 1
ATOM 5729 N N . LYS B 1 246 ? 12.532 33.512 -56.034 1.00 83.78 246 LYS B N 1
ATOM 5730 C CA . LYS B 1 246 ? 13.464 33.420 -57.165 1.00 86.92 246 LYS B CA 1
ATOM 5731 C C . LYS B 1 246 ? 14.629 34.439 -57.230 1.00 83.30 246 LYS B C 1
ATOM 5732 O O . LYS B 1 246 ? 15.224 34.572 -58.291 1.00 85.62 246 LYS B O 1
ATOM 5738 N N . LEU B 1 247 ? 14.962 35.124 -56.131 1.00 114.39 247 LEU B N 1
ATOM 5739 C CA . LEU B 1 247 ? 15.919 36.263 -56.104 1.00 111.29 247 LEU B CA 1
ATOM 5740 C C . LEU B 1 247 ? 15.442 37.575 -56.712 1.00 110.33 247 LEU B C 1
ATOM 5741 O O . LEU B 1 247 ? 15.894 37.947 -57.789 1.00 112.67 247 LEU B O 1
ATOM 5746 N N . ILE B 1 248 ? 14.536 38.268 -56.013 1.00 116.47 248 ILE B N 1
ATOM 5747 C CA . ILE B 1 248 ? 14.226 39.682 -56.284 1.00 115.08 248 ILE B CA 1
ATOM 5748 C C . ILE B 1 248 ? 15.517 40.504 -56.334 1.00 114.13 248 ILE B C 1
ATOM 5749 O O . ILE B 1 248 ? 16.354 40.381 -55.456 1.00 112.87 248 ILE B O 1
ATOM 5754 N N . GLY B 1 249 ? 15.710 41.322 -57.361 1.00 100.75 249 GLY B N 1
ATOM 5755 C CA . GLY B 1 249 ? 16.954 42.078 -57.464 1.00 100.68 249 GLY B CA 1
ATOM 5756 C C . GLY B 1 249 ? 16.974 43.379 -56.673 1.00 97.58 249 GLY B C 1
ATOM 5757 O O . GLY B 1 249 ? 15.951 44.042 -56.543 1.00 96.96 249 GLY B O 1
ATOM 5758 N N . SER B 1 250 ? 18.131 43.765 -56.146 1.00 96.59 250 SER B N 1
ATOM 5759 C CA . SER B 1 250 ? 18.220 45.037 -55.430 1.00 94.87 250 SER B CA 1
ATOM 5760 C C . SER B 1 250 ? 18.185 46.182 -56.436 1.00 96.81 250 SER B C 1
ATOM 5761 O O . SER B 1 250 ? 18.937 46.193 -57.404 1.00 99.37 250 SER B O 1
ATOM 5764 N N . PRO B 1 251 ? 17.295 47.150 -56.223 1.00 101.26 251 PRO B N 1
ATOM 5765 C CA . PRO B 1 251 ? 17.260 48.281 -57.152 1.00 103.19 251 PRO B CA 1
ATOM 5766 C C . PRO B 1 251 ? 18.498 49.148 -56.988 1.00 103.95 251 PRO B C 1
ATOM 5767 O O . PRO B 1 251 ? 18.822 49.922 -57.880 1.00 106.01 251 PRO B O 1
ATOM 5771 N N . MET B 1 252 ? 19.186 48.989 -55.859 1.00 97.57 252 MET B N 1
ATOM 5772 C CA . MET B 1 252 ? 20.387 49.755 -55.528 1.00 98.66 252 MET B CA 1
ATOM 5773 C C . MET B 1 252 ? 21.478 49.533 -56.587 1.00 101.54 252 MET B C 1
ATOM 5774 O O . MET B 1 252 ? 22.452 50.284 -56.662 1.00 103.37 252 MET B O 1
ATOM 5779 N N . THR B 1 253 ? 21.281 48.514 -57.423 1.00 84.87 253 THR B N 1
ATOM 5780 C CA . THR B 1 253 ? 22.246 48.101 -58.459 1.00 88.10 253 THR B CA 1
ATOM 5781 C C . THR B 1 253 ? 22.435 49.111 -59.610 1.00 90.97 253 THR B C 1
ATOM 5782 O O . THR B 1 253 ? 23.566 49.469 -59.950 1.00 93.40 253 THR B O 1
ATOM 5786 N N . GLN B 1 254 ? 21.332 49.561 -60.205 1.00 106.48 254 GLN B N 1
ATOM 5787 C CA . GLN B 1 254 ? 21.398 50.489 -61.321 1.00 109.06 254 GLN B CA 1
ATOM 5788 C C . GLN B 1 254 ? 21.644 51.905 -60.846 1.00 108.81 254 GLN B C 1
ATOM 5789 O O . GLN B 1 254 ? 22.089 52.752 -61.610 1.00 111.34 254 GLN B O 1
ATOM 5795 N N . VAL B 1 255 ? 21.331 52.172 -59.587 1.00 72.88 255 VAL B N 1
ATOM 5796 C CA . VAL B 1 255 ? 21.724 53.438 -58.994 1.00 73.24 255 VAL B CA 1
ATOM 5797 C C . VAL B 1 255 ? 23.251 53.483 -59.011 1.00 75.56 255 VAL B C 1
ATOM 5798 O O . VAL B 1 255 ? 23.853 54.520 -59.291 1.00 77.88 255 VAL B O 1
ATOM 5802 N N . ALA B 1 256 ? 23.876 52.340 -58.749 1.00 78.07 256 ALA B N 1
ATOM 5803 C CA . ALA B 1 256 ? 25.318 52.222 -58.885 1.00 80.59 256 ALA B CA 1
ATOM 5804 C C . ALA B 1 256 ? 25.756 52.293 -60.360 1.00 84.21 256 ALA B C 1
ATOM 5805 O O . ALA B 1 256 ? 26.829 52.799 -60.670 1.00 87.06 256 ALA B O 1
ATOM 5807 N N . ALA B 1 257 ? 24.909 51.816 -61.268 1.00 97.58 257 ALA B N 1
ATOM 5808 C CA . ALA B 1 257 ? 25.282 51.660 -62.678 1.00 101.22 257 ALA B CA 1
ATOM 5809 C C . ALA B 1 257 ? 24.996 52.887 -63.542 1.00 102.84 257 ALA B C 1
ATOM 5810 O O . ALA B 1 257 ? 25.109 52.818 -64.767 1.00 105.58 257 ALA B O 1
ATOM 5812 N N . VAL B 1 258 ? 24.567 53.984 -62.919 1.00 85.21 258 VAL B N 1
ATOM 5813 C CA . VAL B 1 258 ? 24.487 55.273 -63.617 1.00 87.07 258 VAL B CA 1
ATOM 5814 C C . VAL B 1 258 ? 25.363 56.252 -62.818 1.00 87.68 258 VAL B C 1
ATOM 5815 O O . VAL B 1 258 ? 26.142 56.982 -63.431 1.00 90.53 258 VAL B O 1
ATOM 5819 N N . ILE B 1 259 ? 25.201 56.334 -61.490 1.00 85.41 259 ILE B N 1
ATOM 5820 C CA . ILE B 1 259 ? 26.135 57.123 -60.675 1.00 86.51 259 ILE B CA 1
ATOM 5821 C C . ILE B 1 259 ? 27.597 56.775 -61.047 1.00 89.58 259 ILE B C 1
ATOM 5822 O O . ILE B 1 259 ? 28.459 57.659 -61.054 1.00 92.24 259 ILE B O 1
ATOM 5827 N N . VAL B 1 260 ? 27.871 55.516 -61.405 1.00 118.37 260 VAL B N 1
ATOM 5828 C CA . VAL B 1 260 ? 29.216 55.133 -61.869 1.00 121.76 260 VAL B CA 1
ATOM 5829 C C . VAL B 1 260 ? 29.330 55.031 -63.391 1.00 125.03 260 VAL B C 1
ATOM 5830 O O . VAL B 1 260 ? 30.174 55.700 -63.977 1.00 128.63 260 VAL B O 1
ATOM 5834 N N . ALA B 1 261 ? 28.538 54.172 -64.034 1.00 149.42 261 ALA B N 1
ATOM 5835 C CA . ALA B 1 261 ? 28.709 53.940 -65.476 1.00 152.82 261 ALA B CA 1
ATOM 5836 C C . ALA B 1 261 ? 28.389 55.155 -66.363 1.00 154.38 261 ALA B C 1
ATOM 5837 O O . ALA B 1 261 ? 28.627 55.110 -67.568 1.00 157.34 261 ALA B O 1
ATOM 5839 N N . ALA B 1 262 ? 27.821 56.216 -65.788 1.00 108.03 262 ALA B N 1
ATOM 5840 C CA . ALA B 1 262 ? 27.766 57.512 -66.472 1.00 109.93 262 ALA B CA 1
ATOM 5841 C C . ALA B 1 262 ? 28.898 58.446 -66.012 1.00 112.03 262 ALA B C 1
ATOM 5842 O O . ALA B 1 262 ? 29.080 59.527 -66.561 1.00 114.16 262 ALA B O 1
ATOM 5844 N N . TRP B 1 263 ? 29.658 58.026 -65.006 1.00 148.95 263 TRP B N 1
ATOM 5845 C CA . TRP B 1 263 ? 30.856 58.754 -64.590 1.00 151.48 263 TRP B CA 1
ATOM 5846 C C . TRP B 1 263 ? 32.040 58.383 -65.478 1.00 155.49 263 TRP B C 1
ATOM 5847 O O . TRP B 1 263 ? 32.809 59.252 -65.897 1.00 158.28 263 TRP B O 1
ATOM 5858 N N . ARG B 1 264 ? 32.166 57.087 -65.771 1.00 156.53 264 ARG B N 1
ATOM 5859 C CA . ARG B 1 264 ? 33.273 56.570 -66.576 1.00 160.50 264 ARG B CA 1
ATOM 5860 C C . ARG B 1 264 ? 33.306 57.244 -67.950 1.00 163.45 264 ARG B C 1
ATOM 5861 O O . ARG B 1 264 ? 34.368 57.367 -68.560 1.00 167.18 264 ARG B O 1
ATOM 5869 N N . ASN B 1 265 ? 32.147 57.690 -68.434 1.00 134.55 265 ASN B N 1
ATOM 5870 C CA . ASN B 1 265 ? 32.145 58.586 -69.580 1.00 137.14 265 ASN B CA 1
ATOM 5871 C C . ASN B 1 265 ? 31.651 59.978 -69.168 1.00 135.94 265 ASN B C 1
ATOM 5872 O O . ASN B 1 265 ? 30.477 60.200 -68.873 1.00 132.67 265 ASN B O 1
ATOM 5877 N N . ARG B 1 266 ? 32.595 60.910 -69.114 1.00 120.72 266 ARG B N 1
ATOM 5878 C CA . ARG B 1 266 ? 32.276 62.326 -69.032 1.00 121.85 266 ARG B CA 1
ATOM 5879 C C . ARG B 1 266 ? 32.883 63.013 -70.268 1.00 126.42 266 ARG B C 1
ATOM 5880 O O . ARG B 1 266 ? 34.097 63.213 -70.352 1.00 129.58 266 ARG B O 1
ATOM 5882 N N . LYS B 1 267 ? 32.009 63.408 -71.195 1.00 114.83 267 LYS B N 1
ATOM 5883 C CA . LYS B 1 267 ? 32.381 63.740 -72.574 1.00 118.88 267 LYS B CA 1
ATOM 5884 C C . LYS B 1 267 ? 31.373 64.722 -73.193 1.00 119.50 267 LYS B C 1
ATOM 5885 O O . LYS B 1 267 ? 30.635 65.384 -72.468 1.00 117.56 267 LYS B O 1
ATOM 5887 N N . LEU B 1 268 ? 31.391 64.862 -74.516 1.00 149.89 268 LEU B N 1
ATOM 5888 C CA . LEU B 1 268 ? 30.556 65.851 -75.204 1.00 150.35 268 LEU B CA 1
ATOM 5889 C C . LEU B 1 268 ? 29.087 65.765 -74.785 1.00 146.58 268 LEU B C 1
ATOM 5890 O O . LEU B 1 268 ? 28.495 64.686 -74.811 1.00 144.38 268 LEU B O 1
ATOM 5892 N N . GLU B 1 269 ? 28.517 66.913 -74.412 1.00 155.91 269 GLU B N 1
ATOM 5893 C CA . GLU B 1 269 ? 27.163 67.009 -73.851 1.00 152.56 269 GLU B CA 1
ATOM 5894 C C . GLU B 1 269 ? 26.115 66.274 -74.679 1.00 151.33 269 GLU B C 1
ATOM 5895 O O . GLU B 1 269 ? 25.210 65.644 -74.124 1.00 148.22 269 GLU B O 1
ATOM 5897 N N . LEU B 1 270 ? 26.245 66.369 -76.000 1.00 116.44 270 LEU B N 1
ATOM 5898 C CA . LEU B 1 270 ? 25.372 65.655 -76.925 1.00 116.25 270 LEU B CA 1
ATOM 5899 C C . LEU B 1 270 ? 23.891 65.969 -76.687 1.00 114.18 270 LEU B C 1
ATOM 5900 O O . LEU B 1 270 ? 23.091 65.052 -76.482 1.00 111.51 270 LEU B O 1
ATOM 5902 N N . PRO B 1 271 ? 23.518 67.252 -76.707 1.00 119.89 271 PRO B N 1
ATOM 5903 C CA . PRO B 1 271 ? 22.102 67.577 -76.582 1.00 118.50 271 PRO B CA 1
ATOM 5904 C C . PRO B 1 271 ? 21.532 67.866 -77.950 1.00 121.43 271 PRO B C 1
ATOM 5905 O O . PRO B 1 271 ? 21.572 68.987 -78.451 1.00 124.34 271 PRO B O 1
ATOM 5907 N N . ALA B 1 272 ? 20.924 66.819 -78.487 1.00 184.78 272 ALA B N 1
ATOM 5908 C CA . ALA B 1 272 ? 20.188 66.808 -79.736 1.00 187.14 272 ALA B CA 1
ATOM 5909 C C . ALA B 1 272 ? 18.728 66.965 -79.369 1.00 185.31 272 ALA B C 1
ATOM 5910 O O . ALA B 1 272 ? 17.852 66.759 -80.206 1.00 186.53 272 ALA B O 1
ATOM 5912 N N . ASP B 1 273 ? 18.496 67.378 -78.119 1.00 112.01 273 ASP B N 1
ATOM 5913 C CA . ASP B 1 273 ? 17.406 66.900 -77.267 1.00 108.76 273 ASP B CA 1
ATOM 5914 C C . ASP B 1 273 ? 17.726 65.467 -76.813 1.00 105.98 273 ASP B C 1
ATOM 5915 O O . ASP B 1 273 ? 18.651 65.256 -76.024 1.00 104.51 273 ASP B O 1
ATOM 5917 N N . PRO B 1 274 ? 16.916 64.502 -77.220 1.00 142.71 274 PRO B N 1
ATOM 5918 C CA . PRO B 1 274 ? 17.263 63.111 -76.965 1.00 140.69 274 PRO B CA 1
ATOM 5919 C C . PRO B 1 274 ? 17.423 62.322 -78.267 1.00 143.07 274 PRO B C 1
ATOM 5920 O O . PRO B 1 274 ? 16.582 62.392 -79.165 1.00 145.01 274 PRO B O 1
ATOM 5922 N N . SER B 1 275 ? 18.524 61.583 -78.350 1.00 163.80 275 SER B N 1
ATOM 5923 C CA . SER B 1 275 ? 18.745 60.599 -79.397 1.00 165.78 275 SER B CA 1
ATOM 5924 C C . SER B 1 275 ? 18.226 59.280 -78.859 1.00 163.02 275 SER B C 1
ATOM 5925 O O . SER B 1 275 ? 18.244 59.063 -77.651 1.00 159.77 275 SER B O 1
ATOM 5927 N N . TYR B 1 276 ? 17.707 58.421 -79.725 1.00 188.19 276 TYR B N 1
ATOM 5928 C CA . TYR B 1 276 ? 17.131 57.164 -79.249 1.00 185.90 276 TYR B CA 1
ATOM 5929 C C . TYR B 1 276 ? 17.898 55.923 -79.714 1.00 186.97 276 TYR B C 1
ATOM 5930 O O . TYR B 1 276 ? 18.572 55.948 -80.739 1.00 190.27 276 TYR B O 1
ATOM 5932 N N . LEU B 1 277 ? 17.818 54.850 -78.931 1.00 152.83 277 LEU B N 1
ATOM 5933 C CA . LEU B 1 277 ? 18.180 53.516 -79.412 1.00 154.50 277 LEU B CA 1
ATOM 5934 C C . LEU B 1 277 ? 16.983 52.592 -79.223 1.00 153.40 277 LEU B C 1
ATOM 5935 O O . LEU B 1 277 ? 16.239 52.312 -80.159 1.00 155.52 277 LEU B O 1
ATOM 5937 N N . TYR B 1 278 ? 16.778 52.152 -77.992 1.00 158.67 278 TYR B N 1
ATOM 5938 C CA . TYR B 1 278 ? 15.479 51.654 -77.590 1.00 157.09 278 TYR B CA 1
ATOM 5939 C C . TYR B 1 278 ? 14.944 52.698 -76.629 1.00 154.52 278 TYR B C 1
ATOM 5940 O O . TYR B 1 278 ? 14.071 53.487 -76.991 1.00 154.88 278 TYR B O 1
ATOM 5942 N N . ASP B 1 279 ? 15.468 52.694 -75.403 1.00 102.72 279 ASP B N 1
ATOM 5943 C CA . ASP B 1 279 ? 15.333 53.840 -74.500 1.00 100.86 279 ASP B CA 1
ATOM 5944 C C . ASP B 1 279 ? 16.597 54.746 -74.362 1.00 101.19 279 ASP B C 1
ATOM 5945 O O . ASP B 1 279 ? 16.523 55.809 -73.740 1.00 100.30 279 ASP B O 1
ATOM 5947 N N . VAL B 1 280 ? 17.731 54.350 -74.952 1.00 103.53 280 VAL B N 1
ATOM 5948 C CA . VAL B 1 280 ? 19.026 55.017 -74.702 1.00 103.88 280 VAL B CA 1
ATOM 5949 C C . VAL B 1 280 ? 19.203 56.333 -75.467 1.00 106.57 280 VAL B C 1
ATOM 5950 O O . VAL B 1 280 ? 18.547 56.563 -76.484 1.00 108.84 280 VAL B O 1
ATOM 5952 N N . ASP B 1 281 ? 20.091 57.202 -74.982 1.00 153.06 281 ASP B N 1
ATOM 5953 C CA . ASP B 1 281 ? 20.371 58.458 -75.686 1.00 155.01 281 ASP B CA 1
ATOM 5954 C C . ASP B 1 281 ? 21.346 58.214 -76.838 1.00 158.43 281 ASP B C 1
ATOM 5955 O O . ASP B 1 281 ? 21.851 59.152 -77.455 1.00 161.07 281 ASP B O 1
ATOM 5957 N N . ALA B 1 308 ? 26.580 54.803 -78.069 1.00 138.16 296 ALA B N 1
ATOM 5958 C CA . ALA B 1 308 ? 26.243 56.217 -77.976 1.00 137.38 296 ALA B CA 1
ATOM 5959 C C . ALA B 1 308 ? 26.753 56.777 -76.660 1.00 135.81 296 ALA B C 1
ATOM 5960 O O . ALA B 1 308 ? 27.927 56.604 -76.327 1.00 137.30 296 ALA B O 1
ATOM 5962 N N . ALA B 1 309 ? 25.870 57.457 -75.926 1.00 107.53 297 ALA B N 1
ATOM 5963 C CA . ALA B 1 309 ? 26.147 57.917 -74.562 1.00 104.94 297 ALA B CA 1
ATOM 5964 C C . ALA B 1 309 ? 24.857 58.097 -73.778 1.00 101.56 297 ALA B C 1
ATOM 5965 O O . ALA B 1 309 ? 23.785 58.265 -74.360 1.00 101.78 297 ALA B O 1
ATOM 5967 N N . ILE B 1 310 ? 24.961 57.995 -72.454 1.00 110.25 298 ILE B N 1
ATOM 5968 C CA . ILE B 1 310 ? 24.025 58.664 -71.544 1.00 107.83 298 ILE B CA 1
ATOM 5969 C C . ILE B 1 310 ? 24.777 59.115 -70.279 1.00 106.63 298 ILE B C 1
ATOM 5970 O O . ILE B 1 310 ? 25.498 58.328 -69.648 1.00 105.48 298 ILE B O 1
ATOM 5972 N N . ARG B 1 311 ? 24.585 60.386 -69.921 1.00 113.89 299 ARG B N 1
ATOM 5973 C CA . ARG B 1 311 ? 25.304 61.016 -68.817 1.00 113.53 299 ARG B CA 1
ATOM 5974 C C . ARG B 1 311 ? 24.354 61.782 -67.885 1.00 111.79 299 ARG B C 1
ATOM 5975 O O . ARG B 1 311 ? 23.324 62.318 -68.346 1.00 112.14 299 ARG B O 1
ATOM 5977 N N . ASP B 1 312 ? 24.727 61.858 -66.593 1.00 87.89 300 ASP B N 1
ATOM 5978 C CA . ASP B 1 312 ? 23.903 62.507 -65.568 1.00 86.37 300 ASP B CA 1
ATOM 5979 C C . ASP B 1 312 ? 24.225 64.010 -65.384 1.00 88.79 300 ASP B C 1
ATOM 5980 O O . ASP B 1 312 ? 25.286 64.410 -64.880 1.00 90.05 300 ASP B O 1
ATOM 5982 N N . GLN B 1 313 ? 23.271 64.821 -65.839 1.00 124.91 301 GLN B N 1
ATOM 5983 C CA . GLN B 1 313 ? 23.271 66.269 -65.699 1.00 126.85 301 GLN B CA 1
ATOM 5984 C C . GLN B 1 313 ? 22.376 66.771 -64.559 1.00 125.08 301 GLN B C 1
ATOM 5985 O O . GLN B 1 313 ? 22.224 67.983 -64.383 1.00 126.45 301 GLN B O 1
ATOM 5987 N N . GLU B 1 314 ? 21.774 65.847 -63.810 1.00 89.14 302 GLU B N 1
ATOM 5988 C CA . GLU B 1 314 ? 20.630 66.156 -62.944 1.00 87.85 302 GLU B CA 1
ATOM 5989 C C . GLU B 1 314 ? 19.622 66.982 -63.764 1.00 89.55 302 GLU B C 1
ATOM 5990 O O . GLU B 1 314 ? 19.170 66.516 -64.811 1.00 89.59 302 GLU B O 1
ATOM 5992 N N . ALA B 1 315 ? 19.281 68.187 -63.305 1.00 108.86 303 ALA B N 1
ATOM 5993 C CA . ALA B 1 315 ? 18.266 69.021 -63.968 1.00 109.66 303 ALA B CA 1
ATOM 5994 C C . ALA B 1 315 ? 16.983 68.247 -64.298 1.00 107.93 303 ALA B C 1
ATOM 5995 O O . ALA B 1 315 ? 16.365 67.661 -63.407 1.00 105.72 303 ALA B O 1
ATOM 5997 N N . GLY B 1 316 ? 16.578 68.260 -65.572 1.00 165.22 304 GLY B N 1
ATOM 5998 C CA . GLY B 1 316 ? 15.403 67.495 -65.999 1.00 164.02 304 GLY B CA 1
ATOM 5999 C C . GLY B 1 316 ? 15.396 67.055 -67.469 1.00 165.13 304 GLY B C 1
ATOM 6000 O O . GLY B 1 316 ? 15.929 67.735 -68.348 1.00 167.62 304 GLY B O 1
ATOM 6001 N N . VAL B 1 317 ? 14.793 65.887 -67.687 1.00 116.64 305 VAL B N 1
ATOM 6002 C CA . VAL B 1 317 ? 14.236 65.420 -68.967 1.00 117.73 305 VAL B CA 1
ATOM 6003 C C . VAL B 1 317 ? 13.145 64.442 -68.515 1.00 115.61 305 VAL B C 1
ATOM 6004 O O . VAL B 1 317 ? 12.877 64.379 -67.309 1.00 113.80 305 VAL B O 1
ATOM 6006 N N . THR B 1 318 ? 12.495 63.708 -69.421 1.00 92.45 306 THR B N 1
ATOM 6007 C CA . THR B 1 318 ? 11.533 62.676 -68.978 1.00 90.60 306 THR B CA 1
ATOM 6008 C C . THR B 1 318 ? 11.418 61.519 -69.967 1.00 90.87 306 THR B C 1
ATOM 6009 O O . THR B 1 318 ? 11.404 61.755 -71.174 1.00 93.25 306 THR B O 1
ATOM 6011 N N . SER B 1 319 ? 11.308 60.282 -69.467 1.00 133.96 307 SER B N 1
ATOM 6012 C CA . SER B 1 319 ? 11.321 59.087 -70.332 1.00 134.31 307 SER B CA 1
ATOM 6013 C C . SER B 1 319 ? 10.540 57.889 -69.775 1.00 132.53 307 SER B C 1
ATOM 6014 O O . SER B 1 319 ? 10.571 57.619 -68.570 1.00 130.19 307 SER B O 1
ATOM 6016 N N . ASN B 1 320 ? 9.887 57.141 -70.666 1.00 130.38 308 ASN B N 1
ATOM 6017 C CA . ASN B 1 320 ? 9.089 55.984 -70.253 1.00 129.24 308 ASN B CA 1
ATOM 6018 C C . ASN B 1 320 ? 9.269 54.766 -71.156 1.00 130.18 308 ASN B C 1
ATOM 6019 O O . ASN B 1 320 ? 9.259 54.877 -72.383 1.00 132.76 308 ASN B O 1
ATOM 6021 N N . VAL B 1 321 ? 9.409 53.605 -70.521 1.00 137.29 309 VAL B N 1
ATOM 6022 C CA . VAL B 1 321 ? 9.655 52.340 -71.208 1.00 138.07 309 VAL B CA 1
ATOM 6023 C C . VAL B 1 321 ? 9.023 51.192 -70.418 1.00 136.54 309 VAL B C 1
ATOM 6024 O O . VAL B 1 321 ? 8.215 51.435 -69.523 1.00 135.33 309 VAL B O 1
ATOM 6026 N N . PHE B 1 322 ? 9.366 49.950 -70.762 1.00 116.71 310 PHE B N 1
ATOM 6027 C CA . PHE B 1 322 ? 8.854 48.792 -70.030 1.00 116.08 310 PHE B CA 1
ATOM 6028 C C . PHE B 1 322 ? 9.869 47.656 -70.010 1.00 117.37 310 PHE B C 1
ATOM 6029 O O . PHE B 1 322 ? 10.308 47.196 -71.062 1.00 120.09 310 PHE B O 1
ATOM 6031 N N . TRP B 1 325 ? 28.940 49.347 -65.881 1.00 99.54 325 TRP B N 1
ATOM 6032 C CA . TRP B 1 325 ? 27.867 48.603 -66.527 1.00 98.94 325 TRP B CA 1
ATOM 6033 C C . TRP B 1 325 ? 27.775 48.914 -68.003 1.00 101.94 325 TRP B C 1
ATOM 6034 O O . TRP B 1 325 ? 26.706 48.761 -68.588 1.00 101.68 325 TRP B O 1
ATOM 6036 N N . THR B 1 326 ? 28.907 49.315 -68.588 1.00 159.21 326 THR B N 1
ATOM 6037 C CA . THR B 1 326 ? 29.005 49.918 -69.928 1.00 161.93 326 THR B CA 1
ATOM 6038 C C . THR B 1 326 ? 28.145 51.194 -70.015 1.00 159.68 326 THR B C 1
ATOM 6039 O O . THR B 1 326 ? 28.140 52.008 -69.089 1.00 157.68 326 THR B O 1
ATOM 6043 N N . LEU B 1 327 ? 27.438 51.376 -71.127 1.00 114.01 327 LEU B N 1
ATOM 6044 C CA . LEU B 1 327 ? 26.575 52.548 -71.332 1.00 112.27 327 LEU B CA 1
ATOM 6045 C C . LEU B 1 327 ? 25.261 52.441 -70.542 1.00 108.43 327 LEU B C 1
ATOM 6046 O O . LEU B 1 327 ? 24.855 51.352 -70.146 1.00 107.47 327 LEU B O 1
ATOM 6051 N N . SER B 1 328 ? 24.600 53.575 -70.315 1.00 147.19 328 SER B N 1
ATOM 6052 C CA . SER B 1 328 ? 23.339 53.596 -69.570 1.00 143.72 328 SER B CA 1
ATOM 6053 C C . SER B 1 328 ? 22.146 54.039 -70.428 1.00 143.54 328 SER B C 1
ATOM 6054 O O . SER B 1 328 ? 22.304 54.820 -71.355 1.00 145.54 328 SER B O 1
ATOM 6057 N N . THR B 1 329 ? 20.957 53.528 -70.122 1.00 90.26 329 THR B N 1
ATOM 6058 C CA . THR B 1 329 ? 19.727 53.949 -70.803 1.00 93.07 329 THR B CA 1
ATOM 6059 C C . THR B 1 329 ? 19.125 55.155 -70.115 1.00 92.17 329 THR B C 1
ATOM 6060 O O . THR B 1 329 ? 19.173 55.259 -68.895 1.00 89.02 329 THR B O 1
ATOM 6064 N N . LEU B 1 330 ? 18.553 56.061 -70.907 1.00 95.21 330 LEU B N 1
ATOM 6065 C CA . LEU B 1 330 ? 18.022 57.319 -70.390 1.00 94.98 330 LEU B CA 1
ATOM 6066 C C . LEU B 1 330 ? 16.810 57.114 -69.483 1.00 93.50 330 LEU B C 1
ATOM 6067 O O . LEU B 1 330 ? 16.644 57.834 -68.503 1.00 91.55 330 LEU B O 1
ATOM 6072 N N . THR B 1 331 ? 15.963 56.137 -69.796 1.00 102.40 331 THR B N 1
ATOM 6073 C CA . THR B 1 331 ? 14.797 55.877 -68.956 1.00 102.06 331 THR B CA 1
ATOM 6074 C C . THR B 1 331 ? 15.279 55.318 -67.624 1.00 97.82 331 THR B C 1
ATOM 6075 O O . THR B 1 331 ? 14.603 55.441 -66.609 1.00 96.19 331 THR B O 1
ATOM 6079 N N . ASP B 1 332 ? 16.469 54.717 -67.636 1.00 123.09 332 ASP B N 1
ATOM 6080 C CA . ASP B 1 332 ? 17.146 54.299 -66.405 1.00 119.04 332 ASP B CA 1
ATOM 6081 C C . ASP B 1 332 ? 17.782 55.490 -65.679 1.00 115.92 332 ASP B C 1
ATOM 6082 O O . ASP B 1 332 ? 17.710 55.581 -64.457 1.00 113.08 332 ASP B O 1
ATOM 6087 N N . VAL B 1 333 ? 18.411 56.390 -66.436 1.00 86.03 333 VAL B N 1
ATOM 6088 C CA . VAL B 1 333 ? 19.041 57.583 -65.859 1.00 84.68 333 VAL B CA 1
ATOM 6089 C C . VAL B 1 333 ? 18.028 58.385 -65.080 1.00 84.09 333 VAL B C 1
ATOM 6090 O O . VAL B 1 333 ? 18.239 58.655 -63.905 1.00 81.59 333 VAL B O 1
ATOM 6094 N N . GLU B 1 334 ? 16.918 58.731 -65.724 1.00 93.83 334 GLU B N 1
ATOM 6095 C CA . GLU B 1 334 ? 15.873 59.510 -65.073 1.00 93.80 334 GLU B CA 1
ATOM 6096 C C . GLU B 1 334 ? 15.324 58.882 -63.788 1.00 90.91 334 GLU B C 1
ATOM 6097 O O . GLU B 1 334 ? 15.039 59.604 -62.835 1.00 89.58 334 GLU B O 1
ATOM 6103 N N . GLU B 1 335 ? 15.186 57.556 -63.743 1.00 97.03 335 GLU B N 1
ATOM 6104 C CA . GLU B 1 335 ? 14.641 56.902 -62.548 1.00 95.23 335 GLU B CA 1
ATOM 6105 C C . GLU B 1 335 ? 15.545 57.140 -61.347 1.00 91.25 335 GLU B C 1
ATOM 6106 O O . GLU B 1 335 ? 15.091 57.230 -60.203 1.00 89.54 335 GLU B O 1
ATOM 6112 N N . VAL B 1 336 ? 16.834 57.253 -61.622 1.00 75.62 336 VAL B N 1
ATOM 6113 C CA . VAL B 1 336 ? 17.792 57.510 -60.567 1.00 73.12 336 VAL B CA 1
ATOM 6114 C C . VAL B 1 336 ? 17.526 58.911 -60.101 1.00 73.45 336 VAL B C 1
ATOM 6115 O O . VAL B 1 336 ? 17.499 59.186 -58.913 1.00 71.64 336 VAL B O 1
ATOM 6119 N N . LYS B 1 337 ? 17.271 59.789 -61.056 1.00 76.07 337 LYS B N 1
ATOM 6120 C CA . LYS B 1 337 ? 17.106 61.200 -60.745 1.00 76.90 337 LYS B CA 1
ATOM 6121 C C . LYS B 1 337 ? 15.934 61.432 -59.795 1.00 76.21 337 LYS B C 1
ATOM 6122 O O . LYS B 1 337 ? 16.012 62.305 -58.939 1.00 75.56 337 LYS B O 1
ATOM 6128 N N . GLN B 1 338 ? 14.871 60.637 -59.922 1.00 76.91 338 GLN B N 1
ATOM 6129 C CA . GLN B 1 338 ? 13.751 60.726 -58.986 1.00 76.32 338 GLN B CA 1
ATOM 6130 C C . GLN B 1 338 ? 14.206 60.306 -57.587 1.00 73.20 338 GLN B C 1
ATOM 6131 O O . GLN B 1 338 ? 13.721 60.844 -56.592 1.00 72.53 338 GLN B O 1
ATOM 6137 N N . ILE B 1 339 ? 15.148 59.362 -57.513 1.00 87.98 339 ILE B N 1
ATOM 6138 C CA . ILE B 1 339 ? 15.708 58.946 -56.225 1.00 85.07 339 ILE B CA 1
ATOM 6139 C C . ILE B 1 339 ? 16.398 60.142 -55.599 1.00 84.41 339 ILE B C 1
ATOM 6140 O O . ILE B 1 339 ? 16.324 60.347 -54.387 1.00 82.93 339 ILE B O 1
ATOM 6145 N N . VAL B 1 340 ? 17.028 60.958 -56.441 1.00 69.62 340 VAL B N 1
ATOM 6146 C CA . VAL B 1 340 ? 17.760 62.120 -55.958 1.00 69.75 340 VAL B CA 1
ATOM 6147 C C . VAL B 1 340 ? 16.827 63.258 -55.467 1.00 70.82 340 VAL B C 1
ATOM 6148 O O . VAL B 1 340 ? 17.165 63.980 -54.532 1.00 70.30 340 VAL B O 1
ATOM 6152 N N . ARG B 1 341 ? 15.655 63.406 -56.079 1.00 87.24 341 ARG B N 1
ATOM 6153 C CA . ARG B 1 341 ? 14.646 64.367 -55.619 1.00 88.49 341 ARG B CA 1
ATOM 6154 C C . ARG B 1 341 ? 14.233 64.099 -54.167 1.00 86.38 341 ARG B C 1
ATOM 6155 O O . ARG B 1 341 ? 13.849 65.025 -53.435 1.00 86.86 341 ARG B O 1
ATOM 6163 N N . MET B 1 342 ? 14.291 62.822 -53.775 1.00 93.77 342 MET B N 1
ATOM 6164 C CA . MET B 1 342 ? 13.848 62.379 -52.450 1.00 92.00 342 MET B CA 1
ATOM 6165 C C . MET B 1 342 ? 14.935 62.597 -51.411 1.00 90.06 342 MET B C 1
ATOM 6166 O O . MET B 1 342 ? 14.678 62.502 -50.207 1.00 88.90 342 MET B O 1
ATOM 6171 N N . LEU B 1 343 ? 16.145 62.889 -51.883 1.00 66.39 343 LEU B N 1
ATOM 6172 C CA . LEU B 1 343 ? 17.309 62.975 -51.008 1.00 65.09 343 LEU B CA 1
ATOM 6173 C C . LEU B 1 343 ? 17.315 64.104 -49.958 1.00 65.51 343 LEU B C 1
ATOM 6174 O O . LEU B 1 343 ? 17.802 63.899 -48.840 1.00 64.20 343 LEU B O 1
ATOM 6179 N N . PRO B 1 344 ? 16.825 65.306 -50.302 1.00 68.31 344 PRO B N 1
ATOM 6180 C CA . PRO B 1 344 ? 16.927 66.308 -49.240 1.00 68.81 344 PRO B CA 1
ATOM 6181 C C . PRO B 1 344 ? 16.021 65.994 -48.066 1.00 67.76 344 PRO B C 1
ATOM 6182 O O . PRO B 1 344 ? 16.467 66.115 -46.927 1.00 67.03 344 PRO B O 1
ATOM 6186 N N . ILE B 1 345 ? 14.792 65.565 -48.328 1.00 81.74 345 ILE B N 1
ATOM 6187 C CA . ILE B 1 345 ? 13.922 65.146 -47.240 1.00 80.98 345 ILE B CA 1
ATOM 6188 C C . ILE B 1 345 ? 14.537 63.945 -46.484 1.00 78.53 345 ILE B C 1
ATOM 6189 O O . ILE B 1 345 ? 14.440 63.852 -45.248 1.00 77.82 345 ILE B O 1
ATOM 6194 N N . TRP B 1 346 ? 15.192 63.055 -47.234 1.00 68.06 346 TRP B N 1
ATOM 6195 C CA . TRP B 1 346 ? 16.019 61.976 -46.676 1.00 66.04 346 TRP B CA 1
ATOM 6196 C C . TRP B 1 346 ? 17.023 62.516 -45.661 1.00 65.50 346 TRP B C 1
ATOM 6197 O O . TRP B 1 346 ? 17.198 61.937 -44.595 1.00 64.38 346 TRP B O 1
ATOM 6208 N N . ALA B 1 347 ? 17.667 63.633 -45.990 1.00 67.86 347 ALA B N 1
ATOM 6209 C CA . ALA B 1 347 ? 18.664 64.217 -45.107 1.00 67.95 347 ALA B CA 1
ATOM 6210 C C . ALA B 1 347 ? 18.074 64.673 -43.782 1.00 68.24 347 ALA B C 1
ATOM 6211 O O . ALA B 1 347 ? 18.634 64.374 -42.725 1.00 67.46 347 ALA B O 1
ATOM 6213 N N . THR B 1 348 ? 16.944 65.375 -43.820 1.00 71.77 348 THR B N 1
ATOM 6214 C CA . THR B 1 348 ? 16.389 65.976 -42.603 1.00 72.41 348 THR B CA 1
ATOM 6215 C C . THR B 1 348 ? 15.801 64.950 -41.614 1.00 71.01 348 THR B C 1
ATOM 6216 O O . THR B 1 348 ? 15.398 65.302 -40.498 1.00 71.51 348 THR B O 1
ATOM 6220 N N . CYS B 1 349 ? 15.763 63.684 -42.024 1.00 85.41 349 CYS B N 1
ATOM 6221 C CA . CYS B 1 349 ? 15.334 62.606 -41.141 1.00 84.36 349 CYS B CA 1
ATOM 6222 C C . CYS B 1 349 ? 16.404 62.154 -40.167 1.00 83.34 349 CYS B C 1
ATOM 6223 O O . CYS B 1 349 ? 16.096 61.746 -39.051 1.00 83.33 349 CYS B O 1
ATOM 6226 N N . ILE B 1 350 ? 17.655 62.213 -40.604 1.00 76.26 350 ILE B N 1
ATOM 6227 C CA . ILE B 1 350 ? 18.763 61.646 -39.855 1.00 75.42 350 ILE B CA 1
ATOM 6228 C C . ILE B 1 350 ? 18.768 62.094 -38.390 1.00 76.22 350 ILE B C 1
ATOM 6229 O O . ILE B 1 350 ? 18.971 61.272 -37.473 1.00 75.63 350 ILE B O 1
ATOM 6234 N N . LEU B 1 351 ? 18.503 63.386 -38.174 1.00 75.57 351 LEU B N 1
ATOM 6235 C CA . LEU B 1 351 ? 18.639 63.989 -36.846 1.00 76.78 351 LEU B CA 1
ATOM 6236 C C . LEU B 1 351 ? 17.604 63.507 -35.831 1.00 76.77 351 LEU B C 1
ATOM 6237 O O . LEU B 1 351 ? 17.857 63.569 -34.627 1.00 77.47 351 LEU B O 1
ATOM 6242 N N . PHE B 1 352 ? 16.446 63.039 -36.294 1.00 61.18 352 PHE B N 1
ATOM 6243 C CA . PHE B 1 352 ? 15.504 62.440 -35.362 1.00 61.14 352 PHE B CA 1
ATOM 6244 C C . PHE B 1 352 ? 16.199 61.286 -34.681 1.00 60.18 352 PHE B C 1
ATOM 6245 O O . PHE B 1 352 ? 16.169 61.166 -33.457 1.00 60.80 352 PHE B O 1
ATOM 6253 N N . TRP B 1 353 ? 16.823 60.438 -35.496 1.00 65.62 353 TRP B N 1
ATOM 6254 C CA . TRP B 1 353 ? 17.401 59.195 -35.020 1.00 65.46 353 TRP B CA 1
ATOM 6255 C C . TRP B 1 353 ? 18.549 59.421 -34.054 1.00 65.13 353 TRP B C 1
ATOM 6256 O O . TRP B 1 353 ? 18.844 58.559 -33.222 1.00 65.85 353 TRP B O 1
ATOM 6267 N N . THR B 1 354 ? 19.178 60.590 -34.157 1.00 70.46 354 THR B N 1
ATOM 6268 C CA . THR B 1 354 ? 20.114 61.070 -33.143 1.00 71.45 354 THR B CA 1
ATOM 6269 C C . THR B 1 354 ? 19.417 61.232 -31.796 1.00 74.08 354 THR B C 1
ATOM 6270 O O . THR B 1 354 ? 19.920 60.747 -30.782 1.00 75.36 354 THR B O 1
ATOM 6274 N N . VAL B 1 355 ? 18.261 61.903 -31.793 1.00 67.27 355 VAL B N 1
ATOM 6275 C CA . VAL B 1 355 ? 17.427 62.022 -30.587 1.00 70.18 355 VAL B CA 1
ATOM 6276 C C . VAL B 1 355 ? 17.101 60.654 -30.009 1.00 71.04 355 VAL B C 1
ATOM 6277 O O . VAL B 1 355 ? 17.261 60.417 -28.804 1.00 73.21 355 VAL B O 1
ATOM 6281 N N . HIS B 1 356 ? 16.633 59.760 -30.877 1.00 78.16 356 HIS B N 1
ATOM 6282 C CA . HIS B 1 356 ? 16.394 58.372 -30.499 1.00 79.36 356 HIS B CA 1
ATOM 6283 C C . HIS B 1 356 ? 17.643 57.705 -29.934 1.00 78.69 356 HIS B C 1
ATOM 6284 O O . HIS B 1 356 ? 17.555 56.863 -29.046 1.00 80.63 356 HIS B O 1
ATOM 6291 N N . ALA B 1 357 ? 18.807 58.068 -30.455 1.00 90.02 357 ALA B N 1
ATOM 6292 C CA . ALA B 1 357 ? 20.038 57.431 -30.013 1.00 89.36 357 ALA B CA 1
ATOM 6293 C C . ALA B 1 357 ? 20.362 57.829 -28.581 1.00 92.13 357 ALA B C 1
ATOM 6294 O O . ALA B 1 357 ? 21.073 57.114 -27.877 1.00 92.94 357 ALA B O 1
ATOM 6296 N N . GLN B 1 358 ? 19.831 58.968 -28.150 1.00 85.61 358 GLN B N 1
ATOM 6297 C CA . GLN B 1 358 ? 20.069 59.447 -26.792 1.00 88.88 358 GLN B CA 1
ATOM 6298 C C . GLN B 1 358 ? 19.328 58.594 -25.774 1.00 91.73 358 GLN B C 1
ATOM 6299 O O . GLN B 1 358 ? 19.798 58.389 -24.660 1.00 94.32 358 GLN B O 1
ATOM 6305 N N . LEU B 1 359 ? 18.169 58.086 -26.170 1.00 79.79 359 LEU B N 1
ATOM 6306 C CA . LEU B 1 359 ? 17.403 57.171 -25.331 1.00 82.59 359 LEU B CA 1
ATOM 6307 C C . LEU B 1 359 ? 18.145 55.896 -24.919 1.00 82.78 359 LEU B C 1
ATOM 6308 O O . LEU B 1 359 ? 17.956 55.406 -23.816 1.00 85.83 359 LEU B O 1
ATOM 6313 N N . THR B 1 360 ? 18.967 55.342 -25.807 1.00 91.32 360 THR B N 1
ATOM 6314 C CA . THR B 1 360 ? 19.625 54.067 -25.518 1.00 91.01 360 THR B CA 1
ATOM 6315 C C . THR B 1 360 ? 20.901 54.226 -24.696 1.00 91.36 360 THR B C 1
ATOM 6316 O O . THR B 1 360 ? 21.382 53.260 -24.105 1.00 91.93 360 THR B O 1
ATOM 6320 N N . THR B 1 361 ? 21.445 55.437 -24.648 1.00 73.25 361 THR B N 1
ATOM 6321 C CA . THR B 1 361 ? 22.739 55.642 -24.011 1.00 73.94 361 THR B CA 1
ATOM 6322 C C . THR B 1 361 ? 22.651 56.577 -22.802 1.00 78.02 361 THR B C 1
ATOM 6323 O O . THR B 1 361 ? 22.761 56.139 -21.648 1.00 81.04 361 THR B O 1
ATOM 6327 N N . LEU B 1 362 ? 22.433 57.864 -23.063 1.00 83.58 362 LEU B N 1
ATOM 6328 C CA . LEU B 1 362 ? 22.488 58.888 -22.017 1.00 87.52 362 LEU B CA 1
ATOM 6329 C C . LEU B 1 362 ? 21.356 58.843 -21.014 1.00 91.03 362 LEU B C 1
ATOM 6330 O O . LEU B 1 362 ? 21.593 58.950 -19.824 1.00 94.84 362 LEU B O 1
ATOM 6335 N N . SER B 1 363 ? 20.126 58.683 -21.473 1.00 118.04 363 SER B N 1
ATOM 6336 C CA . SER B 1 363 ? 19.023 58.613 -20.533 1.00 121.57 363 SER B CA 1
ATOM 6337 C C . SER B 1 363 ? 19.147 57.369 -19.638 1.00 123.61 363 SER B C 1
ATOM 6338 O O . SER B 1 363 ? 18.429 57.242 -18.640 1.00 127.24 363 SER B O 1
ATOM 6341 N N . VAL B 1 364 ? 20.060 56.458 -19.977 1.00 80.08 364 VAL B N 1
ATOM 6342 C CA . VAL B 1 364 ? 20.373 55.372 -19.050 1.00 81.57 364 VAL B CA 1
ATOM 6343 C C . VAL B 1 364 ? 21.299 55.868 -17.940 1.00 84.49 364 VAL B C 1
ATOM 6344 O O . VAL B 1 364 ? 21.053 55.628 -16.755 1.00 86.91 364 VAL B O 1
ATOM 6348 N N . ALA B 1 365 ? 22.357 56.572 -18.334 1.00 79.73 365 ALA B N 1
ATOM 6349 C CA . ALA B 1 365 ? 23.335 57.079 -17.378 1.00 82.76 365 ALA B CA 1
ATOM 6350 C C . ALA B 1 365 ? 22.689 58.010 -16.363 1.00 85.27 365 ALA B C 1
ATOM 6351 O O . ALA B 1 365 ? 23.153 58.137 -15.231 1.00 88.40 365 ALA B O 1
ATOM 6353 N N . GLN B 1 366 ? 21.623 58.682 -16.779 1.00 119.88 366 GLN B N 1
ATOM 6354 C CA . GLN B 1 366 ? 20.903 59.545 -15.865 1.00 124.32 366 GLN B CA 1
ATOM 6355 C C . GLN B 1 366 ? 19.694 58.827 -15.298 1.00 126.10 366 GLN B C 1
ATOM 6356 O O . GLN B 1 366 ? 18.940 59.399 -14.516 1.00 129.79 366 GLN B O 1
ATOM 6362 N N . SER B 1 367 ? 19.489 57.579 -15.696 1.00 84.88 367 SER B N 1
ATOM 6363 C CA . SER B 1 367 ? 18.622 56.747 -14.888 1.00 86.08 367 SER B CA 1
ATOM 6364 C C . SER B 1 367 ? 19.494 56.016 -13.874 1.00 88.53 367 SER B C 1
ATOM 6365 O O . SER B 1 367 ? 18.992 55.431 -12.918 1.00 90.58 367 SER B O 1
ATOM 6368 N N . GLU B 1 368 ? 20.808 56.073 -14.081 1.00 142.43 368 GLU B N 1
ATOM 6369 C CA . GLU B 1 368 ? 21.755 55.482 -13.139 1.00 144.31 368 GLU B CA 1
ATOM 6370 C C . GLU B 1 368 ? 21.820 56.324 -11.885 1.00 149.42 368 GLU B C 1
ATOM 6371 O O . GLU B 1 368 ? 22.037 55.807 -10.789 1.00 152.34 368 GLU B O 1
ATOM 6377 N N . THR B 1 369 ? 21.668 57.632 -12.056 1.00 117.27 369 THR B N 1
ATOM 6378 C CA . THR B 1 369 ? 21.458 58.496 -10.912 1.00 122.30 369 THR B CA 1
ATOM 6379 C C . THR B 1 369 ? 20.025 59.007 -10.937 1.00 124.09 369 THR B C 1
ATOM 6380 O O . THR B 1 369 ? 19.709 59.987 -11.611 1.00 123.73 369 THR B O 1
ATOM 6384 N N . LEU B 1 370 ? 19.192 58.347 -10.141 1.00 99.96 370 LEU B N 1
ATOM 6385 C CA . LEU B 1 370 ? 17.768 58.633 -9.956 1.00 100.10 370 LEU B CA 1
ATOM 6386 C C . LEU B 1 370 ? 17.332 57.678 -8.865 1.00 102.56 370 LEU B C 1
ATOM 6387 O O . LEU B 1 370 ? 18.160 56.918 -8.378 1.00 103.90 370 LEU B O 1
ATOM 6392 N N . ASP B 1 371 ? 16.058 57.655 -8.495 1.00 131.66 371 ASP B N 1
ATOM 6393 C CA . ASP B 1 371 ? 15.672 56.770 -7.403 1.00 132.52 371 ASP B CA 1
ATOM 6394 C C . ASP B 1 371 ? 15.464 55.321 -7.845 1.00 130.26 371 ASP B C 1
ATOM 6395 O O . ASP B 1 371 ? 16.286 54.451 -7.524 1.00 130.72 371 ASP B O 1
ATOM 6400 N N . ARG B 1 372 ? 14.369 55.065 -8.561 1.00 118.24 372 ARG B N 1
ATOM 6401 C CA . ARG B 1 372 ? 14.018 53.710 -9.019 1.00 116.05 372 ARG B CA 1
ATOM 6402 C C . ARG B 1 372 ? 13.814 52.707 -7.872 1.00 116.90 372 ARG B C 1
ATOM 6403 O O . ARG B 1 372 ? 14.046 51.515 -8.053 1.00 115.85 372 ARG B O 1
ATOM 6411 N N . SER B 1 373 ? 13.394 53.177 -6.699 1.00 132.96 373 SER B N 1
ATOM 6412 C CA . SER B 1 373 ? 13.186 52.274 -5.569 1.00 133.90 373 SER B CA 1
ATOM 6413 C C . SER B 1 373 ? 11.723 52.207 -5.135 1.00 133.17 373 SER B C 1
ATOM 6414 O O . SER B 1 373 ? 11.180 53.129 -4.529 1.00 134.16 373 SER B O 1
ATOM 6417 N N . ILE B 1 374 ? 11.118 51.070 -5.438 1.00 148.68 374 ILE B N 1
ATOM 6418 C CA . ILE B 1 374 ? 9.722 50.754 -5.154 1.00 148.04 374 ILE B CA 1
ATOM 6419 C C . ILE B 1 374 ? 9.603 49.964 -3.822 1.00 149.71 374 ILE B C 1
ATOM 6420 O O . ILE B 1 374 ? 8.647 49.228 -3.594 1.00 150.55 374 ILE B O 1
ATOM 6425 N N . GLY B 1 375 ? 10.609 50.103 -2.953 1.00 147.25 375 GLY B N 1
ATOM 6426 C CA . GLY B 1 375 ? 10.746 49.261 -1.770 1.00 150.91 375 GLY B CA 1
ATOM 6427 C C . GLY B 1 375 ? 11.432 47.967 -2.122 1.00 150.05 375 GLY B C 1
ATOM 6428 O O . GLY B 1 375 ? 12.509 47.997 -2.718 1.00 147.62 375 GLY B O 1
ATOM 6429 N N . SER B 1 376 ? 10.824 46.841 -1.763 1.00 185.41 376 SER B N 1
ATOM 6430 C CA . SER B 1 376 ? 11.407 45.534 -2.044 1.00 185.13 376 SER B CA 1
ATOM 6431 C C . SER B 1 376 ? 11.648 45.321 -3.544 1.00 179.84 376 SER B C 1
ATOM 6432 O O . SER B 1 376 ? 12.212 44.312 -3.946 1.00 179.18 376 SER B O 1
ATOM 6435 N N . PHE B 1 377 ? 11.169 46.254 -4.362 1.00 172.92 377 PHE B N 1
ATOM 6436 C CA . PHE B 1 377 ? 11.410 46.261 -5.808 1.00 169.59 377 PHE B CA 1
ATOM 6437 C C . PHE B 1 377 ? 12.441 47.321 -6.211 1.00 170.04 377 PHE B C 1
ATOM 6438 O O . PHE B 1 377 ? 12.349 48.465 -5.775 1.00 170.23 377 PHE B O 1
ATOM 6446 N N . GLU B 1 378 ? 13.429 46.946 -7.019 1.00 159.00 378 GLU B N 1
ATOM 6447 C CA . GLU B 1 378 ? 14.312 47.936 -7.644 1.00 159.21 378 GLU B CA 1
ATOM 6448 C C . GLU B 1 378 ? 14.284 47.807 -9.166 1.00 156.48 378 GLU B C 1
ATOM 6449 O O . GLU B 1 378 ? 14.819 46.851 -9.715 1.00 155.29 378 GLU B O 1
ATOM 6455 N N . ILE B 1 379 ? 13.695 48.783 -9.848 1.00 112.83 379 ILE B N 1
ATOM 6456 C CA . ILE B 1 379 ? 13.519 48.694 -11.300 1.00 110.48 379 ILE B CA 1
ATOM 6457 C C . ILE B 1 379 ? 14.819 48.975 -12.046 1.00 110.41 379 ILE B C 1
ATOM 6458 O O . ILE B 1 379 ? 15.476 49.991 -11.806 1.00 111.64 379 ILE B O 1
ATOM 6463 N N . PRO B 1 380 ? 15.199 48.055 -12.946 1.00 105.12 380 PRO B N 1
ATOM 6464 C CA . PRO B 1 380 ? 16.441 48.118 -13.723 1.00 102.76 380 PRO B CA 1
ATOM 6465 C C . PRO B 1 380 ? 16.610 49.428 -14.492 1.00 101.04 380 PRO B C 1
ATOM 6466 O O . PRO B 1 380 ? 15.688 49.888 -15.163 1.00 100.11 380 PRO B O 1
ATOM 6470 N N . PRO B 1 381 ? 17.809 50.017 -14.400 1.00 86.37 381 PRO B N 1
ATOM 6471 C CA . PRO B 1 381 ? 18.151 51.355 -14.896 1.00 84.96 381 PRO B CA 1
ATOM 6472 C C . PRO B 1 381 ? 17.779 51.584 -16.347 1.00 81.53 381 PRO B C 1
ATOM 6473 O O . PRO B 1 381 ? 17.226 52.629 -16.664 1.00 80.78 381 PRO B O 1
ATOM 6477 N N . ALA B 1 382 ? 18.092 50.629 -17.214 1.00 86.08 382 ALA B N 1
ATOM 6478 C CA . ALA B 1 382 ? 17.864 50.805 -18.645 1.00 82.28 382 ALA B CA 1
ATOM 6479 C C . ALA B 1 382 ? 16.462 50.362 -19.036 1.00 83.32 382 ALA B C 1
ATOM 6480 O O . ALA B 1 382 ? 16.074 50.458 -20.203 1.00 80.78 382 ALA B O 1
ATOM 6482 N N . SER B 1 383 ? 15.696 49.913 -18.044 1.00 90.03 383 SER B N 1
ATOM 6483 C CA . SER B 1 383 ? 14.344 49.424 -18.281 1.00 90.97 383 SER B CA 1
ATOM 6484 C C . SER B 1 383 ? 13.349 50.574 -18.402 1.00 91.04 383 SER B C 1
ATOM 6485 O O . SER B 1 383 ? 12.155 50.360 -18.591 1.00 91.08 383 SER B O 1
ATOM 6488 N N . MET B 1 384 ? 13.850 51.797 -18.278 1.00 97.96 384 MET B N 1
ATOM 6489 C CA . MET B 1 384 ? 13.092 52.986 -18.627 1.00 97.31 384 MET B CA 1
ATOM 6490 C C . MET B 1 384 ? 12.628 52.914 -20.075 1.00 94.18 384 MET B C 1
ATOM 6491 O O . MET B 1 384 ? 11.645 53.559 -20.457 1.00 93.79 384 MET B O 1
ATOM 6496 N N . ALA B 1 385 ? 13.351 52.123 -20.870 1.00 73.32 385 ALA B N 1
ATOM 6497 C CA . ALA B 1 385 ? 13.068 51.954 -22.289 1.00 71.08 385 ALA B CA 1
ATOM 6498 C C . ALA B 1 385 ? 11.716 51.268 -22.550 1.00 71.61 385 ALA B C 1
ATOM 6499 O O . ALA B 1 385 ? 11.239 51.234 -23.687 1.00 70.22 385 ALA B O 1
ATOM 6501 N N . VAL B 1 386 ? 11.095 50.730 -21.501 1.00 84.45 386 VAL B N 1
ATOM 6502 C CA . VAL B 1 386 ? 9.765 50.149 -21.637 1.00 85.01 386 VAL B CA 1
ATOM 6503 C C . VAL B 1 386 ? 8.750 51.253 -21.849 1.00 84.94 386 VAL B C 1
ATOM 6504 O O . VAL B 1 386 ? 7.673 51.017 -22.397 1.00 84.87 386 VAL B O 1
ATOM 6508 N N . PHE B 1 387 ? 9.095 52.464 -21.422 1.00 86.15 387 PHE B N 1
ATOM 6509 C CA . PHE B 1 387 ? 8.214 53.602 -21.646 1.00 86.02 387 PHE B CA 1
ATOM 6510 C C . PHE B 1 387 ? 8.247 54.002 -23.099 1.00 83.81 387 PHE B C 1
ATOM 6511 O O . PHE B 1 387 ? 7.206 54.273 -23.687 1.00 83.76 387 PHE B O 1
ATOM 6519 N N . TYR B 1 388 ? 9.445 54.023 -23.674 1.00 83.84 388 TYR B N 1
ATOM 6520 C CA . TYR B 1 388 ? 9.595 54.345 -25.082 1.00 81.39 388 TYR B CA 1
ATOM 6521 C C . TYR B 1 388 ? 8.898 53.284 -25.937 1.00 81.52 388 TYR B C 1
ATOM 6522 O O . TYR B 1 388 ? 8.213 53.613 -26.908 1.00 81.06 388 TYR B O 1
ATOM 6531 N N . VAL B 1 389 ? 9.059 52.017 -25.572 1.00 71.30 389 VAL B N 1
ATOM 6532 C CA . VAL B 1 389 ? 8.399 50.939 -26.306 1.00 71.64 389 VAL B CA 1
ATOM 6533 C C . VAL B 1 389 ? 6.873 51.036 -26.145 1.00 73.45 389 VAL B C 1
ATOM 6534 O O . VAL B 1 389 ? 6.109 50.701 -27.059 1.00 73.75 389 VAL B O 1
ATOM 6538 N N . GLY B 1 390 ? 6.434 51.517 -24.985 1.00 86.51 390 GLY B N 1
ATOM 6539 C CA . GLY B 1 390 ? 5.016 51.677 -24.717 1.00 88.17 390 GLY B CA 1
ATOM 6540 C C . GLY B 1 390 ? 4.390 52.724 -25.615 1.00 87.91 390 GLY B C 1
ATOM 6541 O O . GLY B 1 390 ? 3.384 52.474 -26.272 1.00 88.92 390 GLY B O 1
ATOM 6542 N N . GLY B 1 391 ? 5.010 53.897 -25.652 1.00 92.42 391 GLY B N 1
ATOM 6543 C CA . GLY B 1 391 ? 4.543 54.995 -26.477 1.00 91.85 391 GLY B CA 1
ATOM 6544 C C . GLY B 1 391 ? 4.579 54.695 -27.962 1.00 90.96 391 GLY B C 1
ATOM 6545 O O . GLY B 1 391 ? 3.969 55.407 -28.753 1.00 91.01 391 GLY B O 1
ATOM 6546 N N . LEU B 1 392 ? 5.306 53.647 -28.335 1.00 70.40 392 LEU B N 1
ATOM 6547 C CA . LEU B 1 392 ? 5.270 53.125 -29.689 1.00 69.38 392 LEU B CA 1
ATOM 6548 C C . LEU B 1 392 ? 3.953 52.384 -29.871 1.00 71.37 392 LEU B C 1
ATOM 6549 O O . LEU B 1 392 ? 3.092 52.771 -30.667 1.00 72.05 392 LEU B O 1
ATOM 6554 N N . LEU B 1 393 ? 3.827 51.309 -29.097 1.00 73.15 393 LEU B N 1
ATOM 6555 C CA . LEU B 1 393 ? 2.696 50.396 -29.135 1.00 75.41 393 LEU B CA 1
ATOM 6556 C C . LEU B 1 393 ? 1.381 51.111 -28.937 1.00 77.50 393 LEU B C 1
ATOM 6557 O O . LEU B 1 393 ? 0.377 50.788 -29.578 1.00 79.22 393 LEU B O 1
ATOM 6562 N N . LEU B 1 394 ? 1.403 52.078 -28.027 1.00 77.20 394 LEU B N 1
ATOM 6563 C CA . LEU B 1 394 ? 0.215 52.820 -27.639 1.00 79.40 394 LEU B CA 1
ATOM 6564 C C . LEU B 1 394 ? -0.167 53.772 -28.756 1.00 78.88 394 LEU B C 1
ATOM 6565 O O . LEU B 1 394 ? -1.314 53.772 -29.203 1.00 80.78 394 LEU B O 1
ATOM 6570 N N . THR B 1 395 ? 0.803 54.560 -29.223 1.00 76.56 395 THR B N 1
ATOM 6571 C CA . THR B 1 395 ? 0.566 55.512 -30.311 1.00 76.11 395 THR B CA 1
ATOM 6572 C C . THR B 1 395 ? 0.063 54.815 -31.568 1.00 76.39 395 THR B C 1
ATOM 6573 O O . THR B 1 395 ? -0.958 55.204 -32.126 1.00 78.05 395 THR B O 1
ATOM 6577 N N . THR B 1 396 ? 0.783 53.790 -32.011 1.00 75.02 396 THR B N 1
ATOM 6578 C CA . THR B 1 396 ? 0.337 53.001 -33.145 1.00 75.60 396 THR B CA 1
ATOM 6579 C C . THR B 1 396 ? -1.126 52.599 -32.955 1.00 78.77 396 THR B C 1
ATOM 6580 O O . THR B 1 396 ? -1.930 52.726 -33.882 1.00 80.13 396 THR B O 1
ATOM 6584 N N . ALA B 1 397 ? -1.469 52.169 -31.739 1.00 89.26 397 ALA B N 1
ATOM 6585 C CA . ALA B 1 397 ? -2.804 51.645 -31.423 1.00 92.49 397 ALA B CA 1
ATOM 6586 C C . ALA B 1 397 ? -3.876 52.733 -31.440 1.00 93.45 397 ALA B C 1
ATOM 6587 O O . ALA B 1 397 ? -5.008 52.515 -31.889 1.00 95.77 397 ALA B O 1
ATOM 6589 N N . VAL B 1 398 ? -3.503 53.899 -30.930 1.00 102.96 398 VAL B N 1
ATOM 6590 C CA . VAL B 1 398 ? -4.345 55.076 -31.003 1.00 103.32 398 VAL B CA 1
ATOM 6591 C C . VAL B 1 398 ? -4.420 55.595 -32.446 1.00 102.66 398 VAL B C 1
ATOM 6592 O O . VAL B 1 398 ? -5.433 56.143 -32.852 1.00 103.97 398 VAL B O 1
ATOM 6596 N N . TYR B 1 399 ? -3.363 55.416 -33.232 1.00 104.88 399 TYR B N 1
ATOM 6597 C CA . TYR B 1 399 ? -3.361 55.960 -34.590 1.00 104.23 399 TYR B CA 1
ATOM 6598 C C . TYR B 1 399 ? -4.032 55.053 -35.633 1.00 106.41 399 TYR B C 1
ATOM 6599 O O . TYR B 1 399 ? -4.371 55.503 -36.723 1.00 106.91 399 TYR B O 1
ATOM 6608 N N . ASP B 1 400 ? -4.218 53.777 -35.323 1.00 106.57 400 ASP B N 1
ATOM 6609 C CA . ASP B 1 400 ? -4.916 52.900 -36.260 1.00 108.86 400 ASP B CA 1
ATOM 6610 C C . ASP B 1 400 ? -6.428 52.986 -36.139 1.00 111.92 400 ASP B C 1
ATOM 6611 O O . ASP B 1 400 ? -7.148 52.820 -37.123 1.00 113.83 400 ASP B O 1
ATOM 6616 N N . ARG B 1 401 ? -6.909 53.221 -34.924 1.00 137.62 401 ARG B N 1
ATOM 6617 C CA . ARG B 1 401 ? -8.343 53.317 -34.682 1.00 140.57 401 ARG B CA 1
ATOM 6618 C C . ARG B 1 401 ? -8.787 54.769 -34.763 1.00 140.19 401 ARG B C 1
ATOM 6619 O O . ARG B 1 401 ? -9.482 55.175 -35.692 1.00 141.44 401 ARG B O 1
ATOM 6627 N N . VAL B 1 402 ? -8.346 55.547 -33.784 1.00 136.40 402 VAL B N 1
ATOM 6628 C CA . VAL B 1 402 ? -8.772 56.927 -33.618 1.00 136.16 402 VAL B CA 1
ATOM 6629 C C . VAL B 1 402 ? -8.483 57.833 -34.814 1.00 135.19 402 VAL B C 1
ATOM 6630 O O . VAL B 1 402 ? -9.354 58.561 -35.258 1.00 136.06 402 VAL B O 1
ATOM 6634 N N . ALA B 1 403 ? -7.266 57.806 -35.331 1.00 129.39 403 ALA B N 1
ATOM 6635 C CA . ALA B 1 403 ? -6.858 58.818 -36.302 1.00 127.95 403 ALA B CA 1
ATOM 6636 C C . ALA B 1 403 ? -6.959 58.430 -37.787 1.00 129.01 403 ALA B C 1
ATOM 6637 O O . ALA B 1 403 ? -6.497 59.176 -38.648 1.00 127.97 403 ALA B O 1
ATOM 6639 N N . ILE B 1 404 ? -7.521 57.275 -38.110 1.00 92.67 404 ILE B N 1
ATOM 6640 C CA . ILE B 1 404 ? -7.594 56.901 -39.526 1.00 93.33 404 ILE B CA 1
ATOM 6641 C C . ILE B 1 404 ? -8.948 57.258 -40.115 1.00 97.31 404 ILE B C 1
ATOM 6642 O O . ILE B 1 404 ? -9.024 58.017 -41.086 1.00 97.95 404 ILE B O 1
ATOM 6647 N N . ARG B 1 405 ? -10.002 56.674 -39.546 1.00 174.16 405 ARG B N 1
ATOM 6648 C CA . ARG B 1 405 ? -11.373 56.923 -39.980 1.00 177.48 405 ARG B CA 1
ATOM 6649 C C . ARG B 1 405 ? -11.822 58.340 -39.648 1.00 176.66 405 ARG B C 1
ATOM 6650 O O . ARG B 1 405 ? -12.833 58.815 -40.162 1.00 178.72 405 ARG B O 1
ATOM 6658 N N . LEU B 1 406 ? -11.047 59.016 -38.804 1.00 102.71 406 LEU B N 1
ATOM 6659 C CA . LEU B 1 406 ? -11.349 60.378 -38.364 1.00 103.56 406 LEU B CA 1
ATOM 6660 C C . LEU B 1 406 ? -10.869 61.383 -39.399 1.00 102.72 406 LEU B C 1
ATOM 6661 O O . LEU B 1 406 ? -10.869 62.585 -39.174 1.00 103.01 406 LEU B O 1
ATOM 6666 N N . CYS B 1 407 ? -10.397 60.866 -40.518 1.00 101.76 407 CYS B N 1
ATOM 6667 C CA . CYS B 1 407 ? -9.933 61.679 -41.623 1.00 101.26 407 CYS B CA 1
ATOM 6668 C C . CYS B 1 407 ? -10.907 61.513 -42.786 1.00 104.86 407 CYS B C 1
ATOM 6669 O O . CYS B 1 407 ? -11.318 62.504 -43.374 1.00 106.86 407 CYS B O 1
ATOM 6672 N N . LYS B 1 408 ? -11.207 60.279 -43.181 1.00 134.77 408 LYS B N 1
ATOM 6673 C CA . LYS B 1 408 ? -12.273 60.063 -44.162 1.00 138.73 408 LYS B CA 1
ATOM 6674 C C . LYS B 1 408 ? -13.568 60.836 -43.847 1.00 142.10 408 LYS B C 1
ATOM 6675 O O . LYS B 1 408 ? -14.194 61.394 -44.753 1.00 144.52 408 LYS B O 1
ATOM 6681 N N . LYS B 1 409 ? -13.986 60.872 -42.584 1.00 134.56 409 LYS B N 1
ATOM 6682 C CA . LYS B 1 409 ? -15.195 61.627 -42.269 1.00 137.74 409 LYS B CA 1
ATOM 6683 C C . LYS B 1 409 ? -14.896 63.132 -42.183 1.00 136.00 409 LYS B C 1
ATOM 6684 O O . LYS B 1 409 ? -15.769 63.953 -42.467 1.00 139.11 409 LYS B O 1
ATOM 6690 N N . LEU B 1 410 ? -13.670 63.493 -41.804 1.00 113.37 410 LEU B N 1
ATOM 6691 C CA . LEU B 1 410 ? -13.259 64.903 -41.737 1.00 112.70 410 LEU B CA 1
ATOM 6692 C C . LEU B 1 410 ? -12.815 65.531 -43.069 1.00 112.69 410 LEU B C 1
ATOM 6693 O O . LEU B 1 410 ? -13.122 66.685 -43.350 1.00 114.67 410 LEU B O 1
ATOM 6698 N N . PHE B 1 411 ? -12.089 64.783 -43.888 1.00 129.58 411 PHE B N 1
ATOM 6699 C CA . PHE B 1 411 ? -11.526 65.350 -45.106 1.00 128.72 411 PHE B CA 1
ATOM 6700 C C . PHE B 1 411 ? -11.685 64.404 -46.278 1.00 130.62 411 PHE B C 1
ATOM 6701 O O . PHE B 1 411 ? -12.387 63.396 -46.190 1.00 133.12 411 PHE B O 1
ATOM 6709 N N . ASN B 1 412 ? -11.038 64.746 -47.387 1.00 203.80 412 ASN B N 1
ATOM 6710 C CA . ASN B 1 412 ? -11.072 63.901 -48.569 1.00 205.64 412 ASN B CA 1
ATOM 6711 C C . ASN B 1 412 ? -10.225 62.644 -48.404 1.00 203.54 412 ASN B C 1
ATOM 6712 O O . ASN B 1 412 ? -10.433 61.671 -49.126 1.00 205.69 412 ASN B O 1
ATOM 6717 N N . TYR B 1 413 ? -9.285 62.647 -47.456 1.00 149.12 413 TYR B N 1
ATOM 6718 C CA . TYR B 1 413 ? -8.425 61.468 -47.274 1.00 147.08 413 TYR B CA 1
ATOM 6719 C C . TYR B 1 413 ? -8.810 60.597 -46.070 1.00 147.68 413 TYR B C 1
ATOM 6720 O O . TYR B 1 413 ? -8.965 61.105 -44.963 1.00 146.68 413 TYR B O 1
ATOM 6729 N N . PRO B 1 414 ? -9.060 59.292 -46.314 1.00 202.93 414 PRO B N 1
ATOM 6730 C CA . PRO B 1 414 ? -9.031 58.254 -45.276 1.00 203.69 414 PRO B CA 1
ATOM 6731 C C . PRO B 1 414 ? -7.706 57.530 -45.139 1.00 201.18 414 PRO B C 1
ATOM 6732 O O . PRO B 1 414 ? -7.720 56.329 -44.886 1.00 201.60 414 PRO B O 1
ATOM 6736 N N . HIS B 1 415 ? -6.593 58.227 -45.282 1.00 179.79 415 HIS B N 1
ATOM 6737 C CA . HIS B 1 415 ? -5.293 57.568 -45.236 1.00 177.60 415 HIS B CA 1
ATOM 6738 C C . HIS B 1 415 ? -4.593 57.879 -43.936 1.00 174.24 415 HIS B C 1
ATOM 6739 O O . HIS B 1 415 ? -3.477 57.431 -43.679 1.00 170.85 415 HIS B O 1
ATOM 6746 N N . GLY B 1 416 ? -5.276 58.654 -43.110 1.00 138.73 416 GLY B N 1
ATOM 6747 C CA . GLY B 1 416 ? -4.606 59.377 -42.061 1.00 136.10 416 GLY B CA 1
ATOM 6748 C C . GLY B 1 416 ? -3.805 60.507 -42.676 1.00 132.76 416 GLY B C 1
ATOM 6749 O O . GLY B 1 416 ? -4.337 61.331 -43.417 1.00 133.05 416 GLY B O 1
ATOM 6750 N N . LEU B 1 417 ? -2.521 60.541 -42.341 1.00 82.40 417 LEU B N 1
ATOM 6751 C CA . LEU B 1 417 ? -1.656 61.727 -42.499 1.00 81.17 417 LEU B CA 1
ATOM 6752 C C . LEU B 1 417 ? -0.708 61.768 -43.732 1.00 79.96 417 LEU B C 1
ATOM 6753 O O . LEU B 1 417 ? 0.320 62.446 -43.721 1.00 78.35 417 LEU B O 1
ATOM 6758 N N . ARG B 1 418 ? -1.031 61.004 -44.759 1.00 196.08 418 ARG B N 1
ATOM 6759 C CA . ARG B 1 418 ? -0.118 60.730 -45.860 1.00 194.69 418 ARG B CA 1
ATOM 6760 C C . ARG B 1 418 ? 0.749 61.875 -46.422 1.00 191.07 418 ARG B C 1
ATOM 6761 O O . ARG B 1 418 ? 0.305 63.015 -46.542 1.00 190.51 418 ARG B O 1
ATOM 6769 N N . PRO B 1 419 ? 2.035 61.556 -46.673 1.00 116.09 419 PRO B N 1
ATOM 6770 C CA . PRO B 1 419 ? 3.017 60.855 -45.829 1.00 114.98 419 PRO B CA 1
ATOM 6771 C C . PRO B 1 419 ? 3.794 61.793 -44.903 1.00 111.50 419 PRO B C 1
ATOM 6772 O O . PRO B 1 419 ? 4.021 61.505 -43.735 1.00 111.07 419 PRO B O 1
ATOM 6776 N N . LEU B 1 420 ? 4.186 62.938 -45.462 1.00 86.87 420 LEU B N 1
ATOM 6777 C CA . LEU B 1 420 ? 5.233 63.794 -44.902 1.00 83.97 420 LEU B CA 1
ATOM 6778 C C . LEU B 1 420 ? 4.723 64.604 -43.733 1.00 84.37 420 LEU B C 1
ATOM 6779 O O . LEU B 1 420 ? 5.494 65.326 -43.103 1.00 82.93 420 LEU B O 1
ATOM 6784 N N . GLN B 1 421 ? 3.422 64.527 -43.469 1.00 81.18 421 GLN B N 1
ATOM 6785 C CA . GLN B 1 421 ? 2.878 65.171 -42.285 1.00 81.84 421 GLN B CA 1
ATOM 6786 C C . GLN B 1 421 ? 3.353 64.435 -41.017 1.00 81.37 421 GLN B C 1
ATOM 6787 O O . GLN B 1 421 ? 3.687 65.061 -40.007 1.00 80.37 421 GLN B O 1
ATOM 6793 N N . ARG B 1 422 ? 3.415 63.108 -41.081 1.00 92.68 422 ARG B N 1
ATOM 6794 C CA . ARG B 1 422 ? 3.944 62.325 -39.965 1.00 92.69 422 ARG B CA 1
ATOM 6795 C C . ARG B 1 422 ? 5.454 62.558 -39.777 1.00 89.24 422 ARG B C 1
ATOM 6796 O O . ARG B 1 422 ? 5.922 62.677 -38.640 1.00 88.47 422 ARG B O 1
ATOM 6804 N N . ILE B 1 423 ? 6.204 62.635 -40.884 1.00 78.69 423 ILE B N 1
ATOM 6805 C CA . ILE B 1 423 ? 7.637 62.959 -40.837 1.00 75.43 423 ILE B CA 1
ATOM 6806 C C . ILE B 1 423 ? 7.938 64.269 -40.109 1.00 74.01 423 ILE B C 1
ATOM 6807 O O . ILE B 1 423 ? 8.774 64.305 -39.200 1.00 72.89 423 ILE B O 1
ATOM 6812 N N . GLY B 1 424 ? 7.273 65.347 -40.519 1.00 70.75 424 GLY B N 1
ATOM 6813 C CA . GLY B 1 424 ? 7.448 66.628 -39.862 1.00 71.06 424 GLY B CA 1
ATOM 6814 C C . GLY B 1 424 ? 7.072 66.552 -38.398 1.00 71.59 424 GLY B C 1
ATOM 6815 O O . GLY B 1 424 ? 7.765 67.089 -37.522 1.00 71.16 424 GLY B O 1
ATOM 6816 N N . LEU B 1 425 ? 5.960 65.877 -38.142 1.00 72.57 425 LEU B N 1
ATOM 6817 C CA . LEU B 1 425 ? 5.466 65.682 -36.793 1.00 73.02 425 LEU B CA 1
ATOM 6818 C C . LEU B 1 425 ? 6.558 65.119 -35.895 1.00 71.32 425 LEU B C 1
ATOM 6819 O O . LEU B 1 425 ? 6.859 65.683 -34.838 1.00 71.91 425 LEU B O 1
ATOM 6824 N N . GLY B 1 426 ? 7.157 64.018 -36.342 1.00 78.66 426 GLY B N 1
ATOM 6825 C CA . GLY B 1 426 ? 8.221 63.362 -35.608 1.00 77.61 426 GLY B CA 1
ATOM 6826 C C . GLY B 1 426 ? 9.426 64.244 -35.318 1.00 75.24 426 GLY B C 1
ATOM 6827 O O . GLY B 1 426 ? 9.979 64.213 -34.212 1.00 75.39 426 GLY B O 1
ATOM 6828 N N . LEU B 1 427 ? 9.847 65.025 -36.308 1.00 70.94 427 LEU B N 1
ATOM 6829 C CA . LEU B 1 427 ? 10.941 65.961 -36.097 1.00 70.00 427 LEU B CA 1
ATOM 6830 C C . LEU B 1 427 ? 10.640 66.883 -34.927 1.00 71.79 427 LEU B C 1
ATOM 6831 O O . LEU B 1 427 ? 11.514 67.135 -34.100 1.00 71.99 427 LEU B O 1
ATOM 6836 N N . PHE B 1 428 ? 9.400 67.362 -34.845 1.00 95.03 428 PHE B N 1
ATOM 6837 C CA . PHE B 1 428 ? 9.016 68.294 -33.788 1.00 96.86 428 PHE B CA 1
ATOM 6838 C C . PHE B 1 428 ? 9.168 67.691 -32.404 1.00 97.65 428 PHE B C 1
ATOM 6839 O O . PHE B 1 428 ? 9.619 68.366 -31.475 1.00 98.48 428 PHE B O 1
ATOM 6847 N N . PHE B 1 429 ? 8.788 66.424 -32.267 1.00 79.27 429 PHE B N 1
ATOM 6848 C CA . PHE B 1 429 ? 8.923 65.729 -30.994 1.00 79.27 429 PHE B CA 1
ATOM 6849 C C . PHE B 1 429 ? 10.364 65.392 -30.740 1.00 78.04 429 PHE B C 1
ATOM 6850 O O . PHE B 1 429 ? 10.766 65.268 -29.595 1.00 79.03 429 PHE B O 1
ATOM 6858 N N . GLY B 1 430 ? 11.139 65.268 -31.809 1.00 95.28 430 GLY B N 1
ATOM 6859 C CA . GLY B 1 430 ? 12.573 65.117 -31.685 1.00 93.76 430 GLY B CA 1
ATOM 6860 C C . GLY B 1 430 ? 13.133 66.155 -30.728 1.00 95.15 430 GLY B C 1
ATOM 6861 O O . GLY B 1 430 ? 13.900 65.809 -29.831 1.00 96.02 430 GLY B O 1
ATOM 6862 N N . SER B 1 431 ? 12.727 67.416 -30.894 1.00 70.89 431 SER B N 1
ATOM 6863 C CA . SER B 1 431 ? 13.160 68.493 -29.997 1.00 73.14 431 SER B CA 1
ATOM 6864 C C . SER B 1 431 ? 12.408 68.465 -28.677 1.00 74.53 431 SER B C 1
ATOM 6865 O O . SER B 1 431 ? 13.012 68.555 -27.610 1.00 75.63 431 SER B O 1
ATOM 6868 N N . MET B 1 432 ? 11.090 68.301 -28.776 1.00 105.76 432 MET B N 1
ATOM 6869 C CA . MET B 1 432 ? 10.185 68.255 -27.632 1.00 108.55 432 MET B CA 1
ATOM 6870 C C . MET B 1 432 ? 10.660 67.314 -26.544 1.00 109.78 432 MET B C 1
ATOM 6871 O O . MET B 1 432 ? 10.482 67.594 -25.363 1.00 112.34 432 MET B O 1
ATOM 6876 N N . ALA B 1 433 ? 11.275 66.206 -26.942 1.00 73.59 433 ALA B N 1
ATOM 6877 C CA . ALA B 1 433 ? 11.916 65.321 -25.981 1.00 73.37 433 ALA B CA 1
ATOM 6878 C C . ALA B 1 433 ? 13.184 65.986 -25.517 1.00 74.42 433 ALA B C 1
ATOM 6879 O O . ALA B 1 433 ? 13.317 66.323 -24.340 1.00 76.43 433 ALA B O 1
ATOM 6881 N N . MET B 1 434 ? 14.102 66.193 -26.455 1.00 103.67 434 MET B N 1
ATOM 6882 C CA . MET B 1 434 ? 15.406 66.763 -26.148 1.00 104.40 434 MET B CA 1
ATOM 6883 C C . MET B 1 434 ? 15.299 68.072 -25.386 1.00 107.48 434 MET B C 1
ATOM 6884 O O . MET B 1 434 ? 16.190 68.406 -24.613 1.00 109.75 434 MET B O 1
ATOM 6889 N N . ALA B 1 435 ? 14.207 68.803 -25.600 1.00 89.11 435 ALA B N 1
ATOM 6890 C CA . ALA B 1 435 ? 13.930 70.014 -24.828 1.00 92.22 435 ALA B CA 1
ATOM 6891 C C . ALA B 1 435 ? 13.431 69.700 -23.414 1.00 95.50 435 ALA B C 1
ATOM 6892 O O . ALA B 1 435 ? 13.924 70.271 -22.439 1.00 98.87 435 ALA B O 1
ATOM 6894 N N . VAL B 1 436 ? 12.444 68.812 -23.296 1.00 81.70 436 VAL B N 1
ATOM 6895 C CA . VAL B 1 436 ? 12.008 68.358 -21.974 1.00 83.12 436 VAL B CA 1
ATOM 6896 C C . VAL B 1 436 ? 13.165 67.622 -21.279 1.00 82.99 436 VAL B C 1
ATOM 6897 O O . VAL B 1 436 ? 13.463 67.859 -20.107 1.00 85.36 436 VAL B O 1
ATOM 6901 N N . ALA B 1 437 ? 13.830 66.745 -22.021 1.00 98.04 437 ALA B N 1
ATOM 6902 C CA . ALA B 1 437 ? 14.952 65.999 -21.479 1.00 99.19 437 ALA B CA 1
ATOM 6903 C C . ALA B 1 437 ? 16.049 66.927 -20.956 1.00 102.05 437 ALA B C 1
ATOM 6904 O O . ALA B 1 437 ? 16.784 66.570 -20.032 1.00 104.99 437 ALA B O 1
ATOM 6906 N N . ALA B 1 438 ? 16.162 68.113 -21.543 1.00 94.87 438 ALA B N 1
ATOM 6907 C CA . ALA B 1 438 ? 17.143 69.095 -21.081 1.00 97.55 438 ALA B CA 1
ATOM 6908 C C . ALA B 1 438 ? 16.642 69.791 -19.832 1.00 100.87 438 ALA B C 1
ATOM 6909 O O . ALA B 1 438 ? 17.426 70.281 -19.014 1.00 103.62 438 ALA B O 1
ATOM 6911 N N . LEU B 1 439 ? 15.323 69.845 -19.702 1.00 104.86 439 LEU B N 1
ATOM 6912 C CA . LEU B 1 439 ? 14.694 70.484 -18.551 1.00 108.47 439 LEU B CA 1
ATOM 6913 C C . LEU B 1 439 ? 14.885 69.597 -17.327 1.00 111.46 439 LEU B C 1
ATOM 6914 O O . LEU B 1 439 ? 15.212 70.063 -16.248 1.00 115.69 439 LEU B O 1
ATOM 6919 N N . VAL B 1 440 ? 14.694 68.300 -17.513 1.00 93.80 440 VAL B N 1
ATOM 6920 C CA . VAL B 1 440 ? 14.709 67.376 -16.395 1.00 96.24 440 VAL B CA 1
ATOM 6921 C C . VAL B 1 440 ? 16.116 67.071 -15.876 1.00 98.73 440 VAL B C 1
ATOM 6922 O O . VAL B 1 440 ? 16.263 66.537 -14.782 1.00 101.94 440 VAL B O 1
ATOM 6926 N N . GLU B 1 441 ? 17.146 67.430 -16.645 1.00 128.96 441 GLU B N 1
ATOM 6927 C CA . GLU B 1 441 ? 18.546 67.288 -16.214 1.00 132.06 441 GLU B CA 1
ATOM 6928 C C . GLU B 1 441 ? 18.945 68.504 -15.354 1.00 137.32 441 GLU B C 1
ATOM 6929 O O . GLU B 1 441 ? 20.085 68.654 -14.894 1.00 140.35 441 GLU B O 1
ATOM 6935 N N . LEU B 1 442 ? 17.965 69.368 -15.137 1.00 120.91 442 LEU B N 1
ATOM 6936 C CA . LEU B 1 442 ? 18.078 70.513 -14.252 1.00 125.51 442 LEU B CA 1
ATOM 6937 C C . LEU B 1 442 ? 17.392 70.233 -12.914 1.00 127.89 442 LEU B C 1
ATOM 6938 O O . LEU B 1 442 ? 18.017 70.366 -11.869 1.00 132.06 442 LEU B O 1
ATOM 6943 N N . LYS B 1 443 ? 16.102 69.897 -12.946 1.00 143.45 443 LYS B N 1
ATOM 6944 C CA . LYS B 1 443 ? 15.382 69.430 -11.755 1.00 145.01 443 LYS B CA 1
ATOM 6945 C C . LYS B 1 443 ? 16.133 68.296 -11.030 1.00 147.76 443 LYS B C 1
ATOM 6946 O O . LYS B 1 443 ? 16.008 68.157 -9.810 1.00 150.57 443 LYS B O 1
ATOM 6952 N N . ARG B 1 444 ? 16.903 67.493 -11.774 1.00 138.47 444 ARG B N 1
ATOM 6953 C CA . ARG B 1 444 ? 17.718 66.419 -11.193 1.00 136.68 444 ARG B CA 1
ATOM 6954 C C . ARG B 1 444 ? 19.015 66.945 -10.589 1.00 138.25 444 ARG B C 1
ATOM 6955 O O . ARG B 1 444 ? 19.415 66.526 -9.504 1.00 135.93 444 ARG B O 1
ATOM 6963 N N . LEU B 1 445 ? 19.676 67.851 -11.301 1.00 102.77 445 LEU B N 1
ATOM 6964 C CA . LEU B 1 445 ? 20.916 68.444 -10.816 1.00 103.82 445 LEU B CA 1
ATOM 6965 C C . LEU B 1 445 ? 20.610 69.412 -9.673 1.00 106.56 445 LEU B C 1
ATOM 6966 O O . LEU B 1 445 ? 21.475 69.713 -8.848 1.00 106.87 445 LEU B O 1
ATOM 6971 N N . ARG B 1 446 ? 19.368 69.897 -9.638 1.00 151.10 446 ARG B N 1
ATOM 6972 C CA . ARG B 1 446 ? 18.882 70.741 -8.549 1.00 152.86 446 ARG B CA 1
ATOM 6973 C C . ARG B 1 446 ? 18.913 69.979 -7.231 1.00 150.88 446 ARG B C 1
ATOM 6974 O O . ARG B 1 446 ? 19.650 70.332 -6.315 1.00 148.43 446 ARG B O 1
ATOM 6982 N N . THR B 1 447 ? 18.153 68.892 -7.165 1.00 158.74 447 THR B N 1
ATOM 6983 C CA . THR B 1 447 ? 17.949 68.179 -5.912 1.00 157.45 447 THR B CA 1
ATOM 6984 C C . THR B 1 447 ? 19.222 67.454 -5.468 1.00 152.40 447 THR B C 1
ATOM 6985 O O . THR B 1 447 ? 19.468 67.298 -4.268 1.00 149.92 447 THR B O 1
ATOM 6989 N N . ALA B 1 448 ? 20.042 67.048 -6.436 1.00 156.28 448 ALA B N 1
ATOM 6990 C CA . ALA B 1 448 ? 21.261 66.287 -6.164 1.00 149.46 448 ALA B CA 1
ATOM 6991 C C . ALA B 1 448 ? 22.470 67.168 -5.823 1.00 148.42 448 ALA B C 1
ATOM 6992 O O . ALA B 1 448 ? 23.541 66.648 -5.511 1.00 144.55 448 ALA B O 1
ATOM 6994 N N . HIS B 1 449 ? 22.309 68.489 -5.920 1.00 129.70 449 HIS B N 1
ATOM 6995 C CA . HIS B 1 449 ? 23.278 69.446 -5.377 1.00 129.48 449 HIS B CA 1
ATOM 6996 C C . HIS B 1 449 ? 22.628 70.296 -4.275 1.00 131.88 449 HIS B C 1
ATOM 6997 O O . HIS B 1 449 ? 21.852 71.194 -4.592 1.00 134.57 449 HIS B O 1
ATOM 7004 N N . ALA B 1 450 ? 22.965 70.066 -3.004 1.00 113.85 450 ALA B N 1
ATOM 7005 C CA . ALA B 1 450 ? 22.498 70.949 -1.910 1.00 116.34 450 ALA B CA 1
ATOM 7006 C C . ALA B 1 450 ? 23.087 70.585 -0.551 1.00 115.60 450 ALA B C 1
ATOM 7007 O O . ALA B 1 450 ? 22.381 70.616 0.464 1.00 115.60 450 ALA B O 1
ATOM 7009 N N . PRO B 1 459 ? 17.934 63.251 -1.935 1.00 106.31 459 PRO B N 1
ATOM 7010 C CA . PRO B 1 459 ? 18.132 61.840 -2.272 1.00 103.52 459 PRO B CA 1
ATOM 7011 C C . PRO B 1 459 ? 17.154 61.277 -3.320 1.00 102.59 459 PRO B C 1
ATOM 7012 O O . PRO B 1 459 ? 17.576 60.835 -4.405 1.00 101.11 459 PRO B O 1
ATOM 7016 N N . LEU B 1 460 ? 15.861 61.298 -2.998 1.00 202.82 460 LEU B N 1
ATOM 7017 C CA . LEU B 1 460 ? 14.861 60.561 -3.773 1.00 197.00 460 LEU B CA 1
ATOM 7018 C C . LEU B 1 460 ? 14.165 61.361 -4.879 1.00 197.89 460 LEU B C 1
ATOM 7019 O O . LEU B 1 460 ? 13.387 62.273 -4.603 1.00 202.27 460 LEU B O 1
ATOM 7024 N N . GLY B 1 461 ? 14.448 61.006 -6.132 1.00 110.88 461 GLY B N 1
ATOM 7025 C CA . GLY B 1 461 ? 13.568 61.383 -7.229 1.00 111.93 461 GLY B CA 1
ATOM 7026 C C . GLY B 1 461 ? 13.668 60.458 -8.436 1.00 109.20 461 GLY B C 1
ATOM 7027 O O . GLY B 1 461 ? 14.733 59.932 -8.743 1.00 107.12 461 GLY B O 1
ATOM 7028 N N . PHE B 1 462 ? 12.558 60.306 -9.151 1.00 137.41 462 PHE B N 1
ATOM 7029 C CA . PHE B 1 462 ? 12.458 59.436 -10.331 1.00 135.78 462 PHE B CA 1
ATOM 7030 C C . PHE B 1 462 ? 11.098 59.705 -11.007 1.00 138.50 462 PHE B C 1
ATOM 7031 O O . PHE B 1 462 ? 10.376 60.617 -10.598 1.00 141.44 462 PHE B O 1
ATOM 7039 N N . TYR B 1 463 ? 10.774 58.945 -12.051 1.00 184.29 463 TYR B N 1
ATOM 7040 C CA . TYR B 1 463 ? 9.530 59.050 -12.791 1.00 187.13 463 TYR B CA 1
ATOM 7041 C C . TYR B 1 463 ? 9.507 60.405 -13.492 1.00 190.76 463 TYR B C 1
ATOM 7042 O O . TYR B 1 463 ? 8.478 60.881 -13.961 1.00 194.59 463 TYR B O 1
ATOM 7051 N N . LEU B 1 464 ? 10.689 60.997 -13.596 1.00 109.67 464 LEU B N 1
ATOM 7052 C CA . LEU B 1 464 ? 10.885 62.220 -14.344 1.00 110.77 464 LEU B CA 1
ATOM 7053 C C . LEU B 1 464 ? 11.515 61.914 -15.695 1.00 109.20 464 LEU B C 1
ATOM 7054 O O . LEU B 1 464 ? 11.671 62.792 -16.530 1.00 109.76 464 LEU B O 1
ATOM 7059 N N . LEU B 1 465 ? 11.891 60.663 -15.908 1.00 80.28 465 LEU B N 1
ATOM 7060 C CA . LEU B 1 465 ? 12.471 60.286 -17.187 1.00 78.81 465 LEU B CA 1
ATOM 7061 C C . LEU B 1 465 ? 11.440 59.624 -18.080 1.00 77.81 465 LEU B C 1
ATOM 7062 O O . LEU B 1 465 ? 11.760 59.224 -19.187 1.00 76.63 465 LEU B O 1
ATOM 7067 N N . ILE B 1 466 ? 10.202 59.499 -17.614 1.00 82.04 466 ILE B N 1
ATOM 7068 C CA . ILE B 1 466 ? 9.145 59.026 -18.506 1.00 81.38 466 ILE B CA 1
ATOM 7069 C C . ILE B 1 466 ? 8.982 59.938 -19.726 1.00 81.81 466 ILE B C 1
ATOM 7070 O O . ILE B 1 466 ? 8.999 59.447 -20.853 1.00 80.62 466 ILE B O 1
ATOM 7075 N N . PRO B 1 467 ? 8.839 61.266 -19.517 1.00 109.16 467 PRO B N 1
ATOM 7076 C CA . PRO B 1 467 ? 8.511 62.071 -20.699 1.00 109.66 467 PRO B CA 1
ATOM 7077 C C . PRO B 1 467 ? 9.492 61.911 -21.857 1.00 108.37 467 PRO B C 1
ATOM 7078 O O . PRO B 1 467 ? 9.050 61.664 -22.976 1.00 107.62 467 PRO B O 1
ATOM 7082 N N . GLN B 1 468 ? 10.787 61.980 -21.591 1.00 80.39 468 GLN B N 1
ATOM 7083 C CA . GLN B 1 468 ? 11.714 62.007 -22.698 1.00 79.51 468 GLN B CA 1
ATOM 7084 C C . GLN B 1 468 ? 11.720 60.674 -23.417 1.00 77.72 468 GLN B C 1
ATOM 7085 O O . GLN B 1 468 ? 11.902 60.634 -24.637 1.00 77.08 468 GLN B O 1
ATOM 7091 N N . TYR B 1 469 ? 11.484 59.594 -22.672 1.00 96.41 469 TYR B N 1
ATOM 7092 C CA . TYR B 1 469 ? 11.355 58.259 -23.265 1.00 94.64 469 TYR B CA 1
ATOM 7093 C C . TYR B 1 469 ? 10.070 58.150 -24.068 1.00 94.56 469 TYR B C 1
ATOM 7094 O O . TYR B 1 469 ? 10.051 57.627 -25.182 1.00 93.65 469 TYR B O 1
ATOM 7103 N N . LEU B 1 470 ? 8.997 58.642 -23.466 1.00 78.05 470 LEU B N 1
ATOM 7104 C CA . LEU B 1 470 ? 7.681 58.626 -24.067 1.00 78.53 470 LEU B CA 1
ATOM 7105 C C . LEU B 1 470 ? 7.618 59.471 -25.323 1.00 78.94 470 LEU B C 1
ATOM 7106 O O . LEU B 1 470 ? 7.191 58.989 -26.373 1.00 78.46 470 LEU B O 1
ATOM 7111 N N . ILE B 1 471 ? 8.028 60.735 -25.208 1.00 77.05 471 ILE B N 1
ATOM 7112 C CA . ILE B 1 471 ? 7.987 61.670 -26.337 1.00 77.70 471 ILE B CA 1
ATOM 7113 C C . ILE B 1 471 ? 8.795 61.133 -27.531 1.00 76.32 471 ILE B C 1
ATOM 7114 O O . ILE B 1 471 ? 8.280 61.105 -28.641 1.00 76.34 471 ILE B O 1
ATOM 7119 N N . VAL B 1 472 ? 10.029 60.674 -27.323 1.00 75.24 472 VAL B N 1
ATOM 7120 C CA . VAL B 1 472 ? 10.747 60.049 -28.439 1.00 73.97 472 VAL B CA 1
ATOM 7121 C C . VAL B 1 472 ? 9.967 58.829 -28.915 1.00 73.16 472 VAL B C 1
ATOM 7122 O O . VAL B 1 472 ? 10.018 58.474 -30.085 1.00 72.62 472 VAL B O 1
ATOM 7126 N N . GLY B 1 473 ? 9.225 58.206 -28.009 1.00 80.36 473 GLY B N 1
ATOM 7127 C CA . GLY B 1 473 ? 8.425 57.041 -28.346 1.00 79.61 473 GLY B CA 1
ATOM 7128 C C . GLY B 1 473 ? 7.235 57.338 -29.243 1.00 80.43 473 GLY B C 1
ATOM 7129 O O . GLY B 1 473 ? 7.057 56.692 -30.269 1.00 79.89 473 GLY B O 1
ATOM 7130 N N . ILE B 1 474 ? 6.407 58.301 -28.867 1.00 83.31 474 ILE B N 1
ATOM 7131 C CA . ILE B 1 474 ? 5.303 58.680 -29.736 1.00 84.34 474 ILE B CA 1
ATOM 7132 C C . ILE B 1 474 ? 5.858 59.258 -31.034 1.00 84.29 474 ILE B C 1
ATOM 7133 O O . ILE B 1 474 ? 5.404 58.913 -32.128 1.00 84.31 474 ILE B O 1
ATOM 7138 N N . GLY B 1 475 ? 6.854 60.130 -30.907 1.00 111.63 475 GLY B N 1
ATOM 7139 C CA . GLY B 1 475 ? 7.448 60.785 -32.058 1.00 111.96 475 GLY B CA 1
ATOM 7140 C C . GLY B 1 475 ? 7.979 59.804 -33.083 1.00 110.75 475 GLY B C 1
ATOM 7141 O O . GLY B 1 475 ? 7.932 60.067 -34.284 1.00 111.17 475 GLY B O 1
ATOM 7142 N N . GLU B 1 476 ? 8.470 58.665 -32.603 1.00 98.54 476 GLU B N 1
ATOM 7143 C CA . GLU B 1 476 ? 9.052 57.654 -33.469 1.00 97.43 476 GLU B CA 1
ATOM 7144 C C . GLU B 1 476 ? 7.981 56.909 -34.249 1.00 97.56 476 GLU B C 1
ATOM 7145 O O . GLU B 1 476 ? 8.179 56.569 -35.413 1.00 98.26 476 GLU B O 1
ATOM 7151 N N . ALA B 1 477 ? 6.824 56.707 -33.628 1.00 95.40 477 ALA B N 1
ATOM 7152 C CA . ALA B 1 477 ? 5.802 55.828 -34.190 1.00 96.91 477 ALA B CA 1
ATOM 7153 C C . ALA B 1 477 ? 5.018 56.528 -35.286 1.00 98.91 477 ALA B C 1
ATOM 7154 O O . ALA B 1 477 ? 4.097 55.965 -35.870 1.00 101.02 477 ALA B O 1
ATOM 7156 N N . LEU B 1 478 ? 5.378 57.772 -35.544 1.00 86.35 478 LEU B N 1
ATOM 7157 C CA . LEU B 1 478 ? 4.772 58.550 -36.612 1.00 88.07 478 LEU B CA 1
ATOM 7158 C C . LEU B 1 478 ? 5.770 58.748 -37.766 1.00 87.92 478 LEU B C 1
ATOM 7159 O O . LEU B 1 478 ? 5.452 58.474 -38.924 1.00 89.47 478 LEU B O 1
ATOM 7164 N N . ILE B 1 479 ? 6.937 59.305 -37.438 1.00 75.38 479 ILE B N 1
ATOM 7165 C CA . ILE B 1 479 ? 8.024 59.532 -38.385 1.00 74.83 479 ILE B CA 1
ATOM 7166 C C . ILE B 1 479 ? 8.476 58.278 -39.118 1.00 73.66 479 ILE B C 1
ATOM 7167 O O . ILE B 1 479 ? 8.897 58.354 -40.263 1.00 73.63 479 ILE B O 1
ATOM 7172 N N . TYR B 1 480 ? 8.393 57.117 -38.483 1.00 72.81 480 TYR B N 1
ATOM 7173 C CA . TYR B 1 480 ? 8.782 55.895 -39.178 1.00 71.91 480 TYR B CA 1
ATOM 7174 C C . TYR B 1 480 ? 7.654 55.438 -40.127 1.00 72.79 480 TYR B C 1
ATOM 7175 O O . TYR B 1 480 ? 7.934 54.911 -41.191 1.00 72.61 480 TYR B O 1
ATOM 7184 N N . THR B 1 481 ? 6.392 55.672 -39.768 1.00 109.11 481 THR B N 1
ATOM 7185 C CA . THR B 1 481 ? 5.296 55.492 -40.727 1.00 112.19 481 THR B CA 1
ATOM 7186 C C . THR B 1 481 ? 5.524 56.391 -41.938 1.00 112.66 481 THR B C 1
ATOM 7187 O O . THR B 1 481 ? 5.427 55.959 -43.081 1.00 114.81 481 THR B O 1
ATOM 7191 N N . GLY B 1 482 ? 5.828 57.653 -41.669 1.00 76.65 482 GLY B N 1
ATOM 7192 C CA . GLY B 1 482 ? 5.913 58.663 -42.707 1.00 77.61 482 GLY B CA 1
ATOM 7193 C C . GLY B 1 482 ? 7.130 58.528 -43.589 1.00 76.72 482 GLY B C 1
ATOM 7194 O O . GLY B 1 482 ? 7.026 58.657 -44.803 1.00 77.39 482 GLY B O 1
ATOM 7195 N N . GLN B 1 483 ? 8.282 58.291 -42.973 1.00 78.51 483 GLN B N 1
ATOM 7196 C CA . GLN B 1 483 ? 9.515 58.056 -43.709 1.00 77.80 483 GLN B CA 1
ATOM 7197 C C . GLN B 1 483 ? 9.275 56.937 -44.720 1.00 79.81 483 GLN B C 1
ATOM 7198 O O . GLN B 1 483 ? 9.499 57.102 -45.927 1.00 80.55 483 GLN B O 1
ATOM 7204 N N . LEU B 1 484 ? 8.782 55.812 -44.206 1.00 73.43 484 LEU B N 1
ATOM 7205 C CA . LEU B 1 484 ? 8.447 54.649 -45.009 1.00 73.51 484 LEU B CA 1
ATOM 7206 C C . LEU B 1 484 ? 7.444 54.948 -46.127 1.00 75.07 484 LEU B C 1
ATOM 7207 O O . LEU B 1 484 ? 7.785 54.847 -47.301 1.00 75.33 484 LEU B O 1
ATOM 7212 N N . ASP B 1 485 ? 6.217 55.325 -45.759 1.00 89.37 485 ASP B N 1
ATOM 7213 C CA . ASP B 1 485 ? 5.133 55.600 -46.721 1.00 92.05 485 ASP B CA 1
ATOM 7214 C C . ASP B 1 485 ? 5.597 56.502 -47.879 1.00 91.37 485 ASP B C 1
ATOM 7215 O O . ASP B 1 485 ? 5.305 56.246 -49.048 1.00 93.63 485 ASP B O 1
ATOM 7220 N N . PHE B 1 486 ? 6.327 57.553 -47.526 1.00 78.20 486 PHE B N 1
ATOM 7221 C CA . PHE B 1 486 ? 6.857 58.512 -48.483 1.00 78.77 486 PHE B CA 1
ATOM 7222 C C . PHE B 1 486 ? 7.867 57.829 -49.382 1.00 77.89 486 PHE B C 1
ATOM 7223 O O . PHE B 1 486 ? 7.748 57.890 -50.596 1.00 78.78 486 PHE B O 1
ATOM 7231 N N . PHE B 1 487 ? 8.843 57.149 -48.793 1.00 84.82 487 PHE B N 1
ATOM 7232 C CA . PHE B 1 487 ? 9.864 56.468 -49.593 1.00 84.75 487 PHE B CA 1
ATOM 7233 C C . PHE B 1 487 ? 9.268 55.454 -50.569 1.00 87.94 487 PHE B C 1
ATOM 7234 O O . PHE B 1 487 ? 9.890 55.137 -51.576 1.00 88.14 487 PHE B O 1
ATOM 7242 N N . LEU B 1 488 ? 8.060 54.969 -50.293 1.00 84.28 488 LEU B N 1
ATOM 7243 C CA . LEU B 1 488 ? 7.426 54.003 -51.182 1.00 87.94 488 LEU B CA 1
ATOM 7244 C C . LEU B 1 488 ? 6.751 54.672 -52.366 1.00 89.14 488 LEU B C 1
ATOM 7245 O O . LEU B 1 488 ? 7.274 54.611 -53.476 1.00 88.94 488 LEU B O 1
ATOM 7250 N N . ARG B 1 489 ? 5.611 55.325 -52.147 1.00 136.08 489 ARG B N 1
ATOM 7251 C CA . ARG B 1 489 ? 4.842 55.833 -53.278 1.00 137.66 489 ARG B CA 1
ATOM 7252 C C . ARG B 1 489 ? 5.680 56.817 -54.084 1.00 135.08 489 ARG B C 1
ATOM 7253 O O . ARG B 1 489 ? 5.542 56.903 -55.300 1.00 135.68 489 ARG B O 1
ATOM 7261 N N . GLU B 1 490 ? 6.592 57.518 -53.423 1.00 82.88 490 GLU B N 1
ATOM 7262 C CA . GLU B 1 490 ? 7.442 58.458 -54.139 1.00 81.86 490 GLU B CA 1
ATOM 7263 C C . GLU B 1 490 ? 8.670 57.811 -54.790 1.00 80.75 490 GLU B C 1
ATOM 7264 O O . GLU B 1 490 ? 9.382 58.472 -55.538 1.00 80.98 490 GLU B O 1
ATOM 7270 N N . CYS B 1 491 ? 8.921 56.534 -54.533 1.00 88.19 491 CYS B N 1
ATOM 7271 C CA . CYS B 1 491 ? 9.991 55.837 -55.241 1.00 87.75 491 CYS B CA 1
ATOM 7272 C C . CYS B 1 491 ? 9.495 55.381 -56.603 1.00 90.35 491 CYS B C 1
ATOM 7273 O O . CYS B 1 491 ? 8.345 54.960 -56.729 1.00 93.24 491 CYS B O 1
ATOM 7276 N N . PRO B 1 492 ? 10.373 55.442 -57.622 1.00 80.38 492 PRO B N 1
ATOM 7277 C CA . PRO B 1 492 ? 10.027 55.154 -59.026 1.00 81.90 492 PRO B CA 1
ATOM 7278 C C . PRO B 1 492 ? 9.472 53.748 -59.231 1.00 83.02 492 PRO B C 1
ATOM 7279 O O . PRO B 1 492 ? 9.628 52.901 -58.359 1.00 83.52 492 PRO B O 1
ATOM 7283 N N . LYS B 1 493 ? 8.786 53.516 -60.344 1.00 107.27 493 LYS B N 1
ATOM 7284 C CA . LYS B 1 493 ? 8.184 52.207 -60.565 1.00 110.82 493 LYS B CA 1
ATOM 7285 C C . LYS B 1 493 ? 9.245 51.244 -61.058 1.00 110.07 493 LYS B C 1
ATOM 7286 O O . LYS B 1 493 ? 10.041 51.578 -61.933 1.00 107.99 493 LYS B O 1
ATOM 7292 N N . GLY B 1 494 ? 9.274 50.063 -60.456 1.00 160.03 494 GLY B N 1
ATOM 7293 C CA . GLY B 1 494 ? 10.257 49.051 -60.787 1.00 158.99 494 GLY B CA 1
ATOM 7294 C C . GLY B 1 494 ? 11.523 49.233 -59.969 1.00 154.83 494 GLY B C 1
ATOM 7295 O O . GLY B 1 494 ? 12.270 48.279 -59.740 1.00 152.67 494 GLY B O 1
ATOM 7296 N N . MET B 1 495 ? 11.768 50.462 -59.523 1.00 116.72 495 MET B N 1
ATOM 7297 C CA . MET B 1 495 ? 12.920 50.731 -58.672 1.00 112.87 495 MET B CA 1
ATOM 7298 C C . MET B 1 495 ? 12.613 50.873 -57.176 1.00 111.98 495 MET B C 1
ATOM 7299 O O . MET B 1 495 ? 13.521 51.146 -56.399 1.00 108.47 495 MET B O 1
ATOM 7304 N N . LYS B 1 496 ? 11.365 50.697 -56.747 1.00 124.99 496 LYS B N 1
ATOM 7305 C CA . LYS B 1 496 ? 11.101 50.835 -55.313 1.00 124.28 496 LYS B CA 1
ATOM 7306 C C . LYS B 1 496 ? 11.735 49.653 -54.599 1.00 123.28 496 LYS B C 1
ATOM 7307 O O . LYS B 1 496 ? 12.297 48.768 -55.239 1.00 122.24 496 LYS B O 1
ATOM 7313 N N . GLY B 1 497 ? 11.669 49.627 -53.275 1.00 106.14 497 GLY B N 1
ATOM 7314 C CA . GLY B 1 497 ? 12.521 48.708 -52.538 1.00 104.70 497 GLY B CA 1
ATOM 7315 C C . GLY B 1 497 ? 13.870 49.380 -52.345 1.00 100.28 497 GLY B C 1
ATOM 7316 O O . GLY B 1 497 ? 14.717 48.924 -51.571 1.00 98.25 497 GLY B O 1
ATOM 7317 N N . MET B 1 498 ? 14.054 50.476 -53.080 1.00 95.19 498 MET B N 1
ATOM 7318 C CA . MET B 1 498 ? 15.051 51.488 -52.769 1.00 91.54 498 MET B CA 1
ATOM 7319 C C . MET B 1 498 ? 14.681 52.150 -51.446 1.00 90.45 498 MET B C 1
ATOM 7320 O O . MET B 1 498 ? 15.517 52.792 -50.799 1.00 87.79 498 MET B O 1
ATOM 7325 N N . SER B 1 499 ? 13.411 51.988 -51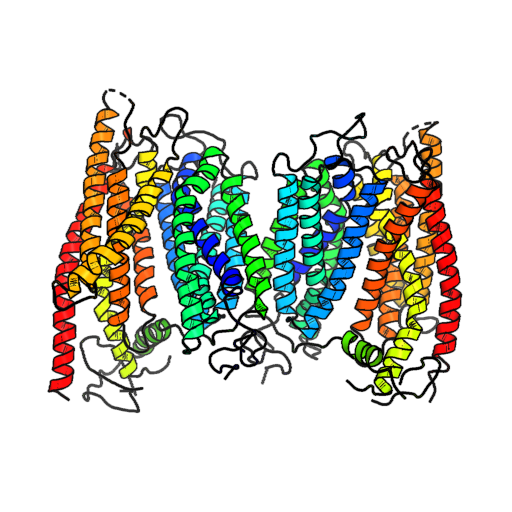.067 1.00 98.76 499 SER B N 1
ATOM 7326 C CA . SER B 1 499 ? 12.836 52.562 -49.853 1.00 98.04 499 SER B CA 1
ATOM 7327 C C . SER B 1 499 ? 13.582 52.200 -48.576 1.00 95.78 499 SER B C 1
ATOM 7328 O O . SER B 1 499 ? 14.170 53.064 -47.932 1.00 93.29 499 SER B O 1
ATOM 7331 N N . THR B 1 500 ? 13.554 50.926 -48.203 1.00 84.32 500 THR B N 1
ATOM 7332 C CA . THR B 1 500 ? 14.203 50.497 -46.968 1.00 82.24 500 THR B CA 1
ATOM 7333 C C . THR B 1 500 ? 15.658 50.965 -46.932 1.00 79.09 500 THR B C 1
ATOM 7334 O O . THR B 1 500 ? 16.201 51.246 -45.856 1.00 76.92 500 THR B O 1
ATOM 7338 N N . GLY B 1 501 ? 16.267 51.071 -48.117 1.00 68.32 501 GLY B N 1
ATOM 7339 C CA . GLY B 1 501 ? 17.598 51.633 -48.248 1.00 67.79 501 GLY B CA 1
ATOM 7340 C C . GLY B 1 501 ? 17.621 53.039 -47.683 1.00 67.89 501 GLY B C 1
ATOM 7341 O O . GLY B 1 501 ? 18.363 53.343 -46.751 1.00 67.27 501 GLY B O 1
ATOM 7342 N N . LEU B 1 502 ? 16.769 53.896 -48.227 1.00 81.86 502 LEU B N 1
ATOM 7343 C CA . LEU B 1 502 ? 16.666 55.261 -47.729 1.00 81.05 502 LEU B CA 1
ATOM 7344 C C . LEU B 1 502 ? 16.294 55.251 -46.247 1.00 80.52 502 LEU B C 1
ATOM 7345 O O . LEU B 1 502 ? 16.712 56.124 -45.482 1.00 79.40 502 LEU B O 1
ATOM 7350 N N . LEU B 1 503 ? 15.528 54.245 -45.841 1.00 87.28 503 LEU B N 1
ATOM 7351 C CA . LEU B 1 503 ? 15.007 54.221 -44.488 1.00 86.78 503 LEU B CA 1
ATOM 7352 C C . LEU B 1 503 ? 16.109 53.893 -43.518 1.00 84.82 503 LEU B C 1
ATOM 7353 O O . LEU B 1 503 ? 16.497 54.730 -42.702 1.00 83.58 503 LEU B O 1
ATOM 7358 N N . LEU B 1 504 ? 16.603 52.665 -43.615 1.00 80.37 504 LEU B N 1
ATOM 7359 C CA . LEU B 1 504 ? 17.657 52.195 -42.735 1.00 78.63 504 LEU B CA 1
ATOM 7360 C C . LEU B 1 504 ? 18.861 53.135 -42.750 1.00 77.33 504 LEU B C 1
ATOM 7361 O O . LEU B 1 504 ? 19.360 53.508 -41.686 1.00 76.28 504 LEU B O 1
ATOM 7366 N N . SER B 1 505 ? 19.307 53.550 -43.937 1.00 80.52 505 SER B N 1
ATOM 7367 C CA . SER B 1 505 ? 20.503 54.389 -44.019 1.00 79.89 505 SER B CA 1
ATOM 7368 C C . SER B 1 505 ? 20.342 55.661 -43.188 1.00 80.36 505 SER B C 1
ATOM 7369 O O . SER B 1 505 ? 21.323 56.152 -42.630 1.00 80.27 505 SER B O 1
ATOM 7372 N N . THR B 1 506 ? 19.118 56.176 -43.073 1.00 80.81 506 THR B N 1
ATOM 7373 C CA . THR B 1 506 ? 18.896 57.318 -42.192 1.00 81.34 506 THR B CA 1
ATOM 7374 C C . THR B 1 506 ? 19.032 56.918 -40.739 1.00 80.60 506 THR B C 1
ATOM 7375 O O . THR B 1 506 ? 19.497 57.706 -39.918 1.00 81.11 506 THR B O 1
ATOM 7379 N N . LEU B 1 507 ? 18.597 55.707 -40.416 1.00 67.00 507 LEU B N 1
ATOM 7380 C CA . LEU B 1 507 ? 18.689 55.231 -39.041 1.00 66.58 507 LEU B CA 1
ATOM 7381 C C . LEU B 1 507 ? 20.144 55.250 -38.668 1.00 66.18 507 LEU B C 1
ATOM 7382 O O . LEU B 1 507 ? 20.537 55.898 -37.705 1.00 66.46 507 LEU B O 1
ATOM 7387 N N . ALA B 1 508 ? 20.933 54.577 -39.499 1.00 65.37 508 ALA B N 1
ATOM 7388 C CA . ALA B 1 508 ? 22.361 54.378 -39.287 1.00 65.01 508 ALA B CA 1
ATOM 7389 C C . ALA B 1 508 ? 23.080 55.672 -39.001 1.00 65.60 508 ALA B C 1
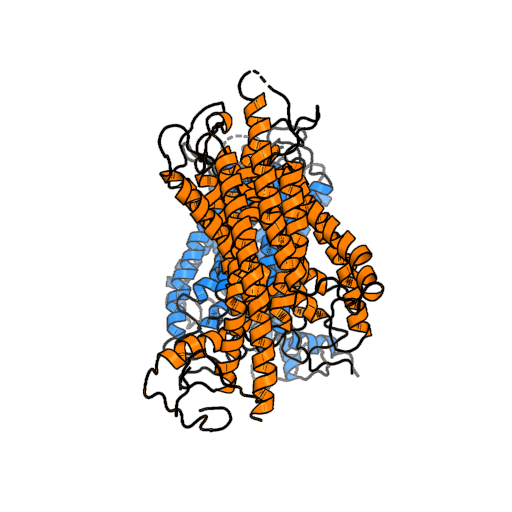ATOM 7390 O O . ALA B 1 508 ? 23.736 55.799 -37.965 1.00 65.66 508 ALA B O 1
ATOM 7392 N N . LEU B 1 509 ? 22.942 56.623 -39.925 1.00 66.20 509 LEU B N 1
ATOM 7393 C CA . LEU B 1 509 ? 23.521 57.959 -39.779 1.00 67.02 509 LEU B CA 1
ATOM 7394 C C . LEU B 1 509 ? 23.036 58.641 -38.512 1.00 67.60 509 LEU B C 1
ATOM 7395 O O . LEU B 1 509 ? 23.802 59.327 -37.840 1.00 68.14 509 LEU B O 1
ATOM 7400 N N . GLY B 1 510 ? 21.759 58.449 -38.195 1.00 80.41 510 GLY B N 1
ATOM 7401 C CA . GLY B 1 510 ? 21.175 59.036 -37.003 1.00 80.81 510 GLY B CA 1
ATOM 7402 C C . GLY B 1 510 ? 22.006 58.690 -35.791 1.00 80.76 510 GLY B C 1
ATOM 7403 O O . GLY B 1 510 ? 22.293 59.548 -34.958 1.00 82.08 510 GLY B O 1
ATOM 7404 N N . PHE B 1 511 ? 22.416 57.428 -35.723 1.00 79.35 511 PHE B N 1
ATOM 7405 C CA . PHE B 1 511 ? 23.309 56.947 -34.678 1.00 79.28 511 PHE B CA 1
ATOM 7406 C C . PHE B 1 511 ? 24.742 57.434 -34.892 1.00 80.71 511 PHE B C 1
ATOM 7407 O O . PHE B 1 511 ? 25.400 57.882 -33.959 1.00 81.94 511 PHE B O 1
ATOM 7415 N N . PHE B 1 512 ? 25.228 57.343 -36.122 1.00 77.63 512 PHE B N 1
ATOM 7416 C CA . PHE B 1 512 ? 26.589 57.779 -36.420 1.00 78.97 512 PHE B CA 1
ATOM 7417 C C . PHE B 1 512 ? 26.762 59.275 -36.183 1.00 80.92 512 PHE B C 1
ATOM 7418 O O . PHE B 1 512 ? 27.835 59.719 -35.754 1.00 82.26 512 PHE B O 1
ATOM 7426 N N . PHE B 1 513 ? 25.720 60.057 -36.466 1.00 87.15 513 PHE B N 1
ATOM 7427 C CA . PHE B 1 513 ? 25.817 61.485 -36.244 1.00 89.35 513 PHE B CA 1
ATOM 7428 C C . PHE B 1 513 ? 25.666 61.765 -34.762 1.00 90.08 513 PHE B C 1
ATOM 7429 O O . PHE B 1 513 ? 26.224 62.730 -34.257 1.00 92.61 513 PHE B O 1
ATOM 7437 N N . SER B 1 514 ? 24.919 60.925 -34.052 1.00 87.87 514 SER B N 1
ATOM 7438 C CA . SER B 1 514 ? 24.860 61.050 -32.596 1.00 88.25 514 SER B CA 1
ATOM 7439 C C . SER B 1 514 ? 26.205 60.666 -31.999 1.00 88.92 514 SER B C 1
ATOM 7440 O O . SER B 1 514 ? 26.515 61.033 -30.874 1.00 90.37 514 SER B O 1
ATOM 7443 N N . SER B 1 515 ? 26.993 59.904 -32.752 1.00 86.21 515 SER B N 1
ATOM 7444 C CA . SER B 1 515 ? 28.358 59.605 -32.342 1.00 87.39 515 SER B CA 1
ATOM 7445 C C . SER B 1 515 ? 29.200 60.854 -32.524 1.00 91.35 515 SER B C 1
ATOM 7446 O O . SER B 1 515 ? 29.894 61.285 -31.611 1.00 94.31 515 SER B O 1
ATOM 7449 N N . VAL B 1 516 ? 29.117 61.439 -33.709 1.00 71.55 516 VAL B N 1
ATOM 7450 C CA . VAL B 1 516 ? 29.838 62.670 -34.004 1.00 72.92 516 VAL B CA 1
ATOM 7451 C C . VAL B 1 516 ? 29.399 63.826 -33.094 1.00 74.43 516 VAL B C 1
ATOM 7452 O O . VAL B 1 516 ? 30.231 64.572 -32.589 1.00 75.78 516 VAL B O 1
ATOM 7456 N N . LEU B 1 517 ? 28.095 63.956 -32.872 1.00 101.45 517 LEU B N 1
ATOM 7457 C CA . LEU B 1 517 ? 27.558 65.061 -32.084 1.00 104.03 517 LEU B CA 1
ATOM 7458 C C . LEU B 1 517 ? 28.117 65.063 -30.665 1.00 106.29 517 LEU B C 1
ATOM 7459 O O . LEU B 1 517 ? 28.378 66.118 -30.093 1.00 110.18 517 LEU B O 1
ATOM 7464 N N . VAL B 1 518 ? 28.301 63.871 -30.107 1.00 108.88 518 VAL B N 1
ATOM 7465 C CA . VAL B 1 518 ? 28.898 63.715 -28.783 1.00 110.85 518 VAL B CA 1
ATOM 7466 C C . VAL B 1 518 ? 30.385 64.073 -28.811 1.00 114.90 518 VAL B C 1
ATOM 7467 O O . VAL B 1 518 ? 30.906 64.691 -27.880 1.00 118.86 518 VAL B O 1
ATOM 7471 N N . THR B 1 519 ? 31.065 63.689 -29.889 1.00 90.52 519 THR B N 1
ATOM 7472 C CA . THR B 1 519 ? 32.511 63.871 -29.983 1.00 93.83 519 THR B CA 1
ATOM 7473 C C . THR B 1 519 ? 32.878 65.331 -30.266 1.00 99.10 519 THR B C 1
ATOM 7474 O O . THR B 1 519 ? 34.018 65.741 -30.064 1.00 103.68 519 THR B O 1
ATOM 7478 N N . ILE B 1 520 ? 31.916 66.115 -30.737 1.00 96.23 520 ILE B N 1
ATOM 7479 C CA . ILE B 1 520 ? 32.165 67.529 -30.956 1.00 101.28 520 ILE B CA 1
ATOM 7480 C C . ILE B 1 520 ? 32.229 68.241 -29.612 1.00 105.63 520 ILE B C 1
ATOM 7481 O O . ILE B 1 520 ? 33.140 69.030 -29.357 1.00 111.21 520 ILE B O 1
ATOM 7486 N N . VAL B 1 521 ? 31.266 67.943 -28.744 1.00 110.61 521 VAL B N 1
ATOM 7487 C CA . VAL B 1 521 ? 31.102 68.701 -27.512 1.00 113.84 521 VAL B CA 1
ATOM 7488 C C . VAL B 1 521 ? 32.291 68.520 -26.555 1.00 117.93 521 VAL B C 1
ATOM 7489 O O . VAL B 1 521 ? 32.449 69.293 -25.598 1.00 122.22 521 VAL B O 1
ATOM 7493 N N . GLU B 1 522 ? 33.130 67.517 -26.823 1.00 145.92 522 GLU B N 1
ATOM 7494 C CA . GLU B 1 522 ? 34.342 67.294 -26.041 1.00 149.85 522 GLU B CA 1
ATOM 7495 C C . GLU B 1 522 ? 35.278 68.500 -26.090 1.00 156.60 522 GLU B C 1
ATOM 7496 O O . GLU B 1 522 ? 35.971 68.780 -25.119 1.00 160.98 522 GLU B O 1
ATOM 7502 N N . LYS B 1 523 ? 35.321 69.202 -27.218 1.00 148.04 523 LYS B N 1
ATOM 7503 C CA . LYS B 1 523 ? 36.220 70.350 -27.335 1.00 154.84 523 LYS B CA 1
ATOM 7504 C C . LYS B 1 523 ? 35.612 71.752 -27.136 1.00 157.25 523 LYS B C 1
ATOM 7505 O O . LYS B 1 523 ? 36.348 72.736 -27.187 1.00 156.22 523 LYS B O 1
ATOM 7511 N N . PHE B 1 524 ? 34.303 71.862 -26.919 1.00 199.70 524 PHE B N 1
ATOM 7512 C CA . PHE B 1 524 ? 33.673 73.185 -26.787 1.00 202.01 524 PHE B CA 1
ATOM 7513 C C . PHE B 1 524 ? 34.272 74.004 -25.644 1.00 203.93 524 PHE B C 1
ATOM 7514 O O . PHE B 1 524 ? 34.934 75.024 -25.870 1.00 204.97 524 PHE B O 1
ATOM 7522 N N . THR B 1 525 ? 34.024 73.565 -24.418 1.00 207.91 525 THR B N 1
ATOM 7523 C CA . THR B 1 525 ? 34.902 73.916 -23.314 1.00 208.47 525 THR B CA 1
ATOM 7524 C C . THR B 1 525 ? 35.262 72.580 -22.671 1.00 208.59 525 THR B C 1
ATOM 7525 O O . THR B 1 525 ? 34.411 71.914 -22.080 1.00 205.55 525 THR B O 1
ATOM 7529 N N . GLY B 1 526 ? 36.521 72.176 -22.822 1.00 166.90 526 GLY B N 1
ATOM 7530 C CA . GLY B 1 526 ? 36.919 70.831 -22.457 1.00 166.61 526 GLY B CA 1
ATOM 7531 C C . GLY B 1 526 ? 37.455 70.671 -21.054 1.00 168.69 526 GLY B C 1
ATOM 7532 O O . GLY B 1 526 ? 37.323 69.605 -20.457 1.00 166.45 526 GLY B O 1
ATOM 7533 N N . LYS B 1 527 ? 38.047 71.728 -20.515 1.00 234.11 527 LYS B N 1
ATOM 7534 C CA . LYS B 1 527 ? 38.511 71.694 -19.135 1.00 236.00 527 LYS B CA 1
ATOM 7535 C C . LYS B 1 527 ? 37.340 71.852 -18.167 1.00 234.25 527 LYS B C 1
ATOM 7536 O O . LYS B 1 527 ? 36.246 72.247 -18.575 1.00 231.11 527 LYS B O 1
ATOM 7542 N N . ALA B 1 528 ? 37.572 71.501 -16.901 1.00 169.13 528 ALA B N 1
ATOM 7543 C CA . ALA B 1 528 ? 36.564 71.572 -15.841 1.00 167.10 528 ALA B CA 1
ATOM 7544 C C . ALA B 1 528 ? 35.408 70.643 -16.149 1.00 159.37 528 ALA B C 1
ATOM 7545 O O . ALA B 1 528 ? 35.617 69.460 -16.413 1.00 155.63 528 ALA B O 1
ATOM 7547 N N . HIS B 1 529 ? 34.190 71.172 -16.109 1.00 231.46 529 HIS B N 1
ATOM 7548 C CA . HIS B 1 529 ? 33.033 70.365 -16.460 1.00 224.29 529 HIS B CA 1
ATOM 7549 C C . HIS B 1 529 ? 32.409 70.818 -17.782 1.00 222.08 529 HIS B C 1
ATOM 7550 O O . HIS B 1 529 ? 31.726 71.842 -17.836 1.00 221.80 529 HIS B O 1
ATOM 7557 N N . PRO B 1 530 ? 32.642 70.038 -18.855 1.00 191.27 530 PRO B N 1
ATOM 7558 C CA . PRO B 1 530 ? 31.932 70.178 -20.129 1.00 187.98 530 PRO B CA 1
ATOM 7559 C C . PRO B 1 530 ? 30.574 69.518 -19.978 1.00 181.82 530 PRO B C 1
ATOM 7560 O O . PRO B 1 530 ? 30.257 69.126 -18.853 1.00 180.54 530 PRO B O 1
ATOM 7564 N N . TRP B 1 531 ? 29.784 69.358 -21.036 1.00 195.24 531 TRP B N 1
ATOM 7565 C CA . TRP B 1 531 ? 28.559 68.634 -20.781 1.00 189.69 531 TRP B CA 1
ATOM 7566 C C . TRP B 1 531 ? 28.776 67.195 -21.196 1.00 185.70 531 TRP B C 1
ATOM 7567 O O . TRP B 1 531 ? 28.610 66.811 -22.350 1.00 181.80 531 TRP B O 1
ATOM 7578 N N . ILE B 1 532 ? 29.112 66.424 -20.165 1.00 170.84 532 ILE B N 1
ATOM 7579 C CA . ILE B 1 532 ? 29.466 65.007 -20.188 1.00 167.34 532 ILE B CA 1
ATOM 7580 C C . ILE B 1 532 ? 29.996 64.808 -18.757 1.00 168.69 532 ILE B C 1
ATOM 7581 O O . ILE B 1 532 ? 30.327 65.798 -18.101 1.00 170.80 532 ILE B O 1
ATOM 7586 N N . ALA B 1 533 ? 30.085 63.579 -18.257 1.00 113.03 533 ALA B N 1
ATOM 7587 C CA . ALA B 1 533 ? 30.529 63.374 -16.881 1.00 114.29 533 ALA B CA 1
ATOM 7588 C C . ALA B 1 533 ? 30.831 61.920 -16.627 1.00 110.16 533 ALA B C 1
ATOM 7589 O O . ALA B 1 533 ? 30.849 61.116 -17.546 1.00 106.97 533 ALA B O 1
ATOM 7591 N N . ASP B 1 534 ? 31.092 61.587 -15.374 1.00 133.69 534 ASP B N 1
ATOM 7592 C CA . ASP B 1 534 ? 31.158 60.194 -14.977 1.00 129.36 534 ASP B CA 1
ATOM 7593 C C . ASP B 1 534 ? 30.239 60.055 -13.765 1.00 127.35 534 ASP B C 1
ATOM 7594 O O . ASP B 1 534 ? 29.231 59.343 -13.817 1.00 124.32 534 ASP B O 1
ATOM 7599 N N . ASP B 1 535 ? 30.553 60.754 -12.681 1.00 130.48 535 ASP B N 1
ATOM 7600 C CA . ASP B 1 535 ? 29.473 61.105 -11.781 1.00 129.72 535 ASP B CA 1
ATOM 7601 C C . ASP B 1 535 ? 28.804 62.214 -12.566 1.00 130.53 535 ASP B C 1
ATOM 7602 O O . ASP B 1 535 ? 29.434 63.224 -12.883 1.00 135.06 535 ASP B O 1
ATOM 7607 N N . LEU B 1 536 ? 27.540 62.007 -12.913 1.00 135.50 536 LEU B N 1
ATOM 7608 C CA . LEU B 1 536 ? 26.816 62.982 -13.706 1.00 135.55 536 LEU B CA 1
ATOM 7609 C C . LEU B 1 536 ? 26.641 64.257 -12.919 1.00 138.58 536 LEU B C 1
ATOM 7610 O O . LEU B 1 536 ? 26.575 65.330 -13.495 1.00 141.37 536 LEU B O 1
ATOM 7615 N N . ASN B 1 537 ? 26.570 64.137 -11.597 1.00 115.27 537 ASN B N 1
ATOM 7616 C CA . ASN B 1 537 ? 26.422 65.305 -10.743 1.00 118.15 537 ASN B CA 1
ATOM 7617 C C . ASN B 1 537 ? 27.646 66.210 -10.832 1.00 123.68 537 ASN B C 1
ATOM 7618 O O . ASN B 1 537 ? 27.559 67.411 -10.601 1.00 126.99 537 ASN B O 1
ATOM 7623 N N . LYS B 1 538 ? 28.780 65.627 -11.202 1.00 127.27 538 LYS B N 1
ATOM 7624 C CA . LYS B 1 538 ? 30.030 66.369 -11.345 1.00 133.07 538 LYS B CA 1
ATOM 7625 C C . LYS B 1 538 ? 30.130 67.015 -12.732 1.00 134.73 538 LYS B C 1
ATOM 7626 O O . LYS B 1 538 ? 31.145 67.610 -13.088 1.00 139.41 538 LYS B O 1
ATOM 7632 N N . GLY B 1 539 ? 29.056 66.894 -13.503 1.00 152.34 539 GLY B N 1
ATOM 7633 C CA . GLY B 1 539 ? 28.993 67.399 -14.863 1.00 153.09 539 GLY B CA 1
ATOM 7634 C C . GLY B 1 539 ? 27.557 67.798 -15.160 1.00 149.99 539 GLY B C 1
ATOM 7635 O O . GLY B 1 539 ? 26.723 67.819 -14.259 1.00 149.05 539 GLY B O 1
ATOM 7636 N N . ARG B 1 540 ? 27.266 68.186 -16.395 1.00 191.46 540 ARG B N 1
ATOM 7637 C CA . ARG B 1 540 ? 25.908 68.608 -16.730 1.00 188.60 540 ARG B CA 1
ATOM 7638 C C . ARG B 1 540 ? 25.453 68.089 -18.097 1.00 185.23 540 ARG B C 1
ATOM 7639 O O . ARG B 1 540 ? 26.083 68.359 -19.095 1.00 186.12 540 ARG B O 1
ATOM 7647 N N . LEU B 1 541 ? 24.368 67.322 -18.154 1.00 148.06 541 LEU B N 1
ATOM 7648 C CA . LEU B 1 541 ? 23.946 66.768 -19.446 1.00 144.64 541 LEU B CA 1
ATOM 7649 C C . LEU B 1 541 ? 23.111 67.742 -20.274 1.00 143.63 541 LEU B C 1
ATOM 7650 O O . LEU B 1 541 ? 23.230 67.767 -21.497 1.00 142.00 541 LEU B O 1
ATOM 7655 N N . TYR B 1 542 ? 22.284 68.546 -19.610 1.00 140.25 542 TYR B N 1
ATOM 7656 C CA . TYR B 1 542 ? 21.222 69.308 -20.278 1.00 139.83 542 TYR B CA 1
ATOM 7657 C C . TYR B 1 542 ? 21.726 70.132 -21.448 1.00 141.14 542 TYR B C 1
ATOM 7658 O O . TYR B 1 542 ? 20.973 70.475 -22.360 1.00 140.35 542 TYR B O 1
ATOM 7667 N N . ASN B 1 543 ? 23.012 70.453 -21.395 1.00 102.24 543 ASN B N 1
ATOM 7668 C CA . ASN B 1 543 ? 23.660 71.290 -22.392 1.00 102.92 543 ASN B CA 1
ATOM 7669 C C . ASN B 1 543 ? 23.823 70.559 -23.719 1.00 100.85 543 ASN B C 1
ATOM 7670 O O . ASN B 1 543 ? 24.005 71.172 -24.765 1.00 101.00 543 ASN B O 1
ATOM 7675 N N . PHE B 1 544 ? 23.762 69.237 -23.653 1.00 98.90 544 PHE B N 1
ATOM 7676 C CA . PHE B 1 544 ? 23.724 68.404 -24.844 1.00 96.57 544 PHE B CA 1
ATOM 7677 C C . PHE B 1 544 ? 22.276 68.313 -25.335 1.00 93.22 544 PHE B C 1
ATOM 7678 O O . PHE B 1 544 ? 21.954 68.675 -26.480 1.00 91.84 544 PHE B O 1
ATOM 7686 N N . TYR B 1 545 ? 21.419 67.804 -24.455 1.00 100.17 545 TYR B N 1
ATOM 7687 C CA . TYR B 1 545 ? 19.994 67.674 -24.717 1.00 97.46 545 TYR B CA 1
ATOM 7688 C C . TYR B 1 545 ? 19.369 68.930 -25.337 1.00 97.26 545 TYR B C 1
ATOM 7689 O O . TYR B 1 545 ? 18.515 68.813 -26.206 1.00 94.79 545 TYR B O 1
ATOM 7698 N N . TRP B 1 546 ? 19.785 70.117 -24.893 1.00 90.92 546 TRP B N 1
ATOM 7699 C CA . TRP B 1 546 ? 19.364 71.381 -25.518 1.00 92.46 546 TRP B CA 1
ATOM 7700 C C . TRP B 1 546 ? 19.813 71.455 -26.983 1.00 91.23 546 TRP B C 1
ATOM 7701 O O . TRP B 1 546 ? 18.998 71.635 -27.895 1.00 89.95 546 TRP B O 1
ATOM 7712 N N . LEU B 1 547 ? 21.126 71.336 -27.185 1.00 89.50 547 LEU B N 1
ATOM 7713 C CA . LEU B 1 547 ? 21.737 71.398 -28.510 1.00 88.94 547 LEU B CA 1
ATOM 7714 C C . LEU B 1 547 ? 21.109 70.408 -29.501 1.00 85.43 547 LEU B C 1
ATOM 7715 O O . LEU B 1 547 ? 20.922 70.739 -30.661 1.00 85.13 547 LEU B O 1
ATOM 7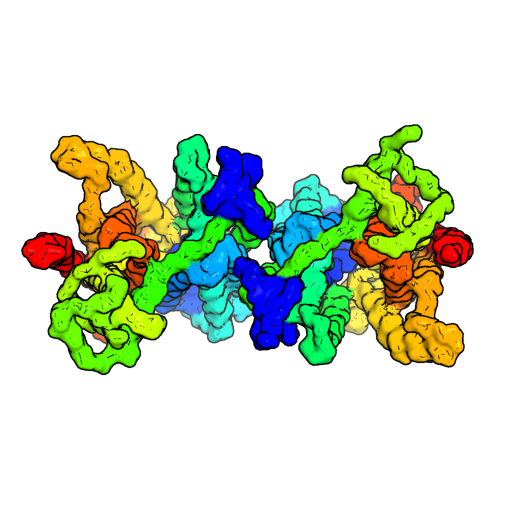720 N N . VAL B 1 548 ? 20.796 69.197 -29.056 1.00 80.66 548 VAL B N 1
ATOM 7721 C CA . VAL B 1 548 ? 20.059 68.270 -29.906 1.00 77.55 548 VAL B CA 1
ATOM 7722 C C . VAL B 1 548 ? 18.649 68.808 -30.175 1.00 77.17 548 VAL B C 1
ATOM 7723 O O . VAL B 1 548 ? 18.177 68.790 -31.319 1.00 75.82 548 VAL B O 1
ATOM 7727 N N . ALA B 1 549 ? 17.993 69.295 -29.120 1.00 80.72 549 ALA B N 1
ATOM 7728 C CA . ALA B 1 549 ? 16.662 69.888 -29.227 1.00 81.11 549 ALA B CA 1
ATOM 7729 C C . ALA B 1 549 ? 16.687 70.987 -30.256 1.00 82.48 549 ALA B C 1
ATOM 7730 O O . ALA B 1 549 ? 15.865 71.005 -31.167 1.00 81.31 549 ALA B O 1
ATOM 7732 N N . VAL B 1 550 ? 17.646 71.896 -30.122 1.00 83.21 550 VAL B N 1
ATOM 7733 C CA . VAL B 1 550 ? 17.763 72.991 -31.073 1.00 85.26 550 VAL B CA 1
ATOM 7734 C C . VAL B 1 550 ? 18.198 72.533 -32.470 1.00 83.51 550 VAL B C 1
ATOM 7735 O O . VAL B 1 550 ? 17.555 72.899 -33.447 1.00 83.49 550 VAL B O 1
ATOM 7739 N N . LEU B 1 551 ? 19.272 71.743 -32.564 1.00 89.85 551 LEU B N 1
ATOM 7740 C CA . LEU B 1 551 ? 19.731 71.211 -33.850 1.00 89.06 551 LEU B CA 1
ATOM 7741 C C . LEU B 1 551 ? 18.594 70.541 -34.583 1.00 85.67 551 LEU B C 1
ATOM 7742 O O . LEU B 1 551 ? 18.500 70.646 -35.808 1.00 85.70 551 LEU B O 1
ATOM 7747 N N . VAL B 1 552 ? 17.731 69.847 -33.842 1.00 76.04 552 VAL B N 1
ATOM 7748 C CA . VAL B 1 552 ? 16.570 69.216 -34.466 1.00 73.44 552 VAL B CA 1
ATOM 7749 C C . VAL B 1 552 ? 15.483 70.257 -34.779 1.00 74.85 552 VAL B C 1
ATOM 7750 O O . VAL B 1 552 ? 14.889 70.207 -35.853 1.00 73.87 552 VAL B O 1
ATOM 7754 N N . ALA B 1 553 ? 15.248 71.213 -33.877 1.00 77.49 553 ALA B N 1
ATOM 7755 C CA . ALA B 1 553 ? 14.208 72.230 -34.096 1.00 79.44 553 ALA B CA 1
ATOM 7756 C C . ALA B 1 553 ? 14.430 72.934 -35.426 1.00 80.78 553 ALA B C 1
ATOM 7757 O O . ALA B 1 553 ? 13.503 73.062 -36.232 1.00 80.37 553 ALA B O 1
ATOM 7759 N N . LEU B 1 554 ? 15.676 73.355 -35.653 1.00 111.69 554 LEU B N 1
ATOM 7760 C CA . LEU B 1 554 ? 16.107 73.939 -36.924 1.00 113.63 554 LEU B CA 1
ATOM 7761 C C . LEU B 1 554 ? 15.938 72.949 -38.065 1.00 110.53 554 LEU B C 1
ATOM 7762 O O . LEU B 1 554 ? 15.447 73.306 -39.137 1.00 111.30 554 LEU B O 1
ATOM 7767 N N . ASN B 1 555 ? 16.351 71.705 -37.825 1.00 78.99 555 ASN B N 1
ATOM 7768 C CA . ASN B 1 555 ? 16.287 70.659 -38.835 1.00 76.23 555 ASN B CA 1
ATOM 7769 C C . ASN B 1 555 ? 14.873 70.524 -39.378 1.00 74.64 555 ASN B C 1
ATOM 7770 O O . ASN B 1 555 ? 14.678 70.223 -40.553 1.00 73.78 555 ASN B O 1
ATOM 7775 N N . PHE B 1 556 ? 13.898 70.777 -38.507 1.00 85.23 556 PHE B N 1
ATOM 7776 C CA . PHE B 1 556 ? 12.469 70.640 -38.815 1.00 83.80 556 PHE B CA 1
ATOM 7777 C C . PHE B 1 556 ? 11.928 71.793 -39.666 1.00 86.68 556 PHE B C 1
ATOM 7778 O O . PHE B 1 556 ? 11.140 71.580 -40.593 1.00 85.73 556 PHE B O 1
ATOM 7786 N N . LEU B 1 557 ? 12.330 73.012 -39.334 1.00 81.99 557 LEU B N 1
ATOM 7787 C CA . LEU B 1 557 ? 12.010 74.151 -40.184 1.00 85.53 557 LEU B CA 1
ATOM 7788 C C . LEU B 1 557 ? 12.571 73.895 -41.587 1.00 85.35 557 LEU B C 1
ATOM 7789 O O . LEU B 1 557 ? 11.891 74.145 -42.594 1.00 86.17 557 LEU B O 1
ATOM 7794 N N . ILE B 1 558 ? 13.805 73.374 -41.626 1.00 81.26 558 ILE B N 1
ATOM 7795 C CA . ILE B 1 558 ? 14.474 72.960 -42.866 1.00 81.05 558 ILE B CA 1
ATOM 7796 C C . ILE B 1 558 ? 13.610 71.966 -43.632 1.00 77.66 558 ILE B C 1
ATOM 7797 O O . ILE B 1 558 ? 13.304 72.156 -44.813 1.00 78.55 558 ILE B O 1
ATOM 7802 N N . PHE B 1 559 ? 13.201 70.912 -42.940 1.00 74.07 559 PHE B N 1
ATOM 7803 C CA . PHE B 1 559 ? 12.305 69.939 -43.526 1.00 70.93 559 PHE B CA 1
ATOM 7804 C C . PHE B 1 559 ? 11.036 70.584 -44.101 1.00 71.89 559 PHE B C 1
ATOM 7805 O O . PHE B 1 559 ? 10.483 70.103 -45.093 1.00 70.55 559 PHE B O 1
ATOM 7813 N N . LEU B 1 560 ? 10.566 71.665 -43.481 1.00 83.18 560 LEU B N 1
ATOM 7814 C CA . LEU B 1 560 ? 9.307 72.276 -43.907 1.00 84.67 560 LEU B CA 1
ATOM 7815 C C . LEU B 1 560 ? 9.476 72.926 -45.267 1.00 87.42 560 LEU B C 1
ATOM 7816 O O . LEU B 1 560 ? 8.628 72.770 -46.159 1.00 87.11 560 LEU B O 1
ATOM 7821 N N . VAL B 1 561 ? 10.588 73.642 -45.411 1.00 81.32 561 VAL B N 1
ATOM 7822 C CA . VAL B 1 561 ? 10.964 74.267 -46.670 1.00 84.46 561 VAL B CA 1
ATOM 7823 C C . VAL B 1 561 ? 11.254 73.217 -47.741 1.00 82.05 561 VAL B C 1
ATOM 7824 O O . VAL B 1 561 ? 10.780 73.339 -48.862 1.00 83.03 561 VAL B O 1
ATOM 7828 N N . PHE B 1 562 ? 12.030 72.191 -47.398 1.00 81.04 562 PHE B N 1
ATOM 7829 C CA . PHE B 1 562 ? 12.254 71.068 -48.313 1.00 78.67 562 PHE B CA 1
ATOM 7830 C C . PHE B 1 562 ? 10.942 70.399 -48.725 1.00 75.78 562 PHE B C 1
ATOM 7831 O O . PHE B 1 562 ? 10.827 69.842 -49.822 1.00 75.06 562 PHE B O 1
ATOM 7839 N N . SER B 1 563 ? 9.975 70.408 -47.817 1.00 105.43 563 SER B N 1
ATOM 7840 C CA . SER B 1 563 ? 8.704 69.768 -48.077 1.00 103.99 563 SER B CA 1
ATOM 7841 C C . SER B 1 563 ? 7.825 70.624 -48.972 1.00 105.49 563 SER B C 1
ATOM 7842 O O . SER B 1 563 ? 7.170 70.106 -49.867 1.00 106.75 563 SER B O 1
ATOM 7845 N N . LYS B 1 564 ? 7.793 71.928 -48.728 1.00 105.02 564 LYS B N 1
ATOM 7846 C CA . LYS B 1 564 ? 7.039 72.803 -49.611 1.00 106.95 564 LYS B CA 1
ATOM 7847 C C . LYS B 1 564 ? 7.596 72.684 -51.038 1.00 111.68 564 LYS B C 1
ATOM 7848 O O . LYS B 1 564 ? 6.844 72.528 -52.000 1.00 113.72 564 LYS B O 1
ATOM 7854 N N . TRP B 1 565 ? 8.921 72.708 -51.158 1.00 83.25 565 TRP B N 1
ATOM 7855 C CA . TRP B 1 565 ? 9.597 72.744 -52.458 1.00 87.88 565 TRP B CA 1
ATOM 7856 C C . TRP B 1 565 ? 9.449 71.475 -53.277 1.00 89.83 565 TRP B C 1
ATOM 7857 O O . TRP B 1 565 ? 9.052 71.514 -54.439 1.00 92.41 565 TRP B O 1
ATOM 7868 N N . TYR B 1 566 ? 9.793 70.355 -52.650 1.00 80.74 566 TYR B N 1
ATOM 7869 C CA . TYR B 1 566 ? 9.811 69.046 -53.301 1.00 82.81 566 TYR B CA 1
ATOM 7870 C C . TYR B 1 566 ? 8.549 68.784 -54.097 1.00 83.23 566 TYR B C 1
ATOM 7871 O O . TYR B 1 566 ? 8.612 68.249 -55.202 1.00 86.54 566 TYR B O 1
ATOM 7880 N N . VAL B 1 567 ? 7.410 69.174 -53.528 1.00 83.92 567 VAL B N 1
ATOM 7881 C CA . VAL B 1 567 ? 6.125 68.959 -54.168 1.00 84.04 567 VAL B CA 1
ATOM 7882 C C . VAL B 1 567 ? 5.865 70.009 -55.254 1.00 86.90 567 VAL B C 1
ATOM 7883 O O . VAL B 1 567 ? 5.214 69.704 -56.249 1.00 89.00 567 VAL B O 1
ATOM 7887 N N . TYR B 1 568 ? 6.386 71.226 -55.096 1.00 109.40 568 TYR B N 1
ATOM 7888 C CA . TYR B 1 568 ? 6.254 72.199 -56.186 1.00 112.19 568 TYR B CA 1
ATOM 7889 C C . TYR B 1 568 ? 6.983 71.720 -57.432 1.00 116.26 568 TYR B C 1
ATOM 7890 O O . TYR B 1 568 ? 6.528 71.956 -58.549 1.00 118.72 568 TYR B O 1
ATOM 7899 N N . LYS B 1 569 ? 8.125 71.064 -57.241 1.00 97.49 569 LYS B N 1
ATOM 7900 C CA . LYS B 1 569 ? 8.926 70.621 -58.375 1.00 101.23 569 LYS B CA 1
ATOM 7901 C C . LYS B 1 569 ? 8.374 69.321 -58.955 1.00 102.14 569 LYS B C 1
ATOM 7902 O O . LYS B 1 569 ? 8.322 69.159 -60.167 1.00 104.66 569 LYS B O 1
ATOM 7908 N N . GLU B 1 570 ? 7.923 68.409 -58.104 1.00 101.89 570 GLU B N 1
ATOM 7909 C CA . GLU B 1 570 ? 7.485 67.104 -58.593 1.00 102.84 570 GLU B CA 1
ATOM 7910 C C . GLU B 1 570 ? 6.064 67.206 -59.119 1.00 102.30 570 GLU B C 1
ATOM 7911 O O . GLU B 1 570 ? 5.506 66.229 -59.605 1.00 103.04 570 GLU B O 1
ATOM 7917 N N . LYS B 1 571 ? 5.491 68.403 -59.011 1.00 97.61 571 LYS B N 1
ATOM 7918 C CA . LYS B 1 571 ? 4.208 68.750 -59.635 1.00 97.70 571 LYS B CA 1
ATOM 7919 C C . LYS B 1 571 ? 4.436 69.412 -60.992 1.00 100.44 571 LYS B C 1
ATOM 7920 O O . LYS B 1 571 ? 3.915 68.946 -61.994 1.00 101.44 571 LYS B O 1
ATOM 7926 N N . ARG B 1 572 ? 5.165 70.532 -60.995 1.00 97.77 572 ARG B N 1
ATOM 7927 C CA . ARG B 1 572 ? 5.590 71.236 -62.221 1.00 100.52 572 ARG B CA 1
ATOM 7928 C C . ARG B 1 572 ? 6.218 70.303 -63.272 1.00 103.06 572 ARG B C 1
ATOM 7929 O O . ARG B 1 572 ? 5.949 70.426 -64.467 1.00 104.97 572 ARG B O 1
ATOM 7937 N N . LEU B 1 573 ? 7.051 69.373 -62.807 1.00 87.79 573 LEU B N 1
ATOM 7938 C CA . LEU B 1 573 ? 7.633 68.320 -63.644 1.00 87.18 573 LEU B CA 1
ATOM 7939 C C . LEU B 1 573 ? 6.553 67.423 -64.278 1.00 84.35 573 LEU B C 1
ATOM 7940 O O . LEU B 1 573 ? 6.618 67.097 -65.466 1.00 86.26 573 LEU B O 1
ATOM 7945 N N . ALA B 1 574 ? 5.566 67.031 -63.482 1.00 82.68 574 ALA B N 1
ATOM 7946 C CA . ALA B 1 574 ? 4.425 66.296 -63.999 1.00 82.31 574 ALA B CA 1
ATOM 7947 C C . ALA B 1 574 ? 3.746 67.094 -65.100 1.00 83.55 574 ALA B C 1
ATOM 7948 O O . ALA B 1 574 ? 3.521 66.582 -66.193 1.00 84.64 574 ALA B O 1
ATOM 7950 N N . GLU B 1 575 ? 3.441 68.358 -64.805 1.00 106.75 575 GLU B N 1
ATOM 7951 C CA . GLU B 1 575 ? 2.709 69.228 -65.722 1.00 107.85 575 GLU B CA 1
ATOM 7952 C C . GLU B 1 575 ? 3.548 69.618 -66.928 1.00 110.34 575 GLU B C 1
ATOM 7953 O O . GLU B 1 575 ? 3.001 69.871 -67.994 1.00 111.73 575 GLU B O 1
ATOM 7959 N N . VAL B 1 576 ? 4.868 69.679 -66.766 1.00 95.24 576 VAL B N 1
ATOM 7960 C CA . VAL B 1 576 ? 5.746 70.057 -67.877 1.00 100.72 576 VAL B CA 1
ATOM 7961 C C . VAL B 1 576 ? 5.950 68.880 -68.811 1.00 99.59 576 VAL B C 1
ATOM 7962 O O . VAL B 1 576 ? 5.996 69.046 -70.038 1.00 103.76 576 VAL B O 1
ATOM 7966 N N . GLY B 1 577 ? 6.044 67.690 -68.225 1.00 135.67 577 GLY B N 1
ATOM 7967 C CA . GLY B 1 577 ? 6.155 66.463 -68.987 1.00 135.42 577 GLY B CA 1
ATOM 7968 C C . GLY B 1 577 ? 5.011 66.315 -69.971 1.00 135.53 577 GLY B C 1
ATOM 7969 O O . GLY B 1 577 ? 5.178 65.711 -71.028 1.00 136.59 577 GLY B O 1
ATOM 7970 N N . ILE B 1 578 ? 3.847 66.856 -69.616 1.00 92.09 578 ILE B N 1
ATOM 7971 C CA . ILE B 1 578 ? 2.679 66.856 -70.503 1.00 92.88 578 ILE B CA 1
ATOM 7972 C C . ILE B 1 578 ? 2.707 67.950 -71.591 1.00 99.56 578 ILE B C 1
ATOM 7973 O O . ILE B 1 578 ? 2.500 67.669 -72.777 1.00 101.84 578 ILE B O 1
ATOM 7978 N N . GLU B 1 579 ? 2.977 69.187 -71.192 1.00 128.57 579 GLU B N 1
ATOM 7979 C CA . GLU B 1 579 ? 2.861 70.312 -72.103 1.00 130.71 579 GLU B CA 1
ATOM 7980 C C . GLU B 1 579 ? 3.701 70.108 -73.373 1.00 133.54 579 GLU B C 1
ATOM 7981 O O . GLU B 1 579 ? 3.268 70.458 -74.484 1.00 137.39 579 GLU B O 1
ATOM 7983 N N . LEU B 1 580 ? 4.878 69.505 -73.197 1.00 170.42 580 LEU B N 1
ATOM 7984 C CA . LEU B 1 580 ? 5.841 69.288 -74.279 1.00 172.64 580 LEU B CA 1
ATOM 7985 C C . LEU B 1 580 ? 5.660 67.930 -74.959 1.00 169.94 580 LEU B C 1
ATOM 7986 O O . LEU B 1 580 ? 6.472 67.543 -75.802 1.00 172.08 580 LEU B O 1
ATOM 7988 N N . ASP B 1 581 ? 4.604 67.214 -74.570 1.00 122.45 581 ASP B N 1
ATOM 7989 C CA . ASP B 1 581 ? 4.308 65.864 -75.065 1.00 127.49 581 ASP B CA 1
ATOM 7990 C C . ASP B 1 581 ? 5.426 64.889 -74.718 1.00 107.09 581 ASP B C 1
ATOM 7991 O O . ASP B 1 581 ? 5.278 63.679 -74.886 1.00 110.76 581 ASP B O 1
#

Foldseek 3Di:
DAWDPQWAFVVRHTDGHPFFFDLCLLVLLCLVVLLLLLQCLLCLLPVLCCQCQWLNPFFLVSLLVSLLLQLLLLVLLLVLLQCCQAPNPLLRLLLVLLVLLLVLLVLVLVLVPPPPLTFDHDHVVPDPDGDRGDPRNVVSNVSSSSSNSNSSSNNVNRSVVQSLLSQDDVDPPRVVSSVVSVVVVVVVSLVSSLCSLAVLNCCCPPVHVSVSSVVSSVSSVVSSVSNVVSRRRGIGGDRAHALVVLLVQLVVQPDDCHADQDDDDAADDVHDDDNSRVLNNLLVLCVVLLVLLLLLLLLVSCLSGVQLVVQCPAQQDDVPDRGRSSSLLSLLSCLQVVLVVPCVVPLQPPCCVPPNDPGSDQLLCLQLQLLLLSLVLLLLVLVLLVVCLCPVVVDHHSVSSSSSSNSNSSSCNSNLCSQLVCLQVSHDDSDNVVSSSSSSVSNSSSSVVNSVLSVVQCVVPPDQAGCRGRPSSRHNVSVSSVVSSVVSVVSSVVSVVSVVVSCVVVVVVPDD/DQFDPQWPFPVRHTDGQVQAAPLPLLCLLCLLVLLLVLQCLLCLLCVLVCCCQWLNDQLLVSLLVSLQLVLLLLVLLLVLLQCCFPPNPLQVLLLVLLVQLLVLLVLQLVLFPDPPLIWDGDHQAPGHGGDNGDPNSVVSNVSSSNSNSNSSSNNNNRSVVQSVQRFDDVDVVSVVSVVVPVVVVVVCSLVSSLCSLFVLNCCCQPVHVSVSSVVSSVSSVVSSVSNVVSRRSHIGDDRHHALVVVLCVQVPLLVVDDDDPPPPVACDDPQARVADHDPLDDDADDDPNHHDGPNSNVLSSLVVLCVVLLVLLLLLLLLVSCLSRVQLLVLVAAAQPPDVDRGRSSSLLSLLSCLLVVLLVCCVPPQQVVDVVVHVDSHGPAACSLQLQLLLLSLVLLVLVLVVLCVSLVVVVVHHHDPSNSVSSNSSNNSVNRNLRRLQRCQAVSRDPPSRVVSVVSVSNSNSSSSVVSSVLSVVQCVPPPPQETAGGRNNSSHTPSVSSNVSSVVSVVSSVVSVVSVVVSCVVVVVSVVVNPVVD

InterPro domains:
  IPR000109 Proton-dependent oligopeptide transporter family [PF00854] (99-532)
  IPR018456 PTR2 family proton/oligopeptide symporter, conserved site [PS01022] (88-112)
  IPR018456 PTR2 family proton/oligopeptide symporter, conserved site [PS01023] (190-202)
  IPR036259 MFS transporter superfamily [G3DSA:1.20.1250.20] (1-576)
  IPR036259 MFS transporter superfamily [SSF103473] (22-568)

Nearest PDB structures (foldseek):
  4oh3-assembly1_A  TM=1.002E+00  e=6.649E-69  Arabidopsis thaliana
  4oh3-assembly1_B  TM=9.773E-01  e=3.336E-58  Arabidopsis thaliana
  5a2o-assembly1_B  TM=9.697E-01  e=3.467E-48  Arabidopsis thaliana
  8wx5-assembly1_A  TM=8.498E-01  e=4.858E-20  Homo sapiens
  8cni-assembly1_B  TM=7.310E-01  e=5.443E-17  Gallus gallus

Solvent-accessible surface area: 47723 Å² total; per-residue (Å²): 180,66,81,29,147,88,1,71,37,46,75,47,175,72,23,27,62,99,139,30,3,12,173,45,1,0,36,55,0,8,48,0,15,31,27,5,76,49,2,38,39,0,2,3,12,0,0,5,18,2,0,17,29,40,0,6,17,16,12,9,63,0,4,23,11,0,2,52,6,15,0,34,3,33,71,41,5,45,80,1,20,68,44,2,34,66,91,12,23,53,21,28,0,0,1,12,24,0,0,29,0,2,3,0,0,16,20,0,20,46,0,8,57,55,104,64,22,65,12,84,217,32,46,65,121,106,36,128,152,10,80,99,10,61,59,98,15,40,81,31,1,78,94,0,1,79,40,5,0,44,0,3,0,0,0,50,31,3,0,62,16,4,0,31,8,1,2,39,6,135,26,107,155,23,126,55,116,59,86,167,37,37,100,140,28,112,112,55,7,53,61,7,10,54,77,0,0,41,80,28,0,82,36,2,42,86,81,15,31,100,72,0,0,17,81,4,11,49,25,0,10,74,4,7,13,44,0,2,46,0,3,51,61,0,11,30,65,132,87,103,46,11,15,75,61,71,11,47,37,8,118,120,2,25,229,149,205,73,49,94,50,69,58,48,64,56,68,103,131,124,84,33,91,84,45,26,4,11,27,15,18,25,11,71,39,0,70,51,1,40,38,5,0,33,15,0,6,0,1,25,0,4,12,15,3,0,2,2,10,0,0,72,72,8,62,16,43,95,75,123,113,93,25,12,20,1,5,0,6,41,63,26,9,23,4,39,51,114,20,58,38,82,24,74,162,71,21,45,146,103,17,47,164,122,115,126,42,96,56,0,37,96,24,32,78,1,0,6,62,0,0,94,47,0,15,60,0,6,25,44,2,0,76,26,0,16,116,7,10,170,59,43,124,119,153,42,20,11,127,60,1,38,51,3,0,63,32,1,0,51,0,12,8,13,0,89,53,0,0,51,19,2,1,64,132,62,17,28,156,45,0,111,46,11,2,74,16,13,5,24,20,0,16,0,53,0,4,49,59,4,11,78,9,2,55,81,9,62,140,178,39,24,209,81,145,24,71,7,8,103,67,7,52,150,8,130,0,26,26,0,1,84,54,0,5,85,49,0,38,95,19,41,100,79,3,80,67,48,15,137,116,11,74,123,90,41,161,124,43,53,149,178,166,80,106,9,169,102,6,103,30,44,95,34,180,78,0,36,74,110,115,2,24,4,156,72,1,0,47,46,0,4,39,0,34,25,26,5,120,62,3,23,36,0,1,1,9,0,0,3,13,0,0,8,41,31,0,13,25,26,11,14,76,0,2,25,20,0,2,46,0,16,0,27,2,40,64,48,6,52,96,4,18,63,49,1,17,69,80,13,18,39,18,27,0,0,3,10,24,0,3,19,0,3,3,0,1,16,22,1,20,51,2,1,53,64,108,64,29,66,6,91,221,45,75,35,22,109,83,63,169,22,102,119,14,45,64,108,6,44,82,35,0,91,82,0,0,89,42,0,0,59,0,0,0,0,0,59,22,0,0,46,22,1,0,42,33,0,2,58,37,120,46,98,133,8,121,70,75,42,72,102,47,33,107,154,30,85,140,72,11,52,56,11,14,58,83,1,0,42,84,18,0,106,33,3,50,85,83,16,26,86,72,0,0,18,94,7,10,42,28,1,10,80,5,6,7,51,0,1,37,0,2,21,100,0,2,39,64,159,67,84,58,16,19,93,71,43,9,48,24,6,115,76,7,9,185,202,42,95,92,92,103,78,94,84,98,71,51,93,86,105,33,28,29,112,37,6,65,67,84,62,77,48,60,86,47,104,72,155,92,120,97,10,48,31,19,41,4,21,49,7,20,33,8,71,35,0,59,55,1,47,40,5,0,22,26,0,4,0,0,20,0,2,11,18,2,6,0,2,2,0,0,46,24,33,44,26,57,117,58,138,105,98,31,11,27,1,2,0,8,30,60,27,8,19,2,45,48,113,13,63,55,72,24,61,164,81,31,58,148,113,10,138,186,113,106,128,38,51,93,0,46,101,28,34,87,4,0,6,60,0,0,101,50,0,13,84,0,3,28,36,1,0,101,14,0,67,92,18,32,154,80,55,101,149,161,148,31,46,157,64,4,21,43,3,0,59,34,0,0,64,0,13,11,21,0,100,41,0,0,50,56,2,0,77,187,42,8,15,153,60,0,70,42,12,4,72,13,13,3,30,18,0,11,0,50,0,4,57,55,2,9,79,5,5,69,84,1,90,183,131,85,43,180,77,103,24,22,32,10,75,13,8,25,148,4,49,3,49,43,0,1,98,46,1,4,75,52,0,37,92,20,43,104,84,2,66,60,55,18,154,162,20,55,153,112,54,120,127,55,60,97,73,36,133,95,89,125

Sequence (1049 aa):
DDILLDAWDFQGRPADRSKTGGWASAAMILCIEAVERLTTLGIGVNLVTYLTGTMHLGNATAANTVTNFLGTSFMLCLLGGFIADTFLGRYLTIAIFAAIQATGVSILTLSTIIPGLRPPRCNPTTSSHCEQASGIQLTVLYLALYLTALGTGGVKASVSGFGSDQFDETEPKERSKMTYFFNRFFFCINVGSLLAVTVLVYVQDDVGRKWGYGICAFAIVLALSVFLAGTNRYRFKKLIGSPMTQVAAVIVAAWRNAAIRDQEAGVTSTLSTLTDVEEVKQIVRMLPIWATCILFWTVHAQLTTLSVAQSETLDRSIGSFEIPPASMAVFYVGGLLLTTAVYDRVAIRLCKKLFNYPHGLRPLQRIGLGLFFGSMAMAVAALVELKRLRTAHAPLGFYLLIPQYLIVGIGEALIYTGQLDFFLRECPKGMKGMSTGLLLSTLALGFFFSSVLVTIVEKFTGKAHPWIADDLNKGRLYNFYWLVAVLVALNFLIFLVFSKWYVYKEKRLAEVDDILLDAWDFQGRPADRSKTGGWASAAMILCIEAVERLTTLGIGVNLVTYLTGTMHLGNATAANTVTNFLGTSFMLCLLGGFIADTFLGRYLTIAIFAAIQATGVSILTLSTIIPGLRPPRCNPTTSSHCEQASGIQLTVLYLALYLTALGTGGVKASVSGFGSDQFDETEPKERSKMTYFFNRFFFCINVGSLLAVTVLVYVQDDVGRKWGYGICAFAIVLALSVFLAGTNRYRFKKLIGSPMTQVAAVIVAAWRNRKLELPADPSYLYDVDAAIRDQEAGVTSNVFWTLSTLTDVEEVKQIVRMLPIWATCILFWTVHAQLTTLSVAQSETLDRSIGSFEIPPASMAVFYVGGLLLTTAVYDRVAIRLCKKLFNYPHGLRPLQRIGLGLFFGSMAMAVAALVELKRLRTAHAPLGFYLLIPQYLIVGIGEALIYTGQLDFFLRECPKGMKGMSTGLLLSTLALGFFFSSVLVTIVEKFTGKAHPWIADDLNKGRLYNFYWLVAVLVALNFLIFLVFSKWYVYKEKRLAEVGIELD

B-factor: mean 93.94, std 37.02, range [34.23, 243.71]

Secondary structure (DSSP, 8-state):
----SS-B-SSS----SSSSS-TTHHHHHTHHHHHHHHHHHHHHHTSHHIIIIIS---HHHHHHHHHHHHHHHHHHHHHHHHHHHHTS-HHHHHHHHHHHHHHHHHHHHHHHHSTTSSPPS--TTT-S--PPPPHHHHHHHHHHHHHHHHHHHHHHHHHHHHHGGGT-SS-SSGGGHHHHHHHHHHHHHHHHHHHHTTHHHHIIIII-HHHHHHHHHHHHHHHHHHHHTTGGG--B------HHHHHHHHHHH--------SS----------HHHHHHHHHHHTTHHHHHTTHHHHHHHHHHHTHHHHHHHHS--B-SS-B--GGGGGHHHHHHHHHHHHHHHHTHHHHHTTTS--SSSS-HHHHHHHHHHHHHHHHHHHHHHHHHHHHHH-----GGGGHHHHHHHHHHHHHHHHHHHHHHHHH--TT-SHHHHHHHHHHHHHHHHHHHHHHHHHHHHHTTTS-SS-SSGGGS--HHHHHHHHHHHHHHHHHHHHHHHHHHHHSSTTT--/--EEEEEEETTSSEEETTTS-HHHHHHHHHHHHHHHHHHHHHTHHHHHHHHHHTS---SSHHHHHHHHHHHHHHHHHHHHHHHHHHTS-SHHHHHHHHHHHHHHHHHHHHHTTSTTSSPPP--TTTT-------TTHHHHHHHHHHHHHHHHHHHHHHHHHHHTTTT--SSHHHHHHHHHHHHHHHHHHHHHHHHIIIIIHHHHHHT-HHHHHHHHHHHHHHHHHHHHHTGGG-EE---PPPTHHHHHHHHTTTTS-------SS---SSSB--------S---------S-BHHHHHHHHHHHHTHHHHHHHHHHHHHHHHHHTHHHHHHHSS--B-SS-B--GGGGHHHHHHHHHHHHHHHHHTTTHHHHTTSS--SSSTTHHHHHHHHHHHHHHHHHHHHHHHHHHHHT------S-SHHHHHHHHHHHHHHHHHHHHHHHHTSPTTTTT-HHHHHHHHHHHHHHHHHHHHHHHTTTS-SS--S--SSGGGS-SHHHHHHHHHHHHHHHHHHHHHHHHHHHHHHHHHHHHHHT-

Radius of gyration: 34.78 Å; Cα contacts (8 Å, |Δi|>4): 1727; chains: 2; bounding box: 71×96×82 Å